Protein AF-A0AAV6SZY4-F1 (afdb_monomer)

Organism: Solea senegalensis (NCBI:txid28829)

Mean predicted aligned error: 22.58 Å

pLDDT: mean 70.84, std 25.48, range [19.84, 97.81]

Structure (mmCIF, N/CA/C/O backbone):
data_AF-A0AAV6SZY4-F1
#
_entry.id   AF-A0AAV6SZY4-F1
#
loop_
_atom_site.group_PDB
_atom_site.id
_atom_site.type_symbol
_atom_site.label_atom_id
_atom_site.label_alt_id
_atom_site.label_comp_id
_atom_site.label_asym_id
_atom_site.label_entity_id
_atom_site.label_seq_id
_atom_site.pdbx_PDB_ins_code
_atom_site.Cartn_x
_atom_site.Cartn_y
_atom_site.Cartn_z
_atom_site.occupancy
_atom_site.B_iso_or_equiv
_atom_site.auth_seq_id
_atom_site.auth_comp_id
_atom_site.auth_asym_id
_atom_site.auth_atom_id
_atom_site.pdbx_PDB_model_num
ATOM 1 N N . MET A 1 1 ? 39.599 -6.635 52.626 1.00 29.02 1 MET A N 1
ATOM 2 C CA . MET A 1 1 ? 41.017 -6.742 53.028 1.00 29.02 1 MET A CA 1
ATOM 3 C C . MET A 1 1 ? 41.759 -5.505 52.544 1.00 29.02 1 MET A C 1
ATOM 5 O O . MET A 1 1 ? 41.821 -5.264 51.353 1.00 29.02 1 MET A O 1
ATOM 9 N N . THR A 1 2 ? 42.202 -4.700 53.504 1.00 26.23 2 THR A N 1
ATOM 10 C CA . THR A 1 2 ? 43.426 -3.876 53.541 1.00 26.23 2 THR A CA 1
ATOM 11 C C . THR A 1 2 ? 44.411 -3.830 52.344 1.00 26.23 2 THR A C 1
ATOM 13 O O . THR A 1 2 ? 44.986 -4.864 52.021 1.00 26.23 2 THR A O 1
ATOM 16 N N . LEU A 1 3 ? 44.764 -2.578 51.957 1.00 29.70 3 LEU A N 1
ATOM 17 C CA . LEU A 1 3 ? 46.137 -1.977 51.887 1.00 29.70 3 LEU A CA 1
ATOM 18 C C . LEU A 1 3 ? 47.029 -2.286 50.647 1.00 29.70 3 LEU A C 1
ATOM 20 O O . LEU A 1 3 ? 46.908 -3.369 50.098 1.00 29.70 3 LEU A O 1
ATOM 24 N N . LEU A 1 4 ? 47.951 -1.438 50.125 1.00 30.91 4 LEU A N 1
ATOM 25 C CA . LEU A 1 4 ? 48.601 -0.124 50.453 1.00 30.91 4 LEU A CA 1
ATOM 26 C C . LEU A 1 4 ? 49.114 0.515 49.106 1.00 30.91 4 LEU A C 1
ATOM 28 O O . LEU A 1 4 ? 49.461 -0.252 48.219 1.00 30.91 4 LEU A O 1
ATOM 32 N N . VAL A 1 5 ? 49.005 1.837 48.817 1.00 33.94 5 VAL A N 1
ATOM 33 C CA . VAL A 1 5 ? 50.018 2.948 48.979 1.00 33.94 5 VAL A CA 1
ATOM 34 C C . VAL A 1 5 ? 51.249 2.849 48.028 1.00 33.94 5 VAL A C 1
ATOM 36 O O . VAL A 1 5 ? 51.673 1.741 47.748 1.00 33.94 5 VAL A O 1
ATOM 39 N N . GLN A 1 6 ? 51.867 3.887 47.415 1.00 30.48 6 GLN A N 1
ATOM 40 C CA . GLN A 1 6 ? 52.177 5.324 47.696 1.00 30.48 6 GLN A CA 1
ATOM 41 C C . GLN A 1 6 ? 52.436 6.069 46.339 1.00 30.48 6 GLN A C 1
ATOM 43 O O . GLN A 1 6 ? 52.660 5.381 45.352 1.00 30.48 6 GLN A O 1
ATOM 48 N N . GLY A 1 7 ? 52.511 7.401 46.152 1.00 26.20 7 GLY A N 1
ATOM 49 C CA . GLY A 1 7 ? 52.256 8.595 46.979 1.00 26.20 7 GLY A CA 1
ATOM 50 C C . GLY A 1 7 ? 52.811 9.901 46.334 1.00 26.20 7 GLY A C 1
ATOM 51 O O . GLY A 1 7 ? 53.692 9.819 45.488 1.00 26.20 7 GLY A O 1
ATOM 52 N N . GLY A 1 8 ? 52.336 11.075 46.801 1.00 27.11 8 GLY A N 1
ATOM 53 C CA . GLY A 1 8 ? 53.061 12.375 46.904 1.00 27.11 8 GLY A CA 1
ATOM 54 C C . GLY A 1 8 ? 53.221 13.266 45.648 1.00 27.11 8 GLY A C 1
ATOM 55 O O . GLY A 1 8 ? 53.534 12.760 44.584 1.00 27.11 8 GLY A O 1
ATOM 56 N N . GLY A 1 9 ? 53.079 14.604 45.693 1.00 24.33 9 GLY A N 1
ATOM 57 C CA . GLY A 1 9 ? 52.760 15.552 46.784 1.00 24.33 9 GLY A CA 1
ATOM 58 C C . GLY A 1 9 ? 52.396 16.967 46.249 1.00 24.33 9 GLY A C 1
ATOM 59 O O . GLY A 1 9 ? 52.436 17.175 45.042 1.00 24.33 9 GLY A O 1
ATOM 60 N N . GLY A 1 10 ? 51.992 17.904 47.130 1.00 23.06 10 GLY A N 1
ATOM 61 C CA . GLY A 1 10 ? 51.439 19.247 46.793 1.00 23.06 10 GLY A CA 1
ATOM 62 C C . GLY A 1 10 ? 52.470 20.350 46.440 1.00 23.06 10 GLY A C 1
ATOM 63 O O . GLY A 1 10 ? 53.534 19.984 45.940 1.00 23.06 10 GLY A O 1
ATOM 64 N N . PRO A 1 11 ? 52.221 21.669 46.697 1.00 47.06 11 PRO A N 1
ATOM 65 C CA . PRO A 1 11 ? 51.607 22.197 47.942 1.00 47.06 11 PRO A CA 1
ATOM 66 C C . PRO A 1 11 ? 50.686 23.463 47.846 1.00 47.06 11 PRO A C 1
ATOM 68 O O . PRO A 1 11 ? 50.622 24.094 46.802 1.00 47.06 11 PRO A O 1
ATOM 71 N N . CYS A 1 12 ? 50.082 23.840 48.999 1.00 27.91 12 CYS A N 1
ATOM 72 C CA . CYS A 1 12 ? 49.762 25.203 49.529 1.00 27.91 12 CYS A CA 1
ATOM 73 C C . CYS A 1 12 ? 48.936 26.222 48.685 1.00 27.91 12 CYS A C 1
ATOM 75 O O . CYS A 1 12 ? 49.140 26.359 47.490 1.00 27.91 12 CYS A O 1
ATOM 77 N N . ASP A 1 13 ? 48.024 27.056 49.220 1.00 27.41 13 ASP A N 1
ATOM 78 C CA . ASP A 1 13 ? 47.575 27.418 50.594 1.00 27.41 13 ASP A CA 1
ATOM 79 C C . ASP A 1 13 ? 46.220 28.214 50.473 1.00 27.41 13 ASP A C 1
ATOM 81 O O . ASP A 1 13 ? 45.742 28.362 49.352 1.00 27.41 13 ASP A O 1
ATOM 85 N N . SER A 1 14 ? 45.506 28.795 51.462 1.00 26.14 14 SER A N 1
ATOM 86 C CA . SER A 1 14 ? 45.678 28.977 52.925 1.00 26.14 14 SER A CA 1
ATOM 87 C C . SER A 1 14 ? 44.347 29.284 53.673 1.00 26.14 14 SER A C 1
ATOM 89 O O . SER A 1 14 ? 43.388 29.741 53.065 1.00 26.14 14 SER A O 1
ATOM 91 N N . VAL A 1 15 ? 44.346 29.068 55.006 1.00 26.08 15 VAL A N 1
ATOM 92 C CA . VAL A 1 15 ? 43.755 29.897 56.110 1.00 26.08 15 VAL A CA 1
ATOM 93 C C . VAL A 1 15 ? 42.268 30.349 56.002 1.00 26.08 15 VAL A C 1
ATOM 95 O O . VAL A 1 15 ? 41.923 31.164 55.159 1.00 26.08 15 VAL A O 1
ATOM 98 N N . ASN A 1 16 ? 41.337 29.962 56.901 1.00 25.47 16 ASN A N 1
ATOM 99 C CA . ASN A 1 16 ? 41.298 30.356 58.330 1.00 25.47 16 ASN A CA 1
ATOM 100 C C . ASN A 1 16 ? 40.249 29.568 59.184 1.00 25.47 16 ASN A C 1
ATOM 102 O O . ASN A 1 16 ? 39.243 29.151 58.634 1.00 25.47 16 ASN A O 1
ATOM 106 N N . GLU A 1 17 ? 40.489 29.456 60.509 1.00 24.28 17 GLU A N 1
ATOM 107 C CA . GLU A 1 17 ? 39.574 29.299 61.692 1.00 24.28 17 GLU A CA 1
ATOM 108 C C . GLU A 1 17 ? 38.243 28.469 61.665 1.00 24.28 17 GLU A C 1
ATOM 110 O O . GLU A 1 17 ? 37.568 28.376 60.657 1.00 24.28 17 GLU A O 1
ATOM 115 N N . LYS A 1 18 ? 37.622 27.956 62.753 1.00 23.53 18 LYS A N 1
ATOM 116 C CA . LYS A 1 18 ? 37.916 27.453 64.129 1.00 23.53 18 LYS A CA 1
ATOM 117 C C . LYS A 1 18 ? 36.549 27.335 64.885 1.00 23.53 18 LYS A C 1
ATOM 119 O O . LYS A 1 18 ? 35.767 28.270 64.823 1.00 23.53 18 LYS A O 1
ATOM 124 N N . TYR A 1 19 ? 36.339 26.284 65.699 1.00 25.12 19 TYR A N 1
ATOM 125 C CA . TYR A 1 19 ? 35.338 26.138 66.807 1.00 25.12 19 TYR A CA 1
ATOM 126 C C . TYR A 1 19 ? 33.800 25.991 66.582 1.00 25.12 19 TYR A C 1
ATOM 128 O O . TYR A 1 19 ? 33.206 26.617 65.718 1.00 25.12 19 TYR A O 1
ATOM 136 N N . GLY A 1 20 ? 33.160 25.254 67.524 1.00 23.23 20 GLY A N 1
ATOM 137 C CA . GLY A 1 20 ? 31.719 25.314 67.900 1.00 23.23 20 GLY A CA 1
ATOM 138 C C . GLY A 1 20 ? 30.870 24.114 67.431 1.00 23.23 20 GLY A C 1
ATOM 139 O O . GLY A 1 20 ? 30.530 24.065 66.262 1.00 23.23 20 GLY A O 1
ATOM 140 N N . LEU A 1 21 ? 30.550 23.043 68.181 1.00 23.66 21 LEU A N 1
ATOM 141 C CA . LEU A 1 21 ? 29.861 22.897 69.487 1.00 23.66 21 LEU A CA 1
ATOM 142 C C . LEU A 1 21 ? 28.499 23.615 69.599 1.00 23.66 21 LEU A C 1
ATOM 144 O O . LEU A 1 21 ? 28.477 24.835 69.577 1.00 23.66 21 LEU A O 1
ATOM 148 N N . PHE A 1 22 ? 27.414 22.838 69.780 1.00 23.78 22 PHE A N 1
ATOM 149 C CA . PHE A 1 22 ? 26.291 22.939 70.755 1.00 23.78 22 PHE A CA 1
ATOM 150 C C . PHE A 1 22 ? 25.079 22.135 70.198 1.00 23.78 22 PHE A C 1
ATOM 152 O O . PHE A 1 22 ? 24.666 22.365 69.073 1.00 23.78 22 PHE A O 1
ATOM 159 N N . TYR A 1 23 ? 24.631 21.012 70.780 1.00 22.22 23 TYR A N 1
ATOM 160 C CA . TYR A 1 23 ? 23.838 20.792 72.012 1.00 22.22 23 TYR A CA 1
ATOM 161 C C . TYR A 1 23 ? 22.358 21.227 71.943 1.00 22.22 23 TYR A C 1
ATOM 163 O O . TYR A 1 23 ? 22.054 22.378 71.646 1.00 22.22 23 TYR A O 1
ATOM 171 N N . SER A 1 24 ? 21.478 20.347 72.455 1.00 22.27 24 SER A N 1
ATOM 172 C CA . SER A 1 24 ? 20.077 20.627 72.843 1.00 22.27 24 SER A CA 1
ATOM 173 C C . SER A 1 24 ? 19.071 20.781 71.672 1.00 22.27 24 SER A C 1
ATOM 175 O O . SER A 1 24 ? 19.471 21.083 70.560 1.00 22.27 24 SER A O 1
ATOM 177 N N . GLN A 1 25 ? 17.757 20.576 71.833 1.00 23.62 25 GLN A N 1
ATOM 178 C CA . GLN A 1 25 ? 16.979 20.038 72.961 1.00 23.62 25 GLN A CA 1
ATOM 179 C C . GLN A 1 25 ? 15.565 19.647 72.487 1.00 23.62 25 GLN A C 1
ATOM 181 O O . GLN A 1 25 ? 15.064 20.244 71.545 1.00 23.62 25 GLN A O 1
ATOM 186 N N . LYS A 1 26 ? 14.887 18.818 73.299 1.00 25.11 26 LYS A N 1
ATOM 187 C CA . LYS A 1 26 ? 13.416 18.670 73.404 1.00 25.11 26 LYS A CA 1
ATOM 188 C C . LYS A 1 26 ? 12.716 17.966 72.220 1.00 25.11 26 LYS A C 1
ATOM 190 O O . LYS A 1 26 ? 13.018 18.221 71.068 1.00 25.11 26 LYS A O 1
ATOM 195 N N . ARG A 1 27 ? 11.903 16.927 72.462 1.00 24.17 27 ARG A N 1
ATOM 196 C CA . ARG A 1 27 ? 10.712 16.806 73.347 1.00 24.17 27 ARG A CA 1
ATOM 197 C C . ARG A 1 27 ? 9.535 17.654 72.864 1.00 24.17 27 ARG A C 1
ATOM 199 O O . ARG A 1 27 ? 9.747 18.805 72.510 1.00 24.17 27 ARG A O 1
ATOM 206 N N . ASP A 1 28 ? 8.280 17.234 72.990 1.00 25.98 28 ASP A N 1
ATOM 207 C CA . ASP A 1 28 ? 7.637 15.932 73.286 1.00 25.98 28 ASP A CA 1
ATOM 208 C C . ASP A 1 28 ? 6.106 16.174 73.143 1.00 25.98 28 ASP A C 1
ATOM 210 O O . ASP A 1 28 ? 5.679 17.327 73.144 1.00 25.98 28 ASP A O 1
ATOM 214 N N . PHE A 1 29 ? 5.306 15.099 73.219 1.00 25.28 29 PHE A N 1
ATOM 215 C CA . PHE A 1 29 ? 3.911 15.071 73.714 1.00 25.28 29 PHE A CA 1
ATOM 216 C C . PHE A 1 29 ? 2.811 15.733 72.843 1.00 25.28 29 PHE A C 1
ATOM 218 O O . PHE A 1 29 ? 3.031 16.729 72.172 1.00 25.28 29 PHE A O 1
ATOM 225 N N . ALA A 1 30 ? 1.568 15.229 72.808 1.00 27.34 30 ALA A N 1
ATOM 226 C CA . ALA A 1 30 ? 0.946 14.103 73.524 1.00 27.34 30 ALA A CA 1
ATOM 227 C C . ALA A 1 30 ? 0.077 13.265 72.549 1.00 27.34 30 ALA A C 1
ATOM 229 O O . ALA A 1 30 ? -0.575 13.833 71.683 1.00 27.34 30 ALA A O 1
ATOM 230 N N . LEU A 1 31 ? 0.168 11.929 72.512 1.00 25.23 31 LEU A N 1
ATOM 231 C CA . LEU A 1 31 ? -0.384 10.932 73.455 1.00 25.23 31 LEU A CA 1
ATOM 232 C C . LEU A 1 31 ? -1.915 10.769 73.355 1.00 25.23 31 LEU A C 1
ATOM 234 O O . LEU A 1 31 ? -2.653 11.642 73.789 1.00 25.23 31 LEU A O 1
ATOM 238 N N . TYR A 1 32 ? -2.367 9.588 72.919 1.00 24.09 32 TYR A N 1
ATOM 239 C CA . TYR A 1 32 ? -3.008 8.644 73.844 1.00 24.09 32 TYR A CA 1
ATOM 240 C C . TYR A 1 32 ? -2.738 7.186 73.429 1.00 24.09 32 TYR A C 1
ATOM 242 O O . TYR A 1 32 ? -2.792 6.835 72.255 1.00 24.09 32 TYR A O 1
ATOM 250 N N . ALA A 1 33 ? -2.404 6.354 74.418 1.00 23.12 33 ALA A N 1
ATOM 251 C CA . ALA A 1 33 ? -2.362 4.888 74.328 1.00 23.12 33 ALA A CA 1
ATOM 252 C C . ALA A 1 33 ? -3.803 4.328 74.570 1.00 23.12 33 ALA A C 1
ATOM 254 O O . ALA A 1 33 ? -4.719 5.129 74.734 1.00 23.12 33 ALA A O 1
ATOM 255 N N . VAL A 1 34 ? -4.147 3.028 74.602 1.00 23.44 34 VAL A N 1
ATOM 256 C CA . VAL A 1 34 ? -3.526 1.876 75.294 1.00 23.44 34 VAL A CA 1
ATOM 257 C C . VAL A 1 34 ? -4.063 0.529 74.729 1.00 23.44 34 VAL A C 1
ATOM 259 O O . VAL A 1 34 ? -5.196 0.457 74.264 1.00 23.44 34 VAL A O 1
ATOM 262 N N . SER A 1 35 ? -3.293 -0.552 74.941 1.00 22.22 35 SER A N 1
ATOM 263 C CA . SER A 1 35 ? -3.707 -1.962 75.214 1.00 22.22 35 SER A CA 1
ATOM 264 C C . SER A 1 35 ? -4.114 -2.972 74.109 1.00 22.22 35 SER A C 1
ATOM 266 O O . SER A 1 35 ? -5.188 -2.923 73.524 1.00 22.22 35 SER A O 1
ATOM 268 N N . PHE A 1 36 ? -3.255 -4.000 74.014 1.00 21.30 36 PHE A N 1
ATOM 269 C CA . PHE A 1 36 ? -3.444 -5.434 73.676 1.00 21.30 36 PHE A CA 1
ATOM 270 C C . PHE A 1 36 ? -4.504 -6.156 74.576 1.00 21.30 36 PHE A C 1
ATOM 272 O O . PHE A 1 36 ? -4.880 -5.532 75.571 1.00 21.30 36 PHE A O 1
ATOM 279 N N . PRO A 1 37 ? -4.937 -7.443 74.361 1.00 29.50 37 PRO A N 1
ATOM 280 C CA . PRO A 1 37 ? -4.157 -8.564 73.784 1.00 29.50 37 PRO A CA 1
ATOM 281 C C . PRO A 1 37 ? -4.871 -9.667 72.943 1.00 29.50 37 PRO A C 1
ATOM 283 O O . PRO A 1 37 ? -6.066 -9.647 72.677 1.00 29.50 37 PRO A O 1
ATOM 286 N N . LEU A 1 38 ? -4.050 -10.657 72.549 1.00 24.00 38 LEU A N 1
ATOM 287 C CA . LEU A 1 38 ? -4.323 -11.889 71.788 1.00 24.00 38 LEU A CA 1
ATOM 288 C C . LEU A 1 38 ? -5.424 -12.829 72.330 1.00 24.00 38 LEU A C 1
ATOM 290 O O . LEU A 1 38 ? -5.470 -13.075 73.533 1.00 24.00 38 LEU A O 1
ATOM 294 N N . VAL A 1 39 ? -6.082 -13.561 71.411 1.00 24.08 39 VAL A N 1
ATOM 295 C CA . VAL A 1 39 ? -6.451 -14.998 71.545 1.00 24.08 39 VAL A CA 1
ATOM 296 C C . VAL A 1 39 ? -6.232 -15.714 70.185 1.00 24.08 39 VAL A C 1
ATOM 298 O O . VAL A 1 39 ? -6.205 -15.063 69.144 1.00 24.08 39 VAL A O 1
ATOM 301 N N . ARG A 1 40 ? -5.998 -17.039 70.183 1.00 23.20 40 ARG A N 1
ATOM 302 C CA . ARG A 1 40 ? -5.517 -17.869 69.049 1.00 23.20 40 ARG A CA 1
ATOM 303 C C . ARG A 1 40 ? -6.557 -18.894 68.536 1.00 23.20 40 ARG A C 1
ATOM 305 O O . ARG A 1 40 ? -7.082 -19.622 69.367 1.00 23.20 40 ARG A O 1
ATOM 312 N N . PHE A 1 41 ? -6.633 -19.058 67.200 1.00 22.83 41 PHE A N 1
ATOM 313 C CA . PHE A 1 41 ? -7.020 -20.267 66.411 1.00 22.83 41 PHE A CA 1
ATOM 314 C C . PHE A 1 41 ? -8.418 -20.922 66.611 1.00 22.83 41 PHE A C 1
ATOM 316 O O . PHE A 1 41 ? -9.032 -20.760 67.658 1.00 22.83 41 PHE A O 1
ATOM 323 N N . PRO A 1 42 ? -8.871 -21.816 65.695 1.00 33.78 42 PRO A N 1
ATOM 324 C CA . PRO A 1 42 ? -8.804 -21.792 64.219 1.00 33.78 42 PRO A CA 1
ATOM 325 C C . PRO A 1 42 ? -10.194 -22.035 63.561 1.00 33.78 42 PRO A C 1
ATOM 327 O O . PRO A 1 42 ? -11.114 -22.523 64.213 1.00 33.78 42 PRO A O 1
ATOM 330 N N . GLY A 1 43 ? -10.359 -21.798 62.251 1.00 24.70 43 GLY A N 1
ATOM 331 C CA . GLY A 1 43 ? -11.589 -22.215 61.551 1.00 24.70 43 GLY A CA 1
ATOM 332 C C . GLY A 1 43 ? -11.680 -21.813 60.076 1.00 24.70 43 GLY A C 1
ATOM 333 O O . GLY A 1 43 ? -11.529 -20.647 59.734 1.00 24.70 43 GLY A O 1
ATOM 334 N N . SER A 1 44 ? -11.950 -22.790 59.210 1.00 24.75 44 SER A N 1
ATOM 335 C CA . SER A 1 44 ? -12.140 -22.645 57.760 1.00 24.75 44 SER A CA 1
ATOM 336 C C . SER A 1 44 ? -13.423 -21.899 57.367 1.00 24.75 44 SER A C 1
ATOM 338 O O . SER A 1 44 ? -14.482 -22.239 57.904 1.00 24.75 44 SER A O 1
ATOM 340 N N . ARG A 1 45 ? -13.354 -21.044 56.334 1.00 27.36 45 ARG A N 1
ATOM 341 C CA . ARG A 1 45 ? -14.186 -21.078 55.101 1.00 27.36 45 ARG A CA 1
ATOM 342 C C . ARG A 1 45 ? -14.008 -19.795 54.288 1.00 27.36 45 ARG A C 1
ATOM 344 O O . ARG A 1 45 ? -14.088 -18.702 54.842 1.00 27.36 45 ARG A O 1
ATOM 351 N N . ASP A 1 46 ? -13.827 -19.951 52.982 1.00 24.08 46 ASP A N 1
ATOM 352 C CA . ASP A 1 46 ? -13.744 -18.842 52.036 1.00 24.08 46 ASP A CA 1
ATOM 353 C C . ASP A 1 46 ? -15.063 -18.069 51.937 1.00 24.08 46 ASP A C 1
ATOM 355 O O . ASP A 1 46 ? -16.149 -18.652 51.892 1.00 24.08 46 ASP A O 1
ATOM 359 N N . TYR A 1 47 ? -14.950 -16.744 51.854 1.00 26.98 47 TYR A N 1
ATOM 360 C CA . TYR A 1 47 ? -16.022 -15.848 51.434 1.00 26.98 47 TYR A CA 1
ATOM 361 C C . TYR A 1 47 ? -15.606 -15.185 50.122 1.00 26.98 47 TYR A C 1
ATOM 363 O O . TYR A 1 47 ? -14.730 -14.322 50.101 1.00 26.98 47 TYR A O 1
ATOM 371 N N . SER A 1 48 ? -16.265 -15.559 49.027 1.00 24.17 48 SER A N 1
ATOM 372 C CA . SER A 1 48 ? -16.162 -14.849 47.754 1.00 24.17 48 SER A CA 1
ATOM 373 C C . SER A 1 48 ? -16.869 -13.495 47.861 1.00 24.17 48 SER A C 1
ATOM 375 O O . SER A 1 48 ? -18.102 -13.442 47.889 1.00 24.17 48 SER A O 1
ATOM 377 N N . LEU A 1 49 ? -16.110 -12.397 47.914 1.00 25.03 49 LEU A N 1
ATOM 378 C CA . LEU A 1 49 ? -16.674 -11.051 47.801 1.00 25.03 49 LEU A CA 1
ATOM 379 C C . LEU A 1 49 ? -16.806 -10.669 46.321 1.00 25.03 49 LEU A C 1
ATOM 381 O O . LEU A 1 49 ? -15.816 -10.576 45.600 1.00 25.03 49 LEU A O 1
ATOM 385 N N . SER A 1 50 ? -18.034 -10.427 45.871 1.00 22.58 50 SER A N 1
ATOM 386 C CA . SER A 1 50 ? -18.322 -9.946 44.520 1.00 22.58 50 SER A CA 1
ATOM 387 C C . SER A 1 50 ? -17.897 -8.483 44.348 1.00 22.58 50 SER A C 1
ATOM 389 O O . SER A 1 50 ? -18.430 -7.612 45.039 1.00 22.58 50 SER A O 1
ATOM 391 N N . VAL A 1 51 ? -17.019 -8.197 43.383 1.00 23.91 51 VAL A N 1
ATOM 392 C CA . VAL A 1 51 ? -16.728 -6.829 42.925 1.00 23.91 51 VAL A CA 1
ATOM 393 C C . VAL A 1 51 ? -17.259 -6.661 41.505 1.00 23.91 51 VAL A C 1
ATOM 395 O O . VAL A 1 51 ? -16.796 -7.302 40.566 1.00 23.91 51 VAL A O 1
ATOM 398 N N . SER A 1 52 ? -18.258 -5.798 41.355 1.00 22.02 52 SER A N 1
ATOM 399 C CA . SER A 1 52 ? -18.873 -5.452 40.075 1.00 22.02 52 SER A CA 1
ATOM 400 C C . SER A 1 52 ? -17.987 -4.487 39.283 1.00 22.02 52 SER A C 1
ATOM 402 O O . SER A 1 52 ? -17.821 -3.336 39.692 1.00 22.02 52 SER A O 1
ATOM 404 N N . VAL A 1 53 ? -17.475 -4.922 38.130 1.00 23.28 53 VAL A N 1
ATOM 405 C CA . VAL A 1 53 ? -16.786 -4.052 37.164 1.00 23.28 53 VAL A CA 1
ATOM 406 C C . VAL A 1 53 ? -17.778 -3.622 36.085 1.00 23.28 53 VAL A C 1
ATOM 408 O O . VAL A 1 53 ? -18.364 -4.454 35.398 1.00 23.28 53 VAL A O 1
ATOM 411 N N . VAL A 1 54 ? -17.976 -2.311 35.947 1.00 22.22 54 VAL A N 1
ATOM 412 C CA . VAL A 1 54 ? -18.842 -1.710 34.924 1.00 22.22 54 VAL A CA 1
ATOM 413 C C . VAL A 1 54 ? -18.008 -1.409 33.681 1.00 22.22 54 VAL A C 1
ATOM 415 O O . VAL A 1 54 ? -17.085 -0.599 33.742 1.00 22.22 54 VAL A O 1
ATOM 418 N N . VAL A 1 55 ? -18.364 -2.018 32.550 1.00 25.19 55 VAL A N 1
ATOM 419 C CA . VAL A 1 55 ? -17.798 -1.714 31.226 1.00 25.19 55 VAL A CA 1
ATOM 420 C C . VAL A 1 55 ? -18.889 -1.035 30.388 1.00 25.19 55 VAL A C 1
ATOM 422 O O . VAL A 1 55 ? -19.982 -1.591 30.288 1.00 25.19 55 VAL A O 1
ATOM 425 N N . PRO A 1 56 ? -18.660 0.168 29.826 1.00 29.42 56 PRO A N 1
ATOM 426 C CA . PRO A 1 56 ? -19.680 0.874 29.057 1.00 29.42 56 PRO A CA 1
ATOM 427 C C . PRO A 1 56 ? -19.801 0.338 27.625 1.00 29.42 56 PRO A C 1
ATOM 429 O O . PRO A 1 56 ? -18.810 0.112 26.933 1.00 29.42 56 PRO A O 1
ATOM 432 N N . GLU A 1 57 ? -21.046 0.197 27.187 1.00 29.53 57 GLU A N 1
ATOM 433 C CA . GLU A 1 57 ? -21.468 -0.333 25.891 1.00 29.53 57 GLU A CA 1
ATOM 434 C C . GLU A 1 57 ? -21.910 0.823 24.972 1.00 29.53 57 GLU A C 1
ATOM 436 O O . GLU A 1 57 ? -22.537 1.769 25.449 1.00 29.53 57 GLU A O 1
ATOM 441 N N . GLU A 1 58 ? -21.666 0.744 23.658 1.00 28.39 58 GLU A N 1
ATOM 442 C CA . GLU A 1 58 ? -22.316 1.627 22.671 1.00 28.39 58 GLU A CA 1
ATOM 443 C C . GLU A 1 58 ? -22.653 0.875 21.372 1.00 28.39 58 GLU A C 1
ATOM 445 O O . GLU A 1 58 ? -21.775 0.656 20.538 1.00 28.39 58 GLU A O 1
ATOM 450 N N . ALA A 1 59 ? -23.936 0.544 21.170 1.00 26.03 59 ALA A N 1
ATOM 451 C CA . ALA A 1 59 ? -24.517 0.230 19.856 1.00 26.03 59 ALA A CA 1
ATOM 452 C C . ALA A 1 59 ? -26.063 0.347 19.851 1.00 26.03 59 ALA A C 1
ATOM 454 O O . ALA A 1 59 ? -26.767 -0.600 19.509 1.00 26.03 59 ALA A O 1
ATOM 455 N N . ALA A 1 60 ? -26.613 1.510 20.217 1.00 28.89 60 ALA A N 1
ATOM 456 C CA . ALA A 1 60 ? -28.065 1.718 20.246 1.00 28.89 60 ALA A CA 1
ATOM 457 C C . ALA A 1 60 ? -28.618 2.353 18.955 1.00 28.89 60 ALA A C 1
ATOM 459 O O . ALA A 1 60 ? -28.255 3.476 18.591 1.00 28.89 60 ALA A O 1
ATOM 460 N N . MET A 1 61 ? -29.562 1.673 18.294 1.00 28.31 61 MET A N 1
ATOM 461 C CA . MET A 1 61 ? -30.330 2.235 17.174 1.00 28.31 61 MET A CA 1
ATOM 462 C C . MET A 1 61 ? -31.264 3.365 17.634 1.00 28.31 61 MET A C 1
ATOM 464 O O . MET A 1 61 ? -31.970 3.234 18.634 1.00 28.31 61 MET A O 1
ATOM 468 N N . SER A 1 62 ? -31.332 4.454 16.859 1.00 26.36 62 SER A N 1
ATOM 469 C CA . SER A 1 62 ? -32.250 5.568 17.132 1.00 26.36 62 SER A CA 1
ATOM 470 C C . SER A 1 62 ? -33.591 5.413 16.410 1.00 26.36 62 SER A C 1
ATOM 472 O O . SER A 1 62 ? -33.663 5.341 15.183 1.00 26.36 62 SER A O 1
ATOM 474 N N . VAL A 1 63 ? -34.679 5.388 17.184 1.00 26.62 63 VAL A N 1
ATOM 475 C CA . VAL A 1 63 ? -36.051 5.361 16.657 1.00 26.62 63 VAL A CA 1
ATOM 476 C C . VAL A 1 63 ? -36.426 6.754 16.147 1.00 26.62 63 VAL A C 1
ATOM 478 O O . VAL A 1 63 ? -36.450 7.718 16.912 1.00 26.62 63 VAL A O 1
ATOM 481 N N . THR A 1 64 ? -36.761 6.869 14.860 1.00 25.11 64 THR A N 1
ATOM 482 C CA . THR A 1 64 ? -37.232 8.126 14.257 1.00 25.11 64 THR A CA 1
ATOM 483 C C . THR A 1 64 ? -38.757 8.202 14.257 1.00 25.11 64 THR A C 1
ATOM 485 O O . THR A 1 64 ? -39.438 7.510 13.504 1.00 25.11 64 THR A O 1
ATOM 488 N N . VAL A 1 65 ? -39.313 9.094 15.080 1.00 28.08 65 VAL A N 1
ATOM 489 C CA . VAL A 1 65 ? -40.748 9.416 15.057 1.00 28.08 65 VAL A CA 1
ATOM 490 C C . VAL A 1 65 ? -41.029 10.383 13.903 1.00 28.08 65 VAL A C 1
ATOM 492 O O . VAL A 1 65 ? -40.566 11.521 13.903 1.00 28.08 65 VAL A O 1
ATOM 495 N N . HIS A 1 66 ? -41.801 9.936 12.913 1.00 28.88 66 HIS A N 1
ATOM 496 C CA . HIS A 1 66 ? -42.330 10.782 11.841 1.00 28.88 66 HIS A CA 1
ATOM 497 C C . HIS A 1 66 ? -43.698 11.363 12.238 1.00 28.88 66 HIS A C 1
ATOM 499 O O . HIS A 1 66 ? -44.739 10.789 11.920 1.00 28.88 66 HIS A O 1
ATOM 505 N N . GLU A 1 67 ? -43.718 12.539 12.871 1.00 28.66 67 GLU A N 1
ATOM 506 C CA . GLU A 1 67 ? -44.922 13.378 12.877 1.00 28.66 67 GLU A CA 1
ATOM 507 C C . GLU A 1 67 ? -44.922 14.304 11.660 1.00 28.66 67 GLU A C 1
ATOM 509 O O . GLU A 1 67 ? -44.238 15.324 11.615 1.00 28.66 67 GLU A O 1
ATOM 514 N N . ASN A 1 68 ? -45.730 13.954 10.661 1.00 31.62 68 ASN A N 1
ATOM 515 C CA . ASN A 1 68 ? -45.966 14.796 9.496 1.00 31.62 68 ASN A CA 1
ATOM 516 C C . ASN A 1 68 ? -47.418 15.296 9.533 1.00 31.62 68 ASN A C 1
ATOM 518 O O . ASN A 1 68 ? -48.332 14.626 9.050 1.00 31.62 68 ASN A O 1
ATOM 522 N N . ARG A 1 69 ? -47.654 16.468 10.141 1.00 31.86 69 ARG A N 1
ATOM 523 C CA . ARG A 1 69 ? -48.987 17.092 10.171 1.00 31.86 69 ARG A CA 1
ATOM 524 C C . ARG A 1 69 ? -48.925 18.609 9.980 1.00 31.86 69 ARG A C 1
ATOM 526 O O . ARG A 1 69 ? -48.852 19.383 10.928 1.00 31.86 69 ARG A O 1
ATOM 533 N N . LYS A 1 70 ? -49.028 19.051 8.723 1.00 42.78 70 LYS A N 1
ATOM 534 C CA . LYS A 1 70 ? -49.337 20.452 8.400 1.00 42.78 70 LYS A CA 1
ATOM 535 C C . LYS A 1 70 ? -50.791 20.759 8.776 1.00 42.78 70 LYS A C 1
ATOM 537 O O . LYS A 1 70 ? -51.698 20.300 8.087 1.00 42.78 70 LYS A O 1
ATOM 542 N N . SER A 1 71 ? -51.023 21.622 9.766 1.00 34.06 71 SER A N 1
ATOM 543 C CA . SER A 1 71 ? -52.252 22.428 9.794 1.00 34.06 71 SER A CA 1
ATOM 544 C C . SER A 1 71 ? -52.119 23.729 10.588 1.00 34.06 71 SER A C 1
ATOM 546 O O . SER A 1 71 ? -51.967 23.698 11.801 1.00 34.06 71 SER A O 1
ATOM 548 N N . ARG A 1 72 ? -52.338 24.838 9.870 1.00 37.34 72 ARG A N 1
ATOM 549 C CA . ARG A 1 72 ? -52.886 26.131 10.322 1.00 37.34 72 ARG A CA 1
ATOM 550 C C . ARG A 1 72 ? -52.144 26.929 11.406 1.00 37.34 72 ARG A C 1
ATOM 552 O O . ARG A 1 72 ? -52.118 26.602 12.582 1.00 37.34 72 ARG A O 1
ATOM 559 N N . THR A 1 73 ? -51.708 28.102 10.954 1.00 45.56 73 THR A N 1
ATOM 560 C CA . THR A 1 73 ? -51.537 29.362 11.687 1.00 45.56 73 THR A CA 1
ATOM 561 C C . THR A 1 73 ? -52.336 29.501 12.992 1.00 45.56 73 THR A C 1
ATOM 563 O O . THR A 1 73 ? -53.536 29.779 12.970 1.00 45.56 73 THR A O 1
ATOM 566 N N . SER A 1 74 ? -51.624 29.481 14.115 1.00 37.91 74 SER A N 1
ATOM 567 C CA . SER A 1 74 ? -51.967 30.242 15.320 1.00 37.91 74 SER A CA 1
ATOM 568 C C . SER A 1 74 ? -50.674 30.662 16.012 1.00 37.91 74 SER A C 1
ATOM 570 O O . SER A 1 74 ? -49.791 29.832 16.217 1.00 37.91 74 SER A O 1
ATOM 572 N N . THR A 1 75 ? -50.548 31.939 16.363 1.00 45.25 75 THR A N 1
ATOM 573 C CA . THR A 1 75 ? -49.396 32.479 17.096 1.00 45.25 75 THR A CA 1
ATOM 574 C C . THR A 1 75 ? -49.319 31.881 18.501 1.00 45.25 75 THR A C 1
ATOM 576 O O . THR A 1 75 ? -50.037 32.307 19.402 1.00 45.25 75 THR A O 1
ATOM 579 N N . GLY A 1 76 ? -48.434 30.903 18.679 1.00 44.03 76 GLY A N 1
ATOM 580 C CA . GLY A 1 76 ? -48.113 30.287 19.962 1.00 44.03 76 GLY A CA 1
ATOM 581 C C . GLY A 1 76 ? -46.854 29.439 19.815 1.00 44.03 76 GLY A C 1
ATOM 582 O O . GLY A 1 76 ? -46.843 28.484 19.042 1.00 44.03 76 GLY A O 1
ATOM 583 N N . SER A 1 77 ? -45.783 29.808 20.519 1.00 45.22 77 SER A N 1
ATOM 584 C CA . SER A 1 77 ? -44.508 29.084 20.477 1.00 45.22 77 SER A CA 1
ATOM 585 C C . SER A 1 77 ? -44.642 27.741 21.195 1.00 45.22 77 SER A C 1
ATOM 587 O O . SER A 1 77 ? -44.472 27.666 22.411 1.00 45.22 77 SER A O 1
ATOM 589 N N . MET A 1 78 ? -44.958 26.675 20.458 1.00 50.31 78 MET A N 1
ATOM 590 C CA . MET A 1 78 ? -44.873 25.318 20.995 1.00 50.31 78 MET A CA 1
ATOM 591 C C . MET A 1 78 ? -43.404 24.893 21.066 1.00 50.31 78 MET A C 1
ATOM 593 O O . MET A 1 78 ? -42.791 24.554 20.057 1.00 50.31 78 MET A O 1
ATOM 597 N N . ASN A 1 79 ? -42.852 24.909 22.281 1.00 46.81 79 ASN A N 1
ATOM 598 C CA . ASN A 1 79 ? -41.554 24.314 22.588 1.00 46.81 79 ASN A CA 1
ATOM 599 C C . ASN A 1 79 ? -41.656 22.788 22.446 1.00 46.81 79 ASN A C 1
ATOM 601 O O . ASN A 1 79 ? -42.069 22.105 23.382 1.00 46.81 79 ASN A O 1
ATOM 605 N N . ILE A 1 80 ? -41.290 22.258 21.280 1.00 63.59 80 ILE A N 1
ATOM 606 C CA . ILE A 1 80 ? -41.206 20.815 21.036 1.00 63.59 80 ILE A CA 1
ATOM 607 C C . ILE A 1 80 ? -39.766 20.370 21.303 1.00 63.59 80 ILE A C 1
ATOM 609 O O . ILE A 1 80 ? -38.858 20.708 20.546 1.00 63.59 80 ILE A O 1
ATOM 613 N N . SER A 1 81 ? -39.556 19.605 22.373 1.00 60.62 81 SER A N 1
ATOM 614 C CA . SER A 1 81 ? -38.286 18.937 22.669 1.00 60.62 81 SER A CA 1
ATOM 615 C C . SER A 1 81 ? -38.401 17.435 22.402 1.00 60.62 81 SER A C 1
ATOM 617 O O . SER A 1 81 ? -39.232 16.742 22.988 1.00 60.62 81 SER A O 1
ATOM 619 N N . LEU A 1 82 ? -37.549 16.910 21.518 1.00 68.00 82 LEU A N 1
ATOM 620 C CA . LEU A 1 82 ? -37.447 15.471 21.284 1.00 68.00 82 LEU A CA 1
ATOM 621 C C . LEU A 1 82 ? -36.554 14.843 22.361 1.00 68.00 82 LEU A C 1
ATOM 623 O O . LEU A 1 82 ? -35.341 15.050 22.369 1.00 68.00 82 LEU A O 1
ATOM 627 N N . PHE A 1 83 ? -37.144 14.055 23.258 1.00 85.50 83 PHE A N 1
ATOM 628 C CA . PHE A 1 83 ? -36.391 13.240 24.209 1.00 85.50 83 PHE A CA 1
ATOM 629 C C . PHE A 1 83 ? -36.011 11.900 23.566 1.00 85.50 83 PHE A C 1
ATOM 631 O O . PHE A 1 83 ? -36.876 11.071 23.291 1.00 85.50 83 PHE A O 1
ATOM 638 N N . HIS A 1 84 ? -34.714 11.678 23.353 1.00 82.56 84 HIS A N 1
ATOM 639 C CA . HIS A 1 84 ? -34.165 10.408 22.881 1.00 82.56 84 HIS A CA 1
ATOM 640 C C . HIS A 1 84 ? -33.171 9.865 23.913 1.00 82.56 84 HIS A C 1
ATOM 642 O O . HIS A 1 84 ? -32.179 10.524 24.223 1.00 82.56 84 HIS A O 1
ATOM 648 N N . LYS A 1 85 ? -33.423 8.659 24.435 1.00 89.12 85 LYS A N 1
ATOM 649 C CA . LYS A 1 85 ? -32.533 7.956 25.369 1.00 89.12 85 LYS A CA 1
ATOM 650 C C . LYS A 1 85 ? -31.904 6.755 24.648 1.00 89.12 85 LYS A C 1
ATOM 652 O O . LYS A 1 85 ? -32.595 5.747 24.515 1.00 89.12 85 LYS A O 1
ATOM 657 N N . PRO A 1 86 ? -30.626 6.828 24.220 1.00 78.56 86 PRO A N 1
ATOM 658 C CA . PRO A 1 86 ? -29.977 5.745 23.483 1.00 78.56 86 PRO A CA 1
ATOM 659 C C . PRO A 1 86 ? -30.031 4.404 24.213 1.00 78.56 86 PRO A C 1
ATOM 661 O O . PRO A 1 86 ? -30.421 3.426 23.611 1.00 78.56 86 PRO A O 1
ATOM 664 N N . SER A 1 87 ? -29.798 4.359 25.527 1.00 87.00 87 SER A N 1
ATOM 665 C CA . SER A 1 87 ? -29.834 3.107 26.305 1.00 87.00 87 SER A CA 1
ATOM 666 C C . SER A 1 87 ? -31.235 2.520 26.552 1.00 87.00 87 SER A C 1
ATOM 668 O O . SER A 1 87 ? -31.390 1.616 27.374 1.00 87.00 87 SER A O 1
ATOM 670 N N . HIS A 1 88 ? -32.296 3.036 25.917 1.00 89.62 88 HIS A N 1
ATOM 671 C CA . HIS A 1 88 ? -33.643 2.495 26.108 1.00 89.62 88 HIS A CA 1
ATOM 672 C C . HIS A 1 88 ? -33.858 1.119 25.446 1.00 89.62 88 HIS A C 1
ATOM 674 O O . HIS A 1 88 ? -34.334 0.241 26.166 1.00 89.62 88 HIS A O 1
ATOM 680 N N . PRO A 1 89 ? -33.496 0.875 24.166 1.00 86.12 89 PRO A N 1
ATOM 681 C CA . PRO A 1 89 ? -33.632 -0.442 23.542 1.00 86.12 89 PRO A CA 1
ATOM 682 C C . PRO A 1 89 ? -32.790 -1.506 24.253 1.00 86.12 89 PRO A C 1
ATOM 684 O O . PRO A 1 89 ? -33.322 -2.561 24.582 1.00 86.12 89 PRO A O 1
ATOM 687 N N . ASP A 1 90 ? -31.537 -1.194 24.602 1.00 84.44 90 ASP A N 1
ATOM 688 C CA . ASP A 1 90 ? -30.647 -2.103 25.342 1.00 84.44 90 ASP A CA 1
ATOM 689 C C . ASP A 1 90 ? -31.248 -2.477 26.703 1.00 84.44 90 ASP A C 1
ATOM 691 O O . ASP A 1 90 ? -31.275 -3.643 27.099 1.00 84.44 90 ASP A O 1
ATOM 695 N N . SER A 1 91 ? -31.821 -1.493 27.406 1.00 87.81 91 SER A N 1
ATOM 696 C CA . SER A 1 91 ? -32.524 -1.726 28.667 1.00 87.81 91 SER A CA 1
ATOM 697 C C . SER A 1 91 ? -33.773 -2.594 28.478 1.00 87.81 91 SER A C 1
ATOM 699 O O . SER A 1 91 ? -34.017 -3.470 29.306 1.00 87.81 91 SER A O 1
ATOM 701 N N . VAL A 1 92 ? -34.542 -2.414 27.399 1.00 91.62 92 VAL A N 1
ATOM 702 C CA . VAL A 1 92 ? -35.713 -3.255 27.087 1.00 91.62 92 VAL A CA 1
ATOM 703 C C . VAL A 1 92 ? -35.290 -4.693 26.777 1.00 91.62 92 VAL A C 1
ATOM 705 O O . VAL A 1 92 ? -35.837 -5.614 27.382 1.00 91.62 92 VAL A O 1
ATOM 708 N N . LEU A 1 93 ? -34.287 -4.897 25.918 1.00 90.19 93 LEU A N 1
ATOM 709 C CA . LEU A 1 93 ? -33.741 -6.222 25.600 1.00 90.19 93 LEU A CA 1
ATOM 710 C C . LEU A 1 93 ? -33.189 -6.918 26.852 1.00 90.19 93 LEU A C 1
ATOM 712 O O . LEU A 1 93 ? -33.526 -8.071 27.110 1.00 90.19 93 LEU A O 1
ATOM 716 N N . THR A 1 94 ? -32.457 -6.196 27.705 1.00 89.44 94 THR A N 1
ATOM 717 C CA . THR A 1 94 ? -31.942 -6.715 28.986 1.00 89.44 94 THR A CA 1
ATOM 718 C C . THR A 1 94 ? -33.065 -7.185 29.919 1.00 89.44 94 THR A C 1
ATOM 720 O O . THR A 1 94 ? -32.968 -8.257 30.525 1.00 89.44 94 THR A O 1
ATOM 723 N N . HIS A 1 95 ? -34.165 -6.429 30.022 1.00 91.31 95 HIS A N 1
ATOM 724 C CA . HIS A 1 95 ? -35.327 -6.843 30.816 1.00 91.31 95 HIS A CA 1
ATOM 725 C C . HIS A 1 95 ? -36.047 -8.047 30.190 1.00 91.31 95 HIS A C 1
ATOM 727 O O . HIS A 1 95 ? -36.387 -8.978 30.918 1.00 91.31 95 HIS A O 1
ATOM 733 N N . LEU A 1 96 ? -36.215 -8.091 28.864 1.00 92.69 96 LEU A N 1
ATOM 734 C CA . LEU A 1 96 ? -36.794 -9.244 28.159 1.00 92.69 96 LEU A CA 1
ATOM 735 C C . LEU A 1 96 ? -35.936 -10.511 28.318 1.00 92.69 96 LEU A C 1
ATOM 737 O O . LEU A 1 96 ? -36.479 -11.596 28.521 1.00 92.69 96 LEU A O 1
ATOM 741 N N . ASN A 1 97 ? -34.606 -10.385 28.303 1.00 92.12 97 ASN A N 1
ATOM 742 C CA . ASN A 1 97 ? -33.688 -11.493 28.574 1.00 92.12 97 ASN A CA 1
ATOM 743 C C . ASN A 1 97 ? -33.803 -11.974 30.031 1.00 92.12 97 ASN A C 1
ATOM 745 O O . ASN A 1 97 ? -33.802 -13.173 30.299 1.00 92.12 97 ASN A O 1
ATOM 749 N N . THR A 1 98 ? -33.964 -11.043 30.976 1.00 91.75 98 THR A N 1
ATOM 750 C CA . THR A 1 98 ? -34.190 -11.365 32.395 1.00 91.75 98 THR A CA 1
ATOM 751 C C . THR A 1 98 ? -35.511 -12.117 32.585 1.00 91.75 98 THR A C 1
ATOM 753 O O . THR A 1 98 ? -35.528 -13.153 33.246 1.00 91.75 98 THR A O 1
ATOM 756 N N . MET A 1 99 ? -36.596 -11.661 31.948 1.00 92.25 99 MET A N 1
ATOM 757 C CA . MET A 1 99 ? -37.894 -12.350 31.945 1.00 92.25 99 MET A CA 1
ATOM 758 C C . MET A 1 99 ? -37.791 -13.746 31.317 1.00 92.25 99 MET A C 1
ATOM 760 O O . MET A 1 99 ? -38.274 -14.708 31.910 1.00 92.25 99 MET A O 1
ATOM 764 N N . ARG A 1 100 ? -37.067 -13.885 30.193 1.00 93.06 100 ARG A N 1
ATOM 765 C CA . ARG A 1 100 ? -36.783 -15.181 29.553 1.00 93.06 100 ARG A CA 1
ATOM 766 C C . ARG A 1 100 ? -36.094 -16.142 30.524 1.00 93.06 100 ARG A C 1
ATOM 768 O O . ARG A 1 100 ? -36.593 -17.239 30.749 1.00 93.06 100 ARG A O 1
ATOM 775 N N . LYS A 1 101 ? -34.987 -15.717 31.144 1.00 89.25 101 LYS A N 1
ATOM 776 C CA . LYS A 1 101 ? -34.213 -16.537 32.098 1.00 89.25 101 LYS A CA 1
ATOM 777 C C . LYS A 1 101 ? -35.000 -16.885 33.370 1.00 89.25 101 LYS A C 1
ATOM 779 O O . LYS A 1 101 ? -34.694 -17.880 34.015 1.00 89.25 101 LYS A O 1
ATOM 784 N N . GLN A 1 102 ? -36.027 -16.105 33.712 1.00 91.44 102 GLN A N 1
ATOM 785 C CA . GLN A 1 102 ? -36.958 -16.382 34.814 1.00 91.44 102 GLN A CA 1
ATOM 786 C C . GLN A 1 102 ? -38.216 -17.166 34.384 1.00 91.44 102 GLN A C 1
ATOM 788 O O . GLN A 1 102 ? -39.056 -17.449 35.235 1.00 91.44 102 GLN A O 1
ATOM 793 N N . CYS A 1 103 ? -38.357 -17.528 33.101 1.00 90.19 103 CYS A N 1
ATOM 794 C CA . CYS A 1 103 ? -39.550 -18.171 32.524 1.00 90.19 103 CYS A CA 1
ATOM 795 C C . CYS A 1 103 ? -40.849 -17.357 32.727 1.00 90.19 103 CYS A C 1
ATOM 797 O O . CYS A 1 103 ? -41.925 -17.909 32.957 1.00 90.19 103 CYS A O 1
ATOM 799 N N . VAL A 1 104 ? -40.750 -16.024 32.678 1.00 89.00 104 VAL A N 1
ATOM 800 C CA . VAL A 1 104 ? -41.868 -15.092 32.882 1.00 89.00 104 VAL A CA 1
ATOM 801 C C . VAL A 1 104 ? -42.313 -14.529 31.532 1.00 89.00 104 VAL A C 1
ATOM 803 O O . VAL A 1 104 ? -41.490 -14.021 30.781 1.00 89.00 104 VAL A O 1
ATOM 806 N N . PHE A 1 105 ? -43.616 -14.604 31.239 1.00 88.88 105 PHE A N 1
ATOM 807 C CA . PHE A 1 105 ? -44.247 -14.191 29.968 1.00 88.88 105 PHE A CA 1
ATOM 808 C C . PHE A 1 105 ? -43.756 -14.907 28.690 1.00 88.88 105 PHE A C 1
ATOM 810 O O . PHE A 1 105 ? -44.175 -14.536 27.595 1.00 88.88 105 PHE A O 1
ATOM 817 N N . THR A 1 106 ? -42.943 -15.957 28.813 1.00 90.50 106 THR A N 1
ATOM 818 C CA . THR A 1 106 ? -42.545 -16.828 27.698 1.00 90.50 106 THR A CA 1
ATOM 819 C C . THR A 1 106 ? -43.735 -17.639 27.183 1.00 90.50 106 THR A C 1
ATOM 821 O O . THR A 1 106 ? -44.435 -18.273 27.973 1.00 90.50 106 THR A O 1
ATOM 824 N N . ASP A 1 107 ? -43.954 -17.627 25.869 1.00 90.69 107 ASP A N 1
ATOM 825 C CA . ASP A 1 107 ? -45.121 -18.193 25.176 1.00 90.69 107 ASP A CA 1
ATOM 826 C C . ASP A 1 107 ? -44.765 -19.281 24.141 1.00 90.69 107 ASP A C 1
ATOM 828 O O . ASP A 1 107 ? -45.646 -19.780 23.442 1.00 90.69 107 ASP A O 1
ATOM 832 N N . VAL A 1 108 ? -43.487 -19.669 24.052 1.00 91.62 108 VAL A N 1
ATOM 833 C CA . VAL A 1 108 ? -42.996 -20.821 23.275 1.00 91.62 108 VAL A CA 1
ATOM 834 C C . VAL A 1 108 ? -41.741 -21.414 23.921 1.00 91.62 108 VAL A C 1
ATOM 836 O O . VAL A 1 108 ? -40.939 -20.681 24.499 1.00 91.62 108 VAL A O 1
ATOM 839 N N . THR A 1 109 ? -41.528 -22.719 23.777 1.00 92.75 109 THR A N 1
ATOM 840 C CA . THR A 1 109 ? -40.291 -23.418 24.147 1.00 92.75 109 THR A CA 1
ATOM 841 C C . THR A 1 109 ? -39.633 -23.981 22.892 1.00 92.75 109 THR A C 1
ATOM 843 O O . THR A 1 109 ? -40.264 -24.711 22.127 1.00 92.75 109 THR A O 1
ATOM 846 N N . LEU A 1 110 ? -38.360 -23.656 22.665 1.00 92.69 110 LEU A N 1
ATOM 847 C CA . LEU A 1 110 ? -37.559 -24.287 21.615 1.00 92.69 110 LEU A CA 1
ATOM 848 C C . LEU A 1 110 ? -36.778 -25.467 22.199 1.00 92.69 110 LEU A C 1
ATOM 850 O O . LEU A 1 110 ? -36.235 -25.357 23.294 1.00 92.69 110 LEU A O 1
ATOM 854 N N . TRP A 1 111 ? -36.680 -26.570 21.467 1.00 91.94 111 TRP A N 1
ATOM 855 C CA . TRP A 1 111 ? -35.932 -27.762 21.862 1.00 91.94 111 TRP A CA 1
ATOM 856 C C . TRP A 1 111 ? -34.838 -28.066 20.836 1.00 91.94 111 TRP A C 1
ATOM 858 O O . TRP A 1 111 ? -35.125 -28.147 19.639 1.00 91.94 111 TRP A O 1
ATOM 868 N N . ALA A 1 112 ? -33.610 -28.268 21.309 1.00 90.88 112 ALA A N 1
ATOM 869 C CA . ALA A 1 112 ? -32.486 -28.802 20.539 1.00 90.88 112 ALA A CA 1
ATOM 870 C C . ALA A 1 112 ? -31.869 -29.951 21.341 1.00 90.88 112 ALA A C 1
ATOM 872 O O . ALA A 1 112 ? -31.529 -29.769 22.512 1.00 90.88 112 ALA A O 1
ATOM 873 N N . GLY A 1 113 ? -31.788 -31.140 20.741 1.00 85.94 113 GLY A N 1
ATOM 874 C CA . GLY A 1 113 ? -31.497 -32.379 21.464 1.00 85.94 113 GLY A CA 1
ATOM 875 C C . GLY A 1 113 ? -32.413 -32.563 22.684 1.00 85.94 113 GLY A C 1
ATOM 876 O O . GLY A 1 113 ? -33.638 -32.626 22.562 1.00 85.94 113 GLY A O 1
ATOM 877 N N . ASP A 1 114 ? -31.803 -32.621 23.866 1.00 86.06 114 ASP A N 1
ATOM 878 C CA . ASP A 1 114 ? -32.441 -32.733 25.182 1.00 86.06 114 ASP A CA 1
ATOM 879 C C . ASP A 1 114 ? -32.599 -31.387 25.927 1.00 86.06 114 ASP A C 1
ATOM 881 O O . ASP A 1 114 ? -33.223 -31.342 26.991 1.00 86.06 114 ASP A O 1
ATOM 885 N N . ARG A 1 115 ? -32.081 -30.279 25.376 1.00 91.88 115 ARG A N 1
ATOM 886 C CA . ARG A 1 115 ? -32.104 -28.946 26.000 1.00 91.88 115 ARG A CA 1
ATOM 887 C C . ARG A 1 115 ? -33.318 -28.126 25.546 1.00 91.88 115 ARG A C 1
ATOM 889 O O . ARG A 1 115 ? -33.575 -27.959 24.353 1.00 91.88 115 ARG A O 1
ATOM 896 N N . SER A 1 116 ? -34.039 -27.568 26.522 1.00 92.06 116 SER A N 1
ATOM 897 C CA . SER A 1 116 ? -35.226 -26.721 26.332 1.00 92.06 116 SER A CA 1
ATOM 898 C C . SER A 1 116 ? -34.941 -25.241 26.604 1.00 92.06 116 SER A C 1
ATOM 900 O O . SER A 1 116 ? -34.400 -24.896 27.656 1.00 92.06 116 SER A O 1
ATOM 902 N N . PHE A 1 117 ? -35.401 -24.361 25.719 1.00 93.56 117 PHE A N 1
ATOM 903 C CA . PHE A 1 117 ? -35.182 -22.918 25.762 1.00 93.56 117 PHE A CA 1
ATOM 904 C C . PHE A 1 117 ? -36.526 -22.163 25.717 1.00 93.56 117 PHE A C 1
ATOM 906 O O . PHE A 1 117 ? -37.058 -21.918 24.627 1.00 93.56 117 PHE A O 1
ATOM 913 N N . PRO A 1 118 ? -37.106 -21.776 26.869 1.00 93.50 118 PRO A N 1
ATOM 914 C CA . PRO A 1 118 ? -38.319 -20.962 26.904 1.00 93.50 118 PRO A CA 1
ATOM 915 C C . PRO A 1 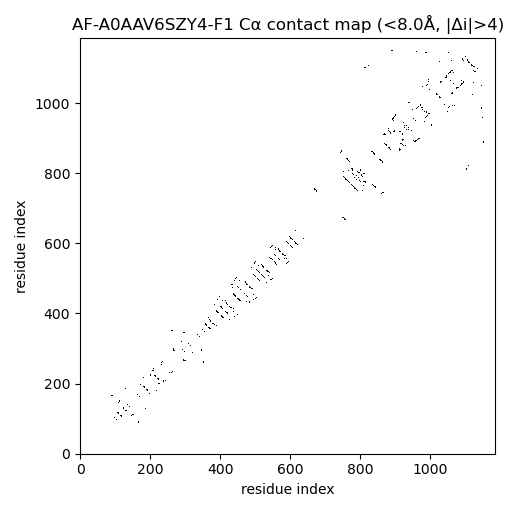118 ? -38.022 -19.562 26.352 1.00 93.50 118 PRO A C 1
ATOM 917 O O . PRO A 1 118 ? -37.014 -18.948 26.701 1.00 93.50 118 PRO A O 1
ATOM 920 N N . CYS A 1 119 ? -38.877 -19.067 25.461 1.00 94.00 119 CYS A N 1
ATOM 921 C CA . CYS A 1 119 ? -38.675 -17.861 24.659 1.00 94.00 119 CYS A CA 1
ATOM 922 C C . CYS A 1 119 ? -39.984 -17.069 24.478 1.00 94.00 119 CYS A C 1
ATOM 924 O O . CYS A 1 119 ? -41.063 -17.498 24.881 1.00 94.00 119 CYS A O 1
ATOM 926 N N . HIS A 1 120 ? -39.875 -15.894 23.854 1.00 93.19 120 HIS A N 1
ATOM 927 C CA . HIS A 1 120 ? -41.004 -15.040 23.484 1.00 93.19 120 HIS A CA 1
ATOM 928 C C . HIS A 1 120 ? -41.156 -15.011 21.956 1.00 93.19 120 HIS A C 1
ATOM 930 O O . HIS A 1 120 ? -40.262 -14.514 21.263 1.00 93.19 120 HIS A O 1
ATOM 936 N N . ARG A 1 121 ? -42.292 -15.471 21.420 1.00 91.06 121 ARG A N 1
ATOM 937 C CA . ARG A 1 121 ? -42.569 -15.555 19.971 1.00 91.06 121 ARG A CA 1
ATOM 938 C C . ARG A 1 121 ? -42.396 -14.214 19.268 1.00 91.06 121 ARG A C 1
ATOM 940 O O . ARG A 1 121 ? -41.836 -14.160 18.178 1.00 91.06 121 ARG A O 1
ATOM 947 N N . ALA A 1 122 ? -42.816 -13.129 19.921 1.00 89.56 122 ALA A N 1
ATOM 948 C CA . ALA A 1 122 ? -42.698 -11.768 19.402 1.00 89.56 122 ALA A CA 1
ATOM 949 C C . ALA A 1 122 ? -41.241 -11.306 19.201 1.00 89.56 122 ALA A C 1
ATOM 951 O O . ALA A 1 122 ? -40.977 -10.550 18.272 1.00 89.56 122 ALA A O 1
ATOM 952 N N . VAL A 1 123 ? -40.298 -11.759 20.037 1.00 92.00 123 VAL A N 1
ATOM 953 C CA . VAL A 1 123 ? -38.871 -11.418 19.887 1.00 92.00 123 VAL A CA 1
ATOM 954 C C . VAL A 1 123 ? -38.248 -12.256 18.773 1.00 92.00 123 VAL A C 1
ATOM 956 O O . VAL A 1 123 ? -37.608 -11.710 17.882 1.00 92.00 123 VAL A O 1
ATOM 959 N N . LEU A 1 124 ? -38.517 -13.564 18.757 1.00 91.62 124 LEU A N 1
ATOM 960 C CA . LEU A 1 124 ? -38.025 -14.464 17.709 1.00 91.62 124 LEU A CA 1
ATOM 961 C C . LEU A 1 124 ? -38.501 -14.042 16.309 1.00 91.62 124 LEU A C 1
ATOM 963 O O . LEU A 1 124 ? -37.691 -13.958 15.390 1.00 91.62 124 LEU A O 1
ATOM 967 N N . ALA A 1 125 ? -39.786 -13.703 16.160 1.00 90.69 125 ALA A N 1
ATOM 968 C CA . ALA A 1 125 ? -40.351 -13.208 14.904 1.00 90.69 125 ALA A CA 1
ATOM 969 C C . ALA A 1 125 ? -39.819 -11.823 14.491 1.00 90.69 125 ALA A C 1
ATOM 971 O O . ALA A 1 125 ? -39.787 -11.510 13.305 1.00 90.69 125 ALA A O 1
ATOM 972 N N . ALA A 1 126 ? -39.391 -10.984 15.442 1.00 90.19 126 ALA A N 1
ATOM 973 C CA . ALA A 1 126 ? -38.762 -9.702 15.125 1.00 90.19 126 ALA A CA 1
ATOM 974 C C . ALA A 1 126 ? -37.314 -9.865 14.625 1.00 90.19 126 ALA A C 1
ATOM 976 O O . ALA A 1 126 ? -36.862 -9.061 13.810 1.00 90.19 126 ALA A O 1
ATOM 977 N N . CYS A 1 127 ? -36.599 -10.893 15.097 1.00 90.00 127 CYS A N 1
ATOM 978 C CA . CYS A 1 127 ? -35.194 -11.142 14.765 1.00 90.00 127 CYS A CA 1
ATOM 979 C C . CYS A 1 127 ? -34.979 -12.099 13.580 1.00 90.00 127 CYS A C 1
ATOM 981 O O . CYS A 1 127 ? -33.919 -12.052 12.962 1.00 90.00 127 CYS A O 1
ATOM 983 N N . SER A 1 128 ? -35.944 -12.965 13.254 1.00 92.88 128 SER A N 1
ATOM 984 C CA . SER A 1 128 ? -35.801 -13.994 12.216 1.00 92.88 128 SER A CA 1
ATOM 985 C C . SER A 1 128 ? -37.082 -14.169 11.396 1.00 92.88 128 SER A C 1
ATOM 987 O O . SER A 1 128 ? -38.180 -14.373 11.924 1.00 92.88 128 SER A O 1
ATOM 989 N N . ARG A 1 129 ? -36.916 -14.155 10.068 1.00 89.31 129 ARG A N 1
ATOM 990 C CA . ARG A 1 129 ? -38.001 -14.363 9.093 1.00 89.31 129 ARG A CA 1
ATOM 991 C C . ARG A 1 129 ? -38.540 -15.795 9.100 1.00 89.31 129 ARG A C 1
ATOM 993 O O . ARG A 1 129 ? -39.724 -15.993 8.837 1.00 89.31 129 ARG A O 1
ATOM 1000 N N . TYR A 1 130 ? -37.715 -16.768 9.485 1.00 91.06 130 TYR A N 1
ATOM 1001 C CA . TYR A 1 130 ? -38.136 -18.153 9.692 1.00 91.06 130 TYR A CA 1
ATOM 1002 C C . TYR A 1 130 ? -39.165 -18.252 10.830 1.00 91.06 130 TYR A C 1
ATOM 1004 O O . TYR A 1 130 ? -40.254 -18.796 10.637 1.00 91.06 130 TYR A O 1
ATOM 1012 N N . PHE A 1 131 ? -38.870 -17.657 11.993 1.00 90.75 131 PHE A N 1
ATOM 1013 C CA . PHE A 1 131 ? -39.802 -17.644 13.124 1.00 90.75 131 PHE A CA 1
ATOM 1014 C C . PHE A 1 131 ? -41.032 -16.760 12.868 1.00 90.75 131 PHE A C 1
ATOM 1016 O O . PHE A 1 131 ? -42.139 -17.131 13.258 1.00 90.75 131 PHE A O 1
ATOM 1023 N N . GLU A 1 132 ? -40.881 -15.636 12.160 1.00 89.00 132 GLU A N 1
ATOM 1024 C CA . GLU A 1 132 ? -42.016 -14.813 11.719 1.00 89.00 132 GLU A CA 1
ATOM 1025 C C . GLU A 1 132 ? -42.990 -15.622 10.849 1.00 89.00 132 GLU A C 1
ATOM 1027 O O . GLU A 1 132 ? -44.193 -15.640 11.122 1.00 89.00 132 GLU A O 1
ATOM 1032 N N . ALA A 1 133 ? -42.486 -16.343 9.842 1.00 87.38 133 ALA A N 1
ATOM 1033 C CA . ALA A 1 133 ? -43.297 -17.191 8.972 1.00 87.38 133 ALA A CA 1
ATOM 1034 C C . ALA A 1 133 ? -43.944 -18.360 9.739 1.00 87.38 133 ALA A C 1
ATOM 1036 O O . ALA A 1 133 ? -45.141 -18.610 9.581 1.00 87.38 133 ALA A O 1
ATOM 1037 N N . MET A 1 134 ? -43.187 -19.031 10.615 1.00 86.50 134 MET A N 1
ATOM 1038 C CA . MET A 1 134 ? -43.680 -20.134 11.450 1.00 86.50 134 MET A CA 1
ATOM 1039 C C . MET A 1 134 ? -44.846 -19.703 12.352 1.00 86.50 134 MET A C 1
ATOM 1041 O O . MET A 1 134 ? -45.873 -20.382 12.411 1.00 86.50 134 MET A O 1
ATOM 1045 N N . PHE A 1 135 ? -44.719 -18.566 13.040 1.00 86.56 135 PHE A N 1
ATOM 1046 C CA . PHE A 1 135 ? -45.721 -18.116 14.009 1.00 86.56 135 PHE A CA 1
ATOM 1047 C C . PHE A 1 135 ? -46.900 -17.361 13.375 1.00 86.56 135 PHE A C 1
ATOM 1049 O O . PHE A 1 135 ? -47.978 -17.332 13.967 1.00 86.56 135 PHE A O 1
ATOM 1056 N N . SER A 1 136 ? -46.743 -16.793 12.174 1.00 82.00 136 SER A N 1
ATOM 1057 C CA . SER A 1 136 ? -47.831 -16.111 11.449 1.00 82.00 136 SER A CA 1
ATOM 1058 C C . SER A 1 136 ? -48.607 -17.002 10.466 1.00 82.00 136 SER A C 1
ATOM 1060 O O . SER A 1 136 ? -49.737 -16.668 10.110 1.00 82.00 136 SER A O 1
ATOM 1062 N N . GLY A 1 137 ? -48.044 -18.138 10.038 1.00 67.06 137 GLY A N 1
ATOM 1063 C CA . GLY A 1 137 ? -48.527 -18.916 8.889 1.00 67.06 137 GLY A CA 1
ATOM 1064 C C . GLY A 1 137 ? -49.858 -19.670 9.039 1.00 67.06 137 GLY A C 1
ATOM 1065 O O . GLY A 1 137 ? -50.313 -20.273 8.070 1.00 67.06 137 GLY A O 1
ATOM 1066 N N . GLY A 1 138 ? -50.491 -19.686 10.218 1.00 62.16 138 GLY A N 1
ATOM 1067 C CA . GLY A 1 138 ? -51.781 -20.367 10.448 1.00 62.16 138 GLY A CA 1
ATOM 1068 C C . GLY A 1 138 ? -51.748 -21.904 10.372 1.00 62.16 138 GLY A C 1
ATOM 1069 O O . GLY A 1 138 ? -52.799 -22.544 10.406 1.00 62.16 138 GLY A O 1
ATOM 1070 N N . LEU A 1 139 ? -50.554 -22.496 10.267 1.00 66.62 139 LEU A N 1
ATOM 1071 C CA . LEU A 1 139 ? -50.303 -23.941 10.295 1.00 66.62 139 LEU A CA 1
ATOM 1072 C C . LEU A 1 139 ? -50.319 -24.475 11.747 1.00 66.62 139 LEU A C 1
ATOM 1074 O O . LEU A 1 139 ? -50.470 -23.695 12.691 1.00 66.62 139 LEU A O 1
ATOM 1078 N N . ARG A 1 140 ? -50.183 -25.793 11.969 1.00 61.59 140 ARG A N 1
ATOM 1079 C CA . ARG A 1 140 ? -50.285 -26.385 13.328 1.00 61.59 140 ARG A CA 1
ATOM 1080 C C . ARG A 1 140 ? -49.195 -25.856 14.260 1.00 61.59 140 ARG A C 1
ATOM 1082 O O . ARG A 1 140 ? -49.466 -25.569 15.418 1.00 61.59 140 ARG A O 1
ATOM 1089 N N . GLU A 1 141 ? -48.016 -25.632 13.704 1.00 64.56 141 GLU A N 1
ATOM 1090 C CA . GLU A 1 141 ? -46.827 -25.046 14.316 1.00 64.56 141 GLU A CA 1
ATOM 1091 C C . GLU A 1 141 ? -47.070 -23.605 14.820 1.00 64.56 141 GLU A C 1
ATOM 1093 O O . GLU A 1 141 ? -46.409 -23.138 15.745 1.00 64.56 141 GLU A O 1
ATOM 1098 N N . SER A 1 142 ? -48.072 -22.898 14.275 1.00 67.69 142 SER A N 1
ATOM 1099 C CA . SER A 1 142 ? -48.476 -21.574 14.770 1.00 67.69 142 SER A CA 1
ATOM 1100 C C . SER A 1 142 ? -49.310 -21.634 16.063 1.00 67.69 142 SER A C 1
ATOM 1102 O O . SER A 1 142 ? -49.432 -20.619 16.755 1.00 67.69 142 SER A O 1
ATOM 1104 N N . LEU A 1 143 ? -49.808 -22.817 16.439 1.00 67.75 143 LEU A N 1
ATOM 1105 C CA . LEU A 1 143 ? -50.576 -23.074 17.664 1.00 67.75 143 LEU A CA 1
ATOM 1106 C C . LEU A 1 143 ? -49.820 -23.918 18.702 1.00 67.75 143 LEU A C 1
ATOM 1108 O O . LEU A 1 143 ? -50.320 -24.063 19.817 1.00 67.75 143 LEU A O 1
ATOM 1112 N N . ASP A 1 144 ? -48.667 -24.486 18.347 1.00 78.88 144 ASP A N 1
ATOM 1113 C CA . ASP A 1 144 ? -47.885 -25.333 19.248 1.00 78.88 144 ASP A CA 1
ATOM 1114 C C . ASP A 1 144 ? -47.080 -24.496 20.257 1.00 78.88 144 ASP A C 1
ATOM 1116 O O . ASP A 1 144 ? -46.572 -23.418 19.923 1.00 78.88 144 ASP A O 1
ATOM 1120 N N . SER A 1 145 ? -46.975 -24.991 21.493 1.00 79.88 145 SER A N 1
ATOM 1121 C CA . SER A 1 145 ? -46.141 -24.396 22.544 1.00 79.88 145 SER A CA 1
ATOM 1122 C C . SER A 1 145 ? -44.684 -24.831 22.441 1.00 79.88 145 SER A C 1
ATOM 1124 O O . SER A 1 145 ? -43.815 -24.146 22.978 1.00 79.88 145 SER A O 1
ATOM 1126 N N . ASP A 1 146 ? -44.409 -25.938 21.749 1.00 87.50 146 ASP A N 1
ATOM 1127 C CA . ASP A 1 146 ? -43.103 -26.585 21.723 1.00 87.50 146 ASP A CA 1
ATOM 1128 C C . ASP A 1 146 ? -42.620 -26.791 20.279 1.00 87.50 146 ASP A C 1
ATOM 1130 O O . ASP A 1 146 ? -43.235 -27.496 19.482 1.00 87.50 146 ASP A O 1
ATOM 1134 N N . VAL A 1 147 ? -41.482 -26.184 19.933 1.00 87.62 147 VAL A N 1
ATOM 1135 C CA . VAL A 1 147 ? -40.841 -26.309 18.612 1.00 87.62 147 VAL A CA 1
ATOM 1136 C C . VAL A 1 147 ? -39.550 -27.097 18.777 1.00 87.62 147 VAL A C 1
ATOM 1138 O O . VAL A 1 147 ? -38.670 -26.676 19.520 1.00 87.62 147 VAL A O 1
ATOM 1141 N N . ASN A 1 148 ? -39.414 -28.236 18.096 1.00 87.50 148 ASN A N 1
ATOM 1142 C CA . ASN A 1 148 ? -38.298 -29.159 18.314 1.00 87.50 148 ASN A CA 1
ATOM 1143 C C . ASN A 1 148 ? -37.445 -29.358 17.050 1.00 87.50 148 ASN A C 1
ATOM 1145 O O . ASN A 1 148 ? -37.903 -29.941 16.067 1.00 87.50 148 ASN A O 1
ATOM 1149 N N . PHE A 1 149 ? -36.194 -28.897 17.114 1.00 86.44 149 PHE A N 1
ATOM 1150 C CA . PHE A 1 149 ? -35.177 -29.015 16.065 1.00 86.44 149 PHE A CA 1
ATOM 1151 C C . PHE A 1 149 ? -34.428 -30.355 16.088 1.00 86.44 149 PHE A C 1
ATOM 1153 O O . PHE A 1 149 ? -33.715 -30.671 15.135 1.00 86.44 149 PHE A O 1
ATOM 1160 N N . ARG A 1 150 ? -34.617 -31.169 17.135 1.00 84.19 150 ARG A N 1
ATOM 1161 C CA . ARG A 1 150 ? -33.929 -32.448 17.366 1.00 84.19 150 ARG A CA 1
ATOM 1162 C C . ARG A 1 150 ? -32.414 -32.254 17.262 1.00 84.19 150 ARG A C 1
ATOM 1164 O O . ARG A 1 150 ? -31.895 -31.304 17.840 1.00 84.19 150 ARG A O 1
ATOM 1171 N N . ASP A 1 151 ? -31.745 -33.105 16.497 1.00 81.88 151 ASP A N 1
ATOM 1172 C CA . ASP A 1 151 ? -30.299 -33.093 16.275 1.00 81.88 151 ASP A CA 1
ATOM 1173 C C . ASP A 1 151 ? -29.883 -32.176 15.101 1.00 81.88 151 ASP A C 1
ATOM 1175 O O . ASP A 1 151 ? -28.734 -32.197 14.680 1.00 81.88 151 ASP A O 1
ATOM 1179 N N . SER A 1 152 ? -30.807 -31.373 14.548 1.00 84.88 152 SER A N 1
ATOM 1180 C CA . SER A 1 152 ? -30.537 -30.501 13.384 1.00 84.88 152 SER A CA 1
ATOM 1181 C C . SER A 1 152 ? -29.794 -29.207 13.742 1.00 84.88 152 SER A C 1
ATOM 1183 O O . SER A 1 152 ? -29.384 -28.477 12.846 1.00 84.88 152 SER A O 1
ATOM 1185 N N . ILE A 1 153 ? -29.689 -28.870 15.033 1.00 90.88 153 ILE A N 1
ATOM 1186 C CA . ILE A 1 153 ? -28.954 -27.703 15.540 1.00 90.88 153 ILE A CA 1
ATOM 1187 C C . ILE A 1 153 ? -28.298 -28.099 16.862 1.00 90.88 153 ILE A C 1
ATOM 1189 O O . ILE A 1 153 ? -28.977 -28.607 17.755 1.00 90.88 153 ILE A O 1
ATOM 1193 N N . HIS A 1 154 ? -27.006 -27.808 17.019 1.00 91.19 154 HIS A N 1
ATOM 1194 C CA . HIS A 1 154 ? -26.330 -27.958 18.305 1.00 91.19 154 HIS A CA 1
ATOM 1195 C C . HIS A 1 154 ? -26.939 -27.019 19.366 1.00 91.19 154 HIS A C 1
ATOM 1197 O O . HIS A 1 154 ? -27.133 -25.831 19.082 1.00 91.19 154 HIS A O 1
ATOM 1203 N N . PRO A 1 155 ? -27.229 -27.496 20.593 1.00 92.19 155 PRO A N 1
ATOM 1204 C CA . PRO A 1 155 ? -27.862 -26.674 21.624 1.00 92.19 155 PRO A CA 1
ATOM 1205 C C . PRO A 1 155 ? -27.093 -25.395 21.977 1.00 92.19 155 PRO A C 1
ATOM 1207 O O . PRO A 1 155 ? -27.713 -24.374 22.262 1.00 92.19 155 PRO A O 1
ATOM 1210 N N . GLU A 1 156 ? -25.762 -25.428 21.921 1.00 92.94 156 GLU A N 1
ATOM 1211 C CA . GLU A 1 156 ? -24.878 -24.282 22.160 1.00 92.94 156 GLU A CA 1
ATOM 1212 C C . GLU A 1 156 ? -25.049 -23.212 21.070 1.00 92.94 156 GLU A C 1
ATOM 1214 O O . GLU A 1 156 ? -25.103 -22.019 21.362 1.00 92.94 156 GLU A O 1
ATOM 1219 N N . ILE A 1 157 ? -25.201 -23.634 19.810 1.00 95.19 157 ILE A N 1
ATOM 1220 C CA . ILE A 1 157 ? -25.433 -22.733 18.675 1.00 95.19 157 ILE A CA 1
ATOM 1221 C C . ILE A 1 157 ? -26.832 -22.117 18.761 1.00 95.19 157 ILE A C 1
ATOM 1223 O O . ILE A 1 157 ? -26.979 -20.907 18.587 1.00 95.19 157 ILE A O 1
ATOM 1227 N N . LEU A 1 158 ? -27.860 -22.907 19.099 1.00 94.00 158 LEU A N 1
ATOM 1228 C CA . LEU A 1 158 ? -29.203 -22.366 19.328 1.00 94.00 158 LEU A CA 1
ATOM 1229 C C . LEU A 1 158 ? -29.206 -21.362 20.492 1.00 94.00 158 LEU A C 1
ATOM 1231 O O . LEU A 1 158 ? -29.831 -20.309 20.386 1.00 94.00 158 LEU A O 1
ATOM 1235 N N . GLU A 1 159 ? -28.481 -21.645 21.575 1.00 93.81 159 GLU A N 1
ATOM 1236 C CA . GLU A 1 159 ? -28.326 -20.722 22.701 1.00 93.81 159 GLU A CA 1
ATOM 1237 C C . GLU A 1 159 ? -27.645 -19.409 22.291 1.00 93.81 159 GLU A C 1
ATOM 1239 O O . GLU A 1 159 ? -28.137 -18.349 22.668 1.00 93.81 159 GLU A O 1
ATOM 1244 N N . LEU A 1 160 ? -26.597 -19.447 21.458 1.00 94.94 160 LEU A N 1
ATOM 1245 C CA . LEU A 1 160 ? -25.939 -18.249 20.916 1.00 94.94 160 LEU A CA 1
ATOM 1246 C C . LEU A 1 160 ? -26.866 -17.408 20.020 1.00 94.94 160 LEU A C 1
ATOM 1248 O O . LEU A 1 160 ? -26.903 -16.183 20.157 1.00 94.94 160 LEU A O 1
ATOM 1252 N N . LEU A 1 161 ? -27.649 -18.042 19.139 1.00 94.88 161 LEU A N 1
ATOM 1253 C CA . LEU A 1 161 ? -28.643 -17.353 18.299 1.00 94.88 161 LEU A CA 1
ATOM 1254 C C . LEU A 1 161 ? -29.752 -16.703 19.147 1.00 94.88 161 LEU A C 1
ATOM 1256 O O . LEU A 1 161 ? -30.203 -15.589 18.863 1.00 94.88 161 LEU A O 1
ATOM 1260 N N . LEU A 1 162 ? -30.176 -17.375 20.221 1.00 93.38 162 LEU A N 1
ATOM 1261 C CA . LEU A 1 162 ? -31.141 -16.838 21.177 1.00 93.38 162 LEU A CA 1
ATOM 1262 C C . LEU A 1 162 ? -30.550 -15.700 22.011 1.00 93.38 162 LEU A C 1
ATOM 1264 O O . LEU A 1 162 ? -31.192 -14.663 22.165 1.00 93.38 162 LEU A O 1
ATOM 1268 N N . ASP A 1 163 ? -29.334 -15.846 22.528 1.00 91.69 163 ASP A N 1
ATOM 1269 C CA . ASP A 1 163 ? -28.668 -14.785 23.279 1.00 91.69 163 ASP A CA 1
ATOM 1270 C C . ASP A 1 163 ? -28.455 -13.545 22.402 1.00 91.69 163 ASP A C 1
ATOM 1272 O O . ASP A 1 163 ? -28.706 -12.440 22.884 1.00 91.69 163 ASP A O 1
ATOM 1276 N N . PHE A 1 164 ? -28.164 -13.691 21.103 1.00 94.00 164 PHE A N 1
ATOM 1277 C CA . PHE A 1 164 ? -28.195 -12.571 20.156 1.00 94.00 164 PHE A CA 1
ATOM 1278 C C . PHE A 1 164 ? -29.576 -11.908 20.077 1.00 94.00 164 PHE A C 1
ATOM 1280 O O . PHE A 1 164 ? -29.673 -10.691 20.251 1.00 94.00 164 PHE A O 1
ATOM 1287 N N . ALA A 1 165 ? -30.655 -12.678 19.897 1.00 92.81 165 ALA A N 1
ATOM 1288 C CA . ALA A 1 165 ? -32.020 -12.139 19.820 1.00 92.81 165 ALA A CA 1
ATOM 1289 C C . ALA A 1 165 ? -32.439 -11.339 21.077 1.00 92.81 165 ALA A C 1
ATOM 1291 O O . ALA A 1 165 ? -33.292 -10.455 20.996 1.00 92.81 165 ALA A O 1
ATOM 1292 N N . TYR A 1 166 ? -31.819 -11.612 22.232 1.00 92.50 166 TYR A N 1
ATOM 1293 C CA . TYR A 1 166 ? -32.092 -10.944 23.510 1.00 92.50 166 TYR A CA 1
ATOM 1294 C C . TYR A 1 166 ? -30.982 -9.996 24.011 1.00 92.50 166 TYR A C 1
ATOM 1296 O O . TYR A 1 166 ? -31.143 -9.403 25.081 1.00 92.50 166 TYR A O 1
ATOM 1304 N N . SER A 1 167 ? -29.867 -9.835 23.289 1.00 89.56 167 SER A N 1
ATOM 1305 C CA . SER A 1 167 ? -28.727 -8.991 23.713 1.00 89.56 167 SER A CA 1
ATOM 1306 C C . SER A 1 167 ? -28.025 -8.205 22.600 1.00 89.56 167 SER A C 1
ATOM 1308 O O . SER A 1 167 ? -27.109 -7.447 22.908 1.00 89.56 167 SER A O 1
ATOM 1310 N N . SER A 1 168 ? -28.422 -8.417 21.337 1.00 87.44 168 SER A N 1
ATOM 1311 C CA . SER A 1 168 ? -27.758 -7.954 20.106 1.00 87.44 168 SER A CA 1
ATOM 1312 C C . SER A 1 168 ? -26.275 -8.340 19.965 1.00 87.44 168 SER A C 1
ATOM 1314 O O . SER A 1 168 ? -25.542 -7.720 19.193 1.00 87.44 168 SER A O 1
ATOM 1316 N N . ARG A 1 169 ? -25.815 -9.382 20.679 1.00 88.88 169 ARG A N 1
ATOM 1317 C CA . ARG A 1 169 ? -24.418 -9.851 20.667 1.00 88.88 169 ARG A CA 1
ATOM 1318 C C . ARG A 1 169 ? -24.309 -11.356 20.483 1.00 88.88 169 ARG A C 1
ATOM 1320 O O . ARG A 1 169 ? -25.118 -12.116 20.999 1.00 88.88 169 ARG A O 1
ATOM 1327 N N . VAL A 1 170 ? -23.259 -11.763 19.780 1.00 93.38 170 VAL A N 1
ATOM 1328 C CA . VAL A 1 170 ? -22.862 -13.156 19.567 1.00 93.38 170 VAL A CA 1
ATOM 1329 C C . VAL A 1 170 ? -21.337 -13.241 19.645 1.00 93.38 170 VAL A C 1
ATOM 1331 O O . VAL A 1 170 ? -20.647 -12.283 19.295 1.00 93.38 170 VAL A O 1
ATOM 1334 N N . ILE A 1 171 ? -20.813 -14.362 20.139 1.00 90.88 171 ILE A N 1
ATOM 1335 C CA . ILE A 1 171 ? -19.375 -14.647 20.180 1.00 90.88 171 ILE A CA 1
ATOM 1336 C C . ILE A 1 171 ? -19.079 -15.638 19.056 1.00 90.88 171 ILE A C 1
ATOM 1338 O O . ILE A 1 171 ? -19.654 -16.725 19.038 1.00 90.88 171 ILE A O 1
ATOM 1342 N N . ILE A 1 172 ? -18.199 -15.253 18.131 1.00 94.00 172 ILE A N 1
ATOM 1343 C CA . ILE A 1 172 ? -17.773 -16.079 16.995 1.00 94.00 172 ILE A CA 1
ATOM 1344 C C . ILE A 1 172 ? -16.303 -16.452 17.203 1.00 94.00 172 ILE A C 1
ATOM 1346 O O . ILE A 1 172 ? -15.488 -15.580 17.514 1.00 94.00 172 ILE A O 1
ATOM 1350 N N . ASN A 1 173 ? -15.981 -17.736 17.070 1.00 92.62 173 ASN A N 1
ATOM 1351 C CA . ASN A 1 173 ? -14.636 -18.294 17.187 1.00 92.62 173 ASN A CA 1
ATOM 1352 C C . ASN A 1 173 ? -14.431 -19.423 16.157 1.00 92.62 173 ASN A C 1
ATOM 1354 O O . ASN A 1 173 ? -15.344 -19.763 15.409 1.00 92.62 173 ASN A O 1
ATOM 1358 N N . GLU A 1 174 ? -13.230 -20.000 16.108 1.00 87.94 174 GLU A N 1
ATOM 1359 C CA . GLU A 1 174 ? -12.884 -21.061 15.147 1.00 87.94 174 GLU A CA 1
ATOM 1360 C C . GLU A 1 174 ? -13.722 -22.338 15.324 1.00 87.94 174 GLU A C 1
ATOM 1362 O O . GLU A 1 174 ? -14.072 -22.971 14.335 1.00 87.94 174 GLU A O 1
ATOM 1367 N N . GLU A 1 175 ? -14.103 -22.688 16.556 1.00 89.38 175 GLU A N 1
ATOM 1368 C CA . GLU A 1 175 ? -14.883 -23.900 16.852 1.00 89.38 175 GLU A CA 1
ATOM 1369 C C . GLU A 1 175 ? -16.366 -23.776 16.471 1.00 89.38 175 GLU A C 1
ATOM 1371 O O . GLU A 1 175 ? -17.013 -24.784 16.194 1.00 89.38 175 GLU A O 1
ATOM 1376 N N . ASN A 1 176 ? -16.931 -22.562 16.492 1.00 93.19 176 ASN A N 1
ATOM 1377 C CA . ASN A 1 176 ? -18.368 -22.347 16.318 1.00 93.19 176 ASN A CA 1
ATOM 1378 C C . ASN A 1 176 ? -18.767 -21.692 14.989 1.00 93.19 176 ASN A C 1
ATOM 1380 O O . ASN A 1 176 ? -19.942 -21.765 14.632 1.00 93.19 176 ASN A O 1
ATOM 1384 N N . ALA A 1 177 ? -17.838 -21.069 14.254 1.00 93.06 177 ALA A N 1
ATOM 1385 C CA . ALA A 1 177 ? -18.169 -20.248 13.088 1.00 93.06 177 ALA A CA 1
ATOM 1386 C C . ALA A 1 177 ? -18.884 -21.018 11.964 1.00 93.06 177 ALA A C 1
ATOM 1388 O O . ALA A 1 177 ? -19.807 -20.471 11.361 1.00 93.06 177 ALA A O 1
ATOM 1389 N N . GLU A 1 178 ? -18.501 -22.272 11.705 1.00 92.50 178 GLU A N 1
ATOM 1390 C CA . GLU A 1 178 ? -19.123 -23.113 10.672 1.00 92.50 178 GLU A CA 1
ATOM 1391 C C . GLU A 1 178 ? -20.574 -23.454 11.041 1.00 92.50 178 GLU A C 1
ATOM 1393 O O . GLU A 1 178 ? -21.503 -22.993 10.379 1.00 92.50 178 GLU A O 1
ATOM 1398 N N . SER A 1 179 ? -20.804 -24.147 12.161 1.00 93.31 179 SER A N 1
ATOM 1399 C CA . SER A 1 179 ? -22.162 -24.506 12.605 1.00 93.31 179 SER A CA 1
ATOM 1400 C C . SER A 1 179 ? -23.049 -23.289 12.897 1.00 93.31 179 SER A C 1
ATOM 1402 O O . SER A 1 179 ? -24.271 -23.363 12.757 1.00 93.31 179 SER A O 1
ATOM 1404 N N . LEU A 1 180 ? -22.464 -22.150 13.290 1.00 95.00 180 LEU A N 1
ATOM 1405 C CA . LEU A 1 180 ? -23.189 -20.890 13.451 1.00 95.00 180 LEU A CA 1
ATOM 1406 C C . LEU A 1 180 ? -23.632 -20.314 12.101 1.00 95.00 180 LEU A C 1
ATOM 1408 O O . LEU A 1 180 ? -24.754 -19.821 12.016 1.00 95.00 180 LEU A O 1
ATOM 1412 N N . LEU A 1 181 ? -22.803 -20.394 11.053 1.00 94.25 181 LEU A N 1
ATOM 1413 C CA . LEU A 1 181 ? -23.176 -20.011 9.688 1.00 94.25 181 LEU A CA 1
ATOM 1414 C C . LEU A 1 181 ? -24.324 -20.888 9.166 1.00 94.25 181 LEU A C 1
ATOM 1416 O O . LEU A 1 181 ? -25.329 -20.346 8.700 1.00 94.25 181 LEU A O 1
ATOM 1420 N N . GLU A 1 182 ? -24.211 -22.211 9.310 1.00 92.94 182 GLU A N 1
ATOM 1421 C CA . GLU A 1 182 ? -25.240 -23.176 8.898 1.00 92.94 182 GLU A CA 1
ATOM 1422 C C . GLU A 1 182 ? -26.587 -22.907 9.593 1.00 92.94 182 GLU A C 1
ATOM 1424 O O . GLU A 1 182 ? -27.624 -22.735 8.943 1.00 92.94 182 GLU A O 1
ATOM 1429 N N . ALA A 1 183 ? -26.576 -22.812 10.927 1.00 93.62 183 ALA A N 1
ATOM 1430 C CA . ALA A 1 183 ? -27.782 -22.602 11.722 1.00 93.62 183 ALA A CA 1
ATOM 1431 C C . ALA A 1 183 ? -28.383 -21.200 11.525 1.00 93.62 183 ALA A C 1
ATOM 1433 O O . ALA A 1 183 ? -29.610 -21.056 11.506 1.00 93.62 183 ALA A O 1
ATOM 1434 N N . ALA A 1 184 ? -27.551 -20.166 11.355 1.00 94.25 184 ALA A N 1
ATOM 1435 C CA . ALA A 1 184 ? -28.014 -18.810 11.077 1.00 94.25 184 ALA A CA 1
ATOM 1436 C C . ALA A 1 184 ? -28.648 -18.690 9.685 1.00 94.25 184 ALA A C 1
ATOM 1438 O O . ALA A 1 184 ? -29.644 -17.983 9.544 1.00 94.25 184 ALA A O 1
ATOM 1439 N N . ASP A 1 185 ? -28.131 -19.385 8.669 1.00 93.06 185 ASP A N 1
ATOM 1440 C CA . ASP A 1 185 ? -28.756 -19.422 7.345 1.00 93.06 185 ASP A CA 1
ATOM 1441 C C . ASP A 1 185 ? -30.083 -20.201 7.380 1.00 93.06 185 ASP A C 1
ATOM 1443 O O . ASP A 1 185 ? -31.117 -19.672 6.962 1.00 93.06 185 ASP A O 1
ATOM 1447 N N . MET A 1 186 ? -30.101 -21.391 7.999 1.00 91.81 186 MET A N 1
ATOM 1448 C CA . MET A 1 186 ? -31.312 -22.211 8.144 1.00 91.81 186 MET A CA 1
ATOM 1449 C C . MET A 1 186 ? -32.435 -21.481 8.902 1.00 91.81 186 MET A C 1
ATOM 1451 O O . MET A 1 186 ? -33.590 -21.495 8.469 1.00 91.81 186 MET A O 1
ATOM 1455 N N . LEU A 1 187 ? -32.110 -20.815 10.016 1.00 92.56 187 LEU A N 1
ATOM 1456 C CA . LEU A 1 187 ? -33.059 -20.026 10.811 1.00 92.56 187 LEU A CA 1
ATOM 1457 C C . LEU A 1 187 ? -33.192 -18.564 10.340 1.00 92.56 187 LEU A C 1
ATOM 1459 O O . LEU A 1 187 ? -33.865 -17.771 10.999 1.00 92.56 187 LEU A O 1
ATOM 1463 N N . GLN A 1 188 ? -32.598 -18.190 9.203 1.00 93.38 188 GLN A N 1
ATOM 1464 C CA . GLN A 1 188 ? -32.706 -16.864 8.575 1.00 93.38 188 GLN A CA 1
ATOM 1465 C C . GLN A 1 188 ? -32.295 -15.675 9.476 1.00 93.38 188 GLN A C 1
ATOM 1467 O O . GLN A 1 188 ? -32.867 -14.586 9.393 1.00 93.38 188 GLN A O 1
ATOM 1472 N N . PHE A 1 189 ? -31.269 -15.864 10.310 1.00 93.62 189 PHE A N 1
ATOM 1473 C CA . PHE A 1 189 ? -30.529 -14.803 11.004 1.00 93.62 189 PHE A CA 1
ATOM 1474 C C . PHE A 1 189 ? -29.420 -14.252 10.092 1.00 93.62 189 PHE A C 1
ATOM 1476 O O . PHE A 1 189 ? -28.230 -14.485 10.314 1.00 93.62 189 PHE A O 1
ATOM 1483 N N . HIS A 1 190 ? -29.804 -13.526 9.037 1.00 90.62 190 HIS A N 1
ATOM 1484 C CA . HIS A 1 190 ? -28.865 -13.077 7.999 1.00 90.62 190 HIS A CA 1
ATOM 1485 C C . HIS A 1 190 ? -27.676 -12.263 8.537 1.00 90.62 190 HIS A C 1
ATOM 1487 O O . HIS A 1 190 ? -26.560 -12.491 8.085 1.00 90.62 190 HIS A O 1
ATOM 1493 N N . ASP A 1 191 ? -27.877 -11.393 9.533 1.00 91.00 191 ASP A N 1
ATOM 1494 C CA . ASP A 1 191 ? -26.787 -10.600 10.128 1.00 91.00 191 ASP A CA 1
ATOM 1495 C C . ASP A 1 191 ? -25.713 -11.485 10.795 1.00 91.00 191 ASP A C 1
ATOM 1497 O O . ASP A 1 191 ? -24.523 -11.186 10.719 1.00 91.00 191 ASP A O 1
ATOM 1501 N N . ILE A 1 192 ? -26.120 -12.599 11.420 1.00 93.75 192 ILE A N 1
ATOM 1502 C CA . ILE A 1 192 ? -25.201 -13.546 12.073 1.00 93.75 192 ILE A CA 1
ATOM 1503 C C . ILE A 1 192 ? -24.496 -14.408 11.028 1.00 93.75 192 ILE A C 1
ATOM 1505 O O . ILE A 1 192 ? -23.286 -14.595 11.118 1.00 93.75 192 ILE A O 1
ATOM 1509 N N . ARG A 1 193 ? -25.225 -14.891 10.014 1.00 92.94 193 ARG A N 1
ATOM 1510 C CA . ARG A 1 193 ? -24.637 -15.640 8.895 1.00 92.94 193 ARG A CA 1
ATOM 1511 C C . ARG A 1 193 ? -23.570 -14.810 8.183 1.00 92.94 193 ARG A C 1
ATOM 1513 O O . ARG A 1 193 ? -22.477 -15.303 7.935 1.00 92.94 193 ARG A O 1
ATOM 1520 N N . ASP A 1 194 ? -23.869 -13.550 7.877 1.00 90.88 194 ASP A N 1
ATOM 1521 C CA . ASP A 1 194 ? -22.940 -12.669 7.170 1.00 90.88 194 ASP A CA 1
ATOM 1522 C C . ASP A 1 194 ? -21.716 -12.333 8.052 1.00 90.88 194 ASP A C 1
ATOM 1524 O O . ASP A 1 194 ? -20.593 -12.295 7.547 1.00 90.88 194 ASP A O 1
ATOM 1528 N N . ALA A 1 195 ? -21.891 -12.195 9.374 1.00 93.06 195 ALA A N 1
ATOM 1529 C CA . ALA A 1 195 ? -20.786 -12.033 10.326 1.00 93.06 195 ALA A CA 1
ATOM 1530 C C . ALA A 1 195 ? -19.915 -13.299 10.475 1.00 93.06 195 ALA A C 1
ATOM 1532 O O . ALA A 1 195 ? -18.688 -13.193 10.534 1.00 93.06 195 ALA A O 1
ATOM 1533 N N . ALA A 1 196 ? -20.521 -14.490 10.500 1.00 93.69 196 ALA A N 1
ATOM 1534 C CA . ALA A 1 196 ? -19.807 -15.766 10.524 1.00 93.69 196 ALA A CA 1
ATOM 1535 C C . ALA A 1 196 ? -19.029 -15.990 9.215 1.00 93.69 196 ALA A C 1
ATOM 1537 O O . ALA A 1 196 ? -17.853 -16.344 9.253 1.00 93.69 196 ALA A O 1
ATOM 1538 N N . ALA A 1 197 ? -19.627 -15.665 8.063 1.00 90.69 197 ALA A N 1
ATOM 1539 C CA . ALA A 1 197 ? -18.941 -15.683 6.774 1.00 90.69 197 ALA A CA 1
ATOM 1540 C C . ALA A 1 197 ? -17.734 -14.726 6.755 1.00 90.69 197 ALA A C 1
ATOM 1542 O O . ALA A 1 197 ? -16.656 -15.120 6.320 1.00 90.69 197 ALA A O 1
ATOM 1543 N N . GLU A 1 198 ? -17.868 -13.496 7.271 1.00 92.12 198 GLU A N 1
ATOM 1544 C CA . GLU A 1 198 ? -16.748 -12.544 7.358 1.00 92.12 198 GLU A CA 1
ATOM 1545 C C . GLU A 1 198 ? -15.641 -13.013 8.326 1.00 92.12 198 GLU A C 1
ATOM 1547 O O . GLU A 1 198 ? -14.467 -12.689 8.131 1.00 92.12 198 GLU A O 1
ATOM 1552 N N . PHE A 1 199 ? -15.982 -13.783 9.365 1.00 93.69 199 PHE A N 1
ATOM 1553 C CA . PHE A 1 199 ? -14.997 -14.418 10.243 1.00 93.69 199 PHE A CA 1
ATOM 1554 C C . PHE A 1 199 ? -14.241 -15.545 9.519 1.00 93.69 199 PHE A C 1
ATOM 1556 O O . PHE A 1 199 ? -13.012 -15.578 9.567 1.00 93.69 199 PHE A O 1
ATOM 1563 N N . LEU A 1 200 ? -14.944 -16.417 8.791 1.00 92.50 200 LEU A N 1
ATOM 1564 C CA . LEU A 1 200 ? -14.329 -17.486 7.994 1.00 92.50 200 LEU A CA 1
ATOM 1565 C C . LEU A 1 200 ? -13.461 -16.931 6.850 1.00 92.50 200 LEU A C 1
ATOM 1567 O O . LEU A 1 200 ? -12.365 -17.430 6.616 1.00 92.50 200 LEU A O 1
ATOM 1571 N N . GLU A 1 201 ? -13.874 -15.837 6.198 1.00 90.25 201 GLU A N 1
ATOM 1572 C CA . GLU A 1 201 ? -13.057 -15.138 5.191 1.00 90.25 201 GLU A CA 1
ATOM 1573 C C . GLU A 1 201 ? -11.701 -14.656 5.741 1.00 90.25 201 GLU A C 1
ATOM 1575 O O . GLU A 1 201 ? -10.714 -14.637 5.004 1.00 90.25 201 GLU A O 1
ATOM 1580 N N . LYS A 1 202 ? -11.638 -14.246 7.017 1.00 87.38 202 LYS A N 1
ATOM 1581 C CA . LYS A 1 202 ? -10.403 -13.765 7.667 1.00 87.38 202 LYS A CA 1
ATOM 1582 C C . LYS A 1 202 ? -9.475 -14.899 8.106 1.00 87.38 202 LYS A C 1
ATOM 1584 O O . LYS A 1 202 ? -8.275 -14.669 8.209 1.00 87.38 202 LYS A O 1
ATOM 1589 N N . ASN A 1 203 ? -10.020 -16.096 8.319 1.00 89.50 203 ASN A N 1
ATOM 1590 C CA . ASN A 1 203 ? -9.300 -17.292 8.772 1.00 89.50 203 ASN A CA 1
ATOM 1591 C C . ASN A 1 203 ? -9.188 -18.363 7.661 1.00 89.50 203 ASN A C 1
ATOM 1593 O O . ASN A 1 203 ? -9.055 -19.560 7.919 1.00 89.50 203 ASN A O 1
ATOM 1597 N N . LEU A 1 204 ? -9.244 -17.929 6.397 1.00 88.75 204 LEU A N 1
ATOM 1598 C CA . LEU A 1 204 ? -9.098 -18.788 5.224 1.00 88.75 204 LEU A CA 1
ATOM 1599 C C . LEU A 1 204 ? -7.619 -19.144 4.997 1.00 88.75 204 LEU A C 1
ATOM 1601 O O . LEU A 1 204 ? -6.764 -18.263 4.881 1.00 88.75 204 LEU A O 1
ATOM 1605 N N . HIS A 1 205 ? -7.306 -20.434 4.930 1.00 86.94 205 HIS A N 1
ATOM 1606 C CA . HIS A 1 205 ? -5.954 -20.994 4.845 1.00 86.94 205 HIS A CA 1
ATOM 1607 C C . HIS A 1 205 ? -5.884 -22.069 3.745 1.00 86.94 205 HIS A C 1
ATOM 1609 O O . HIS A 1 205 ? -6.902 -22.614 3.323 1.00 86.94 205 HIS A O 1
ATOM 1615 N N . SER A 1 206 ? -4.685 -22.424 3.271 1.00 84.75 206 SER A N 1
ATOM 1616 C CA . SER A 1 206 ? -4.528 -23.459 2.229 1.00 84.75 206 SER A CA 1
ATOM 1617 C C . SER A 1 206 ? -5.043 -24.841 2.657 1.00 84.75 206 SER A C 1
ATOM 1619 O O . SER A 1 206 ? -5.488 -25.607 1.808 1.00 84.75 206 SER A O 1
ATOM 1621 N N . SER A 1 207 ? -5.042 -25.142 3.959 1.00 85.31 207 SER A N 1
ATOM 1622 C CA . SER A 1 207 ? -5.536 -26.399 4.533 1.00 85.31 207 SER A CA 1
ATOM 1623 C C . SER A 1 207 ? -7.063 -26.502 4.622 1.00 85.31 207 SER A C 1
ATOM 1625 O O . SER A 1 207 ? -7.585 -27.596 4.444 1.00 85.31 207 SER A O 1
ATOM 1627 N N . ASN A 1 208 ? -7.781 -25.398 4.877 1.00 87.38 208 ASN A N 1
ATOM 1628 C CA . ASN A 1 208 ? -9.245 -25.390 5.044 1.00 87.38 208 ASN A CA 1
ATOM 1629 C C . ASN A 1 208 ? -10.007 -24.844 3.820 1.00 87.38 208 ASN A C 1
ATOM 1631 O O . ASN A 1 208 ? -11.231 -24.957 3.757 1.00 87.38 208 ASN A O 1
ATOM 1635 N N . CYS A 1 209 ? -9.315 -24.268 2.827 1.00 89.62 209 CYS A N 1
ATOM 1636 C CA . CYS A 1 209 ? -9.973 -23.573 1.718 1.00 89.62 209 CYS A CA 1
ATOM 1637 C C . CYS A 1 209 ? -10.922 -24.447 0.884 1.00 89.62 209 CYS A C 1
ATOM 1639 O O . CYS A 1 209 ? -11.882 -23.917 0.330 1.00 89.62 209 CYS A O 1
ATOM 1641 N N . LEU A 1 210 ? -10.711 -25.765 0.820 1.00 89.19 210 LEU A N 1
ATOM 1642 C CA . LEU A 1 210 ? -11.600 -26.654 0.075 1.00 89.19 210 LEU A CA 1
ATOM 1643 C C . LEU A 1 210 ? -12.920 -26.916 0.819 1.00 89.19 210 LEU A C 1
ATOM 1645 O O . LEU A 1 210 ? -13.984 -26.787 0.214 1.00 89.19 210 LEU A O 1
ATOM 1649 N N . GLY A 1 211 ? -12.869 -27.178 2.130 1.00 88.25 211 GLY A N 1
ATOM 1650 C CA . GLY A 1 211 ? -14.055 -27.215 2.990 1.00 88.25 211 GLY A CA 1
ATOM 1651 C C . GLY A 1 211 ? -14.823 -25.890 2.957 1.00 88.25 211 GLY A C 1
ATOM 1652 O O . GLY A 1 211 ? -16.022 -25.875 2.686 1.00 88.25 211 GLY A O 1
ATOM 1653 N N . MET A 1 212 ? -14.121 -24.756 3.080 1.00 90.56 212 MET A N 1
ATOM 1654 C CA . MET A 1 212 ? -14.724 -23.415 2.993 1.00 90.56 212 MET A CA 1
ATOM 1655 C C . MET A 1 212 ? -15.378 -23.137 1.633 1.00 90.56 212 MET A C 1
ATOM 1657 O O . MET A 1 212 ? -16.431 -22.499 1.569 1.00 90.56 212 MET A O 1
ATOM 1661 N N . MET A 1 213 ? -14.808 -23.640 0.534 1.00 90.88 213 MET A N 1
ATOM 1662 C CA . MET A 1 213 ? -15.412 -23.571 -0.801 1.00 90.88 213 MET A CA 1
ATOM 1663 C C . MET A 1 213 ? -16.721 -24.373 -0.877 1.00 90.88 213 MET A C 1
ATOM 1665 O O . MET A 1 213 ? -17.697 -23.885 -1.442 1.00 90.88 213 MET A O 1
ATOM 1669 N N . LEU A 1 214 ? -16.769 -25.578 -0.304 1.00 88.50 214 LEU A N 1
ATOM 1670 C CA . LEU A 1 214 ? -17.973 -26.417 -0.302 1.00 88.50 214 LEU A CA 1
ATOM 1671 C C . LEU A 1 214 ? -19.072 -25.836 0.603 1.00 88.50 214 LEU A C 1
ATOM 1673 O O . LEU A 1 214 ? -20.215 -25.700 0.163 1.00 88.50 214 LEU A O 1
ATOM 1677 N N . LEU A 1 215 ? -18.715 -25.411 1.819 1.00 88.94 215 LEU A N 1
ATOM 1678 C CA . LEU A 1 215 ? -19.611 -24.754 2.776 1.00 88.94 215 LEU A CA 1
ATOM 1679 C C . LEU A 1 215 ? -20.217 -23.466 2.188 1.00 88.94 215 LEU A C 1
ATOM 1681 O O . LEU A 1 215 ? -21.424 -23.231 2.263 1.00 88.94 215 LEU A O 1
ATOM 1685 N N . SER A 1 216 ? -19.393 -22.640 1.537 1.00 90.88 216 SER A N 1
ATOM 1686 C CA . SER A 1 216 ? -19.860 -21.390 0.926 1.00 90.88 216 SER A CA 1
ATOM 1687 C C . SER A 1 216 ? -20.713 -21.585 -0.330 1.00 90.88 216 SER A C 1
ATOM 1689 O O . SER A 1 216 ? -21.569 -20.739 -0.591 1.00 90.88 216 SER A O 1
ATOM 1691 N N . ASP A 1 217 ? -20.550 -22.679 -1.082 1.00 87.69 217 ASP A N 1
ATOM 1692 C CA . ASP A 1 217 ? -21.466 -23.035 -2.177 1.00 87.69 217 ASP A CA 1
ATOM 1693 C C . ASP A 1 217 ? -22.827 -23.492 -1.618 1.00 87.69 217 ASP A C 1
ATOM 1695 O O . ASP A 1 217 ? -23.879 -23.020 -2.061 1.00 87.69 217 ASP A O 1
ATOM 1699 N N . ALA A 1 218 ? -22.818 -24.325 -0.569 1.00 87.38 218 ALA A N 1
ATOM 1700 C CA . ALA A 1 218 ? -24.028 -24.810 0.101 1.00 87.38 218 ALA A CA 1
ATOM 1701 C C . ALA A 1 218 ? -24.893 -23.663 0.662 1.00 87.38 218 ALA A C 1
ATOM 1703 O O . ALA A 1 218 ? -26.099 -23.627 0.414 1.00 87.38 218 ALA A O 1
ATOM 1704 N N . HIS A 1 219 ? -24.271 -22.681 1.326 1.00 86.50 219 HIS A N 1
ATOM 1705 C CA . HIS A 1 219 ? -24.947 -21.513 1.918 1.00 86.50 219 HIS A CA 1
ATOM 1706 C C . HIS A 1 219 ? -24.964 -20.263 1.022 1.00 86.50 219 HIS A C 1
ATOM 1708 O O . HIS A 1 219 ? -25.317 -19.168 1.460 1.00 86.50 219 HIS A O 1
ATOM 1714 N N . GLN A 1 220 ? -24.597 -20.404 -0.258 1.00 85.56 220 GLN A N 1
ATOM 1715 C CA . GLN A 1 220 ? -24.617 -19.326 -1.260 1.00 85.56 220 GLN A CA 1
ATOM 1716 C C . GLN A 1 220 ? -23.788 -18.075 -0.878 1.00 85.56 220 GLN A C 1
ATOM 1718 O O . GLN A 1 220 ? -24.026 -16.965 -1.374 1.00 85.56 220 GLN A O 1
ATOM 1723 N N . CYS A 1 221 ? -22.757 -18.246 -0.047 1.00 87.12 221 CYS A N 1
ATOM 1724 C CA . CYS A 1 221 ? -21.824 -17.213 0.405 1.00 87.12 221 CYS A CA 1
ATOM 1725 C C . CYS A 1 221 ? -20.791 -16.872 -0.687 1.00 87.12 221 CYS A C 1
ATOM 1727 O O . CYS A 1 221 ? -19.595 -17.130 -0.551 1.00 87.12 221 CYS A O 1
ATOM 1729 N N . LYS A 1 222 ? -21.250 -16.249 -1.782 1.00 86.00 222 LYS A N 1
ATOM 1730 C CA . LYS A 1 222 ? -20.468 -15.996 -3.014 1.00 86.00 222 LYS A CA 1
ATOM 1731 C C . LYS A 1 222 ? -19.063 -15.424 -2.802 1.00 86.00 222 LYS A C 1
ATOM 1733 O O . LYS A 1 222 ? -18.145 -15.802 -3.517 1.00 86.00 222 LYS A O 1
ATOM 1738 N N . ARG A 1 223 ? -18.884 -14.511 -1.843 1.00 83.88 223 ARG A N 1
ATOM 1739 C CA . ARG A 1 223 ? -17.587 -13.862 -1.591 1.00 83.88 223 ARG A CA 1
ATOM 1740 C C . ARG A 1 223 ? -16.577 -14.817 -0.946 1.00 83.88 223 ARG A C 1
ATOM 1742 O O . ARG A 1 223 ? -15.443 -14.881 -1.414 1.00 83.88 223 ARG A O 1
ATOM 1749 N N . LEU A 1 224 ? -17.007 -15.601 0.044 1.00 89.75 224 LEU A N 1
ATOM 1750 C CA . LEU A 1 224 ? -16.203 -16.674 0.631 1.00 89.75 224 LEU A CA 1
ATOM 1751 C C . LEU A 1 224 ? -15.882 -17.748 -0.422 1.00 89.75 224 LEU A C 1
ATOM 1753 O O . LEU A 1 224 ? -14.730 -18.169 -0.508 1.00 89.75 224 LEU A O 1
ATOM 1757 N N . TYR A 1 225 ? -16.837 -18.095 -1.295 1.00 90.38 225 TYR A N 1
ATOM 1758 C CA . TYR A 1 225 ? -16.608 -19.014 -2.419 1.00 90.38 225 TYR A CA 1
ATOM 1759 C C . TYR A 1 225 ? -15.539 -18.490 -3.388 1.00 90.38 225 TYR A C 1
ATOM 1761 O O . TYR A 1 225 ? -14.578 -19.191 -3.689 1.00 90.38 225 TYR A O 1
ATOM 1769 N N . GLU A 1 226 ? -15.650 -17.238 -3.849 1.00 86.81 226 GLU A N 1
ATOM 1770 C CA . GLU A 1 226 ? -14.688 -16.632 -4.782 1.00 86.81 226 GLU A CA 1
ATOM 1771 C C . GLU A 1 226 ? -13.261 -16.524 -4.223 1.00 86.81 226 GLU A C 1
ATOM 1773 O O . GLU A 1 226 ? -12.303 -16.552 -5.001 1.00 86.81 226 GLU A O 1
ATOM 1778 N N . LEU A 1 227 ? -13.109 -16.351 -2.907 1.00 83.94 227 LEU A N 1
ATOM 1779 C CA . LEU A 1 227 ? -11.807 -16.333 -2.235 1.00 83.94 227 LEU A CA 1
ATOM 1780 C C . LEU A 1 227 ? -11.259 -17.755 -2.067 1.00 83.94 227 LEU A C 1
ATOM 1782 O O . LEU A 1 227 ? -10.118 -18.021 -2.447 1.00 83.94 227 LEU A O 1
ATOM 1786 N N . SER A 1 228 ? -12.095 -18.680 -1.593 1.00 91.44 228 SER A N 1
ATOM 1787 C CA . SER A 1 228 ? -11.751 -20.094 -1.400 1.00 91.44 228 SER A CA 1
ATOM 1788 C C . SER A 1 228 ? -11.352 -20.770 -2.714 1.00 91.44 228 SER A C 1
ATOM 1790 O O . SER A 1 228 ? -10.320 -21.434 -2.777 1.00 91.44 228 SER A O 1
ATOM 1792 N N . TRP A 1 229 ? -12.086 -20.507 -3.800 1.00 89.88 229 TRP A N 1
ATOM 1793 C CA . TRP A 1 229 ? -11.775 -20.980 -5.153 1.00 89.88 229 TRP A CA 1
ATOM 1794 C C . TRP A 1 229 ? -10.394 -20.515 -5.638 1.00 89.88 229 TRP A C 1
ATOM 1796 O O . TRP A 1 229 ? -9.621 -21.305 -6.178 1.00 89.88 229 TRP A O 1
ATOM 1806 N N . ARG A 1 230 ? -10.040 -19.240 -5.415 1.00 85.31 230 ARG A N 1
ATOM 1807 C CA . ARG A 1 230 ? -8.708 -18.719 -5.773 1.00 85.31 230 ARG A CA 1
ATOM 1808 C C . ARG A 1 230 ? -7.609 -19.388 -4.951 1.00 85.31 230 ARG A C 1
ATOM 1810 O O . ARG A 1 230 ? -6.601 -19.780 -5.529 1.00 85.31 230 ARG A O 1
ATOM 1817 N N . MET A 1 231 ? -7.816 -19.570 -3.646 1.00 85.56 231 MET A N 1
ATOM 1818 C CA . MET A 1 231 ? -6.869 -20.290 -2.785 1.00 85.56 231 MET A CA 1
ATOM 1819 C C . MET A 1 231 ? -6.672 -21.744 -3.238 1.00 85.56 231 MET A C 1
ATOM 1821 O O . MET A 1 231 ? -5.535 -22.208 -3.286 1.00 85.56 231 MET A O 1
ATOM 1825 N N . CYS A 1 232 ? -7.740 -22.425 -3.672 1.00 89.00 232 CYS A N 1
ATOM 1826 C CA . CYS A 1 232 ? -7.660 -23.777 -4.235 1.00 89.00 232 CYS A CA 1
ATOM 1827 C C . CYS A 1 232 ? -6.832 -23.845 -5.529 1.00 89.00 232 CYS A C 1
ATOM 1829 O O . CYS A 1 232 ? -6.127 -24.827 -5.754 1.00 89.00 232 CYS A O 1
ATOM 1831 N N . LEU A 1 233 ? -6.901 -22.809 -6.375 1.00 86.25 233 LEU A N 1
ATOM 1832 C CA . LEU A 1 233 ? -6.125 -22.728 -7.616 1.00 86.25 233 LEU A CA 1
ATOM 1833 C C . LEU A 1 233 ? -4.645 -22.379 -7.387 1.00 86.25 233 LEU A C 1
ATOM 1835 O O . LEU A 1 233 ? -3.808 -22.882 -8.134 1.00 86.25 233 LEU A O 1
ATOM 1839 N N . LEU A 1 234 ? -4.329 -21.544 -6.387 1.00 82.62 234 LEU A N 1
ATOM 1840 C CA . LEU A 1 234 ? -2.950 -21.170 -6.029 1.00 82.62 234 LEU A CA 1
ATOM 1841 C C . LEU A 1 234 ? -2.212 -22.278 -5.259 1.00 82.62 234 LEU A C 1
ATOM 1843 O O . LEU A 1 234 ? -1.021 -22.483 -5.462 1.00 82.62 234 LEU A O 1
ATOM 1847 N N . HIS A 1 235 ? -2.901 -22.986 -4.359 1.00 83.94 235 HIS A N 1
ATOM 1848 C CA . HIS A 1 235 ? -2.290 -23.954 -3.437 1.00 83.94 235 HIS A CA 1
ATOM 1849 C C . HIS A 1 235 ? -2.698 -25.403 -3.733 1.00 83.94 235 HIS A C 1
ATOM 1851 O O . HIS A 1 235 ? -2.814 -26.229 -2.824 1.00 83.94 235 HIS A O 1
ATOM 1857 N N . TYR A 1 236 ? -2.902 -25.730 -5.013 1.00 88.00 236 TYR A N 1
ATOM 1858 C CA . TYR A 1 236 ? -3.397 -27.040 -5.447 1.00 88.00 236 TYR A CA 1
ATOM 1859 C C . TYR A 1 236 ? -2.573 -28.226 -4.920 1.00 88.00 236 TYR A C 1
ATOM 1861 O O . TYR A 1 236 ? -3.139 -29.264 -4.576 1.00 88.00 236 TYR A O 1
ATOM 1869 N N . GLU A 1 237 ? -1.248 -28.075 -4.811 1.00 83.56 237 GLU A N 1
ATOM 1870 C CA . GLU A 1 237 ? -0.362 -29.121 -4.282 1.00 83.56 237 GLU A CA 1
ATOM 1871 C C . GLU A 1 237 ? -0.663 -29.503 -2.828 1.00 83.56 237 GLU A C 1
ATOM 1873 O O . GLU A 1 237 ? -0.538 -30.677 -2.488 1.00 83.56 237 GLU A O 1
ATOM 1878 N N . THR A 1 238 ? -1.094 -28.544 -2.001 1.00 84.44 238 THR A N 1
ATOM 1879 C CA . THR A 1 238 ? -1.562 -28.784 -0.625 1.00 84.44 238 THR A CA 1
ATOM 1880 C C . THR A 1 238 ? -2.996 -29.309 -0.627 1.00 84.44 238 THR A C 1
ATOM 1882 O O . THR A 1 238 ? -3.319 -30.259 0.080 1.00 84.44 238 THR A O 1
ATOM 1885 N N . VAL A 1 239 ? -3.862 -28.720 -1.456 1.00 88.62 239 VAL A N 1
ATOM 1886 C CA . VAL A 1 239 ? -5.299 -29.030 -1.490 1.00 88.62 239 VAL A CA 1
ATOM 1887 C C . VAL A 1 239 ? -5.583 -30.459 -1.953 1.00 88.62 239 VAL A C 1
ATOM 1889 O O . VAL A 1 239 ? -6.453 -31.108 -1.390 1.00 88.62 239 VAL A O 1
ATOM 1892 N N . ARG A 1 240 ? -4.828 -31.003 -2.915 1.00 86.12 240 ARG A N 1
ATOM 1893 C CA . ARG A 1 240 ? -4.969 -32.408 -3.360 1.00 86.12 240 ARG A CA 1
ATOM 1894 C C . ARG A 1 240 ? -4.639 -33.452 -2.275 1.00 86.12 240 ARG A C 1
ATOM 1896 O O . ARG A 1 240 ? -4.859 -34.642 -2.496 1.00 86.12 240 ARG A O 1
ATOM 1903 N N . GLU A 1 241 ? -4.000 -33.037 -1.178 1.00 84.62 241 GLU A N 1
ATOM 1904 C CA . GLU A 1 241 ? -3.570 -33.916 -0.083 1.00 84.62 241 GLU A CA 1
ATOM 1905 C C . GLU A 1 241 ? -4.567 -33.920 1.087 1.00 84.62 241 GLU A C 1
ATOM 1907 O O . GLU A 1 241 ? -4.457 -34.785 1.956 1.00 84.62 241 GLU A O 1
ATOM 1912 N N . SER A 1 242 ? -5.564 -33.023 1.094 1.00 85.62 242 SER A N 1
ATOM 1913 C CA . SER A 1 242 ? -6.630 -33.020 2.101 1.00 85.62 242 SER A CA 1
ATOM 1914 C C . SER A 1 242 ? -7.664 -34.126 1.857 1.00 85.62 242 SER A C 1
ATOM 1916 O O . SER A 1 242 ? -7.877 -34.580 0.729 1.00 85.62 242 SER A O 1
ATOM 1918 N N . GLU A 1 243 ? -8.347 -34.557 2.921 1.00 82.12 243 GLU A N 1
ATOM 1919 C CA . GLU A 1 243 ? -9.426 -35.549 2.809 1.00 82.12 243 GLU A CA 1
ATOM 1920 C C . GLU A 1 243 ? -10.627 -35.000 2.015 1.00 82.12 243 GLU A C 1
ATOM 1922 O O . GLU A 1 243 ? -11.219 -35.720 1.208 1.00 82.12 243 GLU A O 1
ATOM 1927 N N . ASP A 1 244 ? -10.905 -33.696 2.138 1.00 84.31 244 ASP A N 1
ATOM 1928 C CA . ASP A 1 244 ? -11.938 -32.975 1.381 1.00 84.31 244 ASP A CA 1
ATOM 1929 C C . ASP A 1 244 ? -11.792 -33.127 -0.139 1.00 84.31 244 ASP A C 1
ATOM 1931 O O . ASP A 1 244 ? -12.790 -33.128 -0.863 1.00 84.31 244 ASP A O 1
ATOM 1935 N N . PHE A 1 245 ? -10.565 -33.298 -0.648 1.00 89.62 245 PHE A N 1
ATOM 1936 C CA . PHE A 1 245 ? -10.329 -33.479 -2.079 1.00 89.62 245 PHE A CA 1
ATOM 1937 C C . PHE A 1 245 ? -11.019 -34.732 -2.622 1.00 89.62 245 PHE A C 1
ATOM 1939 O O . PHE A 1 245 ? -11.578 -34.713 -3.720 1.00 89.62 245 PHE A O 1
ATOM 1946 N N . TYR A 1 246 ? -11.052 -35.811 -1.838 1.00 87.00 246 TYR A N 1
ATOM 1947 C CA . TYR A 1 246 ? -11.723 -37.057 -2.210 1.00 87.00 246 TYR A CA 1
ATOM 1948 C C . TYR A 1 246 ? -13.252 -36.958 -2.122 1.00 87.00 246 TYR A C 1
ATOM 1950 O O . TYR A 1 246 ? -13.945 -37.728 -2.795 1.00 87.00 246 TYR A O 1
ATOM 1958 N N . ASN A 1 247 ? -13.770 -35.979 -1.373 1.00 84.69 247 ASN A N 1
ATOM 1959 C CA . ASN A 1 247 ? -15.196 -35.674 -1.240 1.00 84.69 247 ASN A CA 1
ATOM 1960 C C . ASN A 1 247 ? -15.733 -34.758 -2.359 1.00 84.69 247 ASN A C 1
ATOM 1962 O O . ASN A 1 247 ? -16.947 -34.591 -2.482 1.00 84.69 247 ASN A O 1
ATOM 1966 N N . LEU A 1 248 ? -14.865 -34.190 -3.208 1.00 89.19 248 LEU A N 1
ATOM 1967 C CA . LEU A 1 248 ? -15.290 -33.366 -4.344 1.00 89.19 248 LEU A CA 1
ATOM 1968 C C . LEU A 1 248 ? -16.180 -34.134 -5.324 1.00 89.19 248 LEU A C 1
ATOM 1970 O O . LEU A 1 248 ? -15.890 -35.273 -5.696 1.00 89.19 248 LEU A O 1
ATOM 1974 N N . SER A 1 249 ? -17.213 -33.457 -5.829 1.00 89.31 249 SER A N 1
ATOM 1975 C CA . SER A 1 249 ? -18.005 -33.960 -6.948 1.00 89.31 249 SER A CA 1
ATOM 1976 C C . SER A 1 249 ? -17.209 -33.919 -8.257 1.00 89.31 249 SER A C 1
ATOM 1978 O O . SER A 1 249 ? -16.338 -33.067 -8.466 1.00 89.31 249 SER A O 1
ATOM 1980 N N . LYS A 1 250 ? -17.558 -34.824 -9.178 1.00 89.69 250 LYS A N 1
ATOM 1981 C CA . LYS A 1 250 ? -16.955 -34.923 -10.515 1.00 89.69 250 LYS A CA 1
ATOM 1982 C C . LYS A 1 250 ? -16.953 -33.583 -11.262 1.00 89.69 250 LYS A C 1
ATOM 1984 O O . LYS A 1 250 ? -15.951 -33.248 -11.887 1.00 89.69 250 LYS A O 1
ATOM 1989 N N . ASP A 1 251 ? -18.035 -32.809 -11.181 1.00 89.31 251 ASP A N 1
ATOM 1990 C CA . ASP A 1 251 ? -18.144 -31.541 -11.910 1.00 89.31 251 ASP A CA 1
ATOM 1991 C C . ASP A 1 251 ? -17.255 -30.438 -11.306 1.00 89.31 251 ASP A C 1
ATOM 1993 O O . ASP A 1 251 ? -16.610 -29.717 -12.065 1.00 89.31 251 ASP A O 1
ATOM 1997 N N . LYS A 1 252 ? -17.118 -30.356 -9.971 1.00 89.00 252 LYS A N 1
ATOM 1998 C CA . LYS A 1 252 ? -16.195 -29.407 -9.313 1.00 89.00 252 LYS A CA 1
ATOM 1999 C C . LYS A 1 252 ? -14.727 -29.760 -9.562 1.00 89.00 252 LYS A C 1
ATOM 2001 O O . LYS A 1 252 ? -13.919 -28.875 -9.834 1.00 89.00 252 LYS A O 1
ATOM 2006 N N . LEU A 1 253 ? -14.380 -31.051 -9.531 1.00 91.19 253 LEU A N 1
ATOM 2007 C CA . LEU A 1 253 ? -13.037 -31.503 -9.902 1.00 91.19 253 LEU A CA 1
ATOM 2008 C C . LEU A 1 253 ? -12.731 -31.182 -11.374 1.00 91.19 253 LEU A C 1
ATOM 2010 O O . LEU A 1 253 ? -11.639 -30.705 -11.682 1.00 91.19 253 LEU A O 1
ATOM 2014 N N . LEU A 1 254 ? -13.695 -31.402 -12.275 1.00 90.44 254 LEU A N 1
ATOM 2015 C CA . LEU A 1 254 ? -13.559 -31.089 -13.698 1.00 90.44 254 LEU A CA 1
ATOM 2016 C C . LEU A 1 254 ? -13.391 -29.577 -13.944 1.00 90.44 254 LEU A C 1
ATOM 2018 O O . LEU A 1 254 ? -12.521 -29.187 -14.721 1.00 90.44 254 LEU A O 1
ATOM 2022 N N . GLU A 1 255 ? -14.167 -28.734 -13.255 1.00 88.56 255 GLU A N 1
ATOM 2023 C CA . GLU A 1 255 ? -14.044 -27.267 -13.279 1.00 88.56 255 GLU A CA 1
ATOM 2024 C C . GLU A 1 255 ? -12.632 -26.816 -12.863 1.00 88.56 255 GLU A C 1
ATOM 2026 O O . GLU A 1 255 ? -12.024 -25.967 -13.519 1.00 88.56 255 GLU A O 1
ATOM 2031 N N . LEU A 1 256 ? -12.072 -27.439 -11.821 1.00 88.56 256 LEU A N 1
ATOM 2032 C CA . LEU A 1 256 ? -10.755 -27.098 -11.290 1.00 88.56 256 LEU A CA 1
ATOM 2033 C C . LEU A 1 256 ? -9.614 -27.520 -12.234 1.00 88.56 256 LEU A C 1
ATOM 2035 O O . LEU A 1 256 ? -8.731 -26.709 -12.517 1.00 88.56 256 LEU A O 1
ATOM 2039 N N . ILE A 1 257 ? -9.630 -28.744 -12.782 1.00 89.12 257 ILE A N 1
ATOM 2040 C CA . ILE A 1 257 ? -8.557 -29.208 -13.690 1.00 89.12 257 ILE A CA 1
ATOM 2041 C C . ILE A 1 257 ? -8.587 -28.510 -15.060 1.00 89.12 257 ILE A C 1
ATOM 2043 O O . ILE A 1 257 ? -7.526 -28.285 -15.651 1.00 89.12 257 ILE A O 1
ATOM 2047 N N . LEU A 1 258 ? -9.773 -28.111 -15.543 1.00 86.69 258 LEU A N 1
ATOM 2048 C CA . LEU A 1 258 ? -9.939 -27.330 -16.777 1.00 86.69 258 LEU A CA 1
ATOM 2049 C C . LEU A 1 258 ? -9.469 -25.872 -16.644 1.00 86.69 258 LEU A C 1
ATOM 2051 O O . LEU A 1 258 ? -9.293 -25.201 -17.661 1.00 86.69 258 LEU A O 1
ATOM 2055 N N . SER A 1 259 ? -9.260 -25.370 -15.424 1.00 83.88 259 SER A N 1
ATOM 2056 C CA . SER A 1 259 ? -8.870 -23.980 -15.188 1.00 83.88 259 SER A CA 1
ATOM 2057 C C . SER A 1 259 ? -7.466 -23.668 -15.729 1.00 83.88 259 SER A C 1
ATOM 2059 O O . SER A 1 259 ? -6.450 -24.147 -15.217 1.00 83.88 259 SER A O 1
ATOM 2061 N N . ASP A 1 260 ? -7.386 -22.786 -16.732 1.00 76.06 260 ASP A N 1
ATOM 2062 C CA . ASP A 1 260 ? -6.116 -22.241 -17.245 1.00 76.06 260 ASP A CA 1
ATOM 2063 C C . ASP A 1 260 ? -5.337 -21.441 -16.166 1.00 76.06 260 ASP A C 1
ATOM 2065 O O . ASP A 1 260 ? -4.129 -21.237 -16.322 1.00 76.06 260 ASP A O 1
ATOM 2069 N N . GLU A 1 261 ? -6.009 -21.018 -15.082 1.00 76.44 261 GLU A N 1
ATOM 2070 C CA . GLU A 1 261 ? -5.452 -20.286 -13.927 1.00 76.44 261 GLU A CA 1
ATOM 2071 C C . GLU A 1 261 ? -4.803 -21.191 -12.858 1.00 76.44 261 GLU A C 1
ATOM 2073 O O . GLU A 1 261 ? -4.175 -20.664 -11.948 1.00 76.44 261 GLU A O 1
ATOM 2078 N N . LEU A 1 262 ? -4.973 -22.518 -12.927 1.00 81.81 262 LEU A N 1
ATOM 2079 C CA . LEU A 1 262 ? -4.439 -23.463 -11.934 1.00 81.81 262 LEU A CA 1
ATOM 2080 C C . LEU A 1 262 ? -2.900 -23.370 -11.858 1.00 81.81 262 LEU A C 1
ATOM 2082 O O . LEU A 1 262 ? -2.213 -23.589 -12.861 1.00 81.81 262 LEU A O 1
ATOM 2086 N N . GLU A 1 263 ? -2.354 -23.039 -10.688 1.00 76.38 263 GLU A N 1
ATOM 2087 C CA . GLU A 1 263 ? -0.930 -22.741 -10.511 1.00 76.38 263 GLU A CA 1
ATOM 2088 C C . GLU A 1 263 ? -0.143 -24.020 -10.194 1.00 76.38 263 GLU A C 1
ATOM 2090 O O . GLU A 1 263 ? -0.013 -24.441 -9.050 1.00 76.38 263 GLU A O 1
ATOM 2095 N N . ILE A 1 264 ? 0.344 -24.669 -11.254 1.00 73.94 264 ILE A N 1
ATOM 2096 C CA . ILE A 1 264 ? 1.204 -25.857 -11.195 1.00 73.94 264 ILE A CA 1
ATOM 2097 C C . ILE A 1 264 ? 2.302 -25.788 -12.260 1.00 73.94 264 ILE A C 1
ATOM 2099 O O . ILE A 1 264 ? 2.115 -25.216 -13.339 1.00 73.94 264 ILE A O 1
ATOM 2103 N N . GLU A 1 265 ? 3.434 -26.421 -11.966 1.00 66.12 265 GLU A N 1
ATOM 2104 C CA . GLU A 1 265 ? 4.588 -26.488 -12.869 1.00 66.12 265 GLU A CA 1
ATOM 2105 C C . GLU A 1 265 ? 4.609 -27.771 -13.704 1.00 66.12 265 GLU A C 1
ATOM 2107 O O . GLU A 1 265 ? 4.947 -27.737 -14.888 1.00 66.12 265 GLU A O 1
ATOM 2112 N N . ASP A 1 266 ? 4.215 -28.891 -13.093 1.00 73.19 266 ASP A N 1
ATOM 2113 C CA . ASP A 1 266 ? 4.183 -30.210 -13.716 1.00 73.19 266 ASP A CA 1
ATOM 2114 C C . ASP A 1 266 ? 2.748 -30.746 -13.774 1.00 73.19 266 ASP A C 1
ATOM 2116 O O . ASP A 1 266 ? 2.081 -30.965 -12.762 1.00 73.19 266 ASP A O 1
ATOM 2120 N N . GLU A 1 267 ? 2.267 -31.004 -14.987 1.00 82.31 267 GLU A N 1
ATOM 2121 C CA . GLU A 1 267 ? 0.944 -31.575 -15.235 1.00 82.31 267 GLU A CA 1
ATOM 2122 C C . GLU A 1 267 ? 0.824 -33.022 -14.684 1.00 82.31 267 GLU A C 1
ATOM 2124 O O . GLU A 1 267 ? -0.289 -33.509 -14.458 1.00 82.31 267 GLU A O 1
ATOM 2129 N N . GLN A 1 268 ? 1.947 -33.694 -14.373 1.00 82.19 268 GLN A N 1
ATOM 2130 C CA . GLN A 1 268 ? 1.980 -34.997 -13.693 1.00 82.19 268 GLN A CA 1
ATOM 2131 C C . GLN A 1 268 ? 1.303 -34.937 -12.314 1.00 82.19 268 GLN A C 1
ATOM 2133 O O . GLN A 1 268 ? 0.676 -35.908 -11.883 1.00 82.19 268 GLN A O 1
ATOM 2138 N N . ILE A 1 269 ? 1.360 -33.783 -11.642 1.00 83.81 269 ILE A N 1
ATOM 2139 C CA . ILE A 1 269 ? 0.704 -33.536 -10.352 1.00 83.81 269 ILE A CA 1
ATOM 2140 C C . ILE A 1 269 ? -0.817 -33.665 -10.490 1.00 83.81 269 ILE A C 1
ATOM 2142 O O . ILE A 1 269 ? -1.442 -34.361 -9.687 1.00 83.81 269 ILE A O 1
ATOM 2146 N N . VAL A 1 270 ? -1.416 -33.068 -11.526 1.00 87.69 270 VAL A N 1
ATOM 2147 C CA . VAL A 1 270 ? -2.868 -33.149 -11.783 1.00 87.69 270 VAL A CA 1
ATOM 2148 C C . VAL A 1 270 ? -3.260 -34.554 -12.227 1.00 87.69 270 VAL A C 1
ATOM 2150 O O . VAL A 1 270 ? -4.235 -35.100 -11.713 1.00 87.69 270 VAL A O 1
ATOM 2153 N N . PHE A 1 271 ? -2.478 -35.171 -13.118 1.00 86.19 271 PHE A N 1
ATOM 2154 C CA . PHE A 1 271 ? -2.718 -36.543 -13.571 1.00 86.19 271 PHE A CA 1
ATOM 2155 C C . PHE A 1 271 ? -2.780 -37.532 -12.395 1.00 86.19 271 PHE A C 1
ATOM 2157 O O . PHE A 1 271 ? -3.773 -38.242 -12.232 1.00 86.19 271 PHE A O 1
ATOM 2164 N N . ASN A 1 272 ? -1.781 -37.499 -11.508 1.00 85.75 272 ASN A N 1
ATOM 2165 C CA . ASN A 1 272 ? -1.746 -38.341 -10.312 1.00 85.75 272 ASN A CA 1
ATOM 2166 C C . ASN A 1 272 ? -2.904 -38.042 -9.341 1.00 85.75 272 ASN A C 1
ATOM 2168 O O . ASN A 1 272 ? -3.421 -38.960 -8.706 1.00 85.75 272 ASN A O 1
ATOM 2172 N N . SER A 1 273 ? -3.330 -36.780 -9.226 1.00 88.69 273 SER A N 1
ATOM 2173 C CA . SER A 1 273 ? -4.436 -36.377 -8.342 1.00 88.69 273 SER A CA 1
ATOM 2174 C C . SER A 1 273 ? -5.788 -36.896 -8.843 1.00 88.69 273 SER A C 1
ATOM 2176 O O . SER A 1 273 ? -6.569 -37.438 -8.064 1.00 88.69 273 SER A O 1
ATOM 2178 N N . VAL A 1 274 ? -6.041 -36.812 -10.154 1.00 89.25 274 VAL A N 1
ATOM 2179 C CA . VAL A 1 274 ? -7.249 -37.368 -10.790 1.00 89.25 274 VAL A CA 1
ATOM 2180 C C . VAL A 1 274 ? -7.296 -38.890 -10.653 1.00 89.25 274 VAL A C 1
ATOM 2182 O O . VAL A 1 274 ? -8.348 -39.433 -10.317 1.00 89.25 274 VAL A O 1
ATOM 2185 N N . LEU A 1 275 ? -6.167 -39.584 -10.843 1.00 86.12 275 LEU A N 1
ATOM 2186 C CA . LEU A 1 275 ? -6.100 -41.032 -10.628 1.00 86.12 275 LEU A CA 1
ATOM 2187 C C . LEU A 1 275 ? -6.415 -41.408 -9.177 1.00 86.12 275 LEU A C 1
ATOM 2189 O O . LEU A 1 275 ? -7.260 -42.271 -8.955 1.00 86.12 275 LEU A O 1
ATOM 2193 N N . ARG A 1 276 ? -5.825 -40.724 -8.188 1.00 86.75 276 ARG A N 1
ATOM 2194 C CA . ARG A 1 276 ? -6.129 -40.953 -6.763 1.00 86.75 276 ARG A CA 1
ATOM 2195 C C . ARG A 1 276 ? -7.604 -40.704 -6.427 1.00 86.75 276 ARG A C 1
ATOM 2197 O O . ARG A 1 276 ? -8.195 -41.499 -5.703 1.00 86.75 276 ARG A O 1
ATOM 2204 N N . TRP A 1 277 ? -8.219 -39.658 -6.985 1.00 91.19 277 TRP A N 1
ATOM 2205 C CA . TRP A 1 277 ? -9.645 -39.366 -6.780 1.00 91.19 277 TRP A CA 1
ATOM 2206 C C . TRP A 1 277 ? -10.570 -40.456 -7.350 1.00 91.19 277 TRP A C 1
ATOM 2208 O O . TRP A 1 277 ? -11.587 -40.771 -6.731 1.00 91.19 277 TRP A O 1
ATOM 2218 N N . VAL A 1 278 ? -10.211 -41.061 -8.492 1.00 87.88 278 VAL A N 1
ATOM 2219 C CA . VAL A 1 278 ? -10.928 -42.219 -9.062 1.00 87.88 278 VAL A CA 1
ATOM 2220 C C . VAL A 1 278 ? -10.645 -43.502 -8.269 1.00 87.88 278 VAL A C 1
ATOM 2222 O O . VAL A 1 278 ? -11.550 -44.305 -8.071 1.00 87.88 278 VAL A O 1
ATOM 2225 N N . GLN A 1 279 ? -9.413 -43.699 -7.789 1.00 85.62 279 GLN A N 1
ATOM 2226 C CA . GLN A 1 279 ? -9.012 -44.874 -7.004 1.00 85.62 279 GLN A CA 1
ATOM 2227 C C . GLN A 1 279 ? -9.652 -44.928 -5.607 1.00 85.62 279 GLN A C 1
ATOM 2229 O O . GLN A 1 279 ? -9.815 -46.021 -5.068 1.00 85.62 279 GLN A O 1
ATOM 2234 N N . TYR A 1 280 ? -10.039 -43.782 -5.038 1.00 87.94 280 TYR A N 1
ATOM 2235 C CA . TYR A 1 280 ? -10.745 -43.699 -3.753 1.00 87.94 280 TYR A CA 1
ATOM 2236 C C . TYR A 1 280 ? -12.106 -44.422 -3.768 1.00 87.94 280 TYR A C 1
ATOM 2238 O O . TYR A 1 280 ? -12.513 -45.000 -2.765 1.00 87.94 280 TYR A O 1
ATOM 2246 N N . ASP A 1 281 ? -12.790 -44.424 -4.914 1.00 86.69 281 ASP A N 1
ATOM 2247 C CA . ASP A 1 281 ? -14.109 -45.035 -5.104 1.00 86.69 281 ASP A CA 1
ATOM 2248 C C . ASP A 1 281 ? -14.226 -45.531 -6.559 1.00 86.69 281 ASP A C 1
ATOM 2250 O O . ASP A 1 281 ? -14.728 -44.874 -7.473 1.00 86.69 281 ASP A O 1
ATOM 2254 N N . LEU A 1 282 ? -13.641 -46.710 -6.781 1.00 83.25 282 LEU A N 1
ATOM 2255 C CA . LEU A 1 282 ? -13.462 -47.302 -8.108 1.00 83.25 282 LEU A CA 1
ATOM 2256 C C . LEU A 1 282 ? -14.759 -47.792 -8.758 1.00 83.25 282 LEU A C 1
ATOM 2258 O O . LEU A 1 282 ? -14.791 -47.919 -9.985 1.00 83.25 282 LEU A O 1
ATOM 2262 N N . GLU A 1 283 ? -15.796 -48.112 -7.982 1.00 82.31 283 GLU A N 1
ATOM 2263 C CA . GLU A 1 283 ? -17.045 -48.639 -8.543 1.00 82.31 283 GLU A CA 1
ATOM 2264 C C . GLU A 1 283 ? -17.846 -47.511 -9.206 1.00 82.31 283 GLU A C 1
ATOM 2266 O O . GLU A 1 283 ? -18.167 -47.616 -10.396 1.00 82.31 283 GLU A O 1
ATOM 2271 N N . ASP A 1 284 ? -18.044 -46.387 -8.508 1.00 84.69 284 ASP A N 1
ATOM 2272 C CA . ASP A 1 284 ? -18.834 -45.269 -9.026 1.00 84.69 284 ASP A CA 1
ATOM 2273 C C . ASP A 1 284 ? -18.010 -44.250 -9.833 1.00 84.69 284 ASP A C 1
ATOM 2275 O O . ASP A 1 284 ? -18.548 -43.616 -10.742 1.00 84.69 284 ASP A O 1
ATOM 2279 N N . ARG A 1 285 ? -16.693 -44.092 -9.618 1.00 87.62 285 ARG A N 1
ATOM 2280 C CA . ARG A 1 285 ? -15.920 -43.024 -10.303 1.00 87.62 285 ARG A CA 1
ATOM 2281 C C . ARG A 1 285 ? -15.240 -43.446 -11.600 1.00 87.62 285 ARG A C 1
ATOM 2283 O O . ARG A 1 285 ? -14.929 -42.589 -12.430 1.00 87.62 285 ARG A O 1
ATOM 2290 N N . ARG A 1 286 ? -15.051 -44.747 -11.844 1.00 81.81 286 ARG A N 1
ATOM 2291 C CA . ARG A 1 286 ? -14.316 -45.265 -13.019 1.00 81.81 286 ARG A CA 1
ATOM 2292 C C . ARG A 1 286 ? -14.855 -44.769 -14.363 1.00 81.81 286 ARG A C 1
ATOM 2294 O O . ARG A 1 286 ? -14.076 -44.544 -15.287 1.00 81.81 286 ARG A O 1
ATOM 2301 N N . HIS A 1 287 ? -16.168 -44.580 -14.493 1.00 83.62 287 HIS A N 1
ATOM 2302 C CA . HIS A 1 287 ? -16.773 -44.136 -15.751 1.00 83.62 287 HIS A CA 1
ATOM 2303 C C . HIS A 1 287 ? -16.519 -42.647 -16.070 1.00 83.62 287 HIS A C 1
ATOM 2305 O O . HIS A 1 287 ? -16.576 -42.254 -17.238 1.00 83.62 287 HIS A O 1
ATOM 2311 N N . HIS A 1 288 ? -16.153 -41.840 -15.068 1.00 85.81 288 HIS A N 1
ATOM 2312 C CA . HIS A 1 288 ? -15.814 -40.422 -15.219 1.00 85.81 288 HIS A CA 1
ATOM 2313 C C . HIS A 1 288 ? -14.382 -40.169 -15.722 1.00 85.81 288 HIS A C 1
ATOM 2315 O O . HIS A 1 288 ? -14.106 -39.097 -16.266 1.00 85.81 288 HIS A O 1
ATOM 2321 N N . LEU A 1 289 ? -13.479 -41.152 -15.609 1.00 85.06 289 LEU A N 1
ATOM 2322 C CA . LEU A 1 289 ? -12.061 -41.015 -15.973 1.00 85.06 289 LEU A CA 1
ATOM 2323 C C . LEU A 1 289 ? -11.860 -40.493 -17.410 1.00 85.06 289 LEU A C 1
ATOM 2325 O O . LEU A 1 289 ? -11.044 -39.603 -17.637 1.00 85.06 289 LEU A O 1
ATOM 2329 N N . SER A 1 290 ? -12.659 -40.971 -18.371 1.00 83.06 290 SER A N 1
ATOM 2330 C CA . SER A 1 290 ? -12.569 -40.564 -19.788 1.00 83.06 290 SER A CA 1
ATOM 2331 C C . SER A 1 290 ? -12.917 -39.091 -20.065 1.00 83.06 290 SER A C 1
ATOM 2333 O O . SER A 1 290 ? -12.589 -38.559 -21.129 1.00 83.06 290 SER A O 1
ATOM 2335 N N . GLU A 1 291 ? -13.603 -38.433 -19.130 1.00 84.56 291 GLU A N 1
ATOM 2336 C CA . GLU A 1 291 ? -13.961 -37.015 -19.194 1.00 84.56 291 GLU A CA 1
ATOM 2337 C C . GLU A 1 291 ? -12.904 -36.170 -18.476 1.00 84.56 291 GLU A C 1
ATOM 2339 O O . GLU A 1 291 ? -12.397 -35.210 -19.053 1.00 84.56 291 GLU A O 1
ATOM 2344 N N . LEU A 1 292 ? -12.473 -36.604 -17.285 1.00 86.81 292 LEU A N 1
ATOM 2345 C CA . LEU A 1 292 ? -11.402 -35.962 -16.514 1.00 86.81 292 LEU A CA 1
ATOM 2346 C C . LEU A 1 292 ? -10.062 -35.957 -17.277 1.00 86.81 292 LEU A C 1
ATOM 2348 O O . LEU A 1 292 ? -9.380 -34.936 -17.311 1.00 86.81 292 LEU A O 1
ATOM 2352 N N . LEU A 1 293 ? -9.727 -37.039 -17.995 1.00 84.69 293 LEU A N 1
ATOM 2353 C CA . LEU A 1 293 ? -8.538 -37.113 -18.861 1.00 84.69 293 LEU A CA 1
ATOM 2354 C C . LEU A 1 293 ? -8.518 -36.062 -19.985 1.00 84.69 293 LEU A C 1
ATOM 2356 O O . LEU A 1 293 ? -7.440 -35.735 -20.474 1.00 84.69 293 LEU A O 1
ATOM 2360 N N . ARG A 1 294 ? -9.671 -35.507 -20.395 1.00 82.56 294 ARG A N 1
ATOM 2361 C CA . ARG A 1 294 ? -9.708 -34.398 -21.367 1.00 82.56 294 ARG A CA 1
ATOM 2362 C C . ARG A 1 294 ? -9.358 -33.041 -20.759 1.00 82.56 294 ARG A C 1
ATOM 2364 O O . ARG A 1 294 ? -8.971 -32.149 -21.507 1.00 82.56 294 ARG A O 1
ATOM 2371 N N . GLY A 1 295 ? -9.492 -32.886 -19.442 1.00 78.19 295 GLY A N 1
ATOM 2372 C CA . GLY A 1 295 ? -9.071 -31.682 -18.722 1.00 78.19 295 GLY A CA 1
ATOM 2373 C C . GLY A 1 295 ? -7.570 -31.628 -18.424 1.00 78.19 295 GLY A C 1
ATOM 2374 O O . GLY A 1 295 ? -7.067 -30.582 -18.024 1.00 78.19 295 GLY A O 1
ATOM 2375 N N . ILE A 1 296 ? -6.851 -32.735 -18.640 1.00 84.88 296 ILE A N 1
ATOM 2376 C CA . ILE A 1 296 ? -5.414 -32.861 -18.385 1.00 84.88 296 ILE A CA 1
ATOM 2377 C C . ILE A 1 296 ? -4.629 -32.622 -19.677 1.00 84.88 296 ILE A C 1
ATOM 2379 O O . ILE A 1 296 ? -4.949 -33.154 -20.744 1.00 84.88 296 ILE A O 1
ATOM 2383 N N . ARG A 1 297 ? -3.533 -31.868 -19.587 1.00 82.00 297 ARG A N 1
ATOM 2384 C CA . ARG A 1 297 ? -2.665 -31.544 -20.730 1.00 82.00 297 ARG A CA 1
ATOM 2385 C C . ARG A 1 297 ? -1.612 -32.613 -20.977 1.00 82.00 297 ARG A C 1
ATOM 2387 O O . ARG A 1 297 ? -0.407 -32.386 -20.891 1.00 82.00 297 ARG A O 1
ATOM 2394 N N . LEU A 1 298 ? -2.106 -33.803 -21.304 1.00 78.81 298 LEU A N 1
ATOM 2395 C CA . LEU A 1 298 ? -1.336 -35.041 -21.424 1.00 78.81 298 LEU A CA 1
ATOM 2396 C C . LEU A 1 298 ? -0.100 -34.936 -22.340 1.00 78.81 298 LEU A C 1
ATOM 2398 O O . LEU A 1 298 ? 0.882 -35.632 -22.105 1.00 78.81 298 LEU A O 1
ATOM 2402 N N . ALA A 1 299 ? -0.094 -34.070 -23.362 1.00 73.69 299 ALA A N 1
ATOM 2403 C CA . ALA A 1 299 ? 1.065 -33.931 -24.249 1.00 73.69 299 ALA A CA 1
ATOM 2404 C C . ALA A 1 299 ? 2.244 -33.155 -23.620 1.00 73.69 299 ALA A C 1
ATOM 2406 O O . ALA A 1 299 ? 3.350 -33.214 -24.161 1.00 73.69 299 ALA A O 1
ATOM 2407 N N . LEU A 1 300 ? 2.025 -32.462 -22.493 1.00 73.50 300 LEU A N 1
ATOM 2408 C CA . LEU A 1 300 ? 3.060 -31.769 -21.712 1.00 73.50 300 LEU A CA 1
ATOM 2409 C C . LEU A 1 300 ? 3.713 -32.654 -20.635 1.00 73.50 300 LEU A C 1
ATOM 2411 O O . LEU A 1 300 ? 4.776 -32.294 -20.138 1.00 73.50 300 LEU A O 1
ATOM 2415 N N . LEU A 1 301 ? 3.125 -33.811 -20.302 1.00 75.12 301 LEU A N 1
ATOM 2416 C CA . LEU A 1 301 ? 3.699 -34.761 -19.338 1.00 75.12 301 LEU A CA 1
ATOM 2417 C C . LEU A 1 301 ? 5.110 -35.216 -19.756 1.00 75.12 301 LEU A C 1
ATOM 2419 O O . LEU A 1 301 ? 5.378 -35.298 -20.961 1.00 75.12 301 LEU A O 1
ATOM 2423 N N . PRO A 1 302 ? 6.002 -35.606 -18.824 1.00 72.62 302 PRO A N 1
ATOM 2424 C CA . PRO A 1 302 ? 7.281 -36.250 -19.144 1.00 72.62 302 PRO A CA 1
ATOM 2425 C C . PRO A 1 302 ? 7.119 -37.482 -20.051 1.00 72.62 302 PRO A C 1
ATOM 2427 O O . PRO A 1 302 ? 6.087 -38.148 -20.054 1.00 72.62 302 PRO A O 1
ATOM 2430 N N . SER A 1 303 ? 8.122 -37.793 -20.884 1.00 69.12 303 SER A N 1
ATOM 2431 C CA . SER A 1 303 ? 8.004 -38.891 -21.872 1.00 69.12 303 SER A CA 1
ATOM 2432 C C . SER A 1 303 ? 7.910 -40.265 -21.216 1.00 69.12 303 SER A C 1
ATOM 2434 O O . SER A 1 303 ? 7.185 -41.120 -21.710 1.00 69.12 303 SER A O 1
ATOM 2436 N N . GLU A 1 304 ? 8.604 -40.439 -20.095 1.00 69.69 304 GLU A N 1
ATOM 2437 C CA . GLU A 1 304 ? 8.556 -41.638 -19.260 1.00 69.69 304 GLU A CA 1
ATOM 2438 C C . GLU A 1 304 ? 7.164 -41.778 -18.629 1.00 69.69 304 GLU A C 1
ATOM 2440 O O . GLU A 1 304 ? 6.484 -42.763 -18.892 1.00 69.69 304 GLU A O 1
ATOM 2445 N N . CYS A 1 305 ? 6.668 -40.732 -17.955 1.00 67.19 305 CYS A N 1
ATOM 2446 C CA . CYS A 1 305 ? 5.325 -40.710 -17.366 1.00 67.19 305 CYS A CA 1
ATOM 2447 C C . CYS A 1 305 ? 4.204 -40.969 -18.392 1.00 67.19 305 CYS A C 1
ATOM 2449 O O . CYS A 1 305 ? 3.285 -41.729 -18.105 1.00 67.19 305 CYS A O 1
ATOM 2451 N N . LEU A 1 306 ? 4.272 -40.397 -19.602 1.00 71.19 306 LEU A N 1
ATOM 2452 C CA . LEU A 1 306 ? 3.248 -40.627 -20.630 1.00 71.19 306 LEU A CA 1
ATOM 2453 C C . LEU A 1 306 ? 3.289 -42.064 -21.188 1.00 71.19 306 LEU A C 1
ATOM 2455 O O . LEU A 1 306 ? 2.248 -42.613 -21.541 1.00 71.19 306 LEU A O 1
ATOM 2459 N N . LEU A 1 307 ? 4.469 -42.692 -21.245 1.00 66.25 307 LEU A N 1
ATOM 2460 C CA . LEU A 1 307 ? 4.613 -44.106 -21.607 1.00 66.25 307 LEU A CA 1
ATOM 2461 C C . LEU A 1 307 ? 4.140 -45.031 -20.476 1.00 66.25 307 LEU A C 1
ATOM 2463 O O . LEU A 1 307 ? 3.450 -46.010 -20.750 1.00 66.25 307 LEU A O 1
ATOM 2467 N N . GLU A 1 308 ? 4.439 -44.706 -19.218 1.00 62.50 308 GLU A N 1
ATOM 2468 C CA . GLU A 1 308 ? 3.950 -45.430 -18.038 1.00 62.50 308 GLU A CA 1
ATOM 2469 C C . GLU A 1 308 ? 2.429 -45.307 -17.875 1.00 62.50 308 GLU A C 1
ATOM 2471 O O . GLU A 1 308 ? 1.767 -46.305 -17.607 1.00 62.50 308 GLU A O 1
ATOM 2476 N N . ALA A 1 309 ? 1.837 -44.140 -18.145 1.00 58.47 309 ALA A N 1
ATOM 2477 C CA . ALA A 1 309 ? 0.385 -43.944 -18.160 1.00 58.47 309 ALA A CA 1
ATOM 2478 C C . ALA A 1 309 ? -0.329 -44.814 -19.217 1.00 58.47 309 ALA A C 1
ATOM 2480 O O . ALA A 1 309 ? -1.481 -45.201 -19.028 1.00 58.47 309 ALA A O 1
ATOM 2481 N N . VAL A 1 310 ? 0.351 -45.153 -20.320 1.00 56.16 310 VAL A N 1
ATOM 2482 C CA . VAL A 1 310 ? -0.135 -46.112 -21.332 1.00 56.16 310 VAL A CA 1
ATOM 2483 C C . VAL A 1 310 ? 0.137 -47.567 -20.926 1.00 56.16 310 VAL A C 1
ATOM 2485 O O . VAL A 1 310 ? -0.622 -48.457 -21.307 1.00 56.16 310 VAL A O 1
ATOM 2488 N N . ALA A 1 311 ? 1.220 -47.833 -20.191 1.00 49.81 311 ALA A N 1
ATOM 2489 C CA . ALA A 1 311 ? 1.723 -49.184 -19.935 1.00 49.81 311 ALA A CA 1
ATOM 2490 C C . ALA A 1 311 ? 1.302 -49.802 -18.586 1.00 49.81 311 ALA A C 1
ATOM 2492 O O . ALA A 1 311 ? 1.260 -51.028 -18.490 1.00 49.81 311 ALA A O 1
ATOM 2493 N N . CYS A 1 312 ? 1.011 -48.990 -17.564 1.00 47.78 312 CYS A N 1
ATOM 2494 C CA . CYS A 1 312 ? 0.909 -49.431 -16.164 1.00 47.78 312 CYS A CA 1
ATOM 2495 C C . CYS A 1 312 ? -0.478 -49.234 -15.515 1.00 47.78 312 CYS A C 1
ATOM 2497 O O . CYS A 1 312 ? -0.729 -49.802 -14.457 1.00 47.78 312 CYS A O 1
ATOM 2499 N N . GLU A 1 313 ? -1.384 -48.462 -16.122 1.00 61.59 313 GLU A N 1
ATOM 2500 C CA . GLU A 1 313 ? -2.726 -48.174 -15.582 1.00 61.59 313 GLU A CA 1
ATOM 2501 C C . GLU A 1 313 ? -3.799 -49.069 -16.244 1.00 61.59 313 GLU A C 1
ATOM 2503 O O . GLU A 1 313 ? -4.305 -48.783 -17.336 1.00 61.59 313 GLU A O 1
ATOM 2508 N N . GLU A 1 314 ? -4.189 -50.162 -15.569 1.00 62.59 314 GLU A N 1
ATOM 2509 C CA . GLU A 1 314 ? -5.259 -51.067 -16.038 1.00 62.59 314 GLU A CA 1
ATOM 2510 C C . GLU A 1 314 ? -6.604 -50.340 -16.247 1.00 62.59 314 GLU A C 1
ATOM 2512 O O . GLU A 1 314 ? -7.404 -50.741 -17.099 1.00 62.59 314 GLU A O 1
ATOM 2517 N N . LEU A 1 315 ? -6.853 -49.248 -15.513 1.00 67.19 315 LEU A N 1
ATOM 2518 C CA . LEU A 1 315 ? -8.077 -48.447 -15.612 1.00 67.19 315 LEU A CA 1
ATOM 2519 C C . LEU A 1 315 ? -8.177 -47.722 -16.962 1.00 67.19 315 LEU A C 1
ATOM 2521 O O . LEU A 1 315 ? -9.229 -47.776 -17.603 1.00 67.19 315 LEU A O 1
ATOM 2525 N N . ILE A 1 316 ? -7.081 -47.105 -17.420 1.00 70.19 316 ILE A N 1
ATOM 2526 C CA . ILE A 1 316 ? -7.003 -46.391 -18.706 1.00 70.19 316 ILE A CA 1
ATOM 2527 C C . ILE A 1 316 ? -7.083 -47.379 -19.877 1.00 70.19 316 ILE A C 1
ATOM 2529 O O . ILE A 1 316 ? -7.779 -47.125 -20.861 1.00 70.19 316 ILE A O 1
ATOM 2533 N N . MET A 1 317 ? -6.412 -48.530 -19.764 1.00 66.69 317 MET A N 1
ATOM 2534 C CA . MET A 1 317 ? -6.388 -49.553 -20.816 1.00 66.69 317 MET A CA 1
ATOM 2535 C C . MET A 1 317 ? -7.710 -50.320 -20.969 1.00 66.69 317 MET A C 1
ATOM 2537 O O . MET A 1 317 ? -7.984 -50.849 -22.050 1.00 66.69 317 MET A O 1
ATOM 2541 N N . ALA A 1 318 ? -8.546 -50.359 -19.927 1.00 67.81 318 ALA A N 1
ATOM 2542 C CA . ALA A 1 318 ? -9.859 -50.998 -19.969 1.00 67.81 318 ALA A CA 1
ATOM 2543 C C . ALA A 1 318 ? -10.936 -50.177 -20.708 1.00 67.81 318 ALA A C 1
ATOM 2545 O O . ALA A 1 318 ? -11.891 -50.765 -21.219 1.00 67.81 318 ALA A O 1
ATOM 2546 N N . ASP A 1 319 ? -10.809 -48.845 -20.788 1.00 76.12 319 ASP A N 1
ATOM 2547 C CA . ASP A 1 319 ? -11.749 -47.994 -21.527 1.00 76.12 319 ASP A CA 1
ATOM 2548 C C . ASP A 1 319 ? -11.193 -47.540 -22.886 1.00 76.12 319 ASP A C 1
ATOM 2550 O O . ASP A 1 319 ? -10.195 -46.826 -23.007 1.00 76.12 319 ASP A O 1
ATOM 2554 N N . LYS A 1 320 ? -11.936 -47.879 -23.944 1.00 78.44 320 LYS A N 1
ATOM 2555 C CA . LYS A 1 320 ? -11.616 -47.509 -25.325 1.00 78.44 320 LYS A CA 1
ATOM 2556 C C . LYS A 1 320 ? -11.564 -45.989 -25.548 1.00 78.44 320 LYS A C 1
ATOM 2558 O O . LYS A 1 320 ? -10.830 -45.550 -26.434 1.00 78.44 320 LYS A O 1
ATOM 2563 N N . ARG A 1 321 ? -12.335 -45.182 -24.804 1.00 79.25 321 ARG A N 1
ATOM 2564 C CA . ARG A 1 321 ? -12.345 -43.713 -24.974 1.00 79.25 321 ARG A CA 1
ATOM 2565 C C . ARG A 1 321 ? -11.092 -43.088 -24.364 1.00 79.25 321 ARG A C 1
ATOM 2567 O O . ARG A 1 321 ? -10.409 -42.334 -25.049 1.00 79.25 321 ARG A O 1
ATOM 2574 N N . SER A 1 322 ? -10.774 -43.464 -23.128 1.00 78.50 322 SER A N 1
ATOM 2575 C CA . SER A 1 322 ? -9.569 -43.064 -22.393 1.00 78.50 322 SER A CA 1
ATOM 2576 C C . SER A 1 322 ? -8.307 -43.398 -23.187 1.00 78.50 322 SER A C 1
ATOM 2578 O O . SER A 1 322 ? -7.501 -42.512 -23.462 1.00 78.50 322 SER A O 1
ATOM 2580 N N . ARG A 1 323 ? -8.201 -44.632 -23.697 1.00 76.88 323 ARG A N 1
ATOM 2581 C CA . ARG A 1 323 ? -7.112 -45.045 -24.592 1.00 76.88 323 ARG A CA 1
ATOM 2582 C C . ARG A 1 323 ? -6.961 -44.148 -25.830 1.00 76.88 323 ARG A C 1
ATOM 2584 O O . ARG A 1 323 ? -5.848 -43.744 -26.153 1.00 76.88 323 ARG A O 1
ATOM 2591 N N . SER A 1 324 ? -8.062 -43.806 -26.505 1.00 80.38 324 SER A N 1
ATOM 2592 C CA . SER A 1 324 ? -8.028 -42.942 -27.697 1.00 80.38 324 SER A CA 1
ATOM 2593 C C . SER A 1 324 ? -7.505 -41.532 -27.397 1.00 80.38 324 SER A C 1
ATOM 2595 O O . SER A 1 324 ? -6.863 -40.938 -28.259 1.00 80.38 324 SER A O 1
ATOM 2597 N N . ILE A 1 325 ? -7.776 -40.999 -26.201 1.00 79.94 325 ILE A N 1
ATOM 2598 C CA . ILE A 1 325 ? -7.307 -39.673 -25.769 1.00 79.94 325 ILE A CA 1
ATOM 2599 C C . ILE A 1 325 ? -5.789 -39.695 -25.538 1.00 79.94 325 ILE A C 1
ATOM 2601 O O . ILE A 1 325 ? -5.085 -38.788 -25.976 1.00 79.94 325 ILE A O 1
ATOM 2605 N N . VAL A 1 326 ? -5.259 -40.753 -24.913 1.00 77.88 326 VAL A N 1
ATOM 2606 C CA . VAL A 1 326 ? -3.809 -40.873 -24.683 1.00 77.88 326 VAL A CA 1
ATOM 2607 C C . VAL A 1 326 ? -3.051 -41.159 -25.989 1.00 77.88 326 VAL A C 1
ATOM 2609 O O . VAL A 1 326 ? -1.976 -40.601 -26.205 1.00 77.88 326 VAL A O 1
ATOM 2612 N N . GLU A 1 327 ? -3.620 -41.944 -26.913 1.00 76.56 327 GLU A N 1
ATOM 2613 C CA . GLU A 1 327 ? -3.062 -42.127 -28.265 1.00 76.56 327 GLU A CA 1
ATOM 2614 C C . GLU A 1 327 ? -3.017 -40.793 -29.052 1.00 76.56 327 GLU A C 1
ATOM 2616 O O . GLU A 1 327 ? -2.015 -40.497 -29.711 1.00 76.56 327 GLU A O 1
ATOM 2621 N N . GLU A 1 328 ? -4.039 -39.935 -28.929 1.00 78.25 328 GLU A N 1
ATOM 2622 C CA . GLU A 1 328 ? -4.044 -38.579 -29.504 1.00 78.25 328 GLU A CA 1
ATOM 2623 C C . GLU A 1 328 ? -2.989 -37.664 -28.853 1.00 78.25 328 GLU A C 1
ATOM 2625 O O . GLU A 1 328 ? -2.243 -36.977 -29.560 1.00 78.25 328 GLU A O 1
ATOM 2630 N N . ALA A 1 329 ? -2.856 -37.699 -27.524 1.00 75.94 329 ALA A N 1
ATOM 2631 C CA . ALA A 1 329 ? -1.835 -36.949 -26.794 1.00 75.94 329 ALA A CA 1
ATOM 2632 C C . ALA A 1 329 ? -0.407 -37.385 -27.168 1.00 75.94 329 ALA A C 1
ATOM 2634 O O . ALA A 1 329 ? 0.458 -36.534 -27.377 1.00 75.94 329 ALA A O 1
ATOM 2635 N N . MET A 1 330 ? -0.167 -38.688 -27.347 1.00 74.94 330 MET A N 1
ATOM 2636 C CA . MET A 1 330 ? 1.103 -39.244 -27.831 1.00 74.94 330 MET A CA 1
ATOM 2637 C C . MET A 1 330 ? 1.436 -38.771 -29.252 1.00 74.94 330 MET A C 1
ATOM 2639 O O . MET A 1 330 ? 2.577 -38.392 -29.527 1.00 74.94 330 MET A O 1
ATOM 2643 N N . LEU A 1 331 ? 0.451 -38.729 -30.156 1.00 74.25 331 LEU A N 1
ATOM 2644 C CA . LEU A 1 331 ? 0.623 -38.161 -31.499 1.00 74.25 331 LEU A CA 1
ATOM 2645 C C . LEU A 1 331 ? 0.904 -36.653 -31.451 1.00 74.25 331 LEU A C 1
ATOM 2647 O O . LEU A 1 331 ? 1.749 -36.163 -32.201 1.00 74.25 331 LEU A O 1
ATOM 2651 N N . CYS A 1 332 ? 0.229 -35.920 -30.564 1.00 69.50 332 CYS A N 1
ATOM 2652 C CA . CYS A 1 332 ? 0.457 -34.494 -30.352 1.00 69.50 332 CYS A CA 1
ATOM 2653 C C . CYS A 1 332 ? 1.879 -34.234 -29.833 1.00 69.50 332 CYS A C 1
ATOM 2655 O O . CYS A 1 332 ? 2.626 -33.464 -30.436 1.00 69.50 332 CYS A O 1
ATOM 2657 N N . LYS A 1 333 ? 2.306 -34.968 -28.801 1.00 70.25 333 LYS A N 1
ATOM 2658 C CA . LYS A 1 333 ? 3.656 -34.891 -28.243 1.00 70.25 333 LYS A CA 1
ATOM 2659 C C . LYS A 1 333 ? 4.737 -35.280 -29.247 1.00 70.25 333 LYS A C 1
ATOM 2661 O O . LYS A 1 333 ? 5.773 -34.626 -29.319 1.00 70.25 333 LYS A O 1
ATOM 2666 N N . LYS A 1 334 ? 4.490 -36.295 -30.077 1.00 69.12 334 LYS A N 1
ATOM 2667 C CA . LYS A 1 334 ? 5.401 -36.648 -31.168 1.00 69.12 334 LYS A CA 1
ATOM 2668 C C . LYS A 1 334 ? 5.567 -35.491 -32.162 1.00 69.12 334 LYS A C 1
ATOM 2670 O O . LYS A 1 334 ? 6.692 -35.227 -32.562 1.00 69.12 334 LYS A O 1
ATOM 2675 N N . LYS A 1 335 ? 4.499 -34.758 -32.503 1.00 64.81 335 LYS A N 1
ATOM 2676 C CA . LYS A 1 335 ? 4.597 -33.544 -33.339 1.00 64.81 335 LYS A CA 1
ATOM 2677 C C . LYS A 1 335 ? 5.368 -32.411 -32.656 1.00 64.81 335 LYS A C 1
ATOM 2679 O O . LYS A 1 335 ? 6.146 -31.755 -33.341 1.00 64.81 335 LYS A O 1
ATOM 2684 N N . ILE A 1 336 ? 5.208 -32.221 -31.336 1.00 61.72 336 ILE A N 1
ATOM 2685 C CA . ILE A 1 336 ? 6.039 -31.286 -30.548 1.00 61.72 336 ILE A CA 1
ATOM 2686 C C . ILE A 1 336 ? 7.519 -31.651 -30.737 1.00 61.72 336 ILE A C 1
ATOM 2688 O O . ILE A 1 336 ? 8.277 -30.845 -31.260 1.00 61.72 336 ILE A O 1
ATOM 2692 N N . LEU A 1 337 ? 7.902 -32.891 -30.410 1.00 59.44 337 LEU A N 1
ATOM 2693 C CA . LEU A 1 337 ? 9.288 -33.392 -30.468 1.00 59.44 337 LEU A CA 1
ATOM 2694 C C . LEU A 1 337 ? 9.874 -33.511 -31.887 1.00 59.44 337 LEU A C 1
ATOM 2696 O O . LEU A 1 337 ? 11.079 -33.672 -32.042 1.00 59.44 337 LEU A O 1
ATOM 2700 N N . GLN A 1 338 ? 9.038 -33.487 -32.927 1.00 57.00 338 GLN A N 1
ATOM 2701 C CA . GLN A 1 338 ? 9.468 -33.511 -34.331 1.00 57.00 338 GLN A CA 1
ATOM 2702 C C . GLN A 1 338 ? 9.437 -32.120 -34.986 1.00 57.00 338 GLN A C 1
ATOM 2704 O O . GLN A 1 338 ? 9.692 -32.014 -36.182 1.00 57.00 338 GLN A O 1
ATOM 2709 N N . ASN A 1 339 ? 9.156 -31.056 -34.215 1.00 51.00 339 ASN A N 1
ATOM 2710 C CA . ASN A 1 339 ? 9.087 -29.663 -34.680 1.00 51.00 339 ASN A CA 1
ATOM 2711 C C . ASN A 1 339 ? 7.999 -29.430 -35.770 1.00 51.00 339 ASN A C 1
ATOM 2713 O O . ASN A 1 339 ? 7.988 -28.423 -36.485 1.00 51.00 339 ASN A O 1
ATOM 2717 N N . ASP A 1 340 ? 7.027 -30.342 -35.871 1.00 46.78 340 ASP A N 1
ATOM 2718 C CA . ASP A 1 340 ? 6.181 -30.570 -37.052 1.00 46.78 340 ASP A CA 1
ATOM 2719 C C . ASP A 1 340 ? 4.916 -29.672 -37.056 1.00 46.78 340 ASP A C 1
ATOM 2721 O O . ASP A 1 340 ? 3.769 -30.127 -37.022 1.00 46.78 340 ASP A O 1
ATOM 2725 N N . GLY A 1 341 ? 5.141 -28.351 -37.055 1.00 50.06 341 GLY A N 1
ATOM 2726 C CA . GLY A 1 341 ? 4.109 -27.302 -37.103 1.00 50.06 341 GLY A CA 1
ATOM 2727 C C . GLY A 1 341 ? 3.914 -26.515 -35.798 1.00 50.06 341 GLY A C 1
ATOM 2728 O O . GLY A 1 341 ? 4.745 -26.561 -34.891 1.00 50.06 341 GLY A O 1
ATOM 2729 N N . VAL A 1 342 ? 2.832 -25.733 -35.721 1.00 44.38 342 VAL A N 1
ATOM 2730 C CA . VAL A 1 342 ? 2.387 -25.054 -34.488 1.00 44.38 342 VAL A CA 1
ATOM 2731 C C . VAL A 1 342 ? 1.426 -25.966 -33.743 1.00 44.38 342 VAL A C 1
ATOM 2733 O O . VAL A 1 342 ? 0.524 -26.554 -34.338 1.00 44.38 342 VAL A O 1
ATOM 2736 N N . VAL A 1 343 ? 1.604 -26.059 -32.430 1.00 53.28 343 VAL A N 1
ATOM 2737 C CA . VAL A 1 343 ? 0.835 -26.969 -31.587 1.00 53.28 343 VAL A CA 1
ATOM 2738 C C . VAL A 1 343 ? -0.302 -26.197 -30.919 1.00 53.28 343 VAL A C 1
ATOM 2740 O O . VAL A 1 343 ? -0.090 -25.426 -29.991 1.00 53.28 343 VAL A O 1
ATOM 2743 N N . THR A 1 344 ? -1.511 -26.377 -31.456 1.00 50.66 344 THR A N 1
ATOM 2744 C CA . THR A 1 344 ? -2.723 -25.598 -31.125 1.00 50.66 344 THR A CA 1
ATOM 2745 C C . THR A 1 344 ? -3.757 -26.385 -30.313 1.00 50.66 344 THR A C 1
ATOM 2747 O O . THR A 1 344 ? -4.826 -25.872 -29.991 1.00 50.66 344 THR A O 1
ATOM 2750 N N . SER A 1 345 ? -3.459 -27.648 -30.001 1.00 61.94 345 SER A N 1
ATOM 2751 C CA . SER A 1 345 ? -4.358 -28.541 -29.270 1.00 61.94 345 SER A CA 1
ATOM 2752 C C . SER A 1 345 ? -4.413 -28.194 -27.772 1.00 61.94 345 SER A C 1
ATOM 2754 O O . SER A 1 345 ? -3.351 -27.969 -27.181 1.00 61.94 345 SER A O 1
ATOM 2756 N N . PRO A 1 346 ? -5.595 -28.232 -27.115 1.00 59.91 346 PRO A N 1
ATOM 2757 C CA . PRO A 1 346 ? -5.715 -28.077 -25.661 1.00 59.91 346 PRO A CA 1
ATOM 2758 C C . PRO A 1 346 ? -4.809 -29.023 -24.864 1.00 59.91 346 PRO A C 1
ATOM 2760 O O . PRO A 1 346 ? -4.315 -28.642 -23.807 1.00 59.91 346 PRO A O 1
ATOM 2763 N N . PHE A 1 347 ? -4.511 -30.214 -25.401 1.00 64.69 347 PHE A N 1
ATOM 2764 C CA . PHE A 1 347 ? -3.639 -31.206 -24.760 1.00 64.69 347 PHE A CA 1
ATOM 2765 C C . PHE A 1 347 ? -2.183 -30.746 -24.580 1.00 64.69 347 PHE A C 1
ATOM 2767 O O . PHE A 1 347 ? -1.435 -31.407 -23.865 1.00 64.69 347 PHE A O 1
ATOM 2774 N N . ALA A 1 348 ? -1.775 -29.661 -25.246 1.00 61.25 348 ALA A N 1
ATOM 2775 C CA . ALA A 1 348 ? -0.384 -29.236 -25.398 1.00 61.25 348 ALA A CA 1
ATOM 2776 C C . ALA A 1 348 ? -0.155 -27.726 -25.172 1.00 61.25 348 ALA A C 1
ATOM 2778 O O . ALA A 1 348 ? 0.925 -27.214 -25.461 1.00 61.25 348 ALA A O 1
ATOM 2779 N N . ARG A 1 349 ? -1.161 -26.991 -24.683 1.00 66.31 349 ARG A N 1
ATOM 2780 C CA . ARG A 1 349 ? -1.071 -25.549 -24.401 1.00 66.31 349 ARG A CA 1
ATOM 2781 C C . ARG A 1 349 ? -0.712 -25.326 -22.924 1.00 66.31 349 ARG A C 1
ATOM 2783 O O . ARG A 1 349 ? -1.520 -25.715 -22.097 1.00 66.31 349 ARG A O 1
ATOM 2790 N N . PRO A 1 350 ? 0.423 -24.714 -22.547 1.00 65.62 350 PRO A N 1
ATOM 2791 C CA . PRO A 1 350 ? 0.787 -24.534 -21.133 1.00 65.62 350 PRO A CA 1
ATOM 2792 C C . PRO A 1 350 ? -0.262 -23.792 -20.278 1.00 65.62 350 PRO A C 1
ATOM 2794 O O . PRO A 1 350 ? -1.018 -22.963 -20.786 1.00 65.62 350 PRO A O 1
ATOM 2797 N N . ARG A 1 351 ? -0.283 -24.079 -18.964 1.00 70.50 351 ARG A N 1
ATOM 2798 C CA . ARG A 1 351 ? -1.052 -23.335 -17.934 1.00 70.50 351 ARG A CA 1
ATOM 2799 C C . ARG A 1 351 ? -0.462 -21.923 -17.802 1.00 70.50 351 ARG A C 1
ATOM 2801 O O . ARG A 1 351 ? 0.696 -21.716 -18.166 1.00 70.50 351 ARG A O 1
ATOM 2808 N N . LYS A 1 352 ? -1.201 -20.958 -17.238 1.00 60.34 352 LYS A N 1
ATOM 2809 C CA . LYS A 1 352 ? -0.693 -19.580 -17.053 1.00 60.34 352 LYS A CA 1
ATOM 2810 C C . LYS A 1 352 ? 0.627 -19.506 -16.265 1.00 60.34 352 LYS A C 1
ATOM 2812 O O . LYS A 1 352 ? 1.436 -18.626 -16.546 1.00 60.34 352 LYS A O 1
ATOM 2817 N N . ALA A 1 353 ? 0.859 -20.443 -15.343 1.00 49.91 353 ALA A N 1
ATOM 2818 C CA . ALA A 1 353 ? 2.110 -20.590 -14.592 1.00 49.91 353 ALA A CA 1
ATOM 2819 C C . ALA A 1 353 ? 3.316 -21.051 -15.448 1.00 49.91 353 ALA A C 1
ATOM 2821 O O . ALA A 1 353 ? 4.461 -20.793 -15.092 1.00 49.91 353 ALA A O 1
ATOM 2822 N N . GLY A 1 354 ? 3.078 -21.685 -16.603 1.00 53.88 354 GLY A N 1
ATOM 2823 C CA . GLY A 1 354 ? 4.109 -22.214 -17.508 1.00 53.88 354 GLY A CA 1
ATOM 2824 C C . GLY A 1 354 ? 4.545 -21.260 -18.629 1.00 53.88 354 GLY A C 1
ATOM 2825 O O . GLY A 1 354 ? 5.156 -21.697 -19.602 1.00 53.88 354 GLY A O 1
ATOM 2826 N N . HIS A 1 355 ? 4.195 -19.973 -18.560 1.00 66.56 355 HIS A N 1
ATOM 2827 C CA . HIS A 1 355 ? 4.558 -18.994 -19.587 1.00 66.56 355 HIS A CA 1
ATOM 2828 C C . HIS A 1 355 ? 5.998 -18.474 -19.427 1.00 66.56 355 HIS A C 1
ATOM 2830 O O . HIS A 1 355 ? 6.323 -17.798 -18.452 1.00 66.56 355 HIS A O 1
ATOM 2836 N N . THR A 1 356 ? 6.838 -18.682 -20.442 1.00 71.69 356 THR A N 1
ATOM 2837 C CA . THR A 1 356 ? 8.189 -18.104 -20.523 1.00 71.69 356 THR A CA 1
ATOM 2838 C C . THR A 1 356 ? 8.177 -16.737 -21.216 1.00 71.69 356 THR A C 1
ATOM 2840 O O . THR A 1 356 ? 7.682 -16.615 -22.337 1.00 71.69 356 THR A O 1
ATOM 2843 N N . LEU A 1 357 ? 8.770 -15.708 -20.598 1.00 78.81 357 LEU A N 1
ATOM 2844 C CA . LEU A 1 357 ? 9.002 -14.418 -21.258 1.00 78.81 357 LEU A CA 1
ATOM 2845 C C . LEU A 1 357 ? 10.352 -14.407 -21.987 1.00 78.81 357 LEU A C 1
ATOM 2847 O O . LEU A 1 357 ? 11.391 -14.694 -21.391 1.00 78.81 357 LEU A O 1
ATOM 2851 N N . LEU A 1 358 ? 10.334 -14.008 -23.261 1.00 82.81 358 LEU A N 1
ATOM 2852 C CA . LEU A 1 358 ? 11.525 -13.818 -24.090 1.00 82.81 358 LEU A CA 1
ATOM 2853 C C . LEU A 1 358 ? 11.686 -12.341 -24.477 1.00 82.81 358 LEU A C 1
ATOM 2855 O O . LEU A 1 358 ? 10.751 -11.704 -24.962 1.00 82.81 358 LEU A O 1
ATOM 2859 N N . ILE A 1 359 ? 12.891 -11.806 -24.289 1.00 83.62 359 ILE A N 1
ATOM 2860 C CA . ILE A 1 359 ? 13.300 -10.457 -24.680 1.00 83.62 359 ILE A CA 1
ATOM 2861 C C . ILE A 1 359 ? 14.157 -10.565 -25.942 1.00 83.62 359 ILE A C 1
ATOM 2863 O O . ILE A 1 359 ? 15.212 -11.199 -25.947 1.00 83.62 359 ILE A O 1
ATOM 2867 N N . LEU A 1 360 ? 13.702 -9.907 -27.006 1.00 82.44 360 LEU A N 1
ATOM 2868 C CA . LEU A 1 360 ? 14.383 -9.793 -28.296 1.00 82.44 360 LEU A CA 1
ATOM 2869 C C . LEU A 1 360 ? 14.840 -8.339 -28.489 1.00 82.44 360 LEU A C 1
ATOM 2871 O O . LEU A 1 360 ? 14.121 -7.408 -28.122 1.00 82.44 360 LEU A O 1
ATOM 2875 N N . GLY A 1 361 ? 16.042 -8.130 -29.033 1.00 70.00 361 GLY A N 1
ATOM 2876 C CA . GLY A 1 361 ? 16.651 -6.797 -29.110 1.00 70.00 361 GLY A CA 1
ATOM 2877 C C . GLY A 1 361 ? 15.946 -5.782 -30.028 1.00 70.00 361 GLY A C 1
ATOM 2878 O O . GLY A 1 361 ? 15.104 -6.118 -30.855 1.00 70.00 361 GLY A O 1
ATOM 2879 N N . GLY A 1 362 ? 16.267 -4.497 -29.837 1.00 63.59 362 GLY A N 1
ATOM 2880 C CA . GLY A 1 362 ? 15.358 -3.390 -30.171 1.00 63.59 362 GLY A CA 1
ATOM 2881 C C . GLY A 1 362 ? 15.654 -2.533 -31.414 1.00 63.59 362 GLY A C 1
ATOM 2882 O O . GLY A 1 362 ? 16.380 -2.886 -32.335 1.00 63.59 362 GLY A O 1
ATOM 2883 N N . GLN A 1 363 ? 15.039 -1.346 -31.434 1.00 60.59 363 GLN A N 1
ATOM 2884 C CA . GLN A 1 363 ? 15.015 -0.421 -32.578 1.00 60.59 363 GLN A CA 1
ATOM 2885 C C . GLN A 1 363 ? 16.329 0.352 -32.816 1.00 60.59 363 GLN A C 1
ATOM 2887 O O . GLN A 1 363 ? 16.645 0.693 -33.956 1.00 60.59 363 GLN A O 1
ATOM 2892 N N . THR A 1 364 ? 17.096 0.643 -31.763 1.00 58.91 364 THR A N 1
ATOM 2893 C CA . THR A 1 364 ? 18.238 1.581 -31.825 1.00 58.91 364 THR A CA 1
ATOM 2894 C C . THR A 1 364 ? 19.534 0.943 -32.334 1.00 58.91 364 THR A C 1
ATOM 2896 O O . THR A 1 364 ? 20.340 1.616 -32.974 1.00 58.91 364 THR A O 1
ATOM 2899 N N . PHE A 1 365 ? 19.729 -0.350 -32.080 1.00 62.91 365 PHE A N 1
ATOM 2900 C CA . PHE A 1 365 ? 20.917 -1.119 -32.458 1.00 62.91 365 PHE A CA 1
ATOM 2901 C C . PHE A 1 365 ? 20.471 -2.448 -33.062 1.00 62.91 365 PHE A C 1
ATOM 2903 O O . PHE A 1 365 ? 19.420 -2.961 -32.691 1.00 62.91 365 PHE A O 1
ATOM 2910 N N . MET A 1 366 ? 21.251 -3.004 -33.988 1.00 69.12 366 MET A N 1
ATOM 2911 C CA . MET A 1 366 ? 21.008 -4.376 -34.435 1.00 69.12 366 MET A CA 1
ATOM 2912 C C . MET A 1 366 ? 21.297 -5.321 -33.279 1.00 69.12 366 MET A C 1
ATOM 2914 O O . MET A 1 366 ? 22.273 -5.126 -32.557 1.00 69.12 366 MET A O 1
ATOM 2918 N N . CYS A 1 367 ? 20.451 -6.329 -33.124 1.00 68.06 367 CYS A N 1
ATOM 2919 C CA . CYS A 1 367 ? 20.639 -7.361 -32.126 1.00 68.06 367 CYS A CA 1
ATOM 2920 C C . CYS A 1 367 ? 20.401 -8.732 -32.754 1.00 68.06 367 CYS A C 1
ATOM 2922 O O . CYS A 1 367 ? 19.533 -8.902 -33.614 1.00 68.06 367 CYS A O 1
ATOM 2924 N N . ASP A 1 368 ? 21.226 -9.669 -32.324 1.00 77.06 368 ASP A N 1
ATOM 2925 C CA . ASP A 1 368 ? 21.138 -11.109 -32.511 1.00 77.06 368 ASP A CA 1
ATOM 2926 C C . ASP A 1 368 ? 20.623 -11.796 -31.236 1.00 77.06 368 ASP A C 1
ATOM 2928 O O . ASP A 1 368 ? 19.782 -12.689 -31.311 1.00 77.06 368 ASP A O 1
ATOM 2932 N N . LYS A 1 369 ? 21.076 -11.345 -30.066 1.00 78.06 369 LYS A N 1
ATOM 2933 C CA . LYS A 1 369 ? 20.782 -11.985 -28.777 1.00 78.06 369 LYS A CA 1
ATOM 2934 C C . LYS A 1 369 ? 19.290 -12.062 -28.439 1.00 78.06 369 LYS A C 1
ATOM 2936 O O . LYS A 1 369 ? 18.560 -11.066 -28.505 1.00 78.06 369 LYS A O 1
ATOM 2941 N N . ILE A 1 370 ? 18.875 -13.243 -27.980 1.00 83.31 370 ILE A N 1
ATOM 2942 C CA . ILE A 1 370 ? 17.630 -13.464 -27.234 1.00 83.31 370 ILE A CA 1
ATOM 2943 C C . ILE A 1 370 ? 17.980 -13.632 -25.755 1.00 83.31 370 ILE A C 1
ATOM 2945 O O . ILE A 1 370 ? 18.996 -14.242 -25.417 1.00 83.31 370 ILE A O 1
ATOM 2949 N N . TYR A 1 371 ? 17.093 -13.181 -24.876 1.00 83.19 371 TYR A N 1
ATOM 2950 C CA . TYR A 1 371 ? 17.151 -13.498 -23.455 1.00 83.19 371 TYR A CA 1
ATOM 2951 C C . TYR A 1 371 ? 15.830 -14.089 -22.964 1.00 83.19 371 TYR A C 1
ATOM 2953 O O . TYR A 1 371 ? 14.764 -13.607 -23.333 1.00 83.19 371 TYR A O 1
ATOM 2961 N N . GLN A 1 372 ? 15.894 -15.091 -22.096 1.00 83.12 372 GLN A N 1
ATOM 2962 C CA . GLN A 1 372 ? 14.772 -15.596 -21.313 1.00 83.12 372 GLN A CA 1
ATOM 2963 C C . GLN A 1 372 ? 14.763 -14.933 -19.936 1.00 83.12 372 GLN A C 1
ATOM 2965 O O . GLN A 1 372 ? 15.801 -14.852 -19.288 1.00 83.12 372 GLN A O 1
ATOM 2970 N N . VAL A 1 373 ? 13.595 -14.493 -19.472 1.00 76.94 373 VAL A N 1
ATOM 2971 C CA . VAL A 1 373 ? 13.410 -14.053 -18.082 1.00 76.94 373 VAL A CA 1
ATOM 2972 C C . VAL A 1 373 ? 12.993 -15.260 -17.247 1.00 76.94 373 VAL A C 1
ATOM 2974 O O . VAL A 1 373 ? 11.945 -15.854 -17.506 1.00 76.94 373 VAL A O 1
ATOM 2977 N N . ASP A 1 374 ? 13.799 -15.617 -16.251 1.00 67.62 374 ASP A N 1
ATOM 2978 C CA . ASP A 1 374 ? 13.424 -16.589 -15.227 1.00 67.62 374 ASP A CA 1
ATOM 2979 C C . ASP A 1 374 ? 12.776 -15.855 -14.046 1.00 67.62 374 ASP A C 1
ATOM 2981 O O . ASP A 1 374 ? 13.414 -15.082 -13.326 1.00 67.62 374 ASP A O 1
ATOM 2985 N N . HIS A 1 375 ? 11.477 -16.087 -13.860 1.00 61.41 375 HIS A N 1
ATOM 2986 C CA . HIS A 1 375 ? 10.697 -15.453 -12.802 1.00 61.41 375 HIS A CA 1
ATOM 2987 C C . HIS A 1 375 ? 11.009 -15.974 -11.392 1.00 61.41 375 HIS A C 1
ATOM 2989 O O . HIS A 1 375 ? 10.743 -15.245 -10.437 1.00 61.41 375 HIS A O 1
ATOM 2995 N N . LYS A 1 376 ? 11.563 -17.186 -11.255 1.00 52.69 376 LYS A N 1
ATOM 2996 C CA . LYS A 1 376 ? 11.867 -17.819 -9.962 1.00 52.69 376 LYS A CA 1
ATOM 2997 C C . LYS A 1 376 ? 13.305 -17.548 -9.547 1.00 52.69 376 LYS A C 1
ATOM 2999 O O . LYS A 1 376 ? 13.537 -17.046 -8.454 1.00 52.69 376 LYS A O 1
ATOM 3004 N N . ALA A 1 377 ? 14.258 -17.800 -10.448 1.00 46.19 377 ALA A N 1
ATOM 3005 C CA . ALA A 1 377 ? 15.674 -17.520 -10.206 1.00 46.19 377 ALA A CA 1
ATOM 3006 C C . ALA A 1 377 ? 15.976 -16.013 -10.139 1.00 46.19 377 ALA A C 1
ATOM 3008 O O . ALA A 1 377 ? 17.023 -15.617 -9.639 1.00 46.19 377 ALA A O 1
ATOM 3009 N N . LYS A 1 378 ? 15.055 -15.168 -10.628 1.00 61.06 378 LYS A N 1
ATOM 3010 C CA . LYS A 1 378 ? 15.240 -13.720 -10.779 1.00 61.06 378 LYS A CA 1
ATOM 3011 C C . LYS A 1 378 ? 16.426 -13.379 -11.699 1.00 61.06 378 LYS A C 1
ATOM 3013 O O . LYS A 1 378 ? 17.153 -12.414 -11.470 1.00 61.06 378 LYS A O 1
ATOM 3018 N N . GLU A 1 379 ? 16.575 -14.134 -12.786 1.00 67.00 379 GLU A N 1
ATOM 3019 C CA . GLU A 1 379 ? 17.688 -14.008 -13.735 1.00 67.00 379 GLU A CA 1
ATOM 3020 C C . GLU A 1 379 ? 17.230 -13.751 -15.179 1.00 67.00 379 GLU A C 1
ATOM 3022 O O . GLU A 1 379 ? 16.094 -14.023 -15.573 1.00 67.00 379 GLU A O 1
ATOM 3027 N N . ILE A 1 380 ? 18.149 -13.218 -15.990 1.00 74.94 380 ILE A N 1
ATOM 3028 C CA . ILE A 1 380 ? 17.977 -13.016 -17.432 1.00 74.94 380 ILE A CA 1
ATOM 3029 C C . ILE A 1 380 ? 18.989 -13.915 -18.153 1.00 74.94 380 ILE A C 1
ATOM 3031 O O . ILE A 1 380 ? 20.172 -13.593 -18.252 1.00 74.94 380 ILE A O 1
ATOM 3035 N N . ILE A 1 381 ? 18.514 -15.055 -18.647 1.00 79.50 381 ILE A N 1
ATOM 3036 C CA . ILE A 1 381 ? 19.326 -16.136 -19.213 1.00 79.50 381 ILE A CA 1
ATOM 3037 C C . ILE A 1 381 ? 19.497 -15.908 -20.726 1.00 79.50 381 ILE A C 1
ATOM 3039 O O . ILE A 1 381 ? 18.492 -15.842 -21.436 1.00 79.50 381 ILE A O 1
ATOM 3043 N N . PRO A 1 382 ? 20.723 -15.796 -21.270 1.00 78.69 382 PRO A N 1
ATOM 3044 C CA . PRO A 1 382 ? 20.929 -15.697 -22.714 1.00 78.69 382 PRO A CA 1
ATOM 3045 C C . PRO A 1 382 ? 20.542 -17.005 -23.424 1.00 78.69 382 PRO A C 1
ATOM 3047 O O . PRO A 1 382 ? 20.773 -18.097 -22.905 1.00 78.69 382 PRO A O 1
ATOM 3050 N N . LYS A 1 383 ? 19.968 -16.892 -24.624 1.00 84.31 383 LYS A N 1
ATOM 3051 C CA . LYS A 1 383 ? 19.549 -18.016 -25.481 1.00 84.31 383 LYS A CA 1
ATOM 3052 C C . LYS A 1 383 ? 20.189 -17.917 -26.870 1.00 84.31 383 LYS A C 1
ATOM 3054 O O . LYS A 1 383 ? 20.908 -16.962 -27.149 1.00 84.31 383 LYS A O 1
ATOM 3059 N N . ALA A 1 384 ? 19.952 -18.915 -27.725 1.00 79.62 384 ALA A N 1
ATOM 3060 C CA . ALA A 1 384 ? 20.584 -19.021 -29.041 1.00 79.62 384 ALA A CA 1
ATOM 3061 C C . ALA A 1 384 ? 20.387 -17.761 -29.907 1.00 79.62 384 ALA A C 1
ATOM 3063 O O . ALA A 1 384 ? 19.263 -17.315 -30.147 1.00 79.62 384 ALA A O 1
ATOM 3064 N N . ASP A 1 385 ? 21.493 -17.214 -30.406 1.00 82.44 385 ASP A N 1
ATOM 3065 C CA . ASP A 1 385 ? 21.524 -15.966 -31.168 1.00 82.44 385 ASP A CA 1
ATOM 3066 C C . ASP A 1 385 ? 20.756 -16.068 -32.502 1.00 82.44 385 ASP A C 1
ATOM 3068 O O . ASP A 1 385 ? 20.892 -17.035 -33.256 1.00 82.44 385 ASP A O 1
ATOM 3072 N N . LEU A 1 386 ? 19.962 -15.039 -32.821 1.00 83.12 386 LEU A N 1
ATOM 3073 C CA . LEU A 1 386 ? 19.256 -14.889 -34.096 1.00 83.12 386 LEU A CA 1
ATOM 3074 C C . LEU A 1 386 ? 20.274 -14.876 -35.255 1.00 83.12 386 LEU A C 1
ATOM 3076 O O . LEU A 1 386 ? 21.069 -13.935 -35.335 1.00 83.12 386 LEU A O 1
ATOM 3080 N N . PRO A 1 387 ? 20.203 -15.805 -36.235 1.00 83.56 387 PRO A N 1
ATOM 3081 C CA . PRO A 1 387 ? 21.224 -15.964 -37.284 1.00 83.56 387 PRO A CA 1
ATOM 3082 C C . PRO A 1 387 ? 21.433 -14.769 -38.231 1.00 83.56 387 PRO A C 1
ATOM 3084 O O . PRO A 1 387 ? 22.255 -14.825 -39.144 1.00 83.56 387 PRO A O 1
ATOM 3087 N N . SER A 1 388 ? 20.645 -13.704 -38.093 1.00 82.06 388 SER A N 1
ATOM 3088 C CA . SER A 1 388 ? 20.697 -12.517 -38.941 1.00 82.06 388 SER A CA 1
ATOM 3089 C C . SER A 1 388 ? 20.330 -11.273 -38.119 1.00 82.06 388 SER A C 1
ATOM 3091 O O . SER A 1 388 ? 19.140 -10.928 -38.061 1.00 82.06 388 SER A O 1
ATOM 3093 N N . PRO A 1 389 ? 21.330 -10.599 -37.506 1.00 80.50 389 PRO A N 1
ATOM 3094 C CA . PRO A 1 389 ? 21.128 -9.428 -36.659 1.00 80.50 389 PRO A CA 1
ATOM 3095 C C . PRO A 1 389 ? 20.331 -8.336 -37.372 1.00 80.50 389 PRO A C 1
ATOM 3097 O O . PRO A 1 389 ? 20.602 -7.989 -38.528 1.00 80.50 389 PRO A O 1
ATOM 3100 N N . ARG A 1 390 ? 19.333 -7.780 -36.683 1.00 84.44 390 ARG A N 1
ATOM 3101 C CA . ARG A 1 390 ? 18.393 -6.816 -37.271 1.00 84.44 390 ARG A CA 1
ATOM 3102 C C . ARG A 1 390 ? 17.792 -5.883 -36.225 1.00 84.44 390 ARG A C 1
ATOM 3104 O O . ARG A 1 390 ? 17.881 -6.133 -35.029 1.00 84.44 390 ARG A O 1
ATOM 3111 N N . LYS A 1 391 ? 17.199 -4.789 -36.701 1.00 84.62 391 LYS A N 1
ATOM 3112 C CA . LYS A 1 391 ? 16.431 -3.801 -35.922 1.00 84.62 391 LYS A CA 1
ATOM 3113 C C . LYS A 1 391 ? 15.089 -3.522 -36.601 1.00 84.62 391 LYS A C 1
ATOM 3115 O O . LYS A 1 391 ? 14.933 -3.814 -37.786 1.00 84.62 391 LYS A O 1
ATOM 3120 N N . GLU A 1 392 ? 14.138 -2.924 -35.885 1.00 83.06 392 GLU A N 1
ATOM 3121 C CA . GLU A 1 392 ? 12.816 -2.533 -36.426 1.00 83.06 392 GLU A CA 1
ATOM 3122 C C . GLU A 1 392 ? 12.014 -3.703 -37.045 1.00 83.06 392 GLU A C 1
ATOM 3124 O O . GLU A 1 392 ? 11.194 -3.499 -37.944 1.00 83.06 392 GLU A O 1
ATOM 3129 N N . PHE A 1 393 ? 12.266 -4.932 -36.585 1.00 87.94 393 PHE A N 1
ATOM 3130 C CA . PHE A 1 393 ? 11.463 -6.119 -36.891 1.00 87.94 393 PHE A CA 1
ATOM 3131 C C . PHE A 1 393 ? 10.232 -6.195 -35.974 1.00 87.94 393 PHE A C 1
ATOM 3133 O O . PHE A 1 393 ? 10.129 -5.448 -35.001 1.00 87.94 393 PHE A O 1
ATOM 3140 N N . SER A 1 394 ? 9.312 -7.113 -36.271 1.00 89.31 394 SER A N 1
ATOM 3141 C CA . SER A 1 394 ? 8.202 -7.459 -35.373 1.00 89.31 394 SER A CA 1
ATOM 3142 C C . SER A 1 394 ? 8.324 -8.916 -34.938 1.00 89.31 394 SER A C 1
ATOM 3144 O O . SER A 1 394 ? 8.701 -9.763 -35.754 1.00 89.31 394 SER A O 1
ATOM 3146 N N . ALA A 1 395 ? 8.032 -9.198 -33.670 1.00 89.94 395 ALA A N 1
ATOM 3147 C CA . ALA A 1 395 ? 8.062 -10.536 -33.092 1.00 89.94 395 ALA A CA 1
ATOM 3148 C C . ALA A 1 395 ? 6.679 -10.906 -32.546 1.00 89.94 395 ALA A C 1
ATOM 3150 O O . ALA A 1 395 ? 6.021 -10.072 -31.927 1.00 89.94 395 ALA A O 1
ATOM 3151 N N . CYS A 1 396 ? 6.249 -12.146 -32.765 1.00 89.81 396 CYS A N 1
ATOM 3152 C CA . CYS A 1 396 ? 4.968 -12.655 -32.283 1.00 89.81 396 CYS A CA 1
ATOM 3153 C C . CYS A 1 396 ? 5.085 -14.145 -31.933 1.00 89.81 396 CYS A C 1
ATOM 3155 O O . CYS A 1 396 ? 5.732 -14.898 -32.662 1.00 89.81 396 CYS A O 1
ATOM 3157 N N . ALA A 1 397 ? 4.484 -14.572 -30.823 1.00 86.88 397 ALA A N 1
ATOM 3158 C CA . ALA A 1 397 ? 4.472 -15.969 -30.396 1.00 86.88 397 ALA A CA 1
ATOM 3159 C C . ALA A 1 397 ? 3.189 -16.675 -30.861 1.00 86.88 397 ALA A C 1
ATOM 3161 O O . ALA A 1 397 ? 2.102 -16.113 -30.744 1.00 86.88 397 ALA A O 1
ATOM 3162 N N . ILE A 1 398 ? 3.313 -17.911 -31.352 1.00 82.31 398 ILE A N 1
ATOM 3163 C CA . ILE A 1 398 ? 2.180 -18.803 -31.637 1.00 82.31 398 ILE A CA 1
ATOM 3164 C C . ILE A 1 398 ? 2.528 -20.194 -31.097 1.00 82.31 398 ILE A C 1
ATOM 3166 O O . ILE A 1 398 ? 3.404 -20.879 -31.634 1.00 82.31 398 ILE A O 1
ATOM 3170 N N . GLY A 1 399 ? 1.864 -20.603 -30.013 1.00 74.12 399 GLY A N 1
ATOM 3171 C CA . GLY A 1 399 ? 2.263 -21.780 -29.233 1.00 74.12 399 GLY A CA 1
ATOM 3172 C C . GLY A 1 399 ? 3.698 -21.640 -28.706 1.00 74.12 399 GLY A C 1
ATOM 3173 O O . GLY A 1 399 ? 4.112 -20.557 -28.300 1.00 74.12 399 GLY A O 1
ATOM 3174 N N . CYS A 1 400 ? 4.481 -22.717 -28.771 1.00 75.69 400 CYS A N 1
ATOM 3175 C CA . CYS A 1 400 ? 5.891 -22.760 -28.349 1.00 75.69 400 CYS A CA 1
ATOM 3176 C C . CYS A 1 400 ? 6.887 -22.219 -29.404 1.00 75.69 400 CYS A C 1
ATOM 3178 O O . CYS A 1 400 ? 8.040 -22.645 -29.451 1.00 75.69 400 CYS A O 1
ATOM 3180 N N . LYS A 1 401 ? 6.445 -21.339 -30.315 1.00 82.06 401 LYS A N 1
ATOM 3181 C CA . LYS A 1 401 ? 7.276 -20.805 -31.409 1.00 82.06 401 LYS A CA 1
ATOM 3182 C C . LYS A 1 401 ? 7.169 -19.291 -31.507 1.00 82.06 401 LYS A C 1
ATOM 3184 O O . LYS A 1 401 ? 6.066 -18.746 -31.515 1.00 82.06 401 LYS A O 1
ATOM 3189 N N . VAL A 1 402 ? 8.311 -18.616 -31.641 1.00 89.38 402 VAL A N 1
ATOM 3190 C CA . VAL A 1 402 ? 8.392 -17.156 -31.795 1.00 89.38 402 VAL A CA 1
ATOM 3191 C C . VAL A 1 402 ? 8.828 -16.790 -33.209 1.00 89.38 402 VAL A C 1
ATOM 3193 O O . VAL A 1 402 ? 9.893 -17.185 -33.676 1.00 89.38 402 VAL A O 1
ATOM 3196 N N . TYR A 1 403 ? 7.995 -16.006 -33.885 1.00 90.75 403 TYR A N 1
ATOM 3197 C CA . TYR A 1 403 ? 8.151 -15.596 -35.274 1.00 90.75 403 TYR A CA 1
ATOM 3198 C C . TYR A 1 403 ? 8.697 -14.172 -35.347 1.00 90.75 403 TYR A C 1
ATOM 3200 O O . TYR A 1 403 ? 7.993 -13.215 -35.033 1.00 90.75 403 TYR A O 1
ATOM 3208 N N . VAL A 1 404 ? 9.939 -14.026 -35.805 1.00 91.88 404 VAL A N 1
ATOM 3209 C CA . VAL A 1 404 ? 10.596 -12.746 -36.095 1.00 91.88 404 VAL A CA 1
ATOM 3210 C C . VAL A 1 404 ? 10.435 -12.424 -37.578 1.00 91.88 404 VAL A C 1
ATOM 3212 O O . VAL A 1 404 ? 10.909 -13.162 -38.441 1.00 91.88 404 VAL A O 1
ATOM 3215 N N . THR A 1 405 ? 9.780 -11.306 -37.888 1.00 92.38 405 THR A N 1
ATOM 3216 C CA . THR A 1 405 ? 9.410 -10.910 -39.257 1.00 92.38 405 THR A CA 1
ATOM 3217 C C . THR A 1 405 ? 10.063 -9.594 -39.680 1.00 92.38 405 THR A C 1
ATOM 3219 O O . THR A 1 405 ? 9.990 -8.587 -38.971 1.00 92.38 405 THR A O 1
ATOM 3222 N N . GLY A 1 406 ? 10.660 -9.578 -40.876 1.00 90.12 406 GLY A N 1
ATOM 3223 C CA . GLY A 1 406 ? 11.137 -8.359 -41.539 1.00 90.12 406 GLY A CA 1
ATOM 3224 C C . GLY A 1 406 ? 12.256 -7.623 -40.797 1.00 90.12 406 GLY A C 1
ATOM 3225 O O . GLY A 1 406 ? 13.191 -8.243 -40.288 1.00 90.12 406 GLY A O 1
ATOM 3226 N N . GLY A 1 407 ? 12.175 -6.292 -40.773 1.00 88.12 407 GLY A N 1
ATOM 3227 C CA . GLY A 1 407 ? 13.161 -5.402 -40.157 1.00 88.12 407 GLY A CA 1
ATOM 3228 C C . GLY A 1 407 ? 14.283 -4.964 -41.103 1.00 88.12 407 GLY A C 1
ATOM 3229 O O . GLY A 1 407 ? 14.213 -5.142 -42.321 1.00 88.12 407 GLY A O 1
ATOM 3230 N N . ARG A 1 408 ? 15.322 -4.354 -40.528 1.00 83.56 408 ARG A N 1
ATOM 3231 C CA . ARG A 1 408 ? 16.492 -3.795 -41.223 1.00 83.56 408 ARG A CA 1
ATOM 3232 C C . ARG A 1 408 ? 17.791 -4.447 -40.763 1.00 83.56 408 ARG A C 1
ATOM 3234 O O . ARG A 1 408 ? 18.046 -4.502 -39.560 1.00 83.56 408 ARG A O 1
ATOM 3241 N N . GLY A 1 409 ? 18.603 -4.883 -41.724 1.00 75.81 409 GLY A N 1
ATOM 3242 C CA . GLY A 1 409 ? 19.944 -5.437 -41.491 1.00 75.81 409 GLY A CA 1
ATOM 3243 C C . GLY A 1 409 ? 21.061 -4.383 -41.475 1.00 75.81 409 GLY A C 1
ATOM 3244 O O . GLY A 1 409 ? 20.797 -3.177 -41.467 1.00 75.81 409 GLY A O 1
ATOM 3245 N N . SER A 1 410 ? 22.311 -4.858 -41.521 1.00 68.00 410 SER A N 1
ATOM 3246 C CA . SER A 1 410 ? 23.559 -4.068 -41.507 1.00 68.00 410 SER A CA 1
ATOM 3247 C C . SER A 1 410 ? 23.593 -2.934 -42.533 1.00 68.00 410 SER A C 1
ATOM 3249 O O . SER A 1 410 ? 23.879 -1.790 -42.189 1.00 68.00 410 SER A O 1
ATOM 3251 N N . GLU A 1 411 ? 23.204 -3.219 -43.773 1.00 65.62 411 GLU A N 1
ATOM 3252 C CA . GLU A 1 411 ? 23.187 -2.260 -44.888 1.00 65.62 411 GLU A CA 1
ATOM 3253 C C . GLU A 1 411 ? 21.971 -1.301 -44.855 1.00 65.62 411 GLU A C 1
ATOM 3255 O O . GLU A 1 411 ? 21.689 -0.603 -45.824 1.00 65.62 411 GLU A O 1
ATOM 3260 N N . ASN A 1 412 ? 21.189 -1.290 -43.763 1.00 65.31 412 ASN A N 1
ATOM 3261 C CA . ASN A 1 412 ? 19.845 -0.692 -43.653 1.00 65.31 412 ASN A CA 1
ATOM 3262 C C . ASN A 1 412 ? 18.822 -1.191 -44.703 1.00 65.31 412 ASN A C 1
ATOM 3264 O O . ASN A 1 412 ? 17.709 -0.656 -44.781 1.00 65.31 412 ASN A O 1
ATOM 3268 N N . GLY A 1 413 ? 19.164 -2.235 -45.465 1.00 75.31 413 GLY A N 1
ATOM 3269 C CA . GLY A 1 413 ? 18.265 -2.930 -46.380 1.00 75.31 413 GLY A CA 1
ATOM 3270 C C . GLY A 1 413 ? 17.065 -3.525 -45.643 1.00 75.31 413 GLY A C 1
ATOM 3271 O O . GLY A 1 413 ? 17.195 -4.052 -44.535 1.00 75.31 413 GLY A O 1
ATOM 3272 N N . VAL A 1 414 ? 15.887 -3.411 -46.256 1.00 84.81 414 VAL A N 1
ATOM 3273 C CA . VAL A 1 414 ? 14.624 -3.895 -45.689 1.00 84.81 414 VAL A CA 1
ATOM 3274 C C . VAL A 1 414 ? 14.454 -5.377 -46.021 1.00 84.81 414 VAL A C 1
ATOM 3276 O O . VAL A 1 414 ? 14.513 -5.763 -47.186 1.00 84.81 414 VAL A O 1
ATOM 3279 N N . SER A 1 415 ? 14.242 -6.211 -45.004 1.00 87.25 415 SER A N 1
ATOM 3280 C CA . SER A 1 415 ? 14.150 -7.666 -45.147 1.00 87.25 415 SER A CA 1
ATOM 3281 C C . SER A 1 415 ? 12.705 -8.145 -45.348 1.00 87.25 415 SER A C 1
ATOM 3283 O O . SER A 1 415 ? 11.744 -7.551 -44.852 1.00 87.25 415 SER A O 1
ATOM 3285 N N . LYS A 1 416 ? 12.569 -9.263 -46.070 1.00 90.44 416 LYS A N 1
ATOM 3286 C CA . LYS A 1 416 ? 11.353 -10.092 -46.147 1.00 90.44 416 LYS A CA 1
ATOM 3287 C C . LYS A 1 416 ? 11.488 -11.424 -45.398 1.00 90.44 416 LYS A C 1
ATOM 3289 O O . LYS A 1 416 ? 10.587 -12.251 -45.466 1.00 90.44 416 LYS A O 1
ATOM 3294 N N . ASP A 1 417 ? 12.630 -11.672 -44.758 1.00 90.75 417 ASP A N 1
ATOM 3295 C CA . ASP A 1 417 ? 12.894 -12.938 -44.076 1.00 90.75 417 ASP A CA 1
ATOM 3296 C C . ASP A 1 417 ? 11.991 -13.108 -42.853 1.00 90.75 417 ASP A C 1
ATOM 3298 O O . ASP A 1 417 ? 11.609 -12.134 -42.194 1.00 90.75 417 ASP A O 1
ATOM 3302 N N . VAL A 1 418 ? 11.714 -14.373 -42.550 1.00 92.25 418 VAL A N 1
ATOM 3303 C CA . VAL A 1 418 ? 10.995 -14.819 -41.363 1.00 92.25 418 VAL A CA 1
ATOM 3304 C C . VAL A 1 418 ? 11.878 -15.839 -40.659 1.00 92.25 418 VAL A C 1
ATOM 3306 O O . VAL A 1 418 ? 12.279 -16.833 -41.266 1.00 92.25 418 VAL A O 1
ATOM 3309 N N . TRP A 1 419 ? 12.190 -15.583 -39.397 1.00 91.62 419 TRP A N 1
ATOM 3310 C CA . TRP A 1 419 ? 12.930 -16.496 -38.533 1.00 91.62 419 TRP A CA 1
ATOM 3311 C C . TRP A 1 419 ? 11.993 -17.024 -37.455 1.00 91.62 419 TRP A C 1
ATOM 3313 O O . TRP A 1 419 ? 11.188 -16.268 -36.916 1.00 91.62 419 TRP A O 1
ATOM 3323 N N . ILE A 1 420 ? 12.074 -18.318 -37.174 1.00 91.38 420 ILE A N 1
ATOM 3324 C CA . ILE A 1 420 ? 11.194 -19.016 -36.241 1.00 91.38 420 ILE A CA 1
ATOM 3325 C C . ILE A 1 420 ? 12.085 -19.638 -35.171 1.00 91.38 420 ILE A C 1
ATOM 3327 O O . ILE A 1 420 ? 12.869 -20.536 -35.479 1.00 91.38 420 ILE A O 1
ATOM 3331 N N . TYR A 1 421 ? 11.980 -19.139 -33.944 1.00 87.94 421 TYR A N 1
ATOM 3332 C CA . TYR A 1 421 ? 12.639 -19.712 -32.776 1.00 87.94 421 TYR A CA 1
ATOM 3333 C C . TYR A 1 421 ? 11.712 -20.744 -32.137 1.00 87.94 421 TYR A C 1
ATOM 3335 O O . TYR A 1 421 ? 10.568 -20.420 -31.806 1.00 87.94 421 TYR A O 1
ATOM 3343 N N . ASP A 1 422 ? 12.188 -21.975 -31.992 1.00 81.50 422 ASP A N 1
ATOM 3344 C CA . ASP A 1 422 ? 11.503 -23.036 -31.259 1.00 81.50 422 ASP A CA 1
ATOM 3345 C C . ASP A 1 422 ? 11.945 -22.994 -29.790 1.00 81.50 422 ASP A C 1
ATOM 3347 O O . ASP A 1 422 ? 13.125 -23.172 -29.491 1.00 81.50 422 ASP A O 1
ATOM 3351 N N . THR A 1 423 ? 11.012 -22.753 -28.864 1.00 76.75 423 THR A N 1
ATOM 3352 C CA . THR A 1 423 ? 11.339 -22.632 -27.432 1.00 76.75 423 THR A CA 1
ATOM 3353 C C . THR A 1 423 ? 11.523 -23.980 -26.731 1.00 76.75 423 THR A C 1
ATOM 3355 O O . THR A 1 423 ? 11.894 -23.992 -25.564 1.00 76.75 423 THR A O 1
ATOM 3358 N N . VAL A 1 424 ? 11.226 -25.101 -27.397 1.00 71.88 424 VAL A N 1
ATOM 3359 C CA . VAL A 1 424 ? 11.397 -26.467 -26.872 1.00 71.88 424 VAL A CA 1
ATOM 3360 C C . VAL A 1 424 ? 12.769 -27.019 -27.250 1.00 71.88 424 VAL A C 1
ATOM 3362 O O . VAL A 1 424 ? 13.429 -27.645 -26.427 1.00 71.88 424 VAL A O 1
ATOM 3365 N N . HIS A 1 425 ? 13.203 -26.773 -28.489 1.00 68.81 425 HIS A N 1
ATOM 3366 C CA . HIS A 1 425 ? 14.502 -27.228 -29.001 1.00 68.81 425 HIS A CA 1
ATOM 3367 C C . HIS A 1 425 ? 15.621 -26.184 -28.852 1.00 68.81 425 HIS A C 1
ATOM 3369 O O . HIS A 1 425 ? 16.788 -26.513 -29.022 1.00 68.81 425 HIS A O 1
ATOM 3375 N N . GLU A 1 426 ? 15.269 -24.931 -28.549 1.00 77.56 426 GLU A N 1
ATOM 3376 C CA . GLU A 1 426 ? 16.164 -23.763 -28.527 1.00 77.56 426 GLU A CA 1
ATOM 3377 C C . GLU A 1 426 ? 16.858 -23.473 -29.874 1.00 77.56 426 GLU A C 1
ATOM 3379 O O . GLU A 1 426 ? 17.904 -22.822 -29.930 1.00 77.56 426 GLU A O 1
ATOM 3384 N N . GLU A 1 427 ? 16.245 -23.907 -30.978 1.00 81.25 427 GLU A N 1
ATOM 3385 C CA . GLU A 1 427 ? 16.788 -23.800 -32.334 1.00 81.25 427 GLU A CA 1
ATOM 3386 C C . GLU A 1 427 ? 16.075 -22.744 -33.192 1.00 81.25 427 GLU A C 1
ATOM 3388 O O . GLU A 1 427 ? 14.868 -22.503 -33.087 1.00 81.25 427 GLU A O 1
ATOM 3393 N N . TRP A 1 428 ? 16.835 -22.147 -34.114 1.00 87.31 428 TRP A N 1
ATOM 3394 C CA . TRP A 1 428 ? 16.321 -21.241 -35.139 1.00 87.31 428 TRP A CA 1
ATOM 3395 C C . TRP A 1 428 ? 16.106 -21.957 -36.471 1.00 87.31 428 TRP A C 1
ATOM 3397 O O . TRP A 1 428 ? 17.026 -22.537 -37.044 1.00 87.31 428 TRP A O 1
ATOM 3407 N N . SER A 1 429 ? 14.913 -21.797 -37.036 1.00 88.75 429 SER A N 1
ATOM 3408 C CA . SER A 1 429 ? 14.578 -22.219 -38.397 1.00 88.75 429 SER A CA 1
ATOM 3409 C C . SER A 1 429 ? 14.125 -21.031 -39.253 1.00 88.75 429 SER A C 1
ATOM 3411 O O . SER A 1 429 ? 13.783 -19.958 -38.745 1.00 88.75 429 SER A O 1
ATOM 3413 N N . LYS A 1 430 ? 14.155 -21.190 -40.582 1.00 88.56 430 LYS A N 1
ATOM 3414 C CA . LYS A 1 430 ? 13.760 -20.139 -41.529 1.00 88.56 430 LYS A CA 1
ATOM 3415 C C . LYS A 1 430 ? 12.384 -20.437 -42.125 1.00 88.56 430 LYS A C 1
ATOM 3417 O O . LYS A 1 430 ? 12.210 -21.440 -42.813 1.00 88.56 430 LYS A O 1
ATOM 3422 N N . GLY A 1 431 ? 11.424 -19.548 -41.879 1.00 89.50 431 GLY A N 1
ATOM 3423 C CA . GLY A 1 431 ? 10.084 -19.612 -42.467 1.00 89.50 431 GLY A CA 1
ATOM 3424 C C . GLY A 1 431 ? 10.053 -19.112 -43.914 1.00 89.50 431 GLY A C 1
ATOM 3425 O O . GLY A 1 431 ? 11.016 -18.515 -44.409 1.00 89.50 431 GLY A O 1
ATOM 3426 N N . ALA A 1 432 ? 8.927 -19.315 -44.603 1.00 89.62 432 ALA A N 1
ATOM 3427 C CA . ALA A 1 432 ? 8.716 -18.720 -45.918 1.00 89.62 432 ALA A CA 1
ATOM 3428 C C . ALA A 1 432 ? 8.816 -17.183 -45.838 1.00 89.62 432 ALA A C 1
ATOM 3430 O O . ALA A 1 432 ? 8.284 -16.579 -44.903 1.00 89.62 432 ALA A O 1
ATOM 3431 N N . PRO A 1 433 ? 9.477 -16.524 -46.806 1.00 91.19 433 PRO A N 1
ATOM 3432 C CA . PRO A 1 433 ? 9.623 -15.075 -46.797 1.00 91.19 433 PRO A CA 1
ATOM 3433 C C . PRO A 1 433 ? 8.280 -14.377 -47.040 1.00 91.19 433 PRO A C 1
ATOM 3435 O O . PRO A 1 433 ? 7.477 -14.842 -47.849 1.00 91.19 433 PRO A O 1
ATOM 3438 N N . MET A 1 434 ? 8.089 -13.224 -46.395 1.00 93.44 434 MET A N 1
ATOM 3439 C CA . MET A 1 434 ? 6.959 -12.322 -46.642 1.00 93.44 434 MET A CA 1
ATOM 3440 C C . MET A 1 434 ? 6.895 -11.907 -48.118 1.00 93.44 434 MET A C 1
ATOM 3442 O O . MET A 1 434 ? 7.917 -11.841 -48.815 1.00 93.44 434 MET A O 1
ATOM 3446 N N . LEU A 1 435 ? 5.697 -11.563 -48.586 1.00 90.62 435 LEU A N 1
ATOM 3447 C CA . LEU A 1 435 ? 5.465 -11.058 -49.939 1.00 90.62 435 LEU A CA 1
ATOM 3448 C C . LEU A 1 435 ? 6.050 -9.649 -50.100 1.00 90.62 435 LEU A C 1
ATOM 3450 O O . LEU A 1 435 ? 6.577 -9.322 -51.165 1.00 90.62 435 LEU A O 1
ATOM 3454 N N . ILE A 1 436 ? 6.001 -8.826 -49.044 1.00 88.25 436 ILE A N 1
ATOM 3455 C CA . ILE A 1 436 ? 6.524 -7.454 -49.038 1.00 88.25 436 ILE A CA 1
ATOM 3456 C C . ILE A 1 436 ? 7.579 -7.296 -47.942 1.00 88.25 436 ILE A C 1
ATOM 3458 O O . ILE A 1 436 ? 7.314 -7.492 -46.756 1.00 88.25 436 ILE A O 1
ATOM 3462 N N . ALA A 1 437 ? 8.781 -6.871 -48.340 1.00 88.12 437 ALA A N 1
ATOM 3463 C CA . ALA A 1 437 ? 9.838 -6.492 -47.408 1.00 88.12 437 ALA A CA 1
ATOM 3464 C C . ALA A 1 437 ? 9.427 -5.237 -46.620 1.00 88.12 437 ALA A C 1
ATOM 3466 O O . ALA A 1 437 ? 9.087 -4.211 -47.223 1.00 88.12 437 ALA A O 1
ATOM 3467 N N . ARG A 1 438 ? 9.466 -5.304 -45.284 1.00 89.75 438 ARG A N 1
ATOM 3468 C CA . ARG A 1 438 ? 8.994 -4.216 -44.413 1.00 89.75 438 ARG A CA 1
ATOM 3469 C C . ARG A 1 438 ? 9.712 -4.122 -43.063 1.00 89.75 438 ARG A C 1
ATOM 3471 O O . ARG A 1 438 ? 10.276 -5.102 -42.579 1.00 89.75 438 ARG A O 1
ATOM 3478 N N . PHE A 1 439 ? 9.680 -2.930 -42.468 1.00 88.38 439 PHE A N 1
ATOM 3479 C CA . PHE A 1 439 ? 10.182 -2.630 -41.120 1.00 88.38 439 PHE A CA 1
ATOM 3480 C C . PHE A 1 439 ? 9.227 -1.682 -40.375 1.00 88.38 439 PHE A C 1
ATOM 3482 O O . PHE A 1 439 ? 8.482 -0.926 -41.006 1.00 88.38 439 PHE A O 1
ATOM 3489 N N . GLY A 1 440 ? 9.240 -1.700 -39.040 1.00 85.50 440 GLY A N 1
ATOM 3490 C CA . GLY A 1 440 ? 8.333 -0.888 -38.214 1.00 85.50 440 GLY A CA 1
ATOM 3491 C C . GLY A 1 440 ? 6.850 -1.243 -38.403 1.00 85.50 440 GLY A C 1
ATOM 3492 O O . GLY A 1 440 ? 5.979 -0.385 -38.250 1.00 85.50 440 GLY A O 1
ATOM 3493 N N . HIS A 1 441 ? 6.558 -2.476 -38.817 1.00 91.31 441 HIS A N 1
ATOM 3494 C CA . HIS A 1 441 ? 5.214 -3.054 -38.872 1.00 91.31 441 HIS A CA 1
ATOM 3495 C C . HIS A 1 441 ? 4.819 -3.650 -37.520 1.00 91.31 441 HIS A C 1
ATOM 3497 O O . HIS A 1 441 ? 5.676 -4.009 -36.712 1.00 91.31 441 HIS A O 1
ATOM 3503 N N . GLY A 1 442 ? 3.515 -3.793 -37.294 1.00 90.81 442 GLY A N 1
ATOM 3504 C CA . GLY A 1 442 ? 3.006 -4.617 -36.202 1.00 90.81 442 GLY A CA 1
ATOM 3505 C C . GLY A 1 442 ? 2.756 -6.048 -36.671 1.00 90.81 442 GLY A C 1
ATOM 3506 O O . GLY A 1 442 ? 2.528 -6.289 -37.862 1.00 90.81 442 GLY A O 1
ATOM 3507 N N . SER A 1 443 ? 2.772 -6.994 -35.737 1.00 93.19 443 SER A N 1
ATOM 3508 C CA . SER A 1 443 ? 2.315 -8.359 -35.974 1.00 93.19 443 SER A CA 1
ATOM 3509 C C . SER A 1 443 ? 1.530 -8.884 -34.777 1.00 93.19 443 SER A C 1
ATOM 3511 O O . SER A 1 443 ? 1.759 -8.446 -33.653 1.00 93.19 443 SER A O 1
ATOM 3513 N N . ALA A 1 444 ? 0.566 -9.765 -35.037 1.00 92.81 444 ALA A N 1
ATOM 3514 C CA . ALA A 1 444 ? -0.288 -10.369 -34.021 1.00 92.81 444 ALA A CA 1
ATOM 3515 C C . ALA A 1 444 ? -0.756 -11.763 -34.464 1.00 92.81 444 ALA A C 1
ATOM 3517 O O . ALA A 1 444 ? -0.941 -12.017 -35.657 1.00 92.81 444 ALA A O 1
ATOM 3518 N N . GLU A 1 445 ? -0.964 -12.645 -33.493 1.00 90.00 445 GLU A N 1
ATOM 3519 C CA . GLU A 1 445 ? -1.588 -13.954 -33.672 1.00 90.00 445 GLU A CA 1
ATOM 3520 C C . GLU A 1 445 ? -3.107 -13.776 -33.720 1.00 90.00 445 GLU A C 1
ATOM 3522 O O . GLU A 1 445 ? -3.674 -13.082 -32.879 1.00 90.00 445 GLU A O 1
ATOM 3527 N N . LEU A 1 446 ? -3.772 -14.367 -34.707 1.00 86.12 446 LEU A N 1
ATOM 3528 C CA . LEU A 1 446 ? -5.226 -14.490 -34.728 1.00 86.12 446 LEU A CA 1
ATOM 3529 C C . LEU A 1 446 ? -5.605 -15.812 -35.397 1.00 86.12 446 LEU A C 1
ATOM 3531 O O . LEU A 1 446 ? -5.217 -16.067 -36.539 1.00 86.12 446 LEU A O 1
ATOM 3535 N N . GLU A 1 447 ? -6.389 -16.628 -34.693 1.00 81.88 447 GLU A N 1
ATOM 3536 C CA . GLU A 1 447 ? -6.857 -17.941 -35.161 1.00 81.88 447 GLU A CA 1
ATOM 3537 C C . GLU A 1 447 ? -5.692 -18.853 -35.597 1.00 81.88 447 GLU A C 1
ATOM 3539 O O . GLU A 1 447 ? -5.729 -19.512 -36.638 1.00 81.88 447 GLU A O 1
ATOM 3544 N N . ASN A 1 448 ? -4.623 -18.870 -34.793 1.00 78.94 448 ASN A N 1
ATOM 3545 C CA . ASN A 1 448 ? -3.359 -19.581 -35.011 1.00 78.94 448 ASN A CA 1
ATOM 3546 C C . ASN A 1 448 ? -2.579 -19.153 -36.271 1.00 78.94 448 ASN A C 1
ATOM 3548 O O . ASN A 1 448 ? -1.612 -19.811 -36.658 1.00 78.94 448 ASN A O 1
ATOM 3552 N N . SER A 1 449 ? -2.977 -18.050 -36.909 1.00 86.56 449 SER A N 1
ATOM 3553 C CA . SER A 1 449 ? -2.291 -17.454 -38.056 1.00 86.56 449 SER A CA 1
ATOM 3554 C C . SER A 1 449 ? -1.542 -16.191 -37.638 1.00 86.56 449 SER A C 1
ATOM 3556 O O . SER A 1 449 ? -2.036 -15.393 -36.842 1.00 86.56 449 SER A O 1
ATOM 3558 N N . LEU A 1 450 ? -0.362 -15.966 -38.214 1.00 93.25 450 LEU A N 1
ATOM 3559 C CA . LEU A 1 450 ? 0.412 -14.749 -37.981 1.00 93.25 450 LEU A CA 1
ATOM 3560 C C . LEU A 1 450 ? -0.032 -13.662 -38.961 1.00 93.25 450 LEU A C 1
ATOM 3562 O O . LEU A 1 450 ? 0.152 -13.804 -40.169 1.00 93.25 450 LEU A O 1
ATOM 3566 N N . TYR A 1 451 ? -0.561 -12.552 -38.459 1.00 94.31 451 TYR A N 1
ATOM 3567 C CA . TYR A 1 451 ? -0.873 -11.383 -39.276 1.00 94.31 451 TYR A CA 1
ATOM 3568 C C . TYR A 1 451 ? 0.227 -10.332 -39.152 1.00 94.31 451 TYR A C 1
ATOM 3570 O O . TYR A 1 451 ? 0.670 -10.003 -38.055 1.00 94.31 451 TYR A O 1
ATOM 3578 N N . VAL A 1 452 ? 0.639 -9.774 -40.288 1.00 94.50 452 VAL A N 1
ATOM 3579 C CA . VAL A 1 452 ? 1.636 -8.708 -40.415 1.00 94.50 452 VAL A CA 1
ATOM 3580 C C . VAL A 1 452 ? 0.979 -7.486 -41.053 1.00 94.50 452 VAL A C 1
ATOM 3582 O O . VAL A 1 452 ? 0.425 -7.554 -42.153 1.00 94.50 452 VAL A O 1
ATOM 3585 N N . VAL A 1 453 ? 1.029 -6.355 -40.347 1.00 93.56 453 VAL A N 1
ATOM 3586 C CA . VAL A 1 453 ? 0.167 -5.192 -40.590 1.00 93.56 453 VAL A CA 1
ATOM 3587 C C . VAL A 1 453 ? 0.996 -3.910 -40.717 1.00 93.56 453 VAL A C 1
ATOM 3589 O O . VAL A 1 453 ? 1.739 -3.533 -39.809 1.00 93.56 453 VAL A O 1
ATOM 3592 N N . GLY A 1 454 ? 0.836 -3.206 -41.843 1.00 89.81 454 GLY A N 1
ATOM 3593 C CA . GLY A 1 454 ? 1.432 -1.882 -42.062 1.00 89.81 454 GLY A CA 1
ATOM 3594 C C . GLY A 1 454 ? 2.966 -1.881 -42.105 1.00 89.81 454 GLY A C 1
ATOM 3595 O O . GLY A 1 454 ? 3.584 -2.793 -42.654 1.00 89.81 454 GLY A O 1
ATOM 3596 N N . GLY A 1 455 ? 3.584 -0.841 -41.548 1.00 87.75 455 GLY A N 1
ATOM 3597 C CA . GLY A 1 455 ? 5.032 -0.610 -41.561 1.00 87.75 455 GLY A CA 1
ATOM 3598 C C . GLY A 1 455 ? 5.508 0.217 -42.753 1.00 87.75 455 GLY A C 1
ATOM 3599 O O . GLY A 1 455 ? 4.719 0.859 -43.439 1.00 87.75 455 GLY A O 1
ATOM 3600 N N . HIS A 1 456 ? 6.814 0.227 -42.990 1.00 84.25 456 HIS A N 1
ATOM 3601 C CA . HIS A 1 456 ? 7.469 0.939 -44.085 1.00 84.25 456 HIS A CA 1
ATOM 3602 C C . HIS A 1 456 ? 8.156 -0.035 -45.043 1.00 84.25 456 HIS A C 1
ATOM 3604 O O . HIS A 1 456 ? 8.683 -1.057 -44.608 1.00 84.25 456 HIS A O 1
ATOM 3610 N N . THR A 1 457 ? 8.264 0.337 -46.320 1.00 80.69 457 THR A N 1
ATOM 3611 C CA . THR A 1 457 ? 9.187 -0.303 -47.273 1.00 80.69 457 THR A CA 1
ATOM 3612 C C . THR A 1 457 ? 10.143 0.722 -47.886 1.00 80.69 457 THR A C 1
ATOM 3614 O O . THR A 1 457 ? 9.902 1.931 -47.814 1.00 80.69 457 THR A O 1
ATOM 3617 N N . ALA A 1 458 ? 11.243 0.252 -48.472 1.00 66.12 458 ALA A N 1
ATOM 3618 C CA . ALA A 1 458 ? 12.163 1.093 -49.230 1.00 66.12 458 ALA A CA 1
ATOM 3619 C C . ALA A 1 458 ? 11.735 1.116 -50.702 1.00 66.12 458 ALA A C 1
ATOM 3621 O O . ALA A 1 458 ? 11.747 0.083 -51.370 1.00 66.12 458 ALA A O 1
ATOM 3622 N N . ILE A 1 459 ? 11.376 2.292 -51.220 1.00 54.69 459 ILE A N 1
ATOM 3623 C CA . ILE A 1 459 ? 11.142 2.471 -52.656 1.00 54.69 459 ILE A CA 1
ATOM 3624 C C . ILE A 1 459 ? 12.509 2.529 -53.340 1.00 54.69 459 ILE A C 1
ATOM 3626 O O . ILE A 1 459 ? 13.263 3.485 -53.158 1.00 54.69 459 ILE A O 1
ATOM 3630 N N . ALA A 1 460 ? 12.836 1.506 -54.125 1.00 41.69 460 ALA A N 1
ATOM 3631 C CA . ALA A 1 460 ? 14.015 1.532 -54.978 1.00 41.69 460 ALA A CA 1
ATOM 3632 C C . ALA A 1 460 ? 13.819 2.554 -56.114 1.00 41.69 460 ALA A C 1
ATOM 3634 O O . ALA A 1 460 ? 12.828 2.473 -56.838 1.00 41.69 460 ALA A O 1
ATOM 3635 N N . GLY A 1 461 ? 14.770 3.481 -56.299 1.00 42.69 461 GLY A N 1
ATOM 3636 C CA . GLY A 1 461 ? 14.923 4.193 -57.577 1.00 42.69 461 GLY A CA 1
ATOM 3637 C C . GLY A 1 461 ? 15.183 5.704 -57.570 1.00 42.69 461 GLY A C 1
ATOM 3638 O O . GLY A 1 461 ? 15.517 6.214 -58.633 1.00 42.69 461 GLY A O 1
ATOM 3639 N N . VAL A 1 462 ? 15.068 6.439 -56.450 1.00 35.28 462 VAL A N 1
ATOM 3640 C CA . VAL A 1 462 ? 15.249 7.913 -56.465 1.00 35.28 462 VAL A CA 1
ATOM 3641 C C . VAL A 1 462 ? 16.162 8.423 -55.343 1.00 35.28 462 VAL A C 1
ATOM 3643 O O . VAL A 1 462 ? 15.778 8.477 -54.174 1.00 35.28 462 VAL A O 1
ATOM 3646 N N . PHE A 1 463 ? 17.360 8.871 -55.727 1.00 28.75 463 PHE A N 1
ATOM 3647 C CA . PHE A 1 463 ? 18.177 9.805 -54.946 1.00 28.75 463 PHE A CA 1
ATOM 3648 C C . PHE A 1 463 ? 17.767 11.253 -55.295 1.00 28.75 463 PHE A C 1
ATOM 3650 O O . PHE A 1 463 ? 17.507 11.515 -56.469 1.00 28.75 463 PHE A O 1
ATOM 3657 N N . PRO A 1 464 ? 17.758 12.210 -54.345 1.00 43.62 464 PRO A N 1
ATOM 3658 C CA . PRO A 1 464 ? 18.054 12.068 -52.921 1.00 43.62 464 PRO A CA 1
ATOM 3659 C C . PRO A 1 464 ? 16.806 11.717 -52.086 1.00 43.62 464 PRO A C 1
ATOM 3661 O O . PRO A 1 464 ? 15.729 12.259 -52.308 1.00 43.62 464 PRO A O 1
ATOM 3664 N N . ALA A 1 465 ? 16.985 10.836 -51.096 1.00 45.62 465 ALA A N 1
ATOM 3665 C CA . ALA A 1 465 ? 16.133 10.634 -49.912 1.00 45.62 465 ALA A CA 1
ATOM 3666 C C . ALA A 1 465 ? 14.616 10.936 -50.044 1.00 45.62 465 ALA A C 1
ATOM 3668 O O . ALA A 1 465 ? 14.067 11.729 -49.276 1.00 45.62 465 ALA A O 1
ATOM 3669 N N . SER A 1 466 ? 13.911 10.262 -50.960 1.00 42.72 466 SER A N 1
ATOM 3670 C CA . SER A 1 466 ? 12.438 10.281 -50.954 1.00 42.72 466 SER A CA 1
ATOM 3671 C C . SER A 1 466 ? 11.872 9.595 -49.694 1.00 42.72 466 SER A C 1
ATOM 3673 O O . SER A 1 466 ? 12.472 8.639 -49.190 1.00 42.72 466 SER A O 1
ATOM 3675 N N . PRO A 1 467 ? 10.742 10.075 -49.140 1.00 48.31 467 PRO A N 1
ATOM 3676 C CA . PRO A 1 467 ? 10.264 9.649 -47.829 1.00 48.31 467 PRO A CA 1
ATOM 3677 C C . PRO A 1 467 ? 9.786 8.193 -47.823 1.00 48.31 467 PRO A C 1
ATOM 3679 O O . PRO A 1 467 ? 9.112 7.732 -48.741 1.00 48.31 467 PRO A O 1
ATOM 3682 N N . SER A 1 468 ? 10.073 7.485 -46.727 1.00 56.44 468 SER A N 1
ATOM 3683 C CA . SER A 1 468 ? 9.480 6.178 -46.434 1.00 56.44 468 SER A CA 1
ATOM 3684 C C . SER A 1 468 ? 7.950 6.274 -46.410 1.00 56.44 468 SER A C 1
ATOM 3686 O O . SER A 1 468 ? 7.393 7.015 -45.600 1.00 56.44 468 SER A O 1
ATOM 3688 N N . VAL A 1 469 ? 7.280 5.520 -47.283 1.00 64.69 469 VAL A N 1
ATOM 3689 C CA . VAL A 1 469 ? 5.813 5.482 -47.381 1.00 64.69 469 VAL A CA 1
ATOM 3690 C C . VAL A 1 469 ? 5.265 4.409 -46.442 1.00 64.69 469 VAL A C 1
ATOM 3692 O O . VAL A 1 469 ? 5.708 3.258 -46.484 1.00 64.69 469 VAL A O 1
ATOM 3695 N N . SER A 1 470 ? 4.302 4.780 -45.597 1.00 77.19 470 SER A N 1
ATOM 3696 C CA . SER A 1 470 ? 3.594 3.850 -44.711 1.00 77.19 470 SER A CA 1
ATOM 3697 C C . SER A 1 470 ? 2.663 2.934 -45.516 1.00 77.19 470 SER A C 1
ATOM 3699 O O . SER A 1 470 ? 1.826 3.396 -46.294 1.00 77.19 470 SER A O 1
ATOM 3701 N N . LEU A 1 471 ? 2.812 1.625 -45.335 1.00 82.62 471 LEU A N 1
ATOM 3702 C CA . LEU A 1 471 ? 2.093 0.589 -46.071 1.00 82.62 471 LEU A CA 1
ATOM 3703 C C . LEU A 1 471 ? 0.633 0.470 -45.612 1.00 82.62 471 LEU A C 1
ATOM 3705 O O . LEU A 1 471 ? 0.317 0.599 -44.429 1.00 82.62 471 LEU A O 1
ATOM 3709 N N . LYS A 1 472 ? -0.255 0.136 -46.556 1.00 88.50 472 LYS A N 1
ATOM 3710 C CA . LYS A 1 472 ? -1.628 -0.326 -46.266 1.00 88.50 472 LYS A CA 1
ATOM 3711 C C . LYS A 1 472 ? -1.737 -1.852 -46.248 1.00 88.50 472 LYS A C 1
ATOM 3713 O O . LYS A 1 472 ? -2.723 -2.399 -45.774 1.00 88.50 472 LYS A O 1
ATOM 3718 N N . GLN A 1 473 ? -0.751 -2.543 -46.807 1.00 89.75 473 GLN A N 1
ATOM 3719 C CA . GLN A 1 473 ? -0.796 -3.969 -47.086 1.00 89.75 473 GLN A CA 1
ATOM 3720 C C . GLN A 1 473 ? -0.759 -4.800 -45.801 1.00 89.75 473 GLN A C 1
ATOM 3722 O O . GLN A 1 473 ? 0.103 -4.597 -44.941 1.00 89.75 473 GLN A O 1
ATOM 3727 N N . VAL A 1 474 ? -1.662 -5.775 -45.725 1.00 93.50 474 VAL A N 1
ATOM 3728 C CA . VAL A 1 474 ? -1.752 -6.759 -44.645 1.00 93.50 474 VAL A CA 1
ATOM 3729 C C . VAL A 1 474 ? -1.504 -8.137 -45.236 1.00 93.50 474 VAL A C 1
ATOM 3731 O O . VAL A 1 474 ? -2.073 -8.484 -46.272 1.00 93.50 474 VAL A O 1
ATOM 3734 N N . GLU A 1 475 ? -0.647 -8.907 -44.583 1.00 94.25 475 GLU A N 1
ATOM 3735 C CA . GLU A 1 475 ? -0.318 -10.272 -44.979 1.00 94.25 475 GLU A CA 1
ATOM 3736 C C . GLU A 1 475 ? -0.623 -11.226 -43.824 1.00 94.25 475 GLU A C 1
ATOM 3738 O O . GLU A 1 475 ? -0.363 -10.903 -42.666 1.00 94.25 475 GLU A O 1
ATOM 3743 N N . ARG A 1 476 ? -1.162 -12.402 -44.140 1.00 95.31 476 ARG A N 1
ATOM 3744 C CA . ARG A 1 476 ? -1.397 -13.496 -43.198 1.00 95.31 476 ARG A CA 1
ATOM 3745 C C . ARG A 1 476 ? -0.512 -14.676 -43.565 1.00 95.31 476 ARG A C 1
ATOM 3747 O O . ARG A 1 476 ? -0.613 -15.187 -44.683 1.00 95.31 476 ARG A O 1
ATOM 3754 N N . TYR A 1 477 ? 0.304 -15.118 -42.624 1.00 94.12 477 TYR A N 1
ATOM 3755 C CA . TYR A 1 477 ? 1.058 -16.358 -42.690 1.00 94.12 477 TYR A CA 1
ATOM 3756 C C . TYR A 1 477 ? 0.306 -17.471 -41.974 1.00 94.12 477 TYR A C 1
ATOM 3758 O O . TYR A 1 477 ? -0.087 -17.325 -40.817 1.00 94.12 477 TYR A O 1
ATOM 3766 N N . ASP A 1 478 ? 0.134 -18.578 -42.682 1.00 86.25 478 ASP A N 1
ATOM 3767 C CA . ASP A 1 478 ? -0.351 -19.838 -42.138 1.00 86.25 478 ASP A CA 1
ATOM 3768 C C . ASP A 1 478 ? 0.862 -20.725 -41.785 1.00 86.25 478 ASP A C 1
ATOM 3770 O O . ASP A 1 478 ? 1.578 -21.162 -42.698 1.00 86.25 478 ASP A O 1
ATOM 3774 N N . PRO A 1 479 ? 1.112 -21.007 -40.489 1.00 82.81 479 PRO A N 1
ATOM 3775 C CA . PRO A 1 479 ? 2.219 -21.857 -40.062 1.00 82.81 479 PRO A CA 1
ATOM 3776 C C . PRO A 1 479 ? 2.108 -23.322 -40.498 1.00 82.81 479 PRO A C 1
ATOM 3778 O O . PRO A 1 479 ? 3.132 -23.997 -40.561 1.00 82.81 479 PRO A O 1
ATOM 3781 N N . LEU A 1 480 ? 0.904 -23.824 -40.799 1.00 80.06 480 LEU A N 1
ATOM 3782 C CA . LEU A 1 480 ? 0.686 -25.213 -41.216 1.00 80.06 480 LEU A CA 1
ATOM 3783 C C . LEU A 1 480 ? 1.055 -25.421 -42.686 1.00 80.06 480 LEU A C 1
ATOM 3785 O O . LEU A 1 480 ? 1.631 -26.447 -43.042 1.00 80.06 480 LEU A O 1
ATOM 3789 N N . THR A 1 481 ? 0.741 -24.450 -43.549 1.00 81.31 481 THR A N 1
ATOM 3790 C CA . THR A 1 481 ? 1.086 -24.521 -44.980 1.00 81.31 481 THR A CA 1
ATOM 3791 C C . THR A 1 481 ? 2.378 -23.790 -45.348 1.00 81.31 481 THR A C 1
ATOM 3793 O O . THR A 1 481 ? 2.803 -23.887 -46.503 1.00 81.31 481 THR A O 1
ATOM 3796 N N . ASN A 1 482 ? 3.010 -23.098 -44.389 1.00 86.06 482 ASN A N 1
ATOM 3797 C CA . ASN A 1 482 ? 4.223 -22.287 -44.553 1.00 86.06 482 ASN A CA 1
ATOM 3798 C C . ASN A 1 482 ? 4.091 -21.291 -45.723 1.00 86.06 482 ASN A C 1
ATOM 3800 O O . ASN A 1 482 ? 4.936 -21.223 -46.621 1.00 86.06 482 ASN A O 1
ATOM 3804 N N . LYS A 1 483 ? 2.967 -20.563 -45.767 1.00 88.88 483 LYS A N 1
ATOM 3805 C CA . LYS A 1 483 ? 2.604 -19.669 -46.879 1.00 88.88 483 LYS A CA 1
ATOM 3806 C C . LYS A 1 483 ? 2.041 -18.343 -46.396 1.00 88.88 483 LYS A C 1
ATOM 3808 O O . LYS A 1 483 ? 1.230 -18.288 -45.477 1.00 88.88 483 LYS A O 1
ATOM 3813 N N . TRP A 1 484 ? 2.426 -17.283 -47.102 1.00 95.31 484 TRP A N 1
ATOM 3814 C CA . TRP A 1 484 ? 1.866 -15.944 -46.955 1.00 95.31 484 TRP A CA 1
ATOM 3815 C C . TRP A 1 484 ? 0.704 -15.722 -47.928 1.00 95.31 484 TRP A C 1
ATOM 3817 O O . TRP A 1 484 ? 0.759 -16.112 -49.095 1.00 95.31 484 TRP A O 1
ATOM 3827 N N . THR A 1 485 ? -0.342 -15.060 -47.444 1.00 93.81 485 THR A N 1
ATOM 3828 C CA . THR A 1 485 ? -1.545 -14.684 -48.194 1.00 93.81 485 THR A CA 1
ATOM 3829 C C . THR A 1 485 ? -1.836 -13.198 -48.005 1.00 93.81 485 THR A C 1
ATOM 3831 O O . THR A 1 485 ? -1.749 -12.680 -46.894 1.00 93.81 485 THR A O 1
ATOM 3834 N N . MET A 1 486 ? -2.167 -12.495 -49.091 1.00 92.31 486 MET A N 1
ATOM 3835 C CA . MET A 1 486 ? -2.600 -11.096 -49.025 1.00 92.31 486 MET A CA 1
ATOM 3836 C C . MET A 1 486 ? -4.015 -11.012 -48.452 1.00 92.31 486 MET A C 1
ATOM 3838 O O . MET A 1 486 ? -4.928 -11.652 -48.973 1.00 92.31 486 MET A O 1
ATOM 3842 N N . MET A 1 487 ? -4.199 -10.182 -47.429 1.00 94.62 487 MET A N 1
ATOM 3843 C CA . MET A 1 487 ? -5.508 -9.888 -46.839 1.00 94.62 487 MET A CA 1
ATOM 3844 C C . MET A 1 487 ? -5.989 -8.500 -47.278 1.00 94.62 487 MET A C 1
ATOM 3846 O O . MET A 1 487 ? -5.271 -7.770 -47.970 1.00 94.62 487 MET A O 1
ATOM 3850 N N . ALA A 1 488 ? -7.208 -8.113 -46.889 1.00 89.81 488 ALA A N 1
ATOM 3851 C CA . ALA A 1 488 ? -7.698 -6.770 -47.179 1.00 89.81 488 ALA A CA 1
ATOM 3852 C C . ALA A 1 488 ? -6.746 -5.695 -46.614 1.00 89.81 488 ALA A C 1
ATOM 3854 O O . ALA A 1 488 ? -6.310 -5.801 -45.462 1.00 89.81 488 ALA A O 1
ATOM 3855 N N . PRO A 1 489 ? -6.413 -4.656 -47.400 1.00 90.19 489 PRO A N 1
ATOM 3856 C CA . PRO A 1 489 ? -5.532 -3.593 -46.948 1.00 90.19 489 PRO A CA 1
ATOM 3857 C C . PRO A 1 489 ? -6.217 -2.721 -45.889 1.00 90.19 489 PRO A C 1
ATOM 3859 O O . PRO A 1 489 ? -7.432 -2.516 -45.919 1.00 90.19 489 PRO A O 1
ATOM 3862 N N . LEU A 1 490 ? -5.405 -2.154 -44.998 1.00 89.44 490 LEU A N 1
ATOM 3863 C CA . LEU A 1 490 ? -5.798 -1.086 -44.084 1.00 89.44 490 LEU A CA 1
ATOM 3864 C C . LEU A 1 490 ? -6.463 0.064 -44.850 1.00 89.44 490 LEU A C 1
ATOM 3866 O O . LEU A 1 490 ? -6.068 0.395 -45.974 1.00 89.44 490 LEU A O 1
ATOM 3870 N N . ARG A 1 491 ? -7.423 0.735 -44.209 1.00 86.06 491 ARG A N 1
ATOM 3871 C CA . ARG A 1 491 ? -8.057 1.932 -44.777 1.00 86.06 491 ARG A CA 1
ATOM 3872 C C . ARG A 1 491 ? -7.043 3.064 -44.866 1.00 86.06 491 ARG A C 1
ATOM 3874 O O . ARG A 1 491 ? -6.862 3.641 -45.938 1.00 86.06 491 ARG A O 1
ATOM 3881 N N . ASP A 1 492 ? -6.330 3.296 -43.768 1.00 83.06 492 ASP A N 1
ATOM 3882 C CA . ASP A 1 492 ? -5.251 4.271 -43.647 1.00 83.06 492 ASP A CA 1
ATOM 3883 C C . ASP A 1 492 ? -3.928 3.538 -43.387 1.00 83.06 492 ASP A C 1
ATOM 3885 O O . ASP A 1 492 ? -3.840 2.675 -42.514 1.00 83.06 492 ASP A O 1
ATOM 3889 N N . GLY A 1 493 ? -2.901 3.840 -44.186 1.00 83.50 493 GLY A N 1
ATOM 3890 C CA . GLY A 1 493 ? -1.609 3.154 -44.106 1.00 83.50 493 GLY A CA 1
ATOM 3891 C C . GLY A 1 493 ? -0.819 3.670 -42.918 1.00 83.50 493 GLY A C 1
ATOM 3892 O O . GLY A 1 493 ? -0.612 4.879 -42.824 1.00 83.50 493 GLY A O 1
ATOM 3893 N N . VAL A 1 494 ? -0.396 2.774 -42.025 1.00 86.81 494 VAL A N 1
ATOM 3894 C CA . VAL A 1 494 ? 0.271 3.137 -40.767 1.00 86.81 494 VAL A CA 1
ATOM 3895 C C . VAL A 1 494 ? 1.570 2.372 -40.559 1.00 86.81 494 VAL A C 1
ATOM 3897 O O . VAL A 1 494 ? 1.757 1.257 -41.037 1.00 86.81 494 VAL A O 1
ATOM 3900 N N . SER A 1 495 ? 2.475 2.994 -39.817 1.00 86.75 495 SER A N 1
ATOM 3901 C CA . SER A 1 495 ? 3.796 2.476 -39.456 1.00 86.75 495 SER A CA 1
ATOM 3902 C C . SER A 1 495 ? 4.110 2.838 -38.007 1.00 86.75 495 SER A C 1
ATOM 3904 O O . SER A 1 495 ? 3.671 3.885 -37.538 1.00 86.75 495 SER A O 1
ATOM 3906 N N . ASN A 1 496 ? 4.848 1.998 -37.280 1.00 86.56 496 ASN A N 1
ATOM 3907 C CA . ASN A 1 496 ? 5.098 2.158 -35.841 1.00 86.56 496 ASN A CA 1
ATOM 3908 C C . ASN A 1 496 ? 3.798 2.279 -35.008 1.00 86.56 496 ASN A C 1
ATOM 3910 O O . ASN A 1 496 ? 3.734 3.047 -34.042 1.00 86.56 496 ASN A O 1
ATOM 3914 N N . ALA A 1 497 ? 2.758 1.559 -35.439 1.00 88.56 497 ALA A N 1
ATOM 3915 C CA . ALA A 1 497 ? 1.476 1.396 -34.757 1.00 88.56 497 ALA A CA 1
ATOM 3916 C C . ALA A 1 497 ? 1.516 0.161 -33.847 1.00 88.56 497 ALA A C 1
ATOM 3918 O O . ALA A 1 497 ? 2.206 -0.809 -34.171 1.00 88.56 497 ALA A O 1
ATOM 3919 N N . ALA A 1 498 ? 0.742 0.163 -32.762 1.00 90.44 498 ALA A N 1
ATOM 3920 C CA . ALA A 1 498 ? 0.526 -1.051 -31.980 1.00 90.44 498 ALA A CA 1
ATOM 3921 C C . ALA A 1 498 ? -0.560 -1.910 -32.639 1.00 90.44 498 ALA A C 1
ATOM 3923 O O . ALA A 1 498 ? -1.572 -1.385 -33.109 1.00 90.44 498 ALA A O 1
ATOM 3924 N N . VAL A 1 499 ? -0.345 -3.225 -32.684 1.00 92.25 499 VAL A N 1
ATOM 3925 C CA . VAL A 1 499 ? -1.244 -4.193 -33.327 1.00 92.25 499 VAL A CA 1
ATOM 3926 C C . VAL A 1 499 ? -1.438 -5.366 -32.382 1.00 92.25 499 VAL A C 1
ATOM 3928 O O . VAL A 1 499 ? -0.460 -5.930 -31.908 1.00 92.25 499 VAL A O 1
ATOM 3931 N N . VAL A 1 500 ? -2.692 -5.709 -32.103 1.00 92.19 500 VAL A N 1
ATOM 3932 C CA . VAL A 1 500 ? -3.075 -6.767 -31.156 1.00 92.19 500 VAL A CA 1
ATOM 3933 C C . VAL A 1 500 ? -4.341 -7.474 -31.628 1.00 92.19 500 VAL A C 1
ATOM 3935 O O . VAL A 1 500 ? -5.150 -6.894 -32.356 1.00 92.19 500 VAL A O 1
ATOM 3938 N N . SER A 1 501 ? -4.530 -8.714 -31.189 1.00 89.56 501 SER A N 1
ATOM 3939 C CA . SER A 1 501 ? -5.759 -9.478 -31.382 1.00 89.56 501 SER A CA 1
ATOM 3940 C C . SER A 1 501 ? -6.602 -9.494 -30.108 1.00 89.56 501 SER A C 1
ATOM 3942 O O . SER A 1 501 ? -6.092 -9.672 -29.007 1.00 89.56 501 SER A O 1
ATOM 3944 N N . ALA A 1 502 ? -7.911 -9.295 -30.247 1.00 84.38 502 ALA A N 1
ATOM 3945 C CA . ALA A 1 502 ? -8.873 -9.400 -29.153 1.00 84.38 502 ALA A CA 1
ATOM 3946 C C . ALA A 1 502 ? -10.236 -9.826 -29.707 1.00 84.38 502 ALA A C 1
ATOM 3948 O O . ALA A 1 502 ? -10.641 -9.357 -30.771 1.00 84.38 502 ALA A O 1
ATOM 3949 N N . LYS A 1 503 ? -10.947 -10.713 -28.995 1.00 79.31 503 LYS A N 1
ATOM 3950 C CA . LYS A 1 503 ? -12.296 -11.202 -29.361 1.00 79.31 503 LYS A CA 1
ATOM 3951 C C . LYS A 1 503 ? -12.419 -11.586 -30.852 1.00 79.31 503 LYS A C 1
ATOM 3953 O O . LYS A 1 503 ? -13.339 -11.154 -31.542 1.00 79.31 503 LYS A O 1
ATOM 3958 N N . LEU A 1 504 ? -11.454 -12.381 -31.333 1.00 83.50 504 LEU A N 1
ATOM 3959 C CA . LEU A 1 504 ? -11.343 -12.881 -32.716 1.00 83.50 504 LEU A CA 1
ATOM 3960 C C . LEU A 1 504 ? -11.242 -11.788 -33.807 1.00 83.50 504 LEU A C 1
ATOM 3962 O O . LEU A 1 504 ? -11.631 -11.999 -34.953 1.00 83.50 504 LEU A O 1
ATOM 3966 N N . LYS A 1 505 ? -10.705 -10.610 -33.470 1.00 86.50 505 LYS A N 1
ATOM 3967 C CA . LYS A 1 505 ? -10.458 -9.495 -34.402 1.00 86.50 505 LYS A CA 1
ATOM 3968 C C . LYS A 1 505 ? -9.068 -8.907 -34.185 1.00 86.50 505 LYS A C 1
ATOM 3970 O O . LYS A 1 505 ? -8.526 -9.006 -33.086 1.00 86.50 505 LYS A O 1
ATOM 3975 N N . LEU A 1 506 ? -8.506 -8.255 -35.206 1.00 92.12 506 LEU A N 1
ATOM 3976 C CA . LEU A 1 506 ? -7.301 -7.428 -35.034 1.00 92.12 506 LEU A CA 1
ATOM 3977 C C . LEU A 1 506 ? -7.691 -5.979 -34.767 1.00 92.12 506 LEU A C 1
ATOM 3979 O O . LEU A 1 506 ? -8.621 -5.462 -35.387 1.00 92.12 506 LEU A O 1
ATOM 3983 N N . PHE A 1 507 ? -6.921 -5.307 -33.921 1.00 92.00 507 PHE A N 1
ATOM 3984 C CA . PHE A 1 507 ? -7.009 -3.874 -33.677 1.00 92.00 507 PHE A CA 1
ATOM 3985 C C . PHE A 1 507 ? -5.646 -3.221 -33.902 1.00 92.00 507 PHE A C 1
ATOM 3987 O O . PHE A 1 507 ? -4.608 -3.763 -33.520 1.00 92.00 507 PHE A O 1
ATOM 3994 N N . VAL A 1 508 ? -5.663 -2.051 -34.536 1.00 92.94 508 VAL A N 1
ATOM 3995 C CA . VAL A 1 508 ? -4.483 -1.249 -34.869 1.00 92.94 508 VAL A CA 1
ATOM 3996 C C . VAL A 1 508 ? -4.652 0.131 -34.252 1.00 92.94 508 VAL A C 1
ATOM 3998 O O . VAL A 1 508 ? -5.611 0.839 -34.572 1.00 92.94 508 VAL A O 1
ATOM 4001 N N . PHE A 1 509 ? -3.713 0.505 -33.386 1.00 90.44 509 PHE A N 1
ATOM 4002 C CA . PHE A 1 509 ? -3.739 1.732 -32.596 1.00 90.44 509 PHE A CA 1
ATOM 4003 C C . PHE A 1 509 ? -2.574 2.652 -32.974 1.00 90.44 509 PHE A C 1
ATOM 4005 O O . PHE A 1 509 ? -1.401 2.277 -32.875 1.00 90.44 509 PHE A O 1
ATOM 4012 N N . GLY A 1 510 ? -2.906 3.882 -33.372 1.00 86.62 510 GLY A N 1
ATOM 4013 C CA . GLY A 1 510 ? -1.931 4.923 -33.689 1.00 86.62 510 GLY A CA 1
ATOM 4014 C C . GLY A 1 510 ? -0.998 4.586 -34.859 1.00 86.62 510 GLY A C 1
ATOM 4015 O O . GLY A 1 510 ? -1.384 3.950 -35.840 1.00 86.62 510 GLY A O 1
ATOM 4016 N N . GLY A 1 511 ? 0.240 5.064 -34.752 1.00 84.38 511 GLY A N 1
ATOM 4017 C CA . GLY A 1 511 ? 1.283 5.002 -35.772 1.00 84.38 511 GLY A CA 1
ATOM 4018 C C . GLY A 1 511 ? 1.481 6.328 -36.508 1.00 84.38 511 GLY A C 1
ATOM 4019 O O . GLY A 1 511 ? 0.820 7.327 -36.242 1.00 84.38 511 GLY A O 1
ATOM 4020 N N . SER A 1 512 ? 2.410 6.351 -37.457 1.00 82.50 512 SER A N 1
ATOM 4021 C CA . SER A 1 512 ? 2.569 7.430 -38.434 1.00 82.50 512 SER A CA 1
ATOM 4022 C C . SER A 1 512 ? 1.903 7.046 -39.749 1.00 82.50 512 SER A C 1
ATOM 4024 O O . SER A 1 512 ? 2.106 5.930 -40.240 1.00 82.50 512 SER A O 1
ATOM 4026 N N . THR A 1 513 ? 1.123 7.978 -40.297 1.00 79.06 513 THR A N 1
ATOM 4027 C CA . THR A 1 513 ? 0.462 7.869 -41.603 1.00 79.06 513 THR A CA 1
ATOM 4028 C C . THR A 1 513 ? 1.422 8.175 -42.759 1.00 79.06 513 THR A C 1
ATOM 4030 O O . THR A 1 513 ? 2.549 8.628 -42.552 1.00 79.06 513 THR A O 1
ATOM 4033 N N . ILE A 1 514 ? 0.947 8.007 -43.998 1.00 69.56 514 ILE A N 1
ATOM 4034 C CA . ILE A 1 514 ? 1.673 8.340 -45.240 1.00 69.56 514 ILE A CA 1
ATOM 4035 C C . ILE A 1 514 ? 2.181 9.797 -45.257 1.00 69.56 514 ILE A C 1
ATOM 4037 O O . ILE A 1 514 ? 3.270 10.055 -45.767 1.00 69.56 514 ILE A O 1
ATOM 4041 N N . HIS A 1 515 ? 1.439 10.740 -44.665 1.00 65.31 515 HIS A N 1
ATOM 4042 C CA . HIS A 1 515 ? 1.830 12.154 -44.563 1.00 65.31 515 HIS A CA 1
ATOM 4043 C C . HIS A 1 515 ? 2.769 12.448 -43.378 1.00 65.31 515 HIS A C 1
ATOM 4045 O O . HIS A 1 515 ? 3.175 13.587 -43.177 1.00 65.31 515 HIS A O 1
ATOM 4051 N N . ARG A 1 516 ? 3.167 11.412 -42.622 1.00 62.53 516 ARG A N 1
ATOM 4052 C CA . ARG A 1 516 ? 3.923 11.444 -41.353 1.00 62.53 516 ARG A CA 1
ATOM 4053 C C . ARG A 1 516 ? 3.169 12.003 -40.148 1.00 62.53 516 ARG A C 1
ATOM 4055 O O . ARG A 1 516 ? 3.692 11.910 -39.035 1.00 62.53 516 ARG A O 1
ATOM 4062 N N . ASP A 1 517 ? 1.932 12.447 -40.341 1.00 70.12 517 ASP A N 1
ATOM 4063 C CA . ASP A 1 517 ? 1.010 12.776 -39.257 1.00 70.12 517 ASP A CA 1
ATOM 4064 C C . ASP A 1 517 ? 0.793 11.563 -38.347 1.00 70.12 517 ASP A C 1
ATOM 4066 O O . ASP A 1 517 ? 0.736 10.414 -38.809 1.00 70.12 517 ASP A O 1
ATOM 4070 N N . LYS A 1 518 ? 0.665 11.821 -37.045 1.00 71.69 518 LYS A N 1
ATOM 4071 C CA . LYS A 1 518 ? 0.323 10.802 -36.052 1.00 71.69 518 LYS A CA 1
ATOM 4072 C C . LYS A 1 518 ? -1.129 10.358 -36.272 1.00 71.69 518 LYS A C 1
ATOM 4074 O O . LYS A 1 518 ? -2.033 11.187 -36.319 1.00 71.69 518 LYS A O 1
ATOM 4079 N N . ALA A 1 519 ? -1.363 9.059 -36.417 1.00 73.62 519 ALA A N 1
ATOM 4080 C CA . ALA A 1 519 ? -2.692 8.517 -36.655 1.00 73.62 519 ALA A CA 1
ATOM 4081 C C . ALA A 1 519 ? -3.546 8.584 -35.379 1.00 73.62 519 ALA A C 1
ATOM 4083 O O . ALA A 1 519 ? -3.123 8.145 -34.311 1.00 73.62 519 ALA A O 1
ATOM 4084 N N . SER A 1 520 ? -4.770 9.097 -35.511 1.00 78.75 520 SER A N 1
ATOM 4085 C CA . SER A 1 520 ? -5.765 9.194 -34.436 1.00 78.75 520 SER A CA 1
ATOM 4086 C C . SER A 1 520 ? -6.877 8.143 -34.532 1.00 78.75 520 SER A C 1
ATOM 4088 O O . SER A 1 520 ? -7.828 8.206 -33.768 1.00 78.75 520 SER A O 1
ATOM 4090 N N . LYS A 1 521 ? -6.817 7.190 -35.469 1.00 86.25 521 LYS A N 1
ATOM 4091 C CA . LYS A 1 521 ? -7.910 6.235 -35.734 1.00 86.25 521 LYS A CA 1
ATOM 4092 C C . LYS A 1 521 ? -7.568 4.832 -35.248 1.00 86.25 521 LYS A C 1
ATOM 4094 O O . LYS A 1 521 ? -6.488 4.326 -35.549 1.00 86.25 521 LYS A O 1
ATOM 4099 N N . VAL A 1 522 ? -8.533 4.171 -34.613 1.00 90.69 522 VAL A N 1
ATOM 4100 C CA . VAL A 1 522 ? -8.498 2.731 -34.334 1.00 90.69 522 VAL A CA 1
ATOM 4101 C C . VAL A 1 522 ? -9.049 1.987 -35.544 1.00 90.69 522 VAL A C 1
ATOM 4103 O O . VAL A 1 522 ? -10.236 2.101 -35.862 1.00 90.69 522 VAL A O 1
ATOM 4106 N N . GLN A 1 523 ? -8.205 1.212 -36.223 1.00 92.44 523 GLN A N 1
ATOM 4107 C CA . GLN A 1 523 ? -8.645 0.342 -37.316 1.00 92.44 523 GLN A CA 1
ATOM 4108 C C . GLN A 1 523 ? -8.860 -1.075 -36.777 1.00 92.44 523 GLN A C 1
ATOM 4110 O O . GLN A 1 523 ? -7.972 -1.634 -36.139 1.00 92.44 523 GLN A O 1
ATOM 4115 N N . CYS A 1 524 ? -10.033 -1.650 -37.032 1.00 93.12 524 CYS A N 1
ATOM 4116 C CA . CYS A 1 524 ? -10.404 -3.005 -36.631 1.00 93.12 524 CYS A CA 1
ATOM 4117 C C . CYS A 1 524 ? -10.595 -3.890 -37.869 1.00 93.12 524 CYS A C 1
ATOM 4119 O O . CYS A 1 524 ? -11.203 -3.448 -38.847 1.00 93.12 524 CYS A O 1
ATOM 4121 N N . TYR A 1 525 ? -10.072 -5.115 -37.827 1.00 94.31 525 TYR A N 1
ATOM 4122 C CA . TYR A 1 525 ? -10.209 -6.123 -38.875 1.00 94.31 525 TYR A CA 1
ATOM 4123 C C . TYR A 1 525 ? -11.221 -7.191 -38.474 1.00 94.31 525 TYR A C 1
ATOM 4125 O O . TYR A 1 525 ? -11.077 -7.836 -37.436 1.00 94.31 525 TYR A O 1
ATOM 4133 N N . ASP A 1 526 ? -12.204 -7.404 -39.341 1.00 88.00 526 ASP A N 1
ATOM 4134 C CA . ASP A 1 526 ? -13.115 -8.542 -39.307 1.00 88.00 526 ASP A CA 1
ATOM 4135 C C . ASP A 1 526 ? -12.566 -9.642 -40.241 1.00 88.00 526 ASP A C 1
ATOM 4137 O O . ASP A 1 526 ? -12.569 -9.431 -41.464 1.00 88.00 526 ASP A O 1
ATOM 4141 N N . PRO A 1 527 ? -12.085 -10.791 -39.713 1.00 86.88 527 PRO A N 1
ATOM 4142 C CA . PRO A 1 527 ? -11.565 -11.882 -40.538 1.00 86.88 527 PRO A CA 1
ATOM 4143 C C . PRO A 1 527 ? -12.665 -12.570 -41.356 1.00 86.88 527 PRO A C 1
ATOM 4145 O O . PRO A 1 527 ? -12.414 -12.956 -42.497 1.00 86.88 527 PRO A O 1
ATOM 4148 N N . VAL A 1 528 ? -13.896 -12.652 -40.834 1.00 85.69 528 VAL A N 1
ATOM 4149 C CA . VAL A 1 528 ? -15.034 -13.306 -41.507 1.00 85.69 528 VAL A CA 1
ATOM 4150 C C . VAL A 1 528 ? -15.448 -12.511 -42.743 1.00 85.69 528 VAL A C 1
ATOM 4152 O O . VAL A 1 528 ? -15.655 -13.068 -43.819 1.00 85.69 528 VAL A O 1
ATOM 4155 N N . GLY A 1 529 ? -15.537 -11.187 -42.609 1.00 83.62 529 GLY A N 1
ATOM 4156 C CA . GLY A 1 529 ? -15.821 -10.281 -43.720 1.00 83.62 529 GLY A CA 1
ATOM 4157 C C . GLY A 1 529 ? -14.605 -9.881 -44.561 1.00 83.62 529 GLY A C 1
ATOM 4158 O O . GLY A 1 529 ? -14.790 -9.115 -45.506 1.00 83.62 529 GLY A O 1
ATOM 4159 N N . ASN A 1 530 ? -13.391 -10.324 -44.198 1.00 91.06 530 ASN A N 1
ATOM 4160 C CA . ASN A 1 530 ? -12.097 -9.864 -44.723 1.00 91.06 530 ASN A CA 1
ATOM 4161 C C . ASN A 1 530 ? -12.086 -8.348 -44.999 1.00 91.06 530 ASN A C 1
ATOM 4163 O O . ASN A 1 530 ? -11.908 -7.905 -46.135 1.00 91.06 530 ASN A O 1
ATOM 4167 N N . ARG A 1 531 ? -12.347 -7.535 -43.968 1.00 91.50 531 ARG A N 1
ATOM 4168 C CA . ARG A 1 531 ? -12.505 -6.079 -44.125 1.00 91.50 531 ARG A CA 1
ATOM 4169 C C . ARG A 1 531 ? -12.047 -5.289 -42.913 1.00 91.50 531 ARG A C 1
ATOM 4171 O O . ARG A 1 531 ? -12.158 -5.741 -41.779 1.00 91.50 531 ARG A O 1
ATOM 4178 N N . TRP A 1 532 ? -11.599 -4.063 -43.177 1.00 93.56 532 TRP A N 1
ATOM 4179 C CA . TRP A 1 532 ? -11.229 -3.092 -42.153 1.00 93.56 532 TRP A CA 1
ATOM 4180 C C . TRP A 1 532 ? -12.320 -2.036 -41.949 1.00 93.56 532 TRP A C 1
ATOM 4182 O O . TRP A 1 532 ? -12.808 -1.413 -42.899 1.00 93.56 532 TRP A O 1
ATOM 4192 N N . THR A 1 533 ? -12.650 -1.778 -40.689 1.00 91.56 533 THR A N 1
ATOM 4193 C CA . THR A 1 533 ? -13.550 -0.711 -40.230 1.00 91.56 533 THR A CA 1
ATOM 4194 C C . THR A 1 533 ? -12.810 0.238 -39.291 1.00 91.56 533 THR A C 1
ATOM 4196 O O . THR A 1 533 ? -11.830 -0.148 -38.660 1.00 91.56 533 THR A O 1
ATOM 4199 N N . ILE A 1 534 ? -13.267 1.487 -39.188 1.00 91.12 534 ILE A N 1
ATOM 4200 C CA . ILE A 1 534 ? -12.809 2.401 -38.131 1.00 91.12 534 ILE A CA 1
ATOM 4201 C C . ILE A 1 534 ? -13.709 2.134 -36.925 1.00 91.12 534 ILE A C 1
ATOM 4203 O O . ILE A 1 534 ? -14.926 2.218 -37.064 1.00 91.12 534 ILE A O 1
ATOM 4207 N N . ALA A 1 535 ? -13.121 1.741 -35.797 1.00 86.56 535 ALA A N 1
ATOM 4208 C CA . ALA A 1 535 ? -13.858 1.334 -34.598 1.00 86.56 535 ALA A CA 1
ATOM 4209 C C . ALA A 1 535 ? -14.049 2.492 -33.605 1.00 86.56 535 ALA A C 1
ATOM 4211 O O . ALA A 1 535 ? -15.112 2.628 -33.009 1.00 86.56 535 ALA A O 1
ATOM 4212 N N . ALA A 1 536 ? -13.026 3.334 -33.464 1.00 88.31 536 ALA A N 1
ATOM 4213 C CA . ALA A 1 536 ? -13.007 4.512 -32.603 1.00 88.31 536 ALA A CA 1
ATOM 4214 C C . ALA A 1 536 ? -11.932 5.500 -33.086 1.00 88.31 536 ALA A C 1
ATOM 4216 O O . ALA A 1 536 ? -11.108 5.170 -33.946 1.00 88.31 536 ALA A O 1
ATOM 4217 N N . GLU A 1 537 ? -11.892 6.680 -32.475 1.00 87.06 537 GLU A N 1
ATOM 4218 C CA . GLU A 1 537 ? -10.708 7.542 -32.480 1.00 87.06 537 GLU A CA 1
ATOM 4219 C C . GLU A 1 537 ? -9.915 7.343 -31.178 1.00 87.06 537 GLU A C 1
ATOM 4221 O O . GLU A 1 537 ? -10.466 6.942 -30.154 1.00 87.06 537 GLU A O 1
ATOM 4226 N N . CYS A 1 538 ? -8.602 7.545 -31.228 1.00 83.81 538 CYS A N 1
ATOM 4227 C CA . CYS A 1 538 ? -7.695 7.483 -30.088 1.00 83.81 538 CYS A CA 1
ATOM 4228 C C . CYS A 1 538 ? -7.801 8.790 -29.276 1.00 83.81 538 CYS A C 1
ATOM 4230 O O . CYS A 1 538 ? -7.810 9.855 -29.893 1.00 83.81 538 CYS A O 1
ATOM 4232 N N . PRO A 1 539 ? -7.784 8.758 -27.925 1.00 81.62 539 PRO A N 1
ATOM 4233 C CA . PRO A 1 539 ? -7.866 9.956 -27.079 1.00 81.62 539 PRO A CA 1
ATOM 4234 C C . PRO A 1 539 ? -6.768 10.986 -27.357 1.00 81.62 539 PRO A C 1
ATOM 4236 O O . PRO A 1 539 ? -6.933 12.172 -27.090 1.00 81.62 539 PRO A O 1
ATOM 4239 N N . GLN A 1 540 ? -5.634 10.523 -27.881 1.00 76.62 540 GLN A N 1
ATOM 4240 C CA . GLN A 1 540 ? -4.520 11.349 -28.315 1.00 76.62 540 GLN A CA 1
ATOM 4241 C C . GLN A 1 540 ? -3.778 10.658 -29.475 1.00 76.62 540 GLN A C 1
ATOM 4243 O O . GLN A 1 540 ? -3.758 9.425 -29.546 1.00 76.62 540 GLN A O 1
ATOM 4248 N N . PRO A 1 541 ? -3.136 11.420 -30.375 1.00 75.44 541 PRO A N 1
ATOM 4249 C CA . PRO A 1 541 ? -2.306 10.863 -31.439 1.00 75.44 541 PRO A CA 1
ATOM 4250 C C . PRO A 1 541 ? -1.074 10.117 -30.887 1.00 75.44 541 PRO A C 1
ATOM 4252 O O . PRO A 1 541 ? -0.201 10.716 -30.251 1.00 75.44 541 PRO A O 1
ATOM 4255 N N . TRP A 1 542 ? -0.965 8.816 -31.179 1.00 79.56 542 TRP A N 1
ATOM 4256 C CA . TRP A 1 542 ? 0.144 7.951 -30.743 1.00 79.56 542 TRP A CA 1
ATOM 4257 C C . TRP A 1 542 ? 1.045 7.516 -31.903 1.00 79.56 542 TRP A C 1
ATOM 4259 O O . TRP A 1 542 ? 0.563 7.202 -32.986 1.00 79.56 542 TRP A O 1
ATOM 4269 N N . ARG A 1 543 ? 2.353 7.376 -31.652 1.00 78.00 543 ARG A N 1
ATOM 4270 C CA . ARG A 1 543 ? 3.295 6.591 -32.480 1.00 78.00 543 ARG A CA 1
ATOM 4271 C C . ARG A 1 543 ? 4.361 5.938 -31.593 1.00 78.00 543 ARG A C 1
ATOM 4273 O O . ARG A 1 543 ? 4.649 6.471 -30.525 1.00 78.00 543 ARG A O 1
ATOM 4280 N N . TYR A 1 544 ? 4.954 4.819 -32.019 1.00 81.12 544 TYR A N 1
ATOM 4281 C CA . TYR A 1 544 ? 5.896 4.025 -31.199 1.00 81.12 544 TYR A CA 1
ATOM 4282 C C . TYR A 1 544 ? 5.311 3.588 -29.838 1.00 81.12 544 TYR A C 1
ATOM 42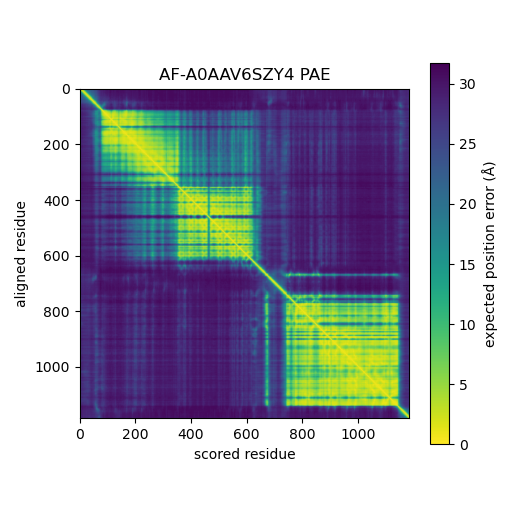84 O O . TYR A 1 544 ? 6.036 3.507 -28.845 1.00 81.12 544 TYR A O 1
ATOM 4292 N N . THR A 1 545 ? 3.992 3.383 -29.794 1.00 85.06 545 THR A N 1
ATOM 4293 C CA . THR A 1 545 ? 3.241 2.951 -28.606 1.00 85.06 545 THR A CA 1
ATOM 4294 C C . THR A 1 545 ? 3.214 1.425 -28.515 1.00 85.06 545 THR A C 1
ATOM 4296 O O . THR A 1 545 ? 3.384 0.746 -29.530 1.00 85.06 545 THR A O 1
ATOM 4299 N N . ALA A 1 546 ? 2.997 0.894 -27.316 1.00 87.12 546 ALA A N 1
ATOM 4300 C CA . ALA A 1 546 ? 2.848 -0.532 -27.067 1.00 87.12 546 ALA A CA 1
ATOM 4301 C C . ALA A 1 546 ? 1.396 -0.853 -26.694 1.00 87.12 546 ALA A C 1
ATOM 4303 O O . ALA A 1 546 ? 0.732 -0.058 -26.028 1.00 87.12 546 ALA A O 1
ATOM 4304 N N . ALA A 1 547 ? 0.906 -2.027 -27.092 1.00 89.06 547 ALA A N 1
ATOM 4305 C CA . ALA A 1 547 ? -0.386 -2.530 -26.643 1.00 89.06 547 ALA A CA 1
ATOM 4306 C C . ALA A 1 547 ? -0.315 -4.027 -26.342 1.00 89.06 547 ALA A C 1
ATOM 4308 O O . ALA A 1 547 ? 0.428 -4.750 -27.000 1.00 89.06 547 ALA A O 1
ATOM 4309 N N . ALA A 1 548 ? -1.103 -4.476 -25.370 1.00 88.19 548 ALA A N 1
ATOM 4310 C CA . ALA A 1 548 ? -1.275 -5.884 -25.027 1.00 88.19 548 ALA A CA 1
ATOM 4311 C C . ALA A 1 548 ? -2.683 -6.127 -24.466 1.00 88.19 548 ALA A C 1
ATOM 4313 O O . ALA A 1 548 ? -3.387 -5.187 -24.092 1.00 88.19 548 ALA A O 1
ATOM 4314 N N . VAL A 1 549 ? -3.105 -7.390 -24.420 1.00 82.50 549 VAL A N 1
ATOM 4315 C CA . VAL A 1 549 ? -4.464 -7.784 -24.025 1.00 82.50 549 VAL A CA 1
ATOM 4316 C C . VAL A 1 549 ? -4.405 -8.602 -22.746 1.00 82.50 549 VAL A C 1
ATOM 4318 O O . VAL A 1 549 ? -3.701 -9.605 -22.694 1.00 82.50 549 VAL A O 1
ATOM 4321 N N . VAL A 1 550 ? -5.145 -8.178 -21.720 1.00 72.06 550 VAL A N 1
ATOM 4322 C CA . VAL A 1 550 ? -5.262 -8.902 -20.447 1.00 72.06 550 VAL A CA 1
ATOM 4323 C C . VAL A 1 550 ? -6.731 -9.251 -20.232 1.00 72.06 550 VAL A C 1
ATOM 4325 O O . VAL A 1 550 ? -7.594 -8.369 -20.204 1.00 72.06 550 VAL A O 1
ATOM 4328 N N . GLY A 1 551 ? -7.030 -10.547 -20.134 1.00 67.50 551 GLY A N 1
ATOM 4329 C CA . GLY A 1 551 ? -8.406 -11.040 -20.166 1.00 67.50 551 GLY A CA 1
ATOM 4330 C C . GLY A 1 551 ? -9.109 -10.627 -21.464 1.00 67.50 551 GLY A C 1
ATOM 4331 O O . GLY A 1 551 ? -8.687 -11.002 -22.554 1.00 67.50 551 GLY A O 1
ATOM 4332 N N . SER A 1 552 ? -10.174 -9.832 -21.349 1.00 66.31 552 SER A N 1
ATOM 4333 C CA . SER A 1 552 ? -10.959 -9.318 -22.483 1.00 66.31 552 SER A CA 1
ATOM 4334 C C . SER A 1 552 ? -10.676 -7.850 -22.841 1.00 66.31 552 SER A C 1
ATOM 4336 O O . SER A 1 552 ? -11.358 -7.292 -23.704 1.00 66.31 552 SER A O 1
ATOM 4338 N N . GLN A 1 553 ? -9.706 -7.218 -22.171 1.00 75.12 553 GLN A N 1
ATOM 4339 C CA . GLN A 1 553 ? -9.452 -5.775 -22.207 1.00 75.12 553 GLN A CA 1
ATOM 4340 C C . GLN A 1 553 ? -8.110 -5.465 -22.876 1.00 75.12 553 GLN A C 1
ATOM 4342 O O . GLN A 1 553 ? -7.106 -6.128 -22.610 1.00 75.12 553 GLN A O 1
ATOM 4347 N N . ILE A 1 554 ? -8.080 -4.437 -23.729 1.00 86.44 554 ILE A N 1
ATOM 4348 C CA . ILE A 1 554 ? -6.864 -4.022 -24.436 1.00 86.44 554 ILE A CA 1
ATOM 4349 C C . ILE A 1 554 ? -6.235 -2.842 -23.695 1.00 86.44 554 ILE A C 1
ATOM 4351 O O . ILE A 1 554 ? -6.897 -1.832 -23.473 1.00 86.44 554 ILE A O 1
ATOM 4355 N N . PHE A 1 555 ? -4.958 -2.942 -23.339 1.00 86.06 555 PHE A N 1
ATOM 4356 C CA . PHE A 1 555 ? -4.195 -1.871 -22.701 1.00 86.06 555 PHE A CA 1
ATOM 4357 C C . PHE A 1 555 ? -3.194 -1.284 -23.696 1.00 86.06 555 PHE A C 1
ATOM 4359 O O . PHE A 1 555 ? -2.454 -2.027 -24.336 1.00 86.06 555 PHE A O 1
ATOM 4366 N N . ILE A 1 556 ? -3.175 0.044 -23.823 1.00 87.12 556 ILE A N 1
ATOM 4367 C CA . ILE A 1 556 ? -2.304 0.829 -24.706 1.00 87.12 556 ILE A CA 1
ATOM 4368 C C . ILE A 1 556 ? -1.467 1.754 -23.819 1.00 87.12 556 ILE A C 1
ATOM 4370 O O . ILE A 1 556 ? -2.017 2.445 -22.960 1.00 87.12 556 ILE A O 1
ATOM 4374 N N . MET A 1 557 ? -0.146 1.776 -23.998 1.00 85.88 557 MET A N 1
ATOM 4375 C CA . MET A 1 557 ? 0.760 2.524 -23.124 1.00 85.88 557 MET A CA 1
ATOM 4376 C C . MET A 1 557 ? 2.030 3.003 -23.835 1.00 85.88 557 MET A C 1
ATOM 4378 O O . MET A 1 557 ? 2.547 2.365 -24.755 1.00 85.88 557 MET A O 1
ATOM 4382 N N . GLY A 1 558 ? 2.550 4.143 -23.379 1.00 79.38 558 GLY A N 1
ATOM 4383 C CA . GLY A 1 558 ? 3.774 4.740 -23.911 1.00 79.38 558 GLY A CA 1
ATOM 4384 C C . GLY A 1 558 ? 3.669 5.223 -25.359 1.00 79.38 558 GLY A C 1
ATOM 4385 O O . GLY A 1 558 ? 2.590 5.340 -25.944 1.00 79.38 558 GLY A O 1
ATOM 4386 N N . GLY A 1 559 ? 4.829 5.518 -25.937 1.00 78.12 559 GLY A N 1
ATOM 4387 C CA . GLY A 1 559 ? 4.975 6.124 -27.255 1.00 78.12 559 GLY A CA 1
ATOM 4388 C C . GLY A 1 559 ? 5.206 7.634 -27.214 1.00 78.12 559 GLY A C 1
ATOM 4389 O O . GLY A 1 559 ? 5.274 8.269 -26.164 1.00 78.12 559 GLY A O 1
ATOM 4390 N N . ASP A 1 560 ? 5.360 8.209 -28.401 1.00 75.00 560 ASP A N 1
ATOM 4391 C CA . ASP A 1 560 ? 5.572 9.638 -28.618 1.00 75.00 560 ASP A CA 1
ATOM 4392 C C . ASP A 1 560 ? 4.220 10.345 -28.781 1.00 75.00 560 ASP A C 1
ATOM 4394 O O . ASP A 1 560 ? 3.509 10.195 -29.782 1.00 75.00 560 ASP A O 1
ATOM 4398 N N . THR A 1 561 ? 3.882 11.136 -27.768 1.00 67.50 561 THR A N 1
ATOM 4399 C CA . THR A 1 561 ? 2.604 11.831 -27.591 1.00 67.50 561 THR A CA 1
ATOM 4400 C C . THR A 1 561 ? 2.894 13.304 -27.297 1.00 67.50 561 THR A C 1
ATOM 4402 O O . THR A 1 561 ? 3.978 13.640 -26.825 1.00 67.50 561 THR A O 1
ATOM 4405 N N . GLU A 1 562 ? 1.959 14.199 -27.608 1.00 56.00 562 GLU A N 1
ATOM 4406 C CA . GLU A 1 562 ? 2.189 15.649 -27.468 1.00 56.00 562 GLU A CA 1
ATOM 4407 C C . GLU A 1 562 ? 2.079 16.153 -26.020 1.00 56.00 562 GLU A C 1
ATOM 4409 O O . GLU A 1 562 ? 2.566 17.238 -25.715 1.00 56.00 562 GLU A O 1
ATOM 4414 N N . PHE A 1 563 ? 1.495 15.353 -25.119 1.00 52.19 563 PHE A N 1
ATOM 4415 C CA . PHE A 1 563 ? 1.133 15.787 -23.765 1.00 52.19 563 PHE A CA 1
ATOM 4416 C C . PHE A 1 563 ? 1.795 14.937 -22.663 1.00 52.19 563 PHE A C 1
ATOM 4418 O O . PHE A 1 563 ? 2.412 15.485 -21.749 1.00 52.19 563 PHE A O 1
ATOM 4425 N N . THR A 1 564 ? 1.756 13.601 -22.758 1.00 54.34 564 THR A N 1
ATOM 4426 C CA . THR A 1 564 ? 2.366 12.686 -21.769 1.00 54.34 564 THR A CA 1
ATOM 4427 C C . THR A 1 564 ? 2.822 11.356 -22.391 1.00 54.34 564 THR A C 1
ATOM 4429 O O . THR A 1 564 ? 2.016 10.500 -22.755 1.00 54.34 564 THR A O 1
ATOM 4432 N N . ALA A 1 565 ? 4.136 11.113 -22.446 1.00 58.00 565 ALA A N 1
ATOM 4433 C CA . ALA A 1 565 ? 4.715 9.821 -22.861 1.00 58.00 565 ALA A CA 1
ATOM 4434 C C . ALA A 1 565 ? 4.679 8.735 -21.753 1.00 58.00 565 ALA A C 1
ATOM 4436 O O . ALA A 1 565 ? 5.379 7.727 -21.842 1.00 58.00 565 ALA A O 1
ATOM 4437 N N . ALA A 1 566 ? 3.908 8.971 -20.685 1.00 61.53 566 ALA A N 1
ATOM 4438 C CA . ALA A 1 566 ? 3.715 8.052 -19.562 1.00 61.53 566 ALA A CA 1
ATOM 4439 C C . ALA A 1 566 ? 2.307 7.438 -19.523 1.00 61.53 566 ALA A C 1
ATOM 4441 O O . ALA A 1 566 ? 2.154 6.358 -18.969 1.00 61.53 566 ALA A O 1
ATOM 4442 N N . SER A 1 567 ? 1.281 8.076 -20.095 1.00 72.75 567 SER A N 1
ATOM 4443 C CA . SER A 1 567 ? -0.100 7.665 -19.815 1.00 72.75 567 SER A CA 1
ATOM 4444 C C . SER A 1 567 ? -0.476 6.324 -20.450 1.00 72.75 567 SER A C 1
ATOM 4446 O O . SER A 1 567 ? -0.155 6.049 -21.608 1.00 72.75 567 SER A O 1
ATOM 4448 N N . ALA A 1 568 ? -1.182 5.511 -19.666 1.00 82.50 568 ALA A N 1
ATOM 4449 C CA . ALA A 1 568 ? -1.738 4.222 -20.039 1.00 82.50 568 ALA A CA 1
ATOM 4450 C C . ALA A 1 568 ? -3.269 4.308 -20.124 1.00 82.50 568 ALA A C 1
ATOM 4452 O O . ALA A 1 568 ? -3.932 4.952 -19.302 1.00 82.50 568 ALA A O 1
ATOM 4453 N N . TYR A 1 569 ? -3.830 3.636 -21.122 1.00 86.19 569 TYR A N 1
ATOM 4454 C CA . TYR A 1 569 ? -5.249 3.648 -21.454 1.00 86.19 569 TYR A CA 1
ATOM 4455 C C . TYR A 1 569 ? -5.760 2.222 -21.658 1.00 86.19 569 TYR A C 1
ATOM 4457 O O . TYR A 1 569 ? -5.068 1.381 -22.226 1.00 86.19 569 TYR A O 1
ATOM 4465 N N . ARG A 1 570 ? -6.996 1.965 -21.235 1.00 88.00 570 ARG A N 1
ATOM 4466 C CA . ARG A 1 570 ? -7.758 0.750 -21.529 1.00 88.00 570 ARG A CA 1
ATOM 4467 C C . ARG A 1 570 ? -8.747 1.059 -22.648 1.00 88.00 570 ARG A C 1
ATOM 4469 O O . ARG A 1 570 ? -9.446 2.070 -22.579 1.00 88.00 570 ARG A O 1
ATOM 4476 N N . PHE A 1 571 ? -8.816 0.187 -23.644 1.00 86.00 571 PHE A N 1
ATOM 4477 C CA . PHE A 1 571 ? -9.825 0.199 -24.694 1.00 86.00 571 PHE A CA 1
ATOM 4478 C C . PHE A 1 571 ? -10.746 -1.008 -24.535 1.00 86.00 571 PHE A C 1
ATOM 4480 O O . PHE A 1 571 ? -10.300 -2.160 -24.588 1.00 86.00 571 PHE A O 1
ATOM 4487 N N . ASP A 1 572 ? -12.034 -0.729 -24.364 1.00 81.75 572 ASP A N 1
ATOM 4488 C CA . ASP A 1 572 ? -13.081 -1.737 -24.404 1.00 81.75 572 ASP A CA 1
ATOM 4489 C C . ASP A 1 572 ? -13.516 -1.965 -25.857 1.00 81.75 572 ASP A C 1
ATOM 4491 O O . ASP A 1 572 ? -14.122 -1.101 -26.493 1.00 81.75 572 ASP A O 1
ATOM 4495 N N . CYS A 1 573 ? -13.209 -3.154 -26.371 1.00 80.56 573 CYS A N 1
ATOM 4496 C CA . CYS A 1 573 ? -13.483 -3.560 -27.745 1.00 80.56 573 CYS A CA 1
ATOM 4497 C C . CYS A 1 573 ? -14.944 -3.967 -28.028 1.00 80.56 573 CYS A C 1
ATOM 4499 O O . CYS A 1 573 ? -15.276 -4.192 -29.192 1.00 80.56 573 CYS A O 1
ATOM 4501 N N . GLU A 1 574 ? -15.818 -4.058 -27.017 1.00 78.25 574 GLU A N 1
ATOM 4502 C CA . GLU A 1 574 ? -17.269 -4.213 -27.229 1.00 78.25 574 GLU A CA 1
ATOM 4503 C C . GLU A 1 574 ? -17.945 -2.859 -27.429 1.00 78.25 574 GLU A C 1
ATOM 4505 O O . GLU A 1 574 ? -18.635 -2.645 -28.425 1.00 78.25 574 GLU A O 1
ATOM 4510 N N . ASN A 1 575 ? -17.706 -1.927 -26.505 1.00 80.50 575 ASN A N 1
ATOM 4511 C CA . ASN A 1 575 ? -18.363 -0.619 -26.502 1.00 80.50 575 ASN A CA 1
ATOM 4512 C C . ASN A 1 575 ? -17.597 0.457 -27.299 1.00 80.50 575 ASN A C 1
ATOM 4514 O O . ASN A 1 575 ? -18.085 1.579 -27.455 1.00 80.50 575 ASN A O 1
ATOM 4518 N N . ASN A 1 576 ? -16.400 0.126 -27.800 1.00 85.12 576 ASN A N 1
ATOM 4519 C CA . ASN A 1 576 ? -15.447 1.037 -28.446 1.00 85.12 576 ASN A CA 1
ATOM 4520 C C . ASN A 1 576 ? -15.116 2.272 -27.585 1.00 85.12 576 ASN A C 1
ATOM 4522 O O . ASN A 1 576 ? -14.926 3.373 -28.103 1.00 85.12 576 ASN A O 1
ATOM 4526 N N . GLN A 1 577 ? -15.063 2.085 -26.262 1.00 84.94 577 GLN A N 1
ATOM 4527 C CA . GLN A 1 577 ? -14.827 3.151 -25.287 1.00 84.94 577 GLN A CA 1
ATOM 4528 C C . GLN A 1 577 ? -13.404 3.125 -24.739 1.00 84.94 577 GLN A C 1
ATOM 4530 O O . GLN A 1 577 ? -12.785 2.073 -24.577 1.00 84.94 577 GLN A O 1
ATOM 4535 N N . TRP A 1 578 ? -12.916 4.312 -24.393 1.00 86.25 578 TRP A N 1
ATOM 4536 C CA . TRP A 1 578 ? -11.624 4.517 -23.754 1.00 86.25 578 TRP A CA 1
ATOM 4537 C C . TRP A 1 578 ? -11.792 4.800 -22.263 1.00 86.25 578 TRP A C 1
ATOM 4539 O O . TRP A 1 578 ? -12.689 5.528 -21.851 1.00 86.25 578 TRP A O 1
ATOM 4549 N N . THR A 1 579 ? -10.898 4.260 -21.440 1.00 85.75 579 THR A N 1
ATOM 4550 C CA . THR A 1 579 ? -10.738 4.657 -20.035 1.00 85.75 579 THR A CA 1
ATOM 4551 C C . THR A 1 579 ? -9.266 4.953 -19.786 1.00 85.75 579 THR A C 1
ATOM 4553 O O . THR A 1 579 ? -8.412 4.122 -20.101 1.00 85.75 579 THR A O 1
ATOM 4556 N N . ARG A 1 580 ? -8.932 6.112 -19.211 1.00 82.94 580 ARG A N 1
ATOM 4557 C CA . ARG A 1 580 ? -7.562 6.357 -18.740 1.00 82.94 580 ARG A CA 1
ATOM 4558 C C . ARG A 1 580 ? -7.298 5.497 -17.504 1.00 82.94 580 ARG A C 1
ATOM 4560 O O . ARG A 1 580 ? -8.085 5.519 -16.565 1.00 82.94 580 ARG A O 1
ATOM 4567 N N . VAL A 1 581 ? -6.198 4.752 -17.518 1.00 75.31 581 VAL A N 1
ATOM 4568 C CA . VAL A 1 581 ? -5.821 3.813 -16.447 1.00 75.31 581 VAL A CA 1
ATOM 4569 C C . VAL A 1 581 ? -4.838 4.445 -15.465 1.00 75.31 581 VAL A C 1
ATOM 4571 O O . VAL A 1 581 ? -4.878 4.145 -14.279 1.00 75.31 581 VAL A O 1
ATOM 4574 N N . GLY A 1 582 ? -3.979 5.346 -15.945 1.00 72.31 582 GLY A N 1
ATOM 4575 C CA . GLY A 1 582 ? -2.998 6.051 -15.122 1.00 72.31 582 GLY A CA 1
ATOM 4576 C C . GLY A 1 582 ? -1.746 6.397 -15.918 1.00 72.31 582 GLY A C 1
ATOM 4577 O O . GLY A 1 582 ? -1.826 6.599 -17.130 1.00 72.31 582 GLY A O 1
ATOM 4578 N N . ASP A 1 583 ? -0.597 6.448 -15.250 1.00 72.25 583 ASP A N 1
ATOM 4579 C CA . ASP A 1 583 ? 0.718 6.661 -15.859 1.00 72.25 583 ASP A CA 1
ATOM 4580 C C . ASP A 1 583 ? 1.690 5.522 -15.522 1.00 72.25 583 ASP A C 1
ATOM 4582 O O . ASP A 1 583 ? 1.745 5.045 -14.391 1.00 72.25 583 ASP A O 1
ATOM 4586 N N . MET A 1 584 ? 2.483 5.108 -16.511 1.00 68.94 584 MET A N 1
ATOM 4587 C CA . MET A 1 584 ? 3.650 4.244 -16.337 1.00 68.94 584 MET A CA 1
ATOM 4588 C C . MET A 1 584 ? 4.695 4.918 -15.436 1.00 68.94 584 MET A C 1
ATOM 4590 O O . MET A 1 584 ? 4.877 6.136 -15.485 1.00 68.94 584 MET A O 1
ATOM 4594 N N . THR A 1 585 ? 5.472 4.105 -14.716 1.00 64.12 585 THR A N 1
ATOM 4595 C CA . THR A 1 585 ? 6.571 4.529 -13.818 1.00 64.12 585 THR A CA 1
ATOM 4596 C C . THR A 1 585 ? 7.629 5.425 -14.467 1.00 64.12 585 THR A C 1
ATOM 4598 O O . THR A 1 585 ? 8.366 6.140 -13.793 1.00 64.12 585 THR A O 1
ATOM 4601 N N . SER A 1 586 ? 7.757 5.358 -15.789 1.00 64.50 586 SER A N 1
ATOM 4602 C CA . SER A 1 586 ? 8.703 6.126 -16.583 1.00 64.50 586 SER A CA 1
ATOM 4603 C C . SER A 1 586 ? 8.092 6.430 -17.939 1.00 64.50 586 SER A C 1
ATOM 4605 O O . SER A 1 586 ? 7.382 5.607 -18.513 1.00 64.50 586 SER A O 1
ATOM 4607 N N . LYS A 1 587 ? 8.404 7.608 -18.486 1.00 73.00 587 LYS A N 1
ATOM 4608 C CA . LYS A 1 587 ? 8.072 7.949 -19.874 1.00 73.00 587 LYS A CA 1
ATOM 4609 C C . LYS A 1 587 ? 8.895 7.062 -20.806 1.00 73.00 587 LYS A C 1
ATOM 4611 O O . LYS A 1 587 ? 10.108 6.994 -20.633 1.00 73.00 587 LYS A O 1
ATOM 4616 N N . ARG A 1 588 ? 8.263 6.402 -21.783 1.00 76.62 588 ARG A N 1
ATOM 4617 C CA . ARG A 1 588 ? 8.956 5.515 -22.738 1.00 76.62 588 ARG A CA 1
ATOM 4618 C C . ARG A 1 588 ? 8.323 5.592 -24.119 1.00 76.62 588 ARG A C 1
ATOM 4620 O O . ARG A 1 588 ? 7.108 5.473 -24.245 1.00 76.62 588 ARG A O 1
ATOM 4627 N N . MET A 1 589 ? 9.148 5.715 -25.152 1.00 77.56 589 MET A N 1
ATOM 4628 C CA . MET A 1 589 ? 8.779 5.421 -26.539 1.00 77.56 589 MET A CA 1
ATOM 4629 C C . MET A 1 589 ? 9.553 4.200 -27.045 1.00 77.56 589 MET A C 1
ATOM 4631 O O . MET A 1 589 ? 10.634 3.897 -26.533 1.00 77.56 589 MET A O 1
ATOM 4635 N N . SER A 1 590 ? 8.995 3.499 -28.036 1.00 78.44 590 SER A N 1
ATOM 4636 C CA . SER A 1 590 ? 9.574 2.268 -28.600 1.00 78.44 590 SER A CA 1
ATOM 4637 C C . SER A 1 590 ? 9.802 1.159 -27.559 1.00 78.44 590 SER A C 1
ATOM 4639 O O . SER A 1 590 ? 10.749 0.380 -27.665 1.00 78.44 590 SER A O 1
ATOM 4641 N N . CYS A 1 591 ? 8.948 1.106 -26.535 1.00 78.94 591 CYS A N 1
ATOM 4642 C CA . CYS A 1 591 ? 8.815 -0.045 -25.646 1.00 78.94 591 CYS A CA 1
ATOM 4643 C C . CYS A 1 591 ? 7.962 -1.141 -26.307 1.00 78.94 591 CYS A C 1
ATOM 4645 O O . CYS A 1 591 ? 7.294 -0.908 -27.317 1.00 78.94 591 CYS A O 1
ATOM 4647 N N . HIS A 1 592 ? 7.974 -2.337 -25.722 1.00 82.94 592 HIS A N 1
ATOM 4648 C CA . HIS A 1 592 ? 7.053 -3.415 -26.076 1.00 82.94 592 HIS A CA 1
ATOM 4649 C C . HIS A 1 592 ? 6.258 -3.842 -24.841 1.00 82.94 592 HIS A C 1
ATOM 4651 O O . HIS A 1 592 ? 6.773 -3.748 -23.726 1.00 82.94 592 HIS A O 1
ATOM 4657 N N . ALA A 1 593 ? 5.018 -4.290 -25.034 1.00 84.25 593 ALA A N 1
ATOM 4658 C CA . ALA A 1 593 ? 4.147 -4.752 -23.959 1.00 84.25 593 ALA A CA 1
ATOM 4659 C C . ALA A 1 593 ? 3.635 -6.159 -24.273 1.00 84.25 593 ALA A C 1
ATOM 4661 O O . ALA A 1 593 ? 3.314 -6.457 -25.421 1.00 84.25 593 ALA A O 1
ATOM 4662 N N . VAL A 1 594 ? 3.549 -7.014 -23.256 1.00 84.12 594 VAL A N 1
ATOM 4663 C CA . VAL A 1 594 ? 3.040 -8.385 -23.369 1.00 84.12 594 VAL A CA 1
ATOM 4664 C C . VAL A 1 594 ? 2.293 -8.761 -22.092 1.00 84.12 594 VAL A C 1
ATOM 4666 O O . VAL A 1 594 ? 2.654 -8.325 -21.002 1.00 84.12 594 VAL A O 1
ATOM 4669 N N . ALA A 1 595 ? 1.232 -9.551 -22.213 1.00 76.25 595 ALA A N 1
ATOM 4670 C CA . ALA A 1 595 ? 0.500 -10.072 -21.066 1.00 76.25 595 ALA A CA 1
ATOM 4671 C C . ALA A 1 595 ? 0.962 -11.496 -20.739 1.00 76.25 595 ALA A C 1
ATOM 4673 O O . ALA A 1 595 ? 1.143 -12.310 -21.643 1.00 76.25 595 ALA A O 1
ATOM 4674 N N . SER A 1 596 ? 1.102 -11.811 -19.452 1.00 70.38 596 SER A N 1
ATOM 4675 C CA . SER A 1 596 ? 1.257 -13.186 -18.977 1.00 70.38 596 SER A CA 1
ATOM 4676 C C . SER A 1 596 ? 0.497 -13.374 -17.665 1.00 70.38 596 SER A C 1
ATOM 4678 O O . SER A 1 596 ? 0.579 -12.539 -16.762 1.00 70.38 596 SER A O 1
ATOM 4680 N N . GLY A 1 597 ? -0.300 -14.441 -17.565 1.00 63.59 597 GLY A N 1
ATOM 4681 C CA . GLY A 1 597 ? -1.240 -14.616 -16.458 1.00 63.59 597 GLY A CA 1
ATOM 4682 C C . GLY A 1 597 ? -2.227 -13.445 -16.369 1.00 63.59 597 GLY A C 1
ATOM 4683 O O . GLY A 1 597 ? -2.874 -13.090 -17.353 1.00 63.59 597 GLY A O 1
ATOM 4684 N N . ASN A 1 598 ? -2.308 -12.831 -15.187 1.00 62.16 598 ASN A N 1
ATOM 4685 C CA . ASN A 1 598 ? -3.043 -11.586 -14.926 1.00 62.16 598 ASN A CA 1
ATOM 4686 C C . ASN A 1 598 ? -2.100 -10.373 -14.761 1.00 62.16 598 ASN A C 1
ATOM 4688 O O . ASN A 1 598 ? -2.491 -9.369 -14.154 1.00 62.16 598 ASN A O 1
ATOM 4692 N N . LYS A 1 599 ? -0.866 -10.463 -15.284 1.00 62.25 599 LYS A N 1
ATOM 4693 C CA . LYS A 1 599 ? 0.172 -9.425 -15.232 1.00 62.25 599 LYS A CA 1
ATOM 4694 C C . LYS A 1 599 ? 0.476 -8.873 -16.631 1.00 62.25 599 LYS A C 1
ATOM 4696 O O . LYS A 1 599 ? 0.567 -9.610 -17.612 1.00 62.25 599 LYS A O 1
ATOM 4701 N N . LEU A 1 600 ? 0.641 -7.557 -16.712 1.00 73.38 600 LEU A N 1
ATOM 4702 C CA . LEU A 1 600 ? 0.990 -6.812 -17.921 1.00 73.38 600 LEU A CA 1
ATOM 4703 C C . LEU A 1 600 ? 2.452 -6.372 -17.835 1.00 73.38 600 LEU A C 1
ATOM 4705 O O . LEU A 1 600 ? 2.762 -5.544 -16.988 1.00 73.38 600 LEU A O 1
ATOM 4709 N N . TYR A 1 601 ? 3.325 -6.888 -18.695 1.00 78.25 601 TYR A N 1
ATOM 4710 C CA . TYR A 1 601 ? 4.760 -6.596 -18.703 1.00 78.25 601 TYR A CA 1
ATOM 4711 C C . TYR A 1 601 ? 5.102 -5.547 -19.761 1.00 78.25 601 TYR A C 1
ATOM 4713 O O . TYR A 1 601 ? 4.640 -5.651 -20.897 1.00 78.25 601 TYR A O 1
ATOM 4721 N N . VAL A 1 602 ? 5.943 -4.569 -19.415 1.00 78.88 602 VAL A N 1
ATOM 4722 C CA . VAL A 1 602 ? 6.437 -3.527 -20.331 1.00 78.88 602 VAL A CA 1
ATOM 4723 C C . VAL A 1 602 ? 7.960 -3.508 -20.307 1.00 78.88 602 VAL A C 1
ATOM 4725 O O . VAL A 1 602 ? 8.573 -3.347 -19.252 1.00 78.88 602 VAL A O 1
ATOM 4728 N N . VAL A 1 603 ? 8.579 -3.671 -21.477 1.00 78.75 603 VAL A N 1
ATOM 4729 C CA . VAL A 1 603 ? 10.025 -3.899 -21.608 1.00 78.75 603 VAL A CA 1
ATOM 4730 C C . VAL A 1 603 ? 10.686 -2.822 -22.464 1.00 78.75 603 VAL A C 1
ATOM 4732 O O . VAL A 1 603 ? 10.183 -2.446 -23.529 1.00 78.75 603 VAL A O 1
ATOM 4735 N N . GLY A 1 604 ? 11.855 -2.362 -22.016 1.00 76.62 604 GLY A N 1
ATOM 4736 C CA . GLY A 1 604 ? 12.740 -1.496 -22.793 1.00 76.62 604 GLY A CA 1
ATOM 4737 C C . GLY A 1 604 ? 12.156 -0.110 -23.074 1.00 76.62 604 GLY A C 1
ATOM 4738 O O . GLY A 1 604 ? 11.450 0.465 -22.244 1.00 76.62 604 GLY A O 1
ATOM 4739 N N . GLY A 1 605 ? 12.472 0.425 -24.256 1.00 77.38 605 GLY A N 1
ATOM 4740 C CA . GLY A 1 605 ? 12.148 1.791 -24.672 1.00 77.38 605 GLY A CA 1
ATOM 4741 C C . GLY A 1 605 ? 13.186 2.837 -24.246 1.00 77.38 605 GLY A C 1
ATOM 4742 O O . GLY A 1 605 ? 14.195 2.541 -23.602 1.00 77.38 605 GLY A O 1
ATOM 4743 N N . TYR A 1 606 ? 12.960 4.085 -24.649 1.00 71.44 606 TYR A N 1
ATOM 4744 C CA . TYR A 1 606 ? 13.818 5.224 -24.307 1.00 71.44 606 TYR A CA 1
ATOM 4745 C C . TYR A 1 606 ? 13.009 6.515 -24.139 1.00 71.44 606 TYR A C 1
ATOM 4747 O O . TYR A 1 606 ? 11.862 6.600 -24.581 1.00 71.44 606 TYR A O 1
ATOM 4755 N N . PHE A 1 607 ? 13.608 7.528 -23.511 1.00 69.44 607 PHE A N 1
ATOM 4756 C CA . PHE A 1 607 ? 13.057 8.881 -23.426 1.00 69.44 607 PHE A CA 1
ATOM 4757 C C . PHE A 1 607 ? 14.190 9.912 -23.324 1.00 69.44 607 PHE A C 1
ATOM 4759 O O . PHE A 1 607 ? 15.043 9.847 -22.437 1.00 69.44 607 PHE A O 1
ATOM 4766 N N . GLY A 1 608 ? 14.229 10.860 -24.264 1.00 65.75 608 GLY A N 1
ATOM 4767 C CA . GLY A 1 608 ? 15.375 11.760 -24.419 1.00 65.75 608 GLY A CA 1
ATOM 4768 C C . GLY A 1 608 ? 16.668 10.978 -24.689 1.00 65.75 608 GLY A C 1
ATOM 4769 O O . GLY A 1 608 ? 16.715 10.137 -25.584 1.00 65.75 608 GLY A O 1
ATOM 4770 N N . THR A 1 609 ? 17.714 11.244 -23.904 1.00 56.19 609 THR A N 1
ATOM 4771 C CA . THR A 1 609 ? 18.989 10.503 -23.942 1.00 56.19 609 THR A CA 1
ATOM 4772 C C . THR A 1 609 ? 19.007 9.259 -23.047 1.00 56.19 609 THR A C 1
ATOM 4774 O O . THR A 1 609 ? 19.923 8.444 -23.162 1.00 56.19 609 THR A O 1
ATOM 4777 N N . GLN A 1 610 ? 18.016 9.085 -22.166 1.00 54.31 610 GLN A N 1
ATOM 4778 C CA . GLN A 1 610 ? 17.949 7.958 -21.237 1.00 54.31 610 GLN A CA 1
ATOM 4779 C C . GLN A 1 610 ? 17.328 6.730 -21.914 1.00 54.31 610 GLN A C 1
ATOM 4781 O O . GLN A 1 610 ? 16.312 6.817 -22.606 1.00 54.31 610 GLN A O 1
ATOM 4786 N N . ARG A 1 611 ? 17.951 5.565 -21.707 1.00 64.50 611 ARG A N 1
ATOM 4787 C CA . ARG A 1 611 ? 17.484 4.262 -22.203 1.00 64.50 611 ARG A CA 1
ATOM 4788 C C . ARG A 1 611 ? 16.954 3.462 -21.022 1.00 64.50 611 ARG A C 1
ATOM 4790 O O . ARG A 1 611 ? 17.670 3.294 -20.036 1.00 64.50 611 ARG A O 1
ATOM 4797 N N . CYS A 1 612 ? 15.727 2.967 -21.119 1.00 58.44 612 CYS A N 1
ATOM 4798 C CA . CYS A 1 612 ? 15.098 2.223 -20.038 1.00 58.44 612 CYS A CA 1
ATOM 4799 C C . CYS A 1 612 ? 15.633 0.785 -20.041 1.00 58.44 612 CYS A C 1
ATOM 4801 O O . CYS A 1 612 ? 15.340 0.012 -20.950 1.00 58.44 612 CYS A O 1
ATOM 4803 N N . LYS A 1 613 ? 16.434 0.432 -19.028 1.00 55.06 613 LYS A N 1
ATOM 4804 C CA . LYS A 1 613 ? 16.916 -0.945 -18.790 1.00 55.06 613 LYS A CA 1
ATOM 4805 C C . LYS A 1 613 ? 15.925 -1.806 -17.994 1.00 55.06 613 LYS A C 1
ATOM 4807 O O . LYS A 1 613 ? 16.222 -2.953 -17.691 1.00 55.06 613 LYS A O 1
ATOM 4812 N N . THR A 1 614 ? 14.791 -1.228 -17.622 1.00 51.34 614 THR A N 1
ATOM 4813 C CA . THR A 1 614 ? 13.858 -1.739 -16.623 1.00 51.34 614 THR A CA 1
ATOM 4814 C C . THR A 1 614 ? 12.722 -2.534 -17.262 1.00 51.34 614 THR A C 1
ATOM 4816 O O . THR A 1 614 ? 12.121 -2.093 -18.246 1.00 51.34 614 THR A O 1
ATOM 4819 N N . LEU A 1 615 ? 12.428 -3.698 -16.686 1.00 49.44 615 LEU A N 1
ATOM 4820 C CA . LEU A 1 615 ? 11.209 -4.472 -16.922 1.00 49.44 615 LEU A CA 1
ATOM 4821 C C . LEU A 1 615 ? 10.167 -4.041 -15.881 1.00 49.44 615 LEU A C 1
ATOM 4823 O O . LEU A 1 615 ? 10.419 -4.183 -14.687 1.00 49.44 615 LEU A O 1
ATOM 4827 N N . ASP A 1 616 ? 9.020 -3.533 -16.324 1.00 53.94 616 ASP A N 1
ATOM 4828 C CA . ASP A 1 616 ? 7.897 -3.176 -15.446 1.00 53.94 616 ASP A CA 1
ATOM 4829 C C . ASP A 1 616 ? 6.806 -4.249 -15.558 1.00 53.94 616 ASP A C 1
ATOM 4831 O O . ASP A 1 616 ? 6.627 -4.816 -16.639 1.00 53.94 616 ASP A O 1
ATOM 4835 N N . TYR A 1 617 ? 6.032 -4.496 -14.494 1.00 46.91 617 TYR A N 1
ATOM 4836 C CA . TYR A 1 617 ? 4.816 -5.316 -14.573 1.00 46.91 617 TYR A CA 1
ATOM 4837 C C . TYR A 1 617 ? 3.651 -4.740 -13.754 1.00 46.91 617 TYR A C 1
ATOM 4839 O O . TYR A 1 617 ? 3.862 -4.255 -12.653 1.00 46.91 617 TYR A O 1
ATOM 4847 N N . ALA A 1 618 ? 2.411 -4.827 -14.238 1.00 42.47 618 ALA A N 1
ATOM 4848 C CA . ALA A 1 618 ? 1.220 -4.364 -13.511 1.00 42.47 618 ALA A CA 1
ATOM 4849 C C . ALA A 1 618 ? 0.203 -5.497 -13.284 1.00 42.47 618 ALA A C 1
ATOM 4851 O O . ALA A 1 618 ? -0.027 -6.308 -14.181 1.00 42.47 618 ALA A O 1
ATOM 4852 N N . LEU A 1 619 ? -0.419 -5.546 -12.099 1.00 33.75 619 LEU A N 1
ATOM 4853 C CA . LEU A 1 619 ? -1.486 -6.496 -11.743 1.00 33.75 619 LEU A CA 1
ATOM 4854 C C . LEU A 1 619 ? -2.852 -6.012 -12.258 1.00 33.75 619 LEU A C 1
ATOM 4856 O O . LEU A 1 619 ? -3.222 -4.859 -12.059 1.00 33.75 619 LEU A O 1
ATOM 4860 N N . SER A 1 620 ? -3.633 -6.899 -12.882 1.00 37.94 620 SER A N 1
ATOM 4861 C CA . SER A 1 620 ? -4.892 -6.524 -13.559 1.00 37.94 620 SER A CA 1
ATOM 4862 C C . SER A 1 620 ? -6.178 -6.586 -12.719 1.00 37.94 620 SER A C 1
ATOM 4864 O O . SER A 1 620 ? -7.240 -6.265 -13.248 1.00 37.94 620 SER A O 1
ATOM 4866 N N . GLN A 1 621 ? -6.121 -6.980 -11.438 1.00 29.12 621 GLN A N 1
ATOM 4867 C CA . GLN A 1 621 ? -7.320 -7.161 -10.591 1.00 29.12 621 GLN A CA 1
ATOM 4868 C C . GLN A 1 621 ? -7.575 -6.066 -9.535 1.00 29.12 621 GLN A C 1
ATOM 4870 O O . GLN A 1 621 ? -8.568 -6.148 -8.815 1.00 29.12 621 GLN A O 1
ATOM 4875 N N . ALA A 1 622 ? -6.764 -5.003 -9.464 1.00 28.53 622 ALA A N 1
ATOM 4876 C CA . ALA A 1 622 ? -7.147 -3.808 -8.705 1.00 28.53 622 ALA A CA 1
ATOM 4877 C C . ALA A 1 622 ? -8.246 -3.037 -9.469 1.00 28.53 622 ALA A C 1
ATOM 4879 O O . ALA A 1 622 ? -8.095 -2.733 -10.654 1.00 28.53 622 ALA A O 1
ATOM 4880 N N . GLY A 1 623 ? -9.380 -2.763 -8.817 1.00 28.05 623 GLY A N 1
ATOM 4881 C CA . GLY A 1 623 ? -10.610 -2.309 -9.476 1.00 28.05 623 GLY A CA 1
ATOM 4882 C C . GLY A 1 623 ? -10.509 -0.946 -10.176 1.00 28.05 623 GLY A C 1
ATOM 4883 O O . GLY A 1 623 ? -10.563 0.097 -9.535 1.00 28.05 623 GLY A O 1
ATOM 4884 N N . MET A 1 624 ? -10.464 -0.946 -11.512 1.00 30.47 624 MET A N 1
ATOM 4885 C CA . MET A 1 624 ? -10.421 0.270 -12.339 1.00 30.47 624 MET A CA 1
ATOM 4886 C C . MET A 1 624 ? -11.825 0.798 -12.684 1.00 30.47 624 MET A C 1
ATOM 4888 O O . MET A 1 624 ? -12.336 0.566 -13.790 1.00 30.47 624 MET A O 1
ATOM 4892 N N . SER A 1 625 ? -12.434 1.525 -11.741 1.00 23.11 625 SER A N 1
ATOM 4893 C CA . SER A 1 625 ? -13.644 2.337 -11.956 1.00 23.11 625 SER A CA 1
ATOM 4894 C C . SER A 1 625 ? -13.339 3.672 -12.667 1.00 23.11 625 SER A C 1
ATOM 4896 O O . SER A 1 625 ? -12.244 4.203 -12.483 1.00 23.11 625 SER A O 1
ATOM 4898 N N . PRO A 1 626 ? -14.271 4.262 -13.446 1.00 25.48 626 PRO A N 1
ATOM 4899 C CA . PRO A 1 626 ? -13.976 5.448 -14.248 1.00 25.48 626 PRO A CA 1
ATOM 4900 C C . PRO A 1 626 ? -14.005 6.753 -13.435 1.00 25.48 626 PRO A C 1
ATOM 4902 O O . PRO A 1 626 ? -15.004 7.083 -12.804 1.00 25.48 626 PRO A O 1
ATOM 4905 N N . GLU A 1 627 ? -12.914 7.510 -13.548 1.00 24.70 627 GLU A N 1
ATOM 4906 C CA . GLU A 1 627 ? -12.798 8.967 -13.376 1.00 24.70 627 GLU A CA 1
ATOM 4907 C C . GLU A 1 627 ? -13.374 9.642 -12.111 1.00 24.70 627 GLU A C 1
ATOM 4909 O O . GLU A 1 627 ? -14.509 10.129 -12.083 1.00 24.70 627 GLU A O 1
ATOM 4914 N N . ARG A 1 628 ? -12.466 9.955 -11.170 1.00 22.94 628 ARG A N 1
ATOM 4915 C CA . ARG A 1 628 ? -12.152 11.376 -10.901 1.00 22.94 628 ARG A CA 1
ATOM 4916 C C . ARG A 1 628 ? -10.786 11.605 -10.225 1.00 22.94 628 ARG A C 1
ATOM 4918 O O . ARG A 1 628 ? -10.654 11.464 -9.019 1.00 22.94 628 ARG A O 1
ATOM 4925 N N . GLY A 1 629 ? -9.819 12.079 -11.017 1.00 24.70 629 GLY A N 1
ATOM 4926 C CA . GLY A 1 629 ? -8.744 12.971 -10.554 1.00 24.70 629 GLY A CA 1
ATOM 4927 C C . GLY A 1 629 ? -7.519 12.372 -9.842 1.00 24.70 629 GLY A C 1
ATOM 4928 O O . GLY A 1 629 ? -7.409 12.479 -8.629 1.00 24.70 629 GLY A O 1
ATOM 4929 N N . GLY A 1 630 ? -6.518 11.948 -10.624 1.00 27.08 630 GLY A N 1
ATOM 4930 C CA . GLY A 1 630 ? -5.110 12.226 -10.286 1.00 27.08 630 GLY A CA 1
ATOM 4931 C C . GLY A 1 630 ? -4.393 11.324 -9.274 1.00 27.08 630 GLY A C 1
ATOM 4932 O O . GLY A 1 630 ? -3.728 11.845 -8.384 1.00 27.08 630 GLY A O 1
ATOM 4933 N N . GLU A 1 631 ? -4.441 10.002 -9.442 1.00 23.02 631 GLU A N 1
ATOM 4934 C CA . GLU A 1 631 ? -3.562 9.071 -8.714 1.00 23.02 631 GLU A CA 1
ATOM 4935 C C . GLU A 1 631 ? -2.335 8.685 -9.562 1.00 23.02 631 GLU A C 1
ATOM 4937 O O . GLU A 1 631 ? -2.453 8.366 -10.749 1.00 23.02 631 GLU A O 1
ATOM 4942 N N . SER A 1 632 ? -1.144 8.726 -8.956 1.00 23.59 632 SER A N 1
ATOM 4943 C CA . SER A 1 632 ? 0.097 8.182 -9.523 1.00 23.59 632 SER A CA 1
ATOM 4944 C C . SER A 1 632 ? 0.250 6.719 -9.108 1.00 23.59 632 SER A C 1
ATOM 4946 O O . SER A 1 632 ? 0.198 6.439 -7.911 1.00 23.59 632 SER A O 1
ATOM 4948 N N . LEU A 1 633 ? 0.456 5.811 -10.068 1.00 25.22 633 LEU A N 1
ATOM 4949 C CA . LEU A 1 633 ? 0.583 4.373 -9.798 1.00 25.22 633 LEU A CA 1
ATOM 4950 C C . LEU A 1 633 ? 1.751 4.053 -8.855 1.00 25.22 633 LEU A C 1
ATOM 4952 O O . LEU A 1 633 ? 2.821 4.659 -8.941 1.00 25.22 633 LEU A O 1
ATOM 4956 N N . GLU A 1 634 ? 1.555 3.016 -8.042 1.00 22.95 634 GLU A N 1
ATOM 4957 C CA . GLU A 1 634 ? 2.634 2.297 -7.365 1.00 22.95 634 GLU A CA 1
ATOM 4958 C C . GLU A 1 634 ? 3.659 1.780 -8.389 1.00 22.95 634 GLU A C 1
ATOM 4960 O O . GLU A 1 634 ? 3.310 1.295 -9.470 1.00 22.95 634 GLU A O 1
ATOM 4965 N N . THR A 1 635 ? 4.945 1.888 -8.060 1.00 24.84 635 THR A N 1
ATOM 4966 C CA . THR A 1 635 ? 6.031 1.406 -8.920 1.00 24.84 635 THR A CA 1
ATOM 4967 C C . THR A 1 635 ? 6.239 -0.099 -8.737 1.00 24.84 635 THR A C 1
ATOM 4969 O O . THR A 1 635 ? 6.543 -0.516 -7.619 1.00 24.84 635 THR A O 1
ATOM 4972 N N . PRO A 1 636 ? 6.172 -0.927 -9.798 1.00 26.16 636 PRO A N 1
ATOM 4973 C CA . PRO A 1 636 ? 6.582 -2.324 -9.716 1.00 26.16 636 PRO A CA 1
ATOM 4974 C C . PRO A 1 636 ? 8.098 -2.414 -9.491 1.00 26.16 636 PRO A C 1
ATOM 4976 O O . PRO A 1 636 ? 8.824 -1.529 -9.959 1.00 26.16 636 PRO A O 1
ATOM 4979 N N . PRO A 1 637 ? 8.610 -3.480 -8.847 1.00 25.89 637 PRO A N 1
ATOM 4980 C CA . PRO A 1 637 ? 10.044 -3.648 -8.656 1.00 25.89 637 PRO A CA 1
ATOM 4981 C C . PRO A 1 637 ? 10.743 -3.750 -10.015 1.00 25.89 637 PRO A C 1
ATOM 4983 O O . PRO A 1 637 ? 10.466 -4.640 -10.824 1.00 25.89 637 PRO A O 1
ATOM 4986 N N . SER A 1 638 ? 11.635 -2.795 -10.269 1.00 27.62 638 SER A N 1
ATOM 4987 C CA . SER A 1 638 ? 12.298 -2.640 -11.555 1.00 27.62 638 SER A CA 1
ATOM 4988 C C . SER A 1 638 ? 13.557 -3.495 -11.625 1.00 27.62 638 SER A C 1
ATOM 4990 O O . SER A 1 638 ? 14.506 -3.283 -10.870 1.00 27.62 638 SER A O 1
ATOM 4992 N N . TRP A 1 639 ? 13.599 -4.406 -12.588 1.00 32.34 639 TRP A N 1
ATOM 4993 C CA . TRP A 1 639 ? 14.764 -5.247 -12.839 1.00 32.34 639 TRP A CA 1
ATOM 4994 C C . TRP A 1 639 ? 15.933 -4.404 -13.352 1.00 32.34 639 TRP A C 1
ATOM 4996 O O . TRP A 1 639 ? 15.836 -3.780 -14.414 1.00 32.34 639 TRP A O 1
ATOM 5006 N N . SER A 1 640 ? 17.040 -4.379 -12.612 1.00 24.61 640 SER A N 1
ATOM 5007 C CA . SER A 1 640 ? 18.299 -3.787 -13.053 1.00 24.61 640 SER A CA 1
ATOM 5008 C C . SER A 1 640 ? 19.218 -4.885 -13.584 1.00 24.61 640 SER A C 1
ATOM 5010 O O . SER A 1 640 ? 19.612 -5.801 -12.871 1.00 24.61 640 SER A O 1
ATOM 5012 N N . CYS A 1 641 ? 19.590 -4.792 -14.862 1.00 23.92 641 CYS A N 1
ATOM 5013 C CA . CYS A 1 641 ? 20.689 -5.596 -15.390 1.00 23.92 641 CYS A CA 1
ATOM 5014 C C . CYS A 1 641 ? 21.969 -5.199 -14.643 1.00 23.92 641 CYS A C 1
ATOM 5016 O O . CYS A 1 641 ? 22.443 -4.065 -14.805 1.00 23.92 641 CYS A O 1
ATOM 5018 N N . THR A 1 642 ? 22.517 -6.121 -13.850 1.00 23.30 642 THR A N 1
ATOM 5019 C CA . THR A 1 642 ? 23.848 -5.998 -13.253 1.00 23.30 642 THR A CA 1
ATOM 5020 C C . THR A 1 642 ? 24.876 -5.703 -14.346 1.00 23.30 642 THR A C 1
ATOM 5022 O O . THR A 1 642 ? 24.743 -6.133 -15.497 1.00 23.30 642 THR A O 1
ATOM 5025 N N . GLN A 1 643 ? 25.877 -4.883 -14.019 1.00 26.14 643 GLN A N 1
ATOM 5026 C CA . GLN A 1 643 ? 26.951 -4.578 -14.957 1.00 26.14 643 GLN A CA 1
ATOM 5027 C C . GLN A 1 643 ? 27.849 -5.802 -15.113 1.00 26.14 643 GLN A C 1
ATOM 5029 O O . GLN A 1 643 ? 28.731 -6.024 -14.289 1.00 26.14 643 GLN A O 1
ATOM 5034 N N . ASP A 1 644 ? 27.693 -6.525 -16.217 1.00 23.72 644 ASP A N 1
ATOM 5035 C CA . ASP A 1 644 ? 28.852 -7.182 -16.805 1.00 23.72 644 ASP A CA 1
ATOM 5036 C C . ASP A 1 644 ? 29.786 -6.079 -17.342 1.00 23.72 644 ASP A C 1
ATOM 5038 O O . ASP A 1 644 ? 29.383 -5.242 -18.160 1.00 23.72 644 ASP A O 1
ATOM 5042 N N . GLN A 1 645 ? 31.016 -6.011 -16.823 1.00 26.17 645 GLN A N 1
ATOM 5043 C CA . GLN A 1 645 ? 31.984 -4.949 -17.145 1.00 26.17 645 GLN A CA 1
ATOM 5044 C C . GLN A 1 645 ? 32.591 -5.091 -18.558 1.00 26.17 645 GLN A C 1
ATOM 5046 O O . GLN A 1 645 ? 33.336 -4.222 -19.006 1.00 26.17 645 GLN A O 1
ATOM 5051 N N . SER A 1 646 ? 32.202 -6.127 -19.305 1.00 25.23 646 SER A N 1
ATOM 5052 C CA . SER A 1 646 ? 32.679 -6.456 -20.656 1.00 25.23 646 SER A CA 1
ATOM 5053 C C . SER A 1 646 ? 32.321 -5.450 -21.771 1.00 25.23 646 SER A C 1
ATOM 5055 O O . SER A 1 646 ? 32.823 -5.571 -22.888 1.00 25.23 646 SER A O 1
ATOM 5057 N N . LEU A 1 647 ? 31.478 -4.440 -21.507 1.00 30.44 647 LEU A N 1
ATOM 5058 C CA . LEU A 1 647 ? 30.935 -3.518 -22.525 1.00 30.44 647 LEU A CA 1
ATOM 5059 C C . LEU A 1 647 ? 31.552 -2.099 -22.559 1.00 30.44 647 LEU A C 1
ATOM 5061 O O . LEU A 1 647 ? 31.002 -1.227 -23.238 1.00 30.44 647 LEU A O 1
ATOM 5065 N N . GLN A 1 648 ? 32.674 -1.839 -21.872 1.00 25.33 648 GLN A N 1
ATOM 5066 C CA . GLN A 1 648 ? 33.392 -0.547 -21.969 1.00 25.33 648 GLN A CA 1
ATOM 5067 C C . GLN A 1 648 ? 34.866 -0.615 -22.412 1.00 25.33 648 GLN A C 1
ATOM 5069 O O . GLN A 1 648 ? 35.408 0.421 -22.796 1.00 25.33 648 GLN A O 1
ATOM 5074 N N . GLU A 1 649 ? 35.501 -1.789 -22.469 1.00 23.58 649 GLU A N 1
ATOM 5075 C CA . GLU A 1 649 ? 36.912 -1.920 -22.875 1.00 23.58 649 GLU A CA 1
ATOM 5076 C C . GLU A 1 649 ? 37.089 -2.264 -24.364 1.00 23.58 649 GLU A C 1
ATOM 5078 O O . GLU A 1 649 ? 37.478 -3.366 -24.742 1.00 23.58 649 GLU A O 1
ATOM 5083 N N . LEU A 1 650 ? 36.844 -1.281 -25.236 1.00 26.70 650 LEU A N 1
ATOM 5084 C CA . LEU A 1 650 ? 37.252 -1.326 -26.650 1.00 26.70 650 LEU A CA 1
ATOM 5085 C C . LEU A 1 650 ? 37.971 -0.031 -27.079 1.00 26.70 650 LEU A C 1
ATOM 5087 O O . LEU A 1 650 ? 37.708 0.526 -28.145 1.00 26.70 650 LEU A O 1
ATOM 5091 N N . ALA A 1 651 ? 38.900 0.448 -26.240 1.00 22.59 651 ALA A N 1
ATOM 5092 C CA . ALA A 1 651 ? 39.820 1.537 -26.580 1.00 22.59 651 ALA A CA 1
ATOM 5093 C C . ALA A 1 651 ? 41.131 1.527 -25.751 1.00 22.59 651 ALA A C 1
ATOM 5095 O O . ALA A 1 651 ? 41.214 2.182 -24.717 1.00 22.59 651 ALA A O 1
ATOM 5096 N N . ALA A 1 652 ? 42.189 0.921 -26.315 1.00 20.95 652 ALA A N 1
ATOM 5097 C CA . ALA A 1 652 ? 43.610 1.122 -25.944 1.00 20.95 652 ALA A CA 1
ATOM 5098 C C . ALA A 1 652 ? 44.103 0.418 -24.631 1.00 20.95 652 ALA A C 1
ATOM 5100 O O . ALA A 1 652 ? 43.278 -0.124 -23.901 1.00 20.95 652 ALA A O 1
ATOM 5101 N N . PRO A 1 653 ? 45.433 0.245 -24.401 1.00 26.45 653 PRO A N 1
ATOM 5102 C CA . PRO A 1 653 ? 45.943 -1.098 -24.076 1.00 26.45 653 PRO A CA 1
ATOM 5103 C C . PRO A 1 653 ? 46.740 -1.269 -22.762 1.00 26.45 653 PRO A C 1
ATOM 5105 O O . PRO A 1 653 ? 47.369 -0.338 -22.278 1.00 26.45 653 PRO A O 1
ATOM 5108 N N . HIS A 1 654 ? 46.800 -2.534 -22.314 1.00 24.02 654 HIS A N 1
ATOM 5109 C CA . HIS A 1 654 ? 47.822 -3.194 -21.472 1.00 24.02 654 HIS A CA 1
ATOM 5110 C C . HIS A 1 654 ? 48.456 -2.444 -20.280 1.00 24.02 654 HIS A C 1
ATOM 5112 O O . HIS A 1 654 ? 49.365 -1.646 -20.474 1.00 24.02 654 HIS A O 1
ATOM 5118 N N . GLU A 1 655 ? 48.237 -2.972 -19.066 1.00 21.64 655 GLU A N 1
ATOM 5119 C CA . GLU A 1 655 ? 49.363 -3.413 -18.218 1.00 21.64 655 GLU A CA 1
ATOM 5120 C C . GLU A 1 655 ? 48.963 -4.519 -17.215 1.00 21.64 655 GLU A C 1
ATOM 5122 O O . GLU A 1 655 ? 47.799 -4.661 -16.847 1.00 21.64 655 GLU A O 1
ATOM 5127 N N . PHE A 1 656 ? 49.927 -5.363 -16.830 1.00 20.89 656 PHE A N 1
ATOM 5128 C CA . PHE A 1 656 ? 49.739 -6.535 -15.960 1.00 20.89 656 PHE A CA 1
ATOM 5129 C C . PHE A 1 656 ? 50.059 -6.191 -14.498 1.00 20.89 656 PHE A C 1
ATOM 5131 O O . PHE A 1 656 ? 51.189 -5.803 -14.210 1.00 20.89 656 PHE A O 1
ATOM 5138 N N . VAL A 1 657 ? 49.163 -6.504 -13.554 1.00 20.77 657 VAL A N 1
ATOM 5139 C CA . VAL A 1 657 ? 49.538 -6.718 -12.142 1.00 20.77 657 VAL A CA 1
ATOM 5140 C C . VAL A 1 657 ? 48.845 -7.974 -11.614 1.00 20.77 657 VAL A C 1
ATOM 5142 O O . VAL A 1 657 ? 47.628 -8.110 -11.697 1.00 20.77 657 VAL A O 1
ATOM 5145 N N . LYS A 1 658 ? 49.637 -8.912 -11.081 1.00 20.44 658 LYS A N 1
ATOM 5146 C CA . LYS A 1 658 ? 49.151 -10.085 -10.342 1.00 20.44 658 LYS A CA 1
ATOM 5147 C C . LYS A 1 658 ? 49.055 -9.757 -8.854 1.00 20.44 658 LYS A C 1
ATOM 5149 O O . LYS A 1 658 ? 50.020 -9.235 -8.299 1.00 20.44 658 LYS A O 1
ATOM 5154 N N . THR A 1 659 ? 48.007 -10.243 -8.199 1.00 20.20 659 THR A N 1
ATOM 5155 C CA . THR A 1 659 ? 47.999 -10.439 -6.742 1.00 20.20 659 THR A CA 1
ATOM 5156 C C . THR A 1 659 ? 47.257 -11.732 -6.416 1.00 20.20 659 THR A C 1
ATOM 5158 O O . THR A 1 659 ? 46.176 -11.985 -6.943 1.00 20.20 659 THR A O 1
ATOM 5161 N N . GLU A 1 660 ? 47.874 -12.589 -5.606 1.00 19.94 660 GLU A N 1
ATOM 5162 C CA . GLU A 1 660 ? 47.362 -13.925 -5.283 1.00 19.94 660 GLU A CA 1
ATOM 5163 C C . GLU A 1 660 ? 46.286 -13.861 -4.190 1.00 19.94 660 GLU A C 1
ATOM 5165 O O . GLU A 1 660 ? 46.418 -13.118 -3.218 1.00 19.94 660 GLU A O 1
ATOM 5170 N N . ALA A 1 661 ? 45.226 -14.661 -4.331 1.00 20.81 661 ALA A N 1
ATOM 5171 C CA . ALA A 1 661 ? 44.174 -14.779 -3.327 1.00 20.81 661 ALA A CA 1
ATOM 5172 C C . ALA A 1 661 ? 44.469 -15.940 -2.363 1.00 20.81 661 ALA A C 1
ATOM 5174 O O . ALA A 1 661 ? 44.547 -17.098 -2.776 1.00 20.81 661 ALA A O 1
ATOM 5175 N N . VAL A 1 662 ? 44.583 -15.634 -1.069 1.00 20.91 662 VAL A N 1
ATOM 5176 C CA . VAL A 1 662 ? 44.621 -16.638 0.004 1.00 20.91 662 VAL A CA 1
ATOM 5177 C C . VAL A 1 662 ? 43.186 -16.972 0.415 1.00 20.91 662 VAL A C 1
ATOM 5179 O O . VAL A 1 662 ? 42.420 -16.088 0.791 1.00 20.91 662 VAL A O 1
ATOM 5182 N N . LEU A 1 663 ? 42.824 -18.253 0.350 1.00 21.06 663 LEU A N 1
ATOM 5183 C CA . LEU A 1 663 ? 41.531 -18.766 0.804 1.00 21.06 663 LEU A CA 1
ATOM 5184 C C . LEU A 1 663 ? 41.492 -18.871 2.336 1.00 21.06 663 LEU A C 1
ATOM 5186 O O . LEU A 1 663 ? 42.190 -19.696 2.922 1.00 21.06 663 LEU A O 1
ATOM 5190 N N . THR A 1 664 ? 40.615 -18.093 2.969 1.00 22.06 664 THR A N 1
ATOM 5191 C CA . THR A 1 664 ? 40.139 -18.320 4.341 1.00 22.06 664 THR A CA 1
ATOM 5192 C C . THR A 1 664 ? 38.627 -18.551 4.336 1.00 22.06 664 THR A C 1
ATOM 5194 O O . THR A 1 664 ? 37.891 -17.978 3.531 1.00 22.06 664 THR A O 1
ATOM 5197 N N . SER A 1 665 ? 38.164 -19.453 5.202 1.00 21.84 665 SER A N 1
ATOM 5198 C CA . SER A 1 665 ? 36.764 -19.878 5.300 1.00 21.84 665 SER A CA 1
ATOM 5199 C C . SER A 1 665 ? 35.843 -18.721 5.689 1.00 21.84 665 SER A C 1
ATOM 5201 O O . SER A 1 665 ? 36.094 -18.058 6.696 1.00 21.84 665 SER A O 1
ATOM 5203 N N . ARG A 1 666 ? 34.758 -18.507 4.934 1.00 28.03 666 ARG A N 1
ATOM 5204 C CA . ARG A 1 666 ? 33.722 -17.524 5.280 1.00 28.03 666 ARG A CA 1
ATOM 5205 C C . ARG A 1 666 ? 32.698 -18.123 6.242 1.00 28.03 666 ARG A C 1
ATOM 5207 O O . ARG A 1 666 ? 32.159 -19.193 5.979 1.00 28.03 666 ARG A O 1
ATOM 5214 N N . THR A 1 667 ? 32.419 -17.393 7.315 1.00 31.44 667 THR A N 1
ATOM 5215 C CA . THR A 1 667 ? 31.335 -17.660 8.268 1.00 31.44 667 THR A CA 1
ATOM 5216 C C . THR A 1 667 ? 30.124 -16.815 7.878 1.00 31.44 667 THR A C 1
ATOM 5218 O O . THR A 1 667 ? 30.278 -15.614 7.659 1.00 31.44 667 THR A O 1
ATOM 5221 N N . THR A 1 668 ? 28.933 -17.407 7.794 1.00 35.38 668 THR A N 1
ATOM 5222 C CA . THR A 1 668 ? 27.695 -16.682 7.456 1.00 35.38 668 THR A CA 1
ATOM 5223 C C . THR A 1 668 ? 27.049 -16.107 8.720 1.00 35.38 668 THR A C 1
ATOM 5225 O O . THR A 1 668 ? 26.921 -16.814 9.719 1.00 35.38 668 THR A O 1
ATOM 5228 N N . VAL A 1 669 ? 26.632 -14.838 8.677 1.00 36.25 669 VAL A N 1
ATOM 5229 C CA . VAL A 1 669 ? 25.877 -14.149 9.741 1.00 36.25 669 VAL A CA 1
ATOM 5230 C C . VAL A 1 669 ? 24.538 -13.710 9.153 1.00 36.25 669 VAL A C 1
ATOM 5232 O O . VAL A 1 669 ? 24.519 -13.126 8.073 1.00 36.25 669 VAL A O 1
ATOM 5235 N N . THR A 1 670 ? 23.430 -13.985 9.843 1.00 41.12 670 THR A N 1
ATOM 5236 C CA . THR A 1 670 ? 22.070 -13.686 9.347 1.00 41.12 670 THR A CA 1
ATOM 5237 C C . THR A 1 670 ? 21.401 -12.619 10.213 1.00 41.12 670 THR A C 1
ATOM 5239 O O . THR A 1 670 ? 21.568 -12.625 11.431 1.00 41.12 670 THR A O 1
ATOM 5242 N N . LEU A 1 671 ? 20.642 -11.703 9.605 1.00 39.34 671 LEU A N 1
ATOM 5243 C CA . LEU A 1 671 ? 19.905 -10.635 10.291 1.00 39.34 671 LEU A CA 1
ATOM 5244 C C . LEU A 1 671 ? 18.410 -10.774 9.992 1.00 39.34 671 LEU A C 1
ATOM 5246 O O . LEU A 1 671 ? 18.019 -10.811 8.834 1.00 39.34 671 LEU A O 1
ATOM 5250 N N . THR A 1 672 ? 17.577 -10.836 11.027 1.00 45.00 672 THR A N 1
ATOM 5251 C CA . THR A 1 672 ? 16.126 -11.039 10.942 1.00 45.00 672 THR A CA 1
ATOM 5252 C C . THR A 1 672 ? 15.383 -9.853 11.553 1.00 45.00 672 THR A C 1
ATOM 5254 O O . THR A 1 672 ? 15.688 -9.404 12.659 1.00 45.00 672 THR A O 1
ATOM 5257 N N . LEU A 1 673 ? 14.397 -9.344 10.819 1.00 42.56 673 LEU A N 1
ATOM 5258 C CA . LEU A 1 673 ? 13.535 -8.229 11.208 1.00 42.56 673 LEU A CA 1
ATOM 5259 C C . LEU A 1 673 ? 12.161 -8.761 11.620 1.00 42.56 673 LEU A C 1
ATOM 5261 O O . LEU A 1 673 ? 11.587 -9.576 10.898 1.00 42.56 673 LEU A O 1
ATOM 5265 N N . TYR A 1 674 ? 11.614 -8.258 12.726 1.00 39.81 674 TYR A N 1
ATOM 5266 C CA . TYR A 1 674 ? 10.256 -8.559 13.185 1.00 39.81 674 TYR A CA 1
ATOM 5267 C C . TYR A 1 674 ? 9.438 -7.270 13.345 1.00 39.81 674 TYR A C 1
ATOM 5269 O O . TYR A 1 674 ? 9.902 -6.285 13.929 1.00 39.81 674 TYR A O 1
ATOM 5277 N N . LEU A 1 675 ? 8.199 -7.285 12.846 1.00 33.69 675 LEU A N 1
ATOM 5278 C CA . LEU A 1 675 ? 7.236 -6.192 13.000 1.00 33.69 675 LEU A CA 1
ATOM 5279 C C . LEU A 1 675 ? 6.486 -6.341 14.330 1.00 33.69 675 LEU A C 1
ATOM 5281 O O . LEU A 1 675 ? 5.730 -7.291 14.525 1.00 33.69 675 LEU A O 1
ATOM 5285 N N . GLY A 1 676 ? 6.683 -5.390 15.246 1.00 27.28 676 GLY A N 1
ATOM 5286 C CA . GLY A 1 676 ? 6.028 -5.397 16.553 1.00 27.28 676 GLY A CA 1
ATOM 5287 C C . GLY A 1 676 ? 4.595 -4.869 16.493 1.00 27.28 676 GLY A C 1
ATOM 5288 O O . GLY A 1 676 ? 4.368 -3.676 16.698 1.00 27.28 676 GLY A O 1
ATOM 5289 N N . CYS A 1 677 ? 3.614 -5.745 16.268 1.00 22.91 677 CYS A N 1
ATOM 5290 C CA . CYS A 1 677 ? 2.210 -5.430 16.539 1.00 22.91 677 CYS A CA 1
ATOM 5291 C C . CYS A 1 677 ? 1.913 -5.611 18.033 1.00 22.91 677 CYS A C 1
ATOM 5293 O O . CYS A 1 677 ? 1.874 -6.734 18.532 1.00 22.91 677 CYS A O 1
ATOM 5295 N N . THR A 1 678 ? 1.649 -4.515 18.747 1.00 21.50 678 THR A N 1
ATOM 5296 C CA . THR A 1 678 ? 1.172 -4.558 20.137 1.00 21.50 678 THR A CA 1
ATOM 5297 C C . THR A 1 678 ? -0.282 -5.029 20.201 1.00 21.50 678 THR A C 1
ATOM 5299 O O . THR A 1 678 ? -1.207 -4.222 20.316 1.00 21.50 678 THR A O 1
ATOM 5302 N N . LEU A 1 679 ? -0.487 -6.344 20.143 1.00 21.22 679 LEU A N 1
ATOM 5303 C CA . LEU A 1 679 ? -1.648 -6.973 20.765 1.00 21.22 679 LEU A CA 1
ATOM 5304 C C . LEU A 1 679 ? -1.425 -6.977 22.281 1.00 21.22 679 LEU A C 1
ATOM 5306 O O . LEU A 1 679 ? -0.351 -7.339 22.758 1.00 21.22 679 LEU A O 1
ATOM 5310 N N . THR A 1 680 ? -2.429 -6.547 23.043 1.00 20.66 680 THR A N 1
ATOM 5311 C CA . THR A 1 680 ? -2.398 -6.632 24.507 1.00 20.66 680 THR A CA 1
ATOM 5312 C C . THR A 1 680 ? -2.364 -8.093 24.928 1.00 20.66 680 THR A C 1
ATOM 5314 O O . THR A 1 680 ? -3.368 -8.793 24.789 1.00 20.66 680 THR A O 1
ATOM 5317 N N . ALA A 1 681 ? -1.222 -8.540 25.451 1.00 20.08 681 ALA A N 1
ATOM 5318 C CA . ALA A 1 681 ? -1.119 -9.830 26.112 1.00 20.08 681 ALA A CA 1
ATOM 5319 C C . ALA A 1 681 ? -2.096 -9.872 27.297 1.00 20.08 681 ALA A C 1
ATOM 5321 O O . ALA A 1 681 ? -2.113 -8.964 28.129 1.00 20.08 681 ALA A O 1
ATOM 5322 N N . VAL A 1 682 ? -2.912 -10.922 27.355 1.00 22.17 682 VAL A N 1
ATOM 5323 C CA . VAL A 1 682 ? -3.662 -11.284 28.560 1.00 22.17 682 VAL A CA 1
ATOM 5324 C C . VAL A 1 682 ? -2.775 -12.224 29.366 1.00 22.17 682 VAL A C 1
ATOM 5326 O O . VAL A 1 682 ? -2.271 -13.204 28.818 1.00 22.17 682 VAL A O 1
ATOM 5329 N N . ASP A 1 683 ? -2.586 -11.919 30.650 1.00 19.84 683 ASP A N 1
ATOM 5330 C CA . ASP A 1 683 ? -1.832 -12.761 31.578 1.00 19.84 683 ASP A CA 1
ATOM 5331 C C . ASP A 1 683 ? -2.358 -14.203 31.585 1.00 19.84 683 ASP A C 1
ATOM 5333 O O . ASP A 1 683 ? -3.503 -14.463 31.963 1.00 19.84 683 ASP A O 1
ATOM 5337 N N . ILE A 1 684 ? -1.483 -15.158 31.266 1.00 22.42 684 ILE A N 1
ATOM 5338 C CA . ILE A 1 684 ? -1.626 -16.539 31.728 1.00 22.42 684 ILE A CA 1
ATOM 5339 C C . ILE A 1 684 ? -0.699 -16.671 32.932 1.00 22.42 684 ILE A C 1
ATOM 5341 O O . ILE A 1 684 ? 0.521 -16.744 32.784 1.00 22.42 684 ILE A O 1
ATOM 5345 N N . MET A 1 685 ? -1.283 -16.650 34.134 1.00 21.61 685 MET A N 1
ATOM 5346 C CA . MET A 1 685 ? -0.513 -16.788 35.368 1.00 21.61 685 MET A CA 1
ATOM 5347 C C . MET A 1 685 ? 0.232 -18.122 35.414 1.00 21.61 685 MET A C 1
ATOM 5349 O O . MET A 1 685 ? -0.307 -19.184 35.093 1.00 21.61 685 MET A O 1
ATOM 5353 N N . SER A 1 686 ? 1.474 -18.039 35.875 1.00 20.81 686 SER A N 1
ATOM 5354 C CA . SER A 1 686 ? 2.328 -19.172 36.182 1.00 20.81 686 SER A CA 1
ATOM 5355 C C . SER A 1 686 ? 1.732 -20.057 37.277 1.00 20.81 686 SER A C 1
ATOM 5357 O O . SER A 1 686 ? 1.143 -19.585 38.248 1.00 20.81 686 SER A O 1
ATOM 5359 N N . ASN A 1 687 ? 1.980 -21.359 37.157 1.00 21.59 687 ASN A N 1
ATOM 5360 C CA . ASN A 1 687 ? 1.977 -22.271 38.291 1.00 21.59 687 ASN A CA 1
ATOM 5361 C C . ASN A 1 687 ? 3.301 -23.038 38.247 1.00 21.59 687 ASN A C 1
ATOM 5363 O O . ASN A 1 687 ? 3.474 -23.970 37.464 1.00 21.59 687 ASN A O 1
ATOM 5367 N N . GLU A 1 688 ? 4.267 -22.587 39.044 1.00 22.27 688 GLU A N 1
ATOM 5368 C CA . GLU A 1 688 ? 5.515 -23.313 39.261 1.00 22.27 688 GLU A CA 1
ATOM 5369 C C . GLU A 1 688 ? 5.263 -24.510 40.183 1.00 22.27 688 GLU A C 1
ATOM 5371 O O . GLU A 1 688 ? 4.595 -24.372 41.209 1.00 22.27 688 GLU A O 1
ATOM 5376 N N . SER A 1 689 ? 5.864 -25.663 39.888 1.00 21.17 689 SER A N 1
ATOM 5377 C CA . SER A 1 689 ? 6.799 -26.317 40.822 1.00 21.17 689 SER A CA 1
ATOM 5378 C C . SER A 1 689 ? 7.342 -27.650 40.282 1.00 21.17 689 SER A C 1
ATOM 5380 O O . SER A 1 689 ? 6.734 -28.306 39.444 1.00 21.17 689 SER A O 1
ATOM 5382 N N . GLU A 1 690 ? 8.512 -28.013 40.811 1.00 21.86 690 GLU A N 1
ATOM 5383 C CA . GLU A 1 690 ? 9.186 -29.320 40.722 1.00 21.86 690 GLU A CA 1
ATOM 5384 C C . GLU A 1 690 ? 9.829 -29.703 39.374 1.00 21.86 690 GLU A C 1
ATOM 5386 O O . GLU A 1 690 ? 9.361 -30.496 38.563 1.00 21.86 690 GLU A O 1
ATOM 5391 N N . THR A 1 691 ? 11.037 -29.159 39.230 1.00 21.95 691 THR A N 1
ATOM 5392 C CA . THR A 1 691 ? 12.177 -29.728 38.508 1.00 21.95 691 THR A CA 1
ATOM 5393 C C . THR A 1 691 ? 12.355 -31.243 38.693 1.00 21.95 691 THR A C 1
ATOM 5395 O O . THR A 1 691 ? 12.562 -31.683 39.822 1.00 21.95 691 THR A O 1
ATOM 5398 N N . GLU A 1 692 ? 12.532 -31.994 37.600 1.00 22.28 692 GLU A N 1
ATOM 5399 C CA . GLU A 1 692 ? 13.588 -33.019 37.543 1.00 22.28 692 GLU A CA 1
ATOM 5400 C C . GLU A 1 692 ? 14.064 -33.314 36.104 1.00 22.28 692 GLU A C 1
ATOM 5402 O O . GLU A 1 692 ? 13.290 -33.468 35.161 1.00 22.28 692 GLU A O 1
ATOM 5407 N N . THR A 1 693 ? 15.384 -33.352 35.925 1.00 20.88 693 THR A N 1
ATOM 5408 C CA . THR A 1 693 ? 16.087 -33.649 34.664 1.00 20.88 693 THR A CA 1
ATOM 5409 C C . THR A 1 693 ? 16.017 -35.126 34.271 1.00 20.88 693 THR A C 1
ATOM 5411 O O . THR A 1 693 ? 16.380 -35.948 35.105 1.00 20.88 693 THR A O 1
ATOM 5414 N N . LEU A 1 694 ? 15.784 -35.449 32.982 1.00 20.19 694 LEU A N 1
ATOM 5415 C CA . LEU A 1 694 ? 16.770 -36.155 32.118 1.00 20.19 694 LEU A CA 1
ATOM 5416 C C . LEU A 1 694 ? 16.262 -36.546 30.705 1.00 20.19 694 LEU A C 1
ATOM 5418 O O . LEU A 1 694 ? 15.367 -37.363 30.538 1.00 20.19 694 LEU A O 1
ATOM 5422 N N . SER A 1 695 ? 16.979 -36.044 29.691 1.00 19.86 695 SER A N 1
ATOM 5423 C CA . SER A 1 695 ? 17.267 -36.671 28.381 1.00 19.86 695 SER A CA 1
ATOM 5424 C C . SER A 1 695 ? 16.152 -37.383 27.583 1.00 19.86 695 SER A C 1
ATOM 5426 O O . SER A 1 695 ? 15.922 -38.581 27.748 1.00 19.86 695 SER A O 1
ATOM 5428 N N . VAL A 1 696 ? 15.655 -36.720 26.530 1.00 21.00 696 VAL A N 1
ATOM 5429 C CA . VAL A 1 696 ? 15.113 -37.400 25.338 1.00 21.00 696 VAL A CA 1
ATOM 5430 C C . VAL A 1 696 ? 16.216 -37.493 24.280 1.00 21.00 696 VAL A C 1
ATOM 5432 O O . VAL A 1 696 ? 16.605 -36.493 23.682 1.00 21.00 696 VAL A O 1
ATOM 5435 N N . VAL A 1 697 ? 16.734 -38.702 24.050 1.00 21.70 697 VAL A N 1
ATOM 5436 C CA . VAL A 1 697 ? 17.679 -39.005 22.962 1.00 21.70 697 VAL A CA 1
ATOM 5437 C C . VAL A 1 697 ? 16.981 -39.858 21.906 1.00 21.70 697 VAL A C 1
ATOM 5439 O O . VAL A 1 697 ? 16.342 -40.858 22.224 1.00 21.70 697 VAL A O 1
ATOM 5442 N N . LEU A 1 698 ? 17.165 -39.458 20.646 1.00 23.20 698 LEU A N 1
ATOM 5443 C CA . LEU A 1 698 ? 16.820 -40.162 19.407 1.00 23.20 698 LEU A CA 1
ATOM 5444 C C . LEU A 1 698 ? 16.738 -41.697 19.518 1.00 23.20 698 LEU A C 1
ATOM 5446 O O . LEU A 1 698 ? 17.748 -42.351 19.795 1.00 23.20 698 LEU A O 1
ATOM 5450 N N . ARG A 1 699 ? 15.607 -42.279 19.089 1.00 20.92 699 ARG A N 1
ATOM 5451 C CA . ARG A 1 699 ? 15.614 -43.548 18.336 1.00 20.92 699 ARG A CA 1
ATOM 5452 C C . ARG A 1 699 ? 14.337 -43.805 17.537 1.00 20.92 699 ARG A C 1
ATOM 5454 O O . ARG A 1 699 ? 13.241 -43.876 18.076 1.00 20.92 699 ARG A O 1
ATOM 5461 N N . SER A 1 700 ? 14.532 -44.057 16.248 1.00 23.12 700 SER A N 1
ATOM 5462 C CA . SER A 1 700 ? 13.577 -44.718 15.357 1.00 23.12 700 SER A CA 1
ATOM 5463 C C . SER A 1 700 ? 13.259 -46.147 15.823 1.00 23.12 700 SER A C 1
ATOM 5465 O O . SER A 1 700 ? 14.183 -46.887 16.175 1.00 23.12 700 SER A O 1
ATOM 5467 N N . GLY A 1 701 ? 12.000 -46.577 15.715 1.00 22.39 701 GLY A N 1
ATOM 5468 C CA . GLY A 1 701 ? 11.583 -47.964 15.953 1.00 22.39 701 GLY A CA 1
ATOM 5469 C C . GLY A 1 701 ? 10.413 -48.366 15.054 1.00 22.39 701 GLY A C 1
ATOM 5470 O O . GLY A 1 701 ? 9.331 -47.805 15.165 1.00 22.39 701 GLY A O 1
ATOM 5471 N N . ALA A 1 702 ? 10.638 -49.323 14.152 1.00 25.77 702 ALA A N 1
ATOM 5472 C CA . ALA A 1 702 ? 9.636 -49.787 13.191 1.00 25.77 702 ALA A CA 1
ATOM 5473 C C . ALA A 1 702 ? 8.711 -50.879 13.763 1.00 25.77 702 ALA A C 1
ATOM 5475 O O . ALA A 1 702 ? 9.115 -51.668 14.620 1.00 25.77 702 ALA A O 1
ATOM 5476 N N . PHE A 1 703 ? 7.500 -50.991 13.208 1.00 23.22 703 PHE A N 1
ATOM 5477 C CA . PHE A 1 703 ? 6.650 -52.178 13.367 1.00 23.22 703 PHE A CA 1
ATOM 5478 C C . PHE A 1 703 ? 7.247 -53.392 12.632 1.00 23.22 703 PHE A C 1
ATOM 5480 O O . PHE A 1 703 ? 7.922 -53.250 11.613 1.00 23.22 703 PHE A O 1
ATOM 5487 N N . SER A 1 704 ? 6.984 -54.604 13.133 1.00 24.30 704 SER A N 1
ATOM 5488 C CA . SER A 1 704 ? 7.575 -55.846 12.611 1.00 24.30 704 SER A CA 1
ATOM 5489 C C . SER A 1 704 ? 6.540 -56.842 12.083 1.00 24.30 704 SER A C 1
ATOM 5491 O O . SER A 1 704 ? 5.500 -57.043 12.711 1.00 24.30 704 SER A O 1
ATOM 5493 N N . ARG A 1 705 ? 6.880 -57.555 10.995 1.00 22.08 705 ARG A N 1
ATOM 5494 C CA . ARG A 1 705 ? 6.611 -59.000 10.829 1.00 22.08 705 ARG A CA 1
ATOM 5495 C C . ARG A 1 705 ? 7.464 -59.630 9.712 1.00 22.08 705 ARG A C 1
ATOM 5497 O O . ARG A 1 705 ? 7.956 -58.958 8.818 1.00 22.08 705 ARG A O 1
ATOM 5504 N N . TYR A 1 706 ? 7.681 -60.936 9.855 1.00 23.14 706 TYR A N 1
ATOM 5505 C CA . TYR A 1 706 ? 8.647 -61.803 9.162 1.00 23.14 706 TYR A CA 1
ATOM 5506 C C . TYR A 1 706 ? 8.485 -61.956 7.634 1.00 23.14 706 TYR A C 1
ATOM 5508 O O . TYR A 1 706 ? 7.383 -62.256 7.184 1.00 23.14 706 TYR A O 1
ATOM 5516 N N . CYS A 1 707 ? 9.610 -62.028 6.895 1.00 20.27 707 CYS A N 1
ATOM 5517 C CA . CYS A 1 707 ? 10.043 -63.260 6.190 1.00 20.27 707 CYS A CA 1
ATOM 5518 C C . CYS A 1 707 ? 11.498 -63.203 5.647 1.00 20.27 707 CYS A C 1
ATOM 5520 O O . CYS A 1 707 ? 12.233 -62.262 5.931 1.00 20.27 707 CYS A O 1
ATOM 5522 N N . TYR A 1 708 ? 11.956 -64.290 5.008 1.00 20.55 708 TYR A N 1
ATOM 5523 C CA . TYR A 1 708 ? 13.350 -64.787 5.003 1.00 20.55 708 TYR A CA 1
ATOM 5524 C C . TYR A 1 708 ? 14.202 -64.491 3.738 1.00 20.55 708 TYR A C 1
ATOM 5526 O O . TYR A 1 708 ? 13.664 -64.286 2.658 1.00 20.55 708 TYR A O 1
ATOM 5534 N N . CYS A 1 709 ? 15.533 -64.671 3.873 1.00 20.70 709 CYS A N 1
ATOM 5535 C CA . CYS A 1 709 ? 16.586 -64.745 2.823 1.00 20.70 709 CYS A CA 1
ATOM 5536 C C . CYS A 1 709 ? 16.925 -63.464 2.008 1.00 20.70 709 CYS A C 1
ATOM 5538 O O . CYS A 1 709 ? 16.050 -62.732 1.588 1.00 20.70 709 CYS A O 1
ATOM 5540 N N . GLY A 1 710 ? 18.191 -63.166 1.662 1.00 20.52 710 GLY A N 1
ATOM 5541 C CA . GLY A 1 710 ? 19.465 -63.764 2.092 1.00 20.52 710 GLY A CA 1
ATOM 5542 C C . GLY A 1 710 ? 20.673 -63.472 1.167 1.00 20.52 710 GLY A C 1
ATOM 5543 O O . GLY A 1 710 ? 20.523 -63.376 -0.041 1.00 20.52 710 GLY A O 1
ATOM 5544 N N . ARG A 1 711 ? 21.886 -63.498 1.757 1.00 22.89 711 ARG A N 1
ATOM 5545 C CA . ARG A 1 711 ? 23.252 -63.574 1.155 1.00 22.89 711 ARG A CA 1
ATOM 5546 C C . ARG A 1 711 ? 24.024 -62.290 0.771 1.00 22.89 711 ARG A C 1
ATOM 5548 O O . ARG A 1 711 ? 23.820 -61.651 -0.249 1.00 22.89 711 ARG A O 1
ATOM 5555 N N . ARG A 1 712 ? 25.095 -62.101 1.556 1.00 20.94 712 ARG A N 1
ATOM 5556 C CA . ARG A 1 712 ? 26.353 -61.366 1.306 1.00 20.94 712 ARG A CA 1
ATOM 5557 C C . ARG A 1 712 ? 26.978 -61.609 -0.085 1.00 20.94 712 ARG A C 1
ATOM 5559 O O . ARG A 1 712 ? 27.061 -62.766 -0.497 1.00 20.94 712 ARG A O 1
ATOM 5566 N N . ARG A 1 713 ? 27.715 -60.611 -0.602 1.00 23.03 713 ARG A N 1
ATOM 5567 C CA . ARG A 1 713 ? 29.149 -60.767 -0.965 1.00 23.03 713 ARG A CA 1
ATOM 5568 C C . ARG A 1 713 ? 29.908 -59.425 -0.972 1.00 23.03 713 ARG A C 1
ATOM 5570 O O . ARG A 1 713 ? 29.344 -58.402 -0.613 1.00 23.03 713 ARG A O 1
ATOM 5577 N N . LYS A 1 714 ? 31.225 -59.493 -1.191 1.00 20.23 714 LYS A N 1
ATOM 5578 C CA . LYS A 1 714 ? 32.274 -58.540 -0.767 1.00 20.23 714 LYS A CA 1
ATOM 5579 C C . LYS A 1 714 ? 33.398 -58.547 -1.827 1.00 20.23 714 LYS A C 1
ATOM 5581 O O . LYS A 1 714 ? 33.531 -59.586 -2.468 1.00 20.23 714 LYS A O 1
ATOM 5586 N N . ILE A 1 715 ? 34.254 -57.505 -1.846 1.00 21.67 715 ILE A N 1
ATOM 5587 C CA . ILE A 1 715 ? 35.660 -57.434 -2.363 1.00 21.67 715 ILE A CA 1
ATOM 5588 C C . ILE A 1 715 ? 35.909 -56.565 -3.632 1.00 21.67 715 ILE A C 1
ATOM 5590 O O . ILE A 1 715 ? 35.295 -56.803 -4.660 1.00 21.67 715 ILE A O 1
ATOM 5594 N N . SER A 1 716 ? 36.872 -55.623 -3.489 1.00 20.89 716 SER A N 1
ATOM 5595 C CA . SER A 1 716 ? 37.748 -54.891 -4.460 1.00 20.89 716 SER A CA 1
ATOM 5596 C C . SER A 1 716 ? 37.166 -54.307 -5.764 1.00 20.89 716 SER A C 1
ATOM 5598 O O . SER A 1 716 ? 36.496 -55.011 -6.499 1.00 20.89 716 SER A O 1
ATOM 5600 N N . GLY A 1 717 ? 37.496 -53.094 -6.219 1.00 20.30 717 GLY A N 1
ATOM 5601 C CA . GLY A 1 717 ? 38.700 -52.281 -5.998 1.00 20.30 717 GLY A CA 1
ATOM 5602 C C . GLY A 1 717 ? 39.336 -51.860 -7.343 1.00 20.30 717 GLY A C 1
ATOM 5603 O O . GLY A 1 717 ? 39.241 -52.602 -8.313 1.00 20.30 717 GLY A O 1
ATOM 5604 N N . VAL A 1 718 ? 40.047 -50.722 -7.341 1.00 21.72 718 VAL A N 1
ATOM 5605 C CA . VAL A 1 718 ? 40.789 -50.065 -8.454 1.00 21.72 718 VAL A CA 1
ATOM 5606 C C . VAL A 1 718 ? 40.005 -49.023 -9.275 1.00 21.72 718 VAL A C 1
ATOM 5608 O O . VAL A 1 718 ? 38.848 -49.196 -9.639 1.00 21.72 718 VAL A O 1
ATOM 5611 N N . VAL A 1 719 ? 40.688 -47.895 -9.504 1.00 21.84 719 VAL A N 1
ATOM 5612 C CA . VAL A 1 719 ? 40.200 -46.590 -9.971 1.00 21.84 719 VAL A CA 1
ATOM 5613 C C . VAL A 1 719 ? 40.720 -46.292 -11.378 1.00 21.84 719 VAL A C 1
ATOM 5615 O O . VAL A 1 719 ? 41.932 -46.321 -11.567 1.00 21.84 719 VAL A O 1
ATOM 5618 N N . ILE A 1 720 ? 39.842 -45.875 -12.298 1.00 21.94 720 ILE A N 1
ATOM 5619 C CA . ILE A 1 720 ? 40.110 -44.847 -13.328 1.00 21.94 720 ILE A CA 1
ATOM 5620 C C . ILE A 1 720 ? 38.814 -44.027 -13.461 1.00 21.94 720 ILE A C 1
ATOM 5622 O O . ILE A 1 720 ? 37.729 -44.602 -13.441 1.00 21.94 720 ILE A O 1
ATOM 5626 N N . GLY A 1 721 ? 38.909 -42.694 -13.478 1.00 22.55 721 GLY A N 1
ATOM 5627 C CA . GLY A 1 721 ? 37.773 -41.814 -13.171 1.00 22.55 721 GLY A CA 1
ATOM 5628 C C . GLY A 1 721 ? 37.157 -41.042 -14.341 1.00 22.55 721 GLY A C 1
ATOM 5629 O O . GLY A 1 721 ? 37.700 -40.976 -15.441 1.00 22.55 721 GLY A O 1
ATOM 5630 N N . SER A 1 722 ? 36.051 -40.365 -14.033 1.00 22.06 722 SER A N 1
ATOM 5631 C CA . SER A 1 722 ? 35.433 -39.301 -14.831 1.00 22.06 722 SER A CA 1
ATOM 5632 C C . SER A 1 722 ? 34.665 -38.360 -13.897 1.00 22.06 722 SER A C 1
ATOM 5634 O O . SER A 1 722 ? 33.981 -38.825 -12.986 1.00 22.06 722 SER A O 1
ATOM 5636 N N . ARG A 1 723 ? 34.782 -37.042 -14.103 1.00 24.33 723 ARG A N 1
ATOM 5637 C CA . ARG A 1 723 ? 34.061 -36.019 -13.323 1.00 24.33 723 ARG A CA 1
ATOM 5638 C C . ARG A 1 723 ? 32.542 -36.188 -13.461 1.00 24.33 723 ARG A C 1
ATOM 5640 O O . ARG A 1 723 ? 32.043 -36.198 -14.580 1.00 24.33 723 ARG A O 1
ATOM 5647 N N . ALA A 1 724 ? 31.830 -36.171 -12.340 1.00 23.31 724 ALA A N 1
ATOM 5648 C CA . ALA A 1 724 ? 30.413 -35.825 -12.268 1.00 23.31 724 ALA A CA 1
ATOM 5649 C C . ALA A 1 724 ? 30.201 -34.961 -11.017 1.00 23.31 724 ALA A C 1
ATOM 5651 O O . ALA A 1 724 ? 30.693 -35.307 -9.942 1.00 23.31 724 ALA A O 1
ATOM 5652 N N . LEU A 1 725 ? 29.539 -33.814 -11.174 1.00 23.25 725 LEU A N 1
ATOM 5653 C CA . LEU A 1 725 ? 29.222 -32.914 -10.067 1.00 23.25 725 LEU A CA 1
ATOM 5654 C C . LEU A 1 725 ? 28.005 -33.446 -9.307 1.00 23.25 725 LEU A C 1
ATOM 5656 O O . LEU A 1 725 ? 26.972 -33.699 -9.922 1.00 23.25 725 LEU A O 1
ATOM 5660 N N . PHE A 1 726 ? 28.105 -33.535 -7.983 1.00 21.55 726 PHE A N 1
ATOM 5661 C CA . PHE A 1 726 ? 26.935 -33.550 -7.108 1.00 21.55 726 PHE A CA 1
ATOM 5662 C C . PHE A 1 726 ? 26.810 -32.176 -6.452 1.00 21.55 726 PHE A C 1
ATOM 5664 O O . PHE A 1 726 ? 27.792 -31.645 -5.937 1.00 21.55 726 PHE A O 1
ATOM 5671 N N . LYS A 1 727 ? 25.608 -31.598 -6.523 1.00 23.09 727 LYS A N 1
ATOM 5672 C CA . LYS A 1 727 ? 25.248 -30.370 -5.810 1.00 23.09 727 LYS A CA 1
ATOM 5673 C C . LYS A 1 727 ? 25.147 -30.681 -4.316 1.00 23.09 727 LYS A C 1
ATOM 5675 O O . LYS A 1 727 ? 24.473 -31.644 -3.954 1.00 23.09 727 LYS A O 1
ATOM 5680 N N . GLU A 1 728 ? 25.745 -29.851 -3.471 1.00 22.86 728 GLU A N 1
ATOM 5681 C CA . GLU A 1 728 ? 25.283 -29.724 -2.088 1.00 22.86 728 GLU A CA 1
ATOM 5682 C C . GLU A 1 728 ? 23.996 -28.884 -2.084 1.00 22.86 728 GLU A C 1
ATOM 5684 O O . GLU A 1 728 ? 23.859 -27.940 -2.866 1.00 22.86 728 GLU A O 1
ATOM 5689 N N . TRP A 1 729 ? 23.025 -29.274 -1.255 1.00 23.11 729 TRP A N 1
ATOM 5690 C CA . TRP A 1 729 ? 21.818 -28.484 -1.014 1.00 23.11 729 TRP A CA 1
ATOM 5691 C C . TRP A 1 729 ? 22.184 -27.274 -0.158 1.00 23.11 729 TRP A C 1
ATOM 5693 O O . TRP A 1 729 ? 22.675 -27.442 0.958 1.00 23.11 729 TRP A O 1
ATOM 5703 N N . ASP A 1 730 ? 21.920 -26.072 -0.665 1.00 25.75 730 ASP A N 1
ATOM 5704 C CA . ASP A 1 730 ? 22.179 -24.841 0.074 1.00 25.75 730 ASP A CA 1
ATOM 5705 C C . ASP A 1 730 ? 20.959 -24.465 0.927 1.00 25.75 730 ASP A C 1
ATOM 5707 O O . ASP A 1 730 ? 19.902 -24.096 0.413 1.00 25.75 730 ASP A O 1
ATOM 5711 N N . LEU A 1 731 ? 21.105 -24.592 2.248 1.00 22.94 731 LEU A N 1
ATOM 5712 C CA . LEU A 1 731 ? 20.061 -24.268 3.225 1.00 22.94 731 LEU A CA 1
ATOM 5713 C C . LEU A 1 731 ? 19.899 -22.746 3.441 1.00 22.94 731 LEU A C 1
ATOM 5715 O O . LEU A 1 731 ? 19.060 -22.335 4.239 1.00 22.94 731 LEU A O 1
ATOM 5719 N N . GLY A 1 732 ? 20.700 -21.907 2.769 1.00 25.81 732 GLY A N 1
ATOM 5720 C CA . GLY A 1 732 ? 20.700 -20.453 2.958 1.00 25.81 732 GLY A CA 1
ATOM 5721 C C . GLY A 1 732 ? 19.512 -19.705 2.338 1.00 25.81 732 GLY A C 1
ATOM 5722 O O . GLY A 1 732 ? 19.122 -18.658 2.850 1.00 25.81 732 GLY A O 1
ATOM 5723 N N . GLN A 1 733 ? 18.900 -20.226 1.269 1.00 28.98 733 GLN A N 1
ATOM 5724 C CA . GLN A 1 733 ? 17.941 -19.448 0.463 1.00 28.98 733 GLN A CA 1
ATOM 5725 C C . GLN A 1 733 ? 16.578 -19.206 1.138 1.00 28.98 733 GLN A C 1
ATOM 5727 O O . GLN A 1 733 ? 15.940 -18.189 0.876 1.00 28.98 733 GLN A O 1
ATOM 5732 N N . GLN A 1 734 ? 16.143 -20.084 2.049 1.00 24.86 734 GLN A N 1
ATOM 5733 C CA . GLN A 1 734 ? 14.849 -19.943 2.741 1.00 24.86 734 GLN A CA 1
ATOM 5734 C C . GLN A 1 734 ? 14.846 -18.872 3.851 1.00 24.86 734 GLN A C 1
ATOM 5736 O O . GLN A 1 734 ? 13.778 -18.503 4.335 1.00 24.86 734 GLN A O 1
ATOM 5741 N N . LEU A 1 735 ? 16.012 -18.345 4.246 1.00 25.36 735 LEU A N 1
ATOM 5742 C CA . LEU A 1 735 ? 16.113 -17.270 5.243 1.00 25.36 735 LEU A CA 1
ATOM 5743 C C . LEU A 1 735 ? 16.006 -15.863 4.630 1.00 25.36 735 LEU A C 1
ATOM 5745 O O . LEU A 1 735 ? 15.530 -14.956 5.309 1.00 25.36 735 LEU A O 1
ATOM 5749 N N . GLU A 1 736 ? 16.376 -15.664 3.360 1.00 25.94 736 GLU A N 1
ATOM 5750 C CA . GLU A 1 736 ? 16.294 -14.341 2.712 1.00 25.94 736 GLU A CA 1
ATOM 5751 C C . GLU A 1 736 ? 14.853 -13.925 2.367 1.00 25.94 736 GLU A C 1
ATOM 5753 O O . GLU A 1 736 ? 14.501 -12.751 2.505 1.00 25.94 736 GLU A O 1
ATOM 5758 N N . GLU A 1 737 ? 13.980 -14.865 1.987 1.00 26.28 737 GLU A N 1
ATOM 5759 C CA . GLU A 1 737 ? 12.580 -14.541 1.662 1.00 26.28 737 GLU A CA 1
ATOM 5760 C C . GLU A 1 737 ? 11.764 -14.109 2.893 1.00 26.28 737 GLU A C 1
ATOM 5762 O O . GLU A 1 737 ? 10.889 -13.247 2.780 1.00 26.28 737 GLU A O 1
ATOM 5767 N N . PHE A 1 738 ? 12.101 -14.621 4.082 1.00 23.78 738 PHE A N 1
ATOM 5768 C CA . PHE A 1 738 ? 11.437 -14.246 5.336 1.00 23.78 738 PHE A CA 1
ATOM 5769 C C . PHE A 1 738 ? 11.767 -12.805 5.771 1.00 23.78 738 PHE A C 1
ATOM 5771 O O . PHE A 1 738 ? 10.934 -12.123 6.364 1.00 23.78 738 PHE A O 1
ATOM 5778 N N . ILE A 1 739 ? 12.965 -12.312 5.434 1.00 26.19 739 ILE A N 1
ATOM 5779 C CA . ILE A 1 739 ? 13.426 -10.951 5.760 1.00 26.19 739 ILE A CA 1
ATOM 5780 C C . ILE A 1 739 ? 12.732 -9.901 4.874 1.00 26.19 739 ILE A C 1
ATOM 5782 O O . ILE A 1 739 ? 12.500 -8.769 5.299 1.00 26.19 739 ILE A O 1
ATOM 5786 N N . HIS A 1 740 ? 12.365 -10.257 3.639 1.00 27.86 740 HIS A N 1
ATOM 5787 C CA . HIS A 1 740 ? 11.805 -9.289 2.693 1.00 27.86 740 HIS A CA 1
ATOM 5788 C C . HIS A 1 740 ? 10.316 -8.976 2.906 1.00 27.86 740 HIS A C 1
ATOM 5790 O O . HIS A 1 740 ? 9.869 -7.902 2.507 1.00 27.86 740 HIS A O 1
ATOM 5796 N N . GLN A 1 741 ? 9.549 -9.852 3.567 1.00 27.31 741 GLN A N 1
ATOM 5797 C CA . GLN A 1 741 ? 8.172 -9.530 3.977 1.00 27.31 741 GLN A CA 1
ATOM 5798 C C . GLN A 1 741 ? 8.113 -8.594 5.200 1.00 27.31 741 GLN A C 1
ATOM 5800 O O . GLN A 1 741 ? 7.070 -7.995 5.455 1.00 27.31 741 GLN A O 1
ATOM 5805 N N . THR A 1 742 ? 9.221 -8.410 5.928 1.00 31.98 742 THR A N 1
ATOM 5806 C CA . THR A 1 742 ? 9.287 -7.574 7.142 1.00 31.98 742 THR A CA 1
ATOM 5807 C C . THR A 1 742 ? 9.990 -6.221 6.944 1.00 31.98 742 THR A C 1
ATOM 5809 O O . THR A 1 742 ? 10.130 -5.459 7.901 1.00 31.98 742 THR A O 1
ATOM 5812 N N . SER A 1 743 ? 10.399 -5.868 5.715 1.00 41.59 743 SER A N 1
ATOM 5813 C CA . SER A 1 743 ? 11.276 -4.712 5.447 1.00 41.59 743 SER A CA 1
ATOM 5814 C C . SER A 1 743 ? 10.587 -3.345 5.270 1.00 41.59 743 SER A C 1
ATOM 5816 O O . SER A 1 743 ? 11.286 -2.335 5.160 1.00 41.59 743 SER A O 1
ATOM 5818 N N . SER A 1 744 ? 9.249 -3.284 5.240 1.00 46.59 744 SER A N 1
ATOM 5819 C CA . SER A 1 744 ? 8.478 -2.035 5.105 1.00 46.59 744 SER A CA 1
ATOM 5820 C C . SER A 1 744 ? 7.642 -1.766 6.356 1.00 46.59 744 SER A C 1
ATOM 5822 O O . SER A 1 744 ? 6.793 -2.570 6.738 1.00 46.59 744 SER A O 1
ATOM 5824 N N . CYS A 1 745 ? 7.881 -0.626 7.009 1.00 60.75 745 CYS A N 1
ATOM 5825 C CA . CYS A 1 745 ? 7.187 -0.236 8.237 1.00 60.75 745 CYS A CA 1
ATOM 5826 C C . CYS A 1 745 ? 6.811 1.253 8.230 1.00 60.75 745 CYS A C 1
ATOM 5828 O O . CYS A 1 745 ? 7.475 2.076 7.596 1.00 60.75 745 CYS A O 1
ATOM 5830 N N . SER A 1 746 ? 5.758 1.632 8.961 1.00 68.44 746 SER A N 1
ATOM 5831 C CA . SER A 1 746 ? 5.458 3.052 9.192 1.00 68.44 746 SER A CA 1
ATOM 5832 C C . SER A 1 746 ? 6.540 3.683 10.071 1.00 68.44 746 SER A C 1
ATOM 5834 O O . SER A 1 746 ? 7.075 3.056 10.986 1.00 68.44 746 SER A O 1
ATOM 5836 N N . ALA A 1 747 ? 6.837 4.961 9.838 1.00 61.34 747 ALA A N 1
ATOM 5837 C CA . ALA A 1 747 ? 7.824 5.716 10.603 1.00 61.34 747 ALA A CA 1
ATOM 5838 C C . ALA A 1 747 ? 7.498 5.810 12.108 1.00 61.34 747 ALA A C 1
ATOM 5840 O O . ALA A 1 747 ? 8.411 6.038 12.895 1.00 61.34 747 ALA A O 1
ATOM 5841 N N . SER A 1 748 ? 6.243 5.558 12.508 1.00 50.97 748 SER A N 1
ATOM 5842 C CA . SER A 1 748 ? 5.785 5.473 13.912 1.00 50.97 748 SER A CA 1
ATOM 5843 C C . SER A 1 748 ? 5.650 4.043 14.457 1.00 50.97 748 SER A C 1
ATOM 5845 O O . SER A 1 748 ? 5.153 3.863 15.564 1.00 50.97 748 SER A O 1
ATOM 5847 N N . THR A 1 749 ? 6.082 3.019 13.716 1.00 63.50 749 THR A N 1
ATOM 5848 C CA . THR A 1 749 ? 5.994 1.611 14.139 1.00 63.50 749 THR A CA 1
ATOM 5849 C C . THR A 1 749 ? 7.306 1.128 14.760 1.00 63.50 749 THR A C 1
ATOM 5851 O O . THR A 1 749 ? 8.395 1.447 14.265 1.00 63.50 749 THR A O 1
ATOM 5854 N N . CYS A 1 750 ? 7.181 0.346 15.836 1.00 59.06 750 CYS A N 1
ATOM 5855 C CA . CYS A 1 750 ? 8.283 -0.334 16.511 1.00 59.06 750 CYS A CA 1
ATOM 5856 C C . CYS A 1 750 ? 8.811 -1.517 15.677 1.00 59.06 750 CYS A C 1
ATOM 5858 O O . CYS A 1 750 ? 8.043 -2.236 15.034 1.00 59.06 750 CYS A O 1
ATOM 5860 N N . LEU A 1 751 ? 10.126 -1.715 15.693 1.00 56.84 751 LEU A N 1
ATOM 5861 C CA . LEU A 1 751 ? 10.841 -2.808 15.042 1.00 56.84 751 LEU A CA 1
ATOM 5862 C C . LEU A 1 751 ? 11.557 -3.638 16.106 1.00 56.84 751 LEU A C 1
ATOM 5864 O O . LEU A 1 751 ? 12.113 -3.081 17.049 1.00 56.84 751 LEU A O 1
ATOM 5868 N N . SER A 1 752 ? 11.610 -4.952 15.909 1.00 56.38 752 SER A N 1
ATOM 5869 C CA . SER A 1 752 ? 12.549 -5.823 16.617 1.00 56.38 752 SER A CA 1
ATOM 5870 C C . SER A 1 752 ? 13.601 -6.365 15.641 1.00 56.38 752 SER A C 1
ATOM 5872 O O . SER A 1 752 ? 13.315 -6.636 14.471 1.00 56.38 752 SER A O 1
ATOM 5874 N N . LEU A 1 753 ? 14.845 -6.455 16.117 1.00 60.47 753 LEU A N 1
ATOM 5875 C CA . LEU A 1 753 ? 16.049 -6.746 15.334 1.00 60.47 753 LEU A CA 1
ATOM 5876 C C . LEU A 1 753 ? 16.822 -7.902 15.964 1.00 60.47 753 LEU A C 1
ATOM 5878 O O . LEU A 1 753 ? 17.544 -7.710 16.952 1.00 60.47 753 LEU A O 1
ATOM 5882 N N . VAL A 1 754 ? 16.750 -9.068 15.331 1.00 56.44 754 VAL A N 1
ATOM 5883 C CA . VAL A 1 754 ? 17.468 -10.279 15.734 1.00 56.44 754 VAL A CA 1
ATOM 5884 C C . VAL A 1 754 ? 18.645 -10.519 14.779 1.00 56.44 754 VAL A C 1
ATOM 5886 O O . VAL A 1 754 ? 18.526 -10.310 13.576 1.00 56.44 754 VAL A O 1
ATOM 5889 N N . CYS A 1 755 ? 19.814 -10.931 15.270 1.00 59.25 755 CYS A N 1
ATOM 5890 C CA . CYS A 1 755 ? 20.915 -11.411 14.417 1.00 59.25 755 CYS A CA 1
ATOM 5891 C C . CYS A 1 755 ? 21.463 -12.726 14.954 1.00 59.25 755 CYS A C 1
ATOM 5893 O O . CYS A 1 755 ? 21.475 -12.899 16.166 1.00 59.25 755 CYS A O 1
ATOM 5895 N N . LEU A 1 756 ? 21.952 -13.587 14.059 1.00 50.47 756 LEU A N 1
ATOM 5896 C CA . LEU A 1 756 ? 22.461 -14.934 14.322 1.00 50.47 756 LEU A CA 1
ATOM 5897 C C . LEU A 1 756 ? 23.902 -15.075 13.789 1.00 50.47 756 LEU A C 1
ATOM 5899 O O . LEU A 1 756 ? 24.124 -14.932 12.583 1.00 50.47 756 LEU A O 1
ATOM 5903 N N . GLY A 1 757 ? 24.876 -15.383 14.653 1.00 49.75 757 GLY A N 1
ATOM 5904 C CA . GLY A 1 757 ? 26.271 -15.665 14.278 1.00 49.75 757 GLY A CA 1
ATOM 5905 C C . GLY A 1 757 ? 27.175 -16.044 15.465 1.00 49.75 757 GLY A C 1
ATOM 5906 O O . GLY A 1 757 ? 27.046 -15.488 16.548 1.00 49.75 757 GLY A O 1
ATOM 5907 N N . GLN A 1 758 ? 28.106 -16.992 15.281 1.00 42.72 758 GLN A N 1
ATOM 5908 C CA . GLN A 1 758 ? 28.878 -17.601 16.384 1.00 42.72 758 GLN A CA 1
ATOM 5909 C C . GLN A 1 758 ? 29.644 -16.606 17.284 1.00 42.72 758 GLN A C 1
ATOM 5911 O O . GLN A 1 758 ? 30.402 -15.776 16.786 1.00 42.72 758 GLN A O 1
ATOM 5916 N N . ASN A 1 759 ? 29.510 -16.804 18.606 1.00 45.66 759 ASN A N 1
ATOM 5917 C CA . ASN A 1 759 ? 30.320 -16.284 19.723 1.00 45.66 759 ASN A CA 1
ATOM 5918 C C . ASN A 1 759 ? 31.326 -15.166 19.385 1.00 45.66 759 ASN A C 1
ATOM 5920 O O . ASN A 1 759 ? 32.520 -15.410 19.189 1.00 45.66 759 ASN A O 1
ATOM 5924 N N . GLY A 1 760 ? 30.857 -13.919 19.433 1.00 51.56 760 GLY A N 1
ATOM 5925 C CA . GLY A 1 760 ? 31.698 -12.731 19.335 1.00 51.56 760 GLY A CA 1
ATOM 5926 C C . GLY A 1 760 ? 31.002 -11.484 19.879 1.00 51.56 760 GLY A C 1
ATOM 5927 O O . GLY A 1 760 ? 29.782 -11.355 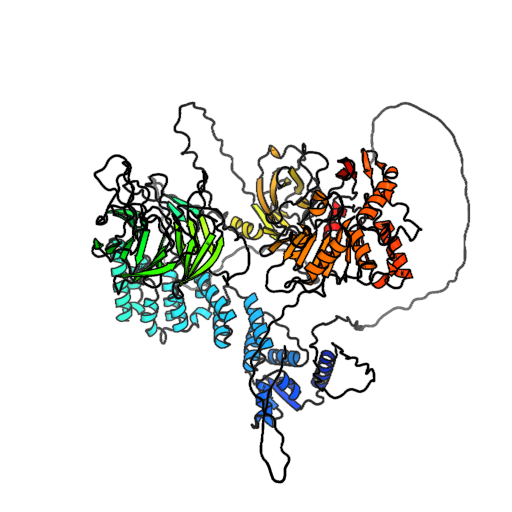19.809 1.00 51.56 760 GLY A O 1
ATOM 5928 N N . GLN A 1 761 ? 31.784 -10.548 20.420 1.00 51.25 761 GLN A N 1
ATOM 5929 C CA . GLN A 1 761 ? 31.303 -9.198 20.736 1.00 51.25 761 GLN A CA 1
ATOM 5930 C C . GLN A 1 761 ? 30.892 -8.494 19.435 1.00 51.25 761 GLN A C 1
ATOM 5932 O O . GLN A 1 761 ? 31.653 -8.535 18.465 1.00 51.25 761 GLN A O 1
ATOM 5937 N N . GLY A 1 762 ? 29.723 -7.849 19.407 1.00 50.81 762 GLY A N 1
ATOM 5938 C CA . GLY A 1 762 ? 29.189 -7.196 18.210 1.00 50.81 762 GLY A CA 1
ATOM 5939 C C . GLY A 1 762 ? 28.830 -5.728 18.438 1.00 50.81 762 GLY A C 1
ATOM 5940 O O . GLY A 1 762 ? 28.190 -5.373 19.427 1.00 50.81 762 GLY A O 1
ATOM 5941 N N . THR A 1 763 ? 29.187 -4.865 17.489 1.00 54.28 763 THR A N 1
ATOM 5942 C CA . THR A 1 763 ? 28.636 -3.504 17.398 1.00 54.28 763 THR A CA 1
ATOM 5943 C C . THR A 1 763 ? 27.576 -3.473 16.308 1.00 54.28 763 THR A C 1
ATOM 5945 O O . THR A 1 763 ? 27.791 -4.009 15.224 1.00 54.28 763 THR A O 1
ATOM 5948 N N . ARG A 1 764 ? 26.442 -2.816 16.559 1.00 58.19 764 ARG A N 1
ATOM 5949 C CA . ARG A 1 764 ? 25.438 -2.519 15.529 1.00 58.19 764 ARG A CA 1
ATOM 5950 C C . ARG A 1 764 ? 25.445 -1.028 15.230 1.00 58.19 764 ARG A C 1
ATOM 5952 O O . ARG A 1 764 ? 25.330 -0.236 16.158 1.00 58.19 764 ARG A O 1
ATOM 5959 N N . LEU A 1 765 ? 25.567 -0.669 13.956 1.00 52.81 765 LEU A N 1
ATOM 5960 C CA . LEU A 1 765 ? 25.523 0.696 13.433 1.00 52.81 765 LEU A CA 1
ATOM 5961 C C . LEU A 1 765 ? 24.273 0.855 12.562 1.00 52.81 765 LEU A C 1
ATOM 5963 O O . LEU A 1 765 ? 23.975 0.008 11.726 1.00 52.81 765 LEU A O 1
ATOM 5967 N N . CYS A 1 766 ? 23.568 1.958 12.743 1.00 54.34 766 CYS A N 1
ATOM 5968 C CA . CYS A 1 766 ? 22.411 2.374 11.973 1.00 54.34 766 CYS A CA 1
ATOM 5969 C C . CYS A 1 766 ? 22.782 3.672 11.243 1.00 54.34 766 CYS A C 1
ATOM 5971 O O . CYS A 1 766 ? 22.972 4.701 11.890 1.00 54.34 766 CYS A O 1
ATOM 5973 N N . GLU A 1 767 ? 22.938 3.622 9.918 1.00 56.94 767 GLU A N 1
ATOM 5974 C CA . GLU A 1 767 ? 23.149 4.796 9.067 1.00 56.94 767 GLU A CA 1
ATOM 5975 C C . GLU A 1 767 ? 21.849 5.131 8.325 1.00 56.94 767 GLU A C 1
ATOM 5977 O O . GLU A 1 767 ? 21.361 4.348 7.510 1.00 56.94 767 GLU A O 1
ATOM 5982 N N . ALA A 1 768 ? 21.301 6.321 8.564 1.00 54.62 768 ALA A N 1
ATOM 5983 C CA . ALA A 1 768 ? 20.131 6.823 7.857 1.00 54.62 768 ALA A CA 1
ATOM 5984 C C . ALA A 1 768 ? 20.496 8.013 6.959 1.00 54.62 768 ALA A C 1
ATOM 5986 O O . ALA A 1 768 ? 21.175 8.958 7.379 1.00 54.62 768 ALA A O 1
ATOM 5987 N N . CYS A 1 769 ? 20.015 7.992 5.713 1.00 51.00 769 CYS A N 1
ATOM 5988 C CA . CYS A 1 769 ? 20.330 9.019 4.724 1.00 51.00 769 CYS A CA 1
ATOM 5989 C C . CYS A 1 769 ? 19.073 9.767 4.263 1.00 51.00 769 CYS A C 1
ATOM 5991 O O . CYS A 1 769 ? 18.174 9.185 3.661 1.00 51.00 769 CYS A O 1
ATOM 5993 N N . GLU A 1 770 ? 19.036 11.090 4.460 1.00 48.75 770 GLU A N 1
ATOM 5994 C CA . GLU A 1 770 ? 18.067 11.952 3.777 1.00 48.75 770 GLU A CA 1
ATOM 5995 C C . GLU A 1 770 ? 18.779 13.114 3.068 1.00 48.75 770 GLU A C 1
ATOM 5997 O O . GLU A 1 770 ? 19.396 13.976 3.693 1.00 48.75 770 GLU A O 1
ATOM 6002 N N . LYS A 1 771 ? 18.691 13.099 1.726 1.00 44.38 771 LYS A N 1
ATOM 6003 C CA . LYS A 1 771 ? 19.226 14.068 0.743 1.00 44.38 771 LYS A CA 1
ATOM 6004 C C . LYS A 1 771 ? 20.142 15.169 1.308 1.00 44.38 771 LYS A C 1
ATOM 6006 O O . LYS A 1 771 ? 19.749 16.335 1.411 1.00 44.38 771 LYS A O 1
ATOM 6011 N N . GLY A 1 772 ? 21.400 14.797 1.545 1.00 55.66 772 GLY A N 1
ATOM 6012 C CA . GLY A 1 772 ? 22.522 15.721 1.745 1.00 55.66 772 GLY A CA 1
ATOM 6013 C C . GLY A 1 772 ? 23.160 15.700 3.133 1.00 55.66 772 GLY A C 1
ATOM 6014 O O . GLY A 1 772 ? 24.291 16.160 3.251 1.00 55.66 772 GLY A O 1
ATOM 6015 N N . ASN A 1 773 ? 22.494 15.136 4.144 1.00 65.56 773 ASN A N 1
ATOM 6016 C CA . ASN A 1 773 ? 23.054 14.952 5.485 1.00 65.56 773 ASN A CA 1
ATOM 6017 C C . ASN A 1 773 ? 22.973 13.465 5.872 1.00 65.56 773 ASN A C 1
ATOM 6019 O O . ASN A 1 773 ? 21.964 12.811 5.596 1.00 65.56 773 ASN A O 1
ATOM 6023 N N . LYS A 1 774 ? 24.024 12.939 6.510 1.00 74.81 774 LYS A N 1
ATOM 6024 C CA . LYS A 1 774 ? 24.062 11.570 7.041 1.00 74.81 774 LYS A CA 1
ATOM 6025 C C . LYS A 1 774 ? 23.798 11.586 8.546 1.00 74.81 774 LYS A C 1
ATOM 6027 O O . LYS A 1 774 ? 24.338 12.442 9.252 1.00 74.81 774 LYS A O 1
ATOM 6032 N N . TRP A 1 775 ? 23.006 10.629 9.014 1.00 84.56 775 TRP A N 1
ATOM 6033 C CA . TRP A 1 775 ? 22.708 10.413 10.426 1.00 84.56 775 TRP A CA 1
ATOM 6034 C C . TRP A 1 775 ? 23.177 9.017 10.840 1.00 84.56 775 TRP A C 1
ATOM 6036 O O . TRP A 1 775 ? 23.010 8.067 10.080 1.00 84.56 775 TRP A O 1
ATOM 6046 N N . GLU A 1 776 ? 23.758 8.898 12.030 1.00 85.31 776 GLU A N 1
ATOM 6047 C CA . GLU A 1 776 ? 24.297 7.654 12.587 1.00 85.31 776 GLU A CA 1
ATOM 6048 C C . GLU A 1 776 ? 23.779 7.399 14.009 1.00 85.31 776 GLU A C 1
ATOM 6050 O O . GLU A 1 776 ? 23.572 8.331 14.784 1.00 85.31 776 GLU A O 1
ATOM 6055 N N . ALA A 1 777 ? 23.606 6.133 14.372 1.00 87.12 777 ALA A N 1
ATOM 6056 C CA . ALA A 1 777 ? 23.406 5.658 15.741 1.00 87.12 777 ALA A CA 1
ATOM 6057 C C . ALA A 1 777 ? 24.088 4.300 15.894 1.00 87.12 777 ALA A C 1
ATOM 6059 O O . ALA A 1 777 ? 24.177 3.550 14.925 1.00 87.12 777 ALA A O 1
ATOM 6060 N N . TYR A 1 778 ? 24.553 3.950 17.090 1.00 85.75 778 TYR A N 1
ATOM 6061 C CA . TYR A 1 778 ? 25.103 2.621 17.340 1.00 85.75 778 TYR A CA 1
ATOM 6062 C C . TYR A 1 778 ? 24.871 2.136 18.768 1.00 85.75 778 TYR A C 1
ATOM 6064 O O . TYR A 1 778 ? 24.835 2.928 19.708 1.00 85.75 778 TYR A O 1
ATOM 6072 N N . GLY A 1 779 ? 24.753 0.816 18.905 1.00 85.69 779 GLY A N 1
ATOM 6073 C CA . GLY A 1 779 ? 24.641 0.111 20.179 1.00 85.69 779 GLY A CA 1
ATOM 6074 C C . GLY A 1 779 ? 25.627 -1.055 20.255 1.00 85.69 779 GLY A C 1
ATOM 6075 O O . GLY A 1 779 ? 25.899 -1.733 19.254 1.00 85.69 779 GLY A O 1
ATOM 6076 N N . HIS A 1 780 ? 26.186 -1.280 21.440 1.00 85.12 780 HIS A N 1
ATOM 6077 C CA . HIS A 1 780 ? 27.113 -2.373 21.741 1.00 85.12 780 HIS A CA 1
ATOM 6078 C C . HIS A 1 780 ? 26.364 -3.552 22.340 1.00 85.12 780 HIS A C 1
ATOM 6080 O O . HIS A 1 780 ? 25.780 -3.430 23.410 1.00 85.12 780 HIS A O 1
ATOM 6086 N N . TYR A 1 781 ? 26.426 -4.708 21.689 1.00 82.81 781 TYR A N 1
ATOM 6087 C CA . TYR A 1 781 ? 25.697 -5.901 22.109 1.00 82.81 781 TYR A CA 1
ATOM 6088 C C . TYR A 1 781 ? 26.640 -7.096 22.262 1.00 82.81 781 TYR A C 1
ATOM 6090 O O . TYR A 1 781 ? 27.662 -7.205 21.578 1.00 82.81 781 TYR A O 1
ATOM 6098 N N . THR A 1 782 ? 26.313 -8.010 23.167 1.00 80.00 782 THR A N 1
ATOM 6099 C CA . THR A 1 782 ? 27.038 -9.279 23.310 1.00 80.00 782 THR A CA 1
ATOM 6100 C C . THR A 1 782 ? 26.097 -10.393 22.905 1.00 80.00 782 THR A C 1
ATOM 6102 O O . THR A 1 782 ? 25.005 -10.469 23.451 1.00 80.00 782 THR A O 1
ATOM 6105 N N . ALA A 1 783 ? 26.509 -11.217 21.942 1.00 77.56 783 ALA A N 1
ATOM 6106 C CA . ALA A 1 783 ? 25.717 -12.366 21.532 1.00 77.56 783 ALA A CA 1
ATOM 6107 C C . ALA A 1 783 ? 25.614 -13.403 22.652 1.00 77.56 783 ALA A C 1
ATOM 6109 O O . ALA A 1 783 ? 26.570 -13.612 23.406 1.00 77.56 783 ALA A O 1
ATOM 6110 N N . ASP A 1 784 ? 24.453 -14.046 22.740 1.00 75.38 784 ASP A N 1
ATOM 6111 C CA . ASP A 1 784 ? 24.213 -15.156 23.650 1.00 75.38 784 ASP A CA 1
ATOM 6112 C C . ASP A 1 784 ? 25.029 -16.408 23.255 1.00 75.38 784 ASP A C 1
ATOM 6114 O O . ASP A 1 784 ? 25.772 -16.430 22.270 1.00 75.38 784 ASP A O 1
ATOM 6118 N N . ALA A 1 785 ? 24.871 -17.496 24.013 1.00 71.75 785 ALA A N 1
ATOM 6119 C CA . ALA A 1 785 ? 25.577 -18.754 23.755 1.00 71.75 785 ALA A CA 1
ATOM 6120 C C . ALA A 1 785 ? 25.195 -19.448 22.426 1.00 71.75 785 ALA A C 1
ATOM 6122 O O . ALA A 1 785 ? 25.886 -20.380 22.010 1.00 71.75 785 ALA A O 1
ATOM 6123 N N . THR A 1 786 ? 24.108 -19.026 21.772 1.00 68.81 786 THR A N 1
ATOM 6124 C CA . THR A 1 786 ? 23.684 -19.495 20.442 1.00 68.81 786 THR A CA 1
ATOM 6125 C C . THR A 1 786 ? 24.222 -18.611 19.312 1.00 68.81 786 THR A C 1
ATOM 6127 O O . THR A 1 786 ? 24.167 -19.004 18.146 1.00 68.81 786 THR A O 1
ATOM 6130 N N . GLY A 1 787 ? 24.800 -17.452 19.644 1.00 69.62 787 GLY A N 1
ATOM 6131 C CA . GLY A 1 787 ? 25.196 -16.433 18.680 1.00 69.62 787 GLY A CA 1
ATOM 6132 C C . GLY A 1 787 ? 24.083 -15.435 18.348 1.00 69.62 787 GLY A C 1
ATOM 6133 O O . GLY A 1 787 ? 24.177 -14.734 17.339 1.00 69.62 787 GLY A O 1
ATOM 6134 N N . THR A 1 788 ? 23.027 -15.379 19.157 1.00 73.62 788 THR A N 1
ATOM 6135 C CA . THR A 1 788 ? 21.868 -14.514 18.938 1.00 73.62 788 THR A CA 1
ATOM 6136 C C . THR A 1 788 ? 22.036 -13.172 19.649 1.00 73.62 788 THR A C 1
ATOM 6138 O O . THR A 1 788 ? 22.578 -13.111 20.749 1.00 73.62 788 THR A O 1
ATOM 6141 N N . VAL A 1 789 ? 21.564 -12.087 19.027 1.00 75.50 789 VAL A N 1
ATOM 6142 C CA . VAL A 1 789 ? 21.280 -10.811 19.712 1.00 75.50 789 VAL A CA 1
ATOM 6143 C C . VAL A 1 789 ? 19.902 -10.306 19.286 1.00 75.50 789 VAL A C 1
ATOM 6145 O O . VAL A 1 789 ? 19.683 -10.122 18.086 1.00 75.50 789 VAL A O 1
ATOM 6148 N N . ASN A 1 790 ? 19.024 -10.002 20.237 1.00 82.25 790 ASN A N 1
ATOM 6149 C CA . ASN A 1 790 ? 17.700 -9.404 20.070 1.00 82.25 790 ASN A CA 1
ATOM 6150 C C . ASN A 1 790 ? 17.649 -8.025 20.758 1.00 82.25 790 ASN A C 1
ATOM 6152 O O . ASN A 1 790 ? 17.645 -7.947 21.981 1.00 82.25 790 ASN A O 1
ATOM 6156 N N . VAL A 1 791 ? 17.551 -6.917 20.008 1.00 81.44 791 VAL A N 1
ATOM 6157 C CA . VAL A 1 791 ? 17.564 -5.553 20.610 1.00 81.44 791 VAL A CA 1
ATOM 6158 C C . VAL A 1 791 ? 16.402 -5.259 21.560 1.00 81.44 791 VAL A C 1
ATOM 6160 O O . VAL A 1 791 ? 16.466 -4.272 22.289 1.00 81.44 791 VAL A O 1
ATOM 6163 N N . ALA A 1 792 ? 15.330 -6.054 21.508 1.00 80.94 792 ALA A N 1
ATOM 6164 C CA . ALA A 1 792 ? 14.162 -5.873 22.360 1.00 80.94 792 ALA A CA 1
ATOM 6165 C C . ALA A 1 792 ? 14.311 -6.527 23.746 1.00 80.94 792 ALA A C 1
ATOM 6167 O O . ALA A 1 792 ? 13.517 -6.235 24.636 1.00 80.94 792 ALA A O 1
ATOM 6168 N N . GLU A 1 793 ? 15.314 -7.390 23.922 1.00 83.31 793 GLU A N 1
ATOM 6169 C CA . GLU A 1 793 ? 15.547 -8.186 25.135 1.00 83.31 793 GLU A CA 1
ATOM 6170 C C . GLU A 1 793 ? 16.973 -7.984 25.674 1.00 83.31 793 GLU A C 1
ATOM 6172 O O . GLU A 1 793 ? 17.177 -7.893 26.885 1.00 83.31 793 GLU A O 1
ATOM 6177 N N . ASP A 1 794 ? 17.959 -7.846 24.784 1.00 82.25 794 ASP A N 1
ATOM 6178 C CA . ASP A 1 794 ? 19.359 -7.643 25.141 1.00 82.25 794 ASP A CA 1
ATOM 6179 C C . ASP A 1 794 ? 19.681 -6.187 25.481 1.00 82.25 794 ASP A C 1
ATOM 6181 O O . ASP A 1 794 ? 19.255 -5.230 24.827 1.00 82.25 794 ASP A O 1
ATOM 6185 N N . ILE A 1 795 ? 20.540 -6.023 26.484 1.00 85.12 795 ILE A N 1
ATOM 6186 C CA . ILE A 1 795 ? 21.045 -4.725 26.928 1.00 85.12 795 ILE A CA 1
ATOM 6187 C C . ILE A 1 795 ? 22.087 -4.198 25.931 1.00 85.12 795 ILE A C 1
ATOM 6189 O O . ILE A 1 795 ? 23.129 -4.825 25.725 1.00 85.12 795 ILE A O 1
ATOM 6193 N N . SER A 1 796 ? 21.871 -2.987 25.404 1.00 88.69 796 SER A N 1
ATOM 6194 C CA . SER A 1 796 ? 22.957 -2.192 24.821 1.00 88.69 796 SER A CA 1
ATOM 6195 C C . SER A 1 796 ? 23.915 -1.762 25.935 1.00 88.69 796 SER A C 1
ATOM 6197 O O . SER A 1 796 ? 23.539 -1.031 26.857 1.00 88.69 796 SER A O 1
ATOM 6199 N N . LEU A 1 797 ? 25.164 -2.216 25.857 1.00 85.06 797 LEU A N 1
ATOM 6200 C CA . LEU A 1 797 ? 26.226 -1.938 26.829 1.00 85.06 797 LEU A CA 1
ATOM 6201 C C . LEU A 1 797 ? 26.805 -0.519 26.696 1.00 85.06 797 LEU A C 1
ATOM 6203 O O . LEU A 1 797 ? 27.523 -0.062 27.584 1.00 85.06 797 LEU A O 1
ATOM 6207 N N . GLY A 1 798 ? 26.503 0.178 25.600 1.00 80.50 798 GLY A N 1
ATOM 6208 C CA . GLY A 1 798 ? 27.020 1.508 25.303 1.00 80.50 798 GLY A CA 1
ATOM 6209 C C . GLY A 1 798 ? 26.842 1.896 23.837 1.00 80.50 798 GLY A C 1
ATOM 6210 O O . GLY A 1 798 ? 26.438 1.087 23.003 1.00 80.50 798 GLY A O 1
ATOM 6211 N N . GLY A 1 799 ? 27.159 3.154 23.534 1.00 85.50 799 GLY A N 1
ATOM 6212 C CA . GLY A 1 799 ? 27.064 3.734 22.198 1.00 85.50 799 GLY A CA 1
ATOM 6213 C C . GLY A 1 799 ? 26.323 5.064 22.217 1.00 85.50 799 G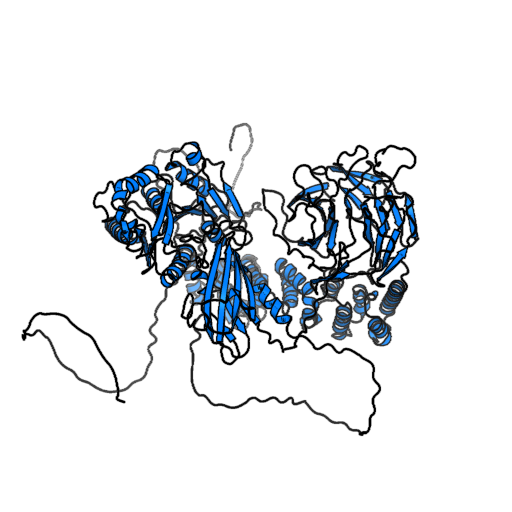LY A C 1
ATOM 6214 O O . GLY A 1 799 ? 26.548 5.883 23.107 1.00 85.50 799 GLY A O 1
ATOM 6215 N N . THR A 1 800 ? 25.436 5.294 21.249 1.00 87.38 800 THR A N 1
ATOM 6216 C CA . THR A 1 800 ? 24.535 6.461 21.258 1.00 87.38 800 THR A CA 1
ATOM 6217 C C . THR A 1 800 ? 23.363 6.306 22.237 1.00 87.38 800 THR A C 1
ATOM 6219 O O . THR A 1 800 ? 22.686 7.290 22.527 1.00 87.38 800 THR A O 1
ATOM 6222 N N . TYR A 1 801 ? 23.161 5.100 22.776 1.00 89.31 801 TYR A N 1
ATOM 6223 C CA . TYR A 1 801 ? 22.257 4.768 23.879 1.00 89.31 801 TYR A CA 1
ATOM 6224 C C . TYR A 1 801 ? 22.758 3.514 24.623 1.00 89.31 801 TYR A C 1
ATOM 6226 O O . TYR A 1 801 ? 23.609 2.774 24.121 1.00 89.31 801 TYR A O 1
ATOM 6234 N N . SER A 1 802 ? 22.208 3.253 25.807 1.00 89.44 802 SER A N 1
ATOM 6235 C CA . SER A 1 802 ? 22.437 2.037 26.598 1.00 89.44 802 SER A CA 1
ATOM 6236 C C . SER A 1 802 ? 21.127 1.546 27.225 1.00 89.44 802 SER A C 1
ATOM 6238 O O . SER A 1 802 ? 20.146 2.285 27.260 1.00 89.44 802 SER A O 1
ATOM 6240 N N . GLY A 1 803 ? 21.102 0.300 27.706 1.00 89.31 803 GLY A N 1
ATOM 6241 C CA . GLY A 1 803 ? 19.891 -0.345 28.231 1.00 89.31 803 GLY A CA 1
ATOM 6242 C C . GLY A 1 803 ? 19.126 -1.162 27.183 1.00 89.31 803 GLY A C 1
ATOM 6243 O O . GLY A 1 803 ? 19.603 -1.358 26.063 1.00 89.31 803 GLY A O 1
ATOM 6244 N N . ILE A 1 804 ? 17.956 -1.675 27.573 1.00 89.56 804 ILE A N 1
ATOM 6245 C CA . ILE A 1 804 ? 17.046 -2.427 26.694 1.00 89.56 804 ILE A CA 1
ATOM 6246 C C . ILE A 1 804 ? 16.125 -1.414 26.011 1.00 89.56 804 ILE A C 1
ATOM 6248 O O . ILE A 1 804 ? 15.107 -1.005 26.561 1.00 89.56 804 ILE A O 1
ATOM 6252 N N . GLU A 1 805 ? 16.530 -0.966 24.828 1.00 87.75 805 GLU A N 1
ATOM 6253 C CA . GLU A 1 805 ? 15.866 0.091 24.063 1.00 87.75 805 GLU A CA 1
ATOM 6254 C C . GLU A 1 805 ? 15.646 -0.415 22.628 1.00 87.75 805 GLU A C 1
ATOM 6256 O O . GLU A 1 805 ? 16.523 -0.224 21.776 1.00 87.75 805 GLU A O 1
ATOM 6261 N N . PRO A 1 806 ? 14.498 -1.064 22.328 1.00 84.69 806 PRO A N 1
ATOM 6262 C CA . PRO A 1 806 ? 14.264 -1.731 21.042 1.00 84.69 806 PRO A CA 1
ATOM 6263 C C . PRO A 1 806 ? 14.452 -0.798 19.836 1.00 84.69 806 PRO A C 1
ATOM 6265 O O . PRO A 1 806 ? 14.923 -1.202 18.775 1.00 84.69 806 PRO A O 1
ATOM 6268 N N . MET A 1 807 ? 14.117 0.480 20.031 1.00 87.81 807 MET A N 1
ATOM 6269 C CA . MET A 1 807 ? 14.149 1.534 19.017 1.00 87.81 807 MET A CA 1
ATOM 6270 C C . MET A 1 807 ? 15.308 2.525 19.196 1.00 87.81 807 MET A C 1
ATOM 6272 O O . MET A 1 807 ? 15.345 3.551 18.509 1.00 87.81 807 MET A O 1
ATOM 6276 N N . GLY A 1 808 ? 16.278 2.206 20.066 1.00 87.88 808 GLY A N 1
ATOM 6277 C CA . GLY A 1 808 ? 17.436 3.054 20.368 1.00 87.88 808 GLY A CA 1
ATOM 6278 C C . GLY A 1 808 ? 18.188 3.506 19.118 1.00 87.88 808 GLY A C 1
ATOM 6279 O O . GLY A 1 808 ? 18.426 4.697 18.935 1.00 87.88 808 GLY A O 1
ATOM 6280 N N . LEU A 1 809 ? 18.434 2.580 18.183 1.00 85.75 809 LEU A N 1
ATOM 6281 C CA . LEU A 1 809 ? 19.093 2.849 16.895 1.00 85.75 809 LEU A CA 1
ATOM 6282 C C . LEU A 1 809 ? 18.383 3.886 16.002 1.00 85.75 809 LEU A C 1
ATOM 6284 O O . LEU A 1 809 ? 18.986 4.327 15.026 1.00 85.75 809 LEU A O 1
ATOM 6288 N N . LEU A 1 810 ? 17.133 4.267 16.284 1.00 88.06 810 LEU A N 1
ATOM 6289 C CA . LEU A 1 810 ? 16.413 5.296 15.528 1.00 88.06 810 LEU A CA 1
ATOM 6290 C C . LEU A 1 810 ? 16.279 6.603 16.305 1.00 88.06 810 LEU A C 1
ATOM 6292 O O . LEU A 1 810 ? 16.664 7.655 15.795 1.00 88.06 810 LEU A O 1
ATOM 6296 N N . TRP A 1 811 ? 15.769 6.562 17.540 1.00 90.50 811 TRP A N 1
ATOM 6297 C CA . TRP A 1 811 ? 15.572 7.797 18.304 1.00 90.50 811 TRP A CA 1
ATOM 6298 C C . TRP A 1 811 ? 16.903 8.447 18.715 1.00 90.50 811 TRP A C 1
ATOM 6300 O O . TRP A 1 811 ? 16.960 9.668 18.876 1.00 90.50 811 TRP A O 1
ATOM 6310 N N . SER A 1 812 ? 17.989 7.667 18.819 1.00 90.62 812 SER A N 1
ATOM 6311 C CA . SER A 1 812 ? 19.328 8.159 19.164 1.00 90.62 812 SER A CA 1
ATOM 6312 C C . SER A 1 812 ? 20.171 8.585 17.948 1.00 90.62 812 SER A C 1
ATOM 6314 O O . SER A 1 812 ? 21.386 8.754 18.090 1.00 90.62 812 SER A O 1
ATOM 6316 N N . LEU A 1 813 ? 19.591 8.690 16.745 1.00 88.56 813 LEU A N 1
ATOM 6317 C CA . LEU A 1 813 ? 20.317 9.136 15.550 1.00 88.56 813 LEU A CA 1
ATOM 6318 C C . LEU A 1 813 ? 20.888 10.548 15.754 1.00 88.56 813 LEU A C 1
ATOM 6320 O O . LEU A 1 813 ? 20.186 11.487 16.124 1.00 88.56 813 LEU A O 1
ATOM 6324 N N . ARG A 1 814 ? 22.172 10.719 15.449 1.00 85.56 814 ARG A N 1
ATOM 6325 C CA . ARG A 1 814 ? 22.891 12.000 15.494 1.00 85.56 814 ARG A CA 1
ATOM 6326 C C . ARG A 1 814 ? 23.515 12.306 14.136 1.00 85.56 814 ARG A C 1
ATOM 6328 O O . ARG A 1 814 ? 23.743 11.405 13.336 1.00 85.56 814 ARG A O 1
ATOM 6335 N N . LEU A 1 815 ? 23.823 13.573 13.872 1.00 82.88 815 LEU A N 1
ATOM 6336 C CA . LEU A 1 815 ? 24.570 13.957 12.671 1.00 82.88 815 LEU A CA 1
ATOM 6337 C C . LEU A 1 815 ? 25.961 13.304 12.669 1.00 82.88 815 LEU A C 1
ATOM 6339 O O . LEU A 1 815 ? 26.677 13.377 13.669 1.00 82.88 815 LEU A O 1
ATOM 6343 N N . VAL A 1 816 ? 26.362 12.730 11.531 1.00 79.94 816 VAL A N 1
ATOM 6344 C CA . VAL A 1 816 ? 27.718 12.184 11.338 1.00 79.94 816 VAL A CA 1
ATOM 6345 C C . VAL A 1 816 ? 28.763 13.292 11.516 1.00 79.94 816 VAL A C 1
ATOM 6347 O O . VAL A 1 816 ? 28.562 14.424 11.060 1.00 79.94 816 VAL A O 1
ATOM 6350 N N . GLN A 1 817 ? 29.893 12.971 12.153 1.00 70.75 817 GLN A N 1
ATOM 6351 C CA . GLN A 1 817 ? 30.992 13.916 12.383 1.00 70.75 817 GLN A CA 1
ATOM 6352 C C . GLN A 1 817 ? 31.445 14.606 11.081 1.00 70.75 817 GLN A C 1
ATOM 6354 O O . GLN A 1 817 ? 31.554 13.985 10.026 1.00 70.75 817 GLN A O 1
ATOM 6359 N N . GLY A 1 818 ? 31.694 15.918 11.147 1.00 69.56 818 GLY A N 1
ATOM 6360 C CA . GLY A 1 818 ? 32.001 16.752 9.974 1.00 69.56 818 GLY A CA 1
ATOM 6361 C C . GLY A 1 818 ? 30.774 17.300 9.226 1.00 69.56 818 GLY A C 1
ATOM 6362 O O . GLY A 1 818 ? 30.929 18.162 8.360 1.00 69.56 818 GLY A O 1
ATOM 6363 N N . SER A 1 819 ? 29.555 16.875 9.580 1.00 76.12 819 SER A N 1
ATOM 6364 C CA . SER A 1 819 ? 28.317 17.541 9.142 1.00 76.12 819 SER A CA 1
ATOM 6365 C C . SER A 1 819 ? 28.220 18.969 9.695 1.00 76.12 819 SER A C 1
ATOM 6367 O O . SER A 1 819 ? 28.859 19.321 10.688 1.00 76.12 819 SER A O 1
ATOM 6369 N N . LYS A 1 820 ? 27.393 19.818 9.070 1.00 76.94 820 LYS A N 1
ATOM 6370 C CA . LYS A 1 820 ? 27.187 21.194 9.553 1.00 76.94 820 LYS A CA 1
ATOM 6371 C C . LYS A 1 820 ? 26.485 21.167 10.922 1.00 76.94 820 LYS A C 1
ATOM 6373 O O . LYS A 1 820 ? 25.439 20.527 11.023 1.00 76.94 820 LYS A O 1
ATOM 6378 N N . PRO A 1 821 ? 27.003 21.862 11.951 1.00 74.31 821 PRO A N 1
ATOM 6379 C CA . PRO A 1 821 ? 26.423 21.823 13.290 1.00 74.31 821 PRO A CA 1
ATOM 6380 C C . PRO A 1 821 ? 25.014 22.431 13.328 1.00 74.31 821 PRO A C 1
ATOM 6382 O O . PRO A 1 821 ? 24.693 23.346 12.567 1.00 74.31 821 PRO A O 1
ATOM 6385 N N . GLY A 1 822 ? 24.180 21.920 14.238 1.00 75.69 822 GLY A N 1
ATOM 6386 C CA . GLY A 1 822 ? 22.831 22.428 14.501 1.00 75.69 822 GLY A CA 1
ATOM 6387 C C . GLY A 1 822 ? 21.817 22.221 13.370 1.00 75.69 822 GLY A C 1
ATOM 6388 O O . GLY A 1 822 ? 20.902 23.027 13.224 1.00 75.69 822 GLY A O 1
ATOM 6389 N N . GLN A 1 823 ? 21.949 21.174 12.552 1.00 79.94 823 GLN A N 1
ATOM 6390 C CA . GLN A 1 823 ? 20.867 20.762 11.652 1.00 79.94 823 GLN A CA 1
ATOM 6391 C C . GLN A 1 823 ? 19.844 19.894 12.401 1.00 79.94 823 GLN A C 1
ATOM 6393 O O . GLN A 1 823 ? 20.220 18.942 13.075 1.00 79.94 823 GLN A O 1
ATOM 6398 N N . SER A 1 824 ? 18.555 20.188 12.240 1.00 80.38 824 SER A N 1
ATOM 6399 C CA . SER A 1 824 ? 17.458 19.325 12.704 1.00 80.38 824 SER A CA 1
ATOM 6400 C C . SER A 1 824 ? 17.156 18.226 11.679 1.00 80.38 824 SER A C 1
ATOM 6402 O O . SER A 1 824 ? 17.339 18.430 10.472 1.00 80.38 824 SER A O 1
ATOM 6404 N N . PHE A 1 825 ? 16.625 17.090 12.134 1.00 83.12 825 PHE A N 1
ATOM 6405 C CA . PHE A 1 825 ? 16.040 16.092 11.239 1.00 83.12 825 PHE A CA 1
ATOM 6406 C C . PHE A 1 825 ? 14.716 16.623 10.657 1.00 83.12 825 PHE A C 1
ATOM 6408 O O . PHE A 1 825 ? 13.865 17.105 11.400 1.00 83.12 825 PHE A O 1
ATOM 6415 N N . VAL A 1 826 ? 14.530 16.566 9.332 1.00 79.25 826 VAL A N 1
ATOM 6416 C CA . VAL A 1 826 ? 13.300 17.038 8.663 1.00 79.25 826 VAL A CA 1
ATOM 6417 C C . VAL A 1 826 ? 12.998 16.174 7.442 1.00 79.25 826 VAL A C 1
ATOM 6419 O O . VAL A 1 826 ? 13.679 16.302 6.421 1.00 79.25 826 VAL A O 1
ATOM 6422 N N . LYS A 1 827 ? 11.920 15.382 7.513 1.00 84.75 827 LYS A N 1
ATOM 6423 C CA . LYS A 1 827 ? 11.414 14.606 6.376 1.00 84.75 827 LYS A CA 1
ATOM 6424 C C . LYS A 1 827 ? 10.790 15.530 5.329 1.00 84.75 827 LYS A C 1
ATOM 6426 O O . LYS A 1 827 ? 9.700 16.062 5.533 1.00 84.75 827 LYS A O 1
ATOM 6431 N N . LYS A 1 828 ? 11.476 15.740 4.201 1.00 78.50 828 LYS A N 1
ATOM 6432 C CA . LYS A 1 828 ? 11.060 16.710 3.164 1.00 78.50 828 LYS A CA 1
ATOM 6433 C C . LYS A 1 828 ? 10.052 16.158 2.168 1.00 78.50 828 LYS A C 1
ATOM 6435 O O . LYS A 1 828 ? 9.220 16.910 1.676 1.00 78.50 828 LYS A O 1
ATOM 6440 N N . ASN A 1 829 ? 10.161 14.876 1.827 1.00 84.81 829 ASN A N 1
ATOM 6441 C CA . ASN A 1 829 ? 9.230 14.213 0.920 1.00 84.81 829 ASN A CA 1
ATOM 6442 C C . ASN A 1 829 ? 8.558 13.046 1.638 1.00 84.81 829 ASN A C 1
ATOM 6444 O O . ASN A 1 829 ? 9.175 12.002 1.841 1.00 84.81 829 ASN A O 1
ATOM 6448 N N . THR A 1 830 ? 7.292 13.233 1.999 1.00 87.62 830 THR A N 1
ATOM 6449 C CA . THR A 1 830 ? 6.448 12.227 2.658 1.00 87.62 830 THR A CA 1
ATOM 6450 C C . THR A 1 830 ? 6.091 11.057 1.743 1.00 87.62 830 THR A C 1
ATOM 6452 O O . THR A 1 830 ? 5.823 9.971 2.242 1.00 87.62 830 THR A O 1
ATOM 6455 N N . GLN A 1 831 ? 6.154 11.245 0.419 1.00 85.50 831 GLN A N 1
ATOM 6456 C CA . GLN A 1 831 ? 5.802 10.236 -0.589 1.00 85.50 831 GLN A CA 1
ATOM 6457 C C . GLN A 1 831 ? 6.909 9.199 -0.855 1.00 85.50 831 GLN A C 1
ATOM 6459 O O . GLN A 1 831 ? 6.737 8.328 -1.699 1.00 85.50 831 GLN A O 1
ATOM 6464 N N . THR A 1 832 ? 8.060 9.312 -0.188 1.00 85.94 832 THR A N 1
ATOM 6465 C CA . THR A 1 832 ? 9.185 8.369 -0.302 1.00 85.94 832 THR A CA 1
ATOM 6466 C C . THR A 1 832 ? 9.616 7.916 1.088 1.00 85.94 832 THR A C 1
ATOM 6468 O O . THR A 1 832 ? 9.693 8.778 1.977 1.00 85.94 832 THR A O 1
ATOM 6471 N N . PRO A 1 833 ? 9.967 6.635 1.295 1.00 84.81 833 PRO A N 1
ATOM 6472 C CA . PRO A 1 833 ? 10.445 6.158 2.584 1.00 84.81 833 PRO A CA 1
ATOM 6473 C C . PRO A 1 833 ? 11.740 6.863 3.001 1.00 84.81 833 PRO A C 1
ATOM 6475 O O . PRO A 1 833 ? 12.371 7.607 2.244 1.00 84.81 833 PRO A O 1
ATOM 6478 N N . MET A 1 834 ? 12.093 6.720 4.269 1.00 83.56 834 MET A N 1
ATOM 6479 C CA . MET A 1 834 ? 13.439 6.948 4.777 1.00 83.56 834 MET A CA 1
ATOM 6480 C C . MET A 1 834 ? 14.153 5.599 4.765 1.00 83.56 834 MET A C 1
ATOM 6482 O O . MET A 1 834 ? 13.694 4.666 5.420 1.00 83.56 834 MET A O 1
ATOM 6486 N N . GLU A 1 835 ? 15.237 5.501 4.002 1.00 84.19 835 GLU A N 1
ATOM 6487 C CA . GLU A 1 835 ? 16.096 4.319 3.978 1.00 84.19 835 GLU A CA 1
ATOM 6488 C C . GLU A 1 835 ? 17.020 4.350 5.199 1.00 84.19 835 GLU A C 1
ATOM 6490 O O . GLU A 1 835 ? 17.728 5.334 5.447 1.00 84.19 835 GLU A O 1
ATOM 6495 N N . VAL A 1 836 ? 16.988 3.266 5.970 1.00 81.44 836 VAL A N 1
ATOM 6496 C CA . VAL A 1 836 ? 17.799 3.070 7.169 1.00 81.44 836 VAL A CA 1
ATOM 6497 C C . VAL A 1 836 ? 18.654 1.825 6.968 1.00 81.44 836 VAL A C 1
ATOM 6499 O O . VAL A 1 836 ? 18.134 0.716 6.880 1.00 81.44 836 VAL A O 1
ATOM 6502 N N . THR A 1 837 ? 19.967 2.008 6.877 1.00 81.69 837 THR A N 1
ATOM 6503 C CA . THR A 1 837 ? 20.939 0.925 6.698 1.00 81.69 837 THR A CA 1
ATOM 6504 C C . THR A 1 837 ? 21.405 0.440 8.064 1.00 81.69 837 THR A C 1
ATOM 6506 O O . THR A 1 837 ? 21.990 1.204 8.827 1.00 81.69 837 THR A O 1
ATOM 6509 N N . ILE A 1 838 ? 21.155 -0.827 8.379 1.00 82.06 838 ILE A N 1
ATOM 6510 C CA . ILE A 1 838 ? 21.533 -1.464 9.640 1.00 82.06 838 ILE A CA 1
ATOM 6511 C C . ILE A 1 838 ? 22.678 -2.435 9.359 1.00 82.06 838 ILE A C 1
ATOM 6513 O O . ILE A 1 838 ? 22.500 -3.448 8.686 1.00 82.06 838 ILE A O 1
ATOM 6517 N N . SER A 1 839 ? 23.849 -2.117 9.900 1.00 80.12 839 SER A N 1
ATOM 6518 C CA . SER A 1 839 ? 25.110 -2.828 9.699 1.00 80.12 839 SER A CA 1
ATOM 6519 C C . SER A 1 839 ? 25.610 -3.434 11.009 1.00 80.12 839 SER A C 1
ATOM 6521 O O . SER A 1 839 ? 25.624 -2.781 12.053 1.00 80.12 839 SER A O 1
ATOM 6523 N N . VAL A 1 840 ? 26.074 -4.679 10.954 1.00 78.62 840 VAL A N 1
ATOM 6524 C CA . VAL A 1 840 ? 26.677 -5.400 12.084 1.00 78.62 840 VAL A CA 1
ATOM 6525 C C . VAL A 1 840 ? 28.193 -5.434 11.903 1.00 78.62 840 VAL A C 1
ATOM 6527 O O . VAL A 1 840 ? 28.676 -5.775 10.829 1.00 78.62 840 VAL A O 1
ATOM 6530 N N . TYR A 1 841 ? 28.952 -5.116 12.947 1.00 77.12 841 TYR A N 1
ATOM 6531 C CA . TYR A 1 841 ? 30.416 -5.066 12.970 1.00 77.12 841 TYR A CA 1
ATOM 6532 C C . TYR A 1 841 ? 30.983 -5.904 14.122 1.00 77.12 841 TYR A C 1
ATOM 6534 O O . TYR A 1 841 ? 30.299 -6.174 15.111 1.00 77.12 841 TYR A O 1
ATOM 6542 N N . GLN A 1 842 ? 32.253 -6.296 14.008 1.00 74.81 842 GLN A N 1
ATOM 6543 C CA . GLN A 1 842 ? 32.940 -7.107 15.013 1.00 74.81 842 GLN A CA 1
ATOM 6544 C C . GLN A 1 842 ? 33.583 -6.247 16.119 1.00 74.81 842 GLN A C 1
ATOM 6546 O O . GLN A 1 842 ? 34.253 -5.252 15.845 1.00 74.81 842 GLN A O 1
ATOM 6551 N N . GLY A 1 843 ? 33.440 -6.681 17.373 1.00 73.88 843 GLY A N 1
ATOM 6552 C CA . GLY A 1 843 ? 33.971 -6.012 18.566 1.00 73.88 843 GLY A CA 1
ATOM 6553 C C . GLY A 1 843 ? 33.095 -4.863 19.076 1.00 73.88 843 GLY A C 1
ATOM 6554 O O . GLY A 1 843 ? 32.078 -4.529 18.473 1.00 73.88 843 GLY A O 1
ATOM 6555 N N . HIS A 1 844 ? 33.504 -4.243 20.187 1.00 76.50 844 HIS A N 1
ATOM 6556 C CA . HIS A 1 844 ? 32.913 -3.015 20.746 1.00 76.50 844 HIS A CA 1
ATOM 6557 C C . HIS A 1 844 ? 33.871 -1.842 20.530 1.00 76.50 844 HIS A C 1
ATOM 6559 O O . HIS A 1 844 ? 34.745 -1.579 21.353 1.00 76.50 844 HIS A O 1
ATOM 6565 N N . GLN A 1 845 ? 33.755 -1.171 19.386 1.00 66.00 845 GLN A N 1
ATOM 6566 C CA . GLN A 1 845 ? 34.550 0.024 19.068 1.00 66.00 845 GLN A CA 1
ATOM 6567 C C . GLN A 1 845 ? 33.668 1.276 19.180 1.00 66.00 845 GLN A C 1
ATOM 6569 O O . GLN A 1 845 ? 32.466 1.160 19.391 1.00 66.00 845 GLN A O 1
ATOM 6574 N N . THR A 1 846 ? 34.228 2.478 19.067 1.00 67.19 846 THR A N 1
ATOM 6575 C CA . THR A 1 846 ? 33.454 3.742 19.098 1.00 67.19 846 THR A CA 1
ATOM 6576 C C . THR A 1 846 ? 33.781 4.683 17.939 1.00 67.19 846 THR A C 1
ATOM 6578 O O . THR A 1 846 ? 33.082 5.675 17.739 1.00 67.19 846 THR A O 1
ATOM 6581 N N . GLU A 1 847 ? 34.825 4.370 17.169 1.00 66.50 847 GLU A N 1
ATOM 6582 C CA . GLU A 1 847 ? 35.357 5.160 16.058 1.00 66.50 847 GLU A CA 1
ATOM 6583 C C . GLU A 1 847 ? 35.883 4.221 14.956 1.00 66.50 847 GLU A C 1
ATOM 6585 O O . GLU A 1 847 ? 36.148 3.046 15.202 1.00 66.50 847 GLU A O 1
ATOM 6590 N N . GLY A 1 848 ? 36.054 4.725 13.729 1.00 61.69 848 GLY A N 1
ATOM 6591 C CA . GLY A 1 848 ? 36.744 4.001 12.649 1.00 61.69 848 GLY A CA 1
ATOM 6592 C C . GLY A 1 848 ? 35.942 2.925 11.896 1.00 61.69 848 GLY A C 1
ATOM 6593 O O . GLY A 1 848 ? 36.462 2.376 10.925 1.00 61.69 848 GLY A O 1
ATOM 6594 N N . PHE A 1 849 ? 34.682 2.659 12.263 1.00 64.50 849 PHE A N 1
ATOM 6595 C CA . PHE A 1 849 ? 33.839 1.612 11.649 1.00 64.50 849 PHE A CA 1
ATOM 6596 C C . PHE A 1 849 ? 33.677 1.715 10.127 1.00 64.50 849 PHE A C 1
ATOM 6598 O O . PHE A 1 849 ? 33.616 0.695 9.450 1.00 64.50 849 PHE A O 1
ATOM 6605 N N . MET A 1 850 ? 33.649 2.933 9.573 1.00 58.84 850 MET A N 1
ATOM 6606 C CA . MET A 1 850 ? 33.511 3.166 8.124 1.00 58.84 850 MET A CA 1
ATOM 6607 C C . MET A 1 850 ? 34.673 2.580 7.300 1.00 58.84 850 MET A C 1
ATOM 6609 O O . MET A 1 850 ? 34.552 2.442 6.087 1.00 58.84 850 MET A O 1
ATOM 6613 N N . ASN A 1 851 ? 35.787 2.228 7.953 1.00 64.75 851 ASN A N 1
ATOM 6614 C CA . ASN A 1 851 ? 36.944 1.575 7.341 1.00 64.75 851 ASN A CA 1
ATOM 6615 C C . ASN A 1 851 ? 36.917 0.039 7.492 1.00 64.75 851 ASN A C 1
ATOM 6617 O O . ASN A 1 851 ? 37.855 -0.631 7.061 1.00 64.75 851 ASN A O 1
ATOM 6621 N N . GLN A 1 852 ? 35.887 -0.524 8.131 1.00 67.06 852 GLN A N 1
ATOM 6622 C CA . GLN A 1 852 ? 35.707 -1.964 8.321 1.00 67.06 852 GLN A CA 1
ATOM 6623 C C . GLN A 1 852 ? 34.633 -2.513 7.384 1.00 67.06 852 GLN A C 1
ATOM 6625 O O . GLN A 1 852 ? 33.689 -1.823 7.003 1.00 67.06 852 GLN A O 1
ATOM 6630 N N . VAL A 1 853 ? 34.764 -3.794 7.043 1.00 71.88 853 VAL A N 1
ATOM 6631 C CA . VAL A 1 853 ? 33.726 -4.531 6.319 1.00 71.88 853 VAL A CA 1
ATOM 6632 C C . VAL A 1 853 ? 32.688 -5.015 7.342 1.00 71.88 853 VAL A C 1
ATOM 6634 O O . VAL A 1 853 ? 33.086 -5.667 8.310 1.00 71.88 853 VAL A O 1
ATOM 6637 N N . PRO A 1 854 ? 31.388 -4.710 7.176 1.00 75.31 854 PRO A N 1
ATOM 6638 C CA . PRO A 1 854 ? 30.356 -5.226 8.068 1.00 75.31 854 PRO A CA 1
ATOM 6639 C C . PRO A 1 854 ? 30.213 -6.750 7.927 1.00 75.31 854 PRO A C 1
ATOM 6641 O O . PRO A 1 854 ? 30.341 -7.303 6.836 1.00 75.31 854 PRO A O 1
ATOM 6644 N N . LEU A 1 855 ? 29.914 -7.420 9.041 1.00 73.56 855 LEU A N 1
ATOM 6645 C CA . LEU A 1 855 ? 29.597 -8.851 9.122 1.00 73.56 855 LEU A CA 1
ATOM 6646 C C . LEU A 1 855 ? 28.271 -9.184 8.422 1.00 73.56 855 LEU A C 1
ATOM 6648 O O . LEU A 1 855 ? 28.144 -10.236 7.805 1.00 73.56 855 LEU A O 1
ATOM 6652 N N . ALA A 1 856 ? 27.296 -8.281 8.537 1.00 71.50 856 ALA A N 1
ATOM 6653 C CA . ALA A 1 856 ? 25.996 -8.334 7.878 1.00 71.50 856 ALA A CA 1
ATOM 6654 C C . ALA A 1 856 ? 25.470 -6.903 7.687 1.00 71.50 856 ALA A C 1
ATOM 6656 O O . ALA A 1 856 ? 25.825 -6.005 8.453 1.00 71.50 856 ALA A O 1
ATOM 6657 N N . CYS A 1 857 ? 24.626 -6.687 6.681 1.00 72.56 857 CYS A N 1
ATOM 6658 C CA . CYS A 1 857 ? 24.003 -5.396 6.398 1.00 72.56 857 CYS A CA 1
ATOM 6659 C C . CYS A 1 857 ? 22.596 -5.611 5.828 1.00 72.56 857 CYS A C 1
ATOM 6661 O O . CYS A 1 857 ? 22.406 -6.499 4.999 1.00 72.56 857 CYS A O 1
ATOM 6663 N N . ALA A 1 858 ? 21.630 -4.803 6.259 1.00 75.69 858 ALA A N 1
ATOM 6664 C CA . ALA A 1 858 ? 20.262 -4.792 5.751 1.00 75.69 858 ALA A CA 1
ATOM 6665 C C . ALA A 1 858 ? 19.755 -3.351 5.607 1.00 75.69 858 ALA A C 1
ATOM 6667 O O . ALA A 1 858 ? 20.173 -2.465 6.350 1.00 75.69 858 ALA A O 1
ATOM 6668 N N . VAL A 1 859 ? 18.831 -3.114 4.675 1.00 78.56 859 VAL A N 1
ATOM 6669 C CA . VAL A 1 859 ? 18.176 -1.809 4.491 1.00 78.56 859 VAL A CA 1
ATOM 6670 C C . VAL A 1 859 ? 16.704 -1.937 4.866 1.00 78.56 859 VAL A C 1
ATOM 6672 O O . VAL A 1 859 ? 16.020 -2.849 4.409 1.00 78.56 859 VAL A O 1
ATOM 6675 N N . VAL A 1 860 ? 16.225 -1.020 5.705 1.00 79.00 860 VAL A N 1
ATOM 6676 C CA . VAL A 1 860 ? 14.839 -0.947 6.179 1.00 79.00 860 VAL A CA 1
ATOM 6677 C C . VAL A 1 860 ? 14.188 0.326 5.653 1.00 79.00 860 VAL A C 1
ATOM 6679 O O . VAL A 1 860 ? 14.764 1.412 5.750 1.00 79.00 860 VAL A O 1
ATOM 6682 N N . GLU A 1 861 ? 12.967 0.212 5.135 1.00 83.94 861 GLU A N 1
ATOM 6683 C CA . GLU A 1 861 ? 12.183 1.355 4.676 1.00 83.94 861 GLU A CA 1
ATOM 6684 C C . GLU A 1 861 ? 11.222 1.847 5.767 1.00 83.94 861 GLU A C 1
ATOM 6686 O O . GLU A 1 861 ? 10.331 1.117 6.214 1.00 83.94 861 GLU A O 1
ATOM 6691 N N . ARG A 1 862 ? 11.360 3.119 6.167 1.00 83.94 862 ARG A N 1
ATOM 6692 C CA . ARG A 1 862 ? 10.425 3.794 7.085 1.00 83.94 862 ARG A CA 1
ATOM 6693 C C . ARG A 1 862 ? 9.518 4.768 6.338 1.00 83.94 862 ARG A C 1
ATOM 6695 O O . ARG A 1 862 ? 9.947 5.837 5.897 1.00 83.94 862 ARG A O 1
ATOM 6702 N N . TRP A 1 863 ? 8.248 4.407 6.205 1.00 86.00 863 TRP A N 1
ATOM 6703 C CA . TRP A 1 863 ? 7.234 5.148 5.458 1.00 86.00 863 TRP A CA 1
ATOM 6704 C C . TRP A 1 863 ? 6.512 6.177 6.340 1.00 86.00 863 TRP A C 1
ATOM 6706 O O . TRP A 1 863 ? 5.874 5.833 7.330 1.00 86.00 863 TRP A O 1
ATOM 6716 N N . TYR A 1 864 ? 6.586 7.459 5.971 1.00 87.06 864 TYR A N 1
ATOM 6717 C CA . TYR A 1 864 ? 5.876 8.554 6.663 1.00 87.06 864 TYR A CA 1
ATOM 6718 C C . TYR A 1 864 ? 4.446 8.778 6.144 1.00 87.06 864 TYR A C 1
ATOM 6720 O O . TYR A 1 864 ? 3.673 9.526 6.736 1.00 87.06 864 TYR A O 1
ATOM 6728 N N . MET A 1 865 ? 4.107 8.137 5.029 1.00 88.19 865 MET A N 1
ATOM 6729 C CA . MET A 1 865 ? 2.790 8.116 4.413 1.00 88.19 865 MET A CA 1
ATOM 6730 C C . MET A 1 865 ? 2.540 6.666 4.000 1.00 88.19 865 MET A C 1
ATOM 6732 O O . MET A 1 865 ? 3.310 6.132 3.202 1.00 88.19 865 MET A O 1
ATOM 6736 N N . THR A 1 866 ? 1.538 6.003 4.577 1.00 79.44 866 THR A N 1
ATOM 6737 C CA . THR A 1 866 ? 1.231 4.611 4.217 1.00 79.44 866 THR A CA 1
ATOM 6738 C C . THR A 1 866 ? 0.618 4.512 2.812 1.00 79.44 866 THR A C 1
ATOM 6740 O O . THR A 1 866 ? 0.016 5.482 2.331 1.00 79.44 866 THR A O 1
ATOM 6743 N N . PRO A 1 867 ? 0.748 3.353 2.134 1.00 76.19 867 PRO A N 1
ATOM 6744 C CA . PRO A 1 867 ? 0.093 3.113 0.851 1.00 76.19 867 PRO A CA 1
ATOM 6745 C C . PRO A 1 867 ? -1.409 3.431 0.897 1.00 76.19 867 PRO A C 1
ATOM 6747 O O . PRO A 1 867 ? -2.103 3.127 1.868 1.00 76.19 867 PRO A O 1
ATOM 6750 N N . GLY A 1 868 ? -1.909 4.085 -0.152 1.00 80.94 868 GLY A N 1
ATOM 6751 C CA . GLY A 1 868 ? -3.307 4.512 -0.264 1.00 80.94 868 GLY A CA 1
ATOM 6752 C C . GLY A 1 868 ? -3.667 5.847 0.410 1.00 80.94 868 GLY A C 1
ATOM 6753 O O . GLY A 1 868 ? -4.749 6.372 0.144 1.00 80.94 868 GLY A O 1
ATOM 6754 N N . VAL A 1 869 ? -2.789 6.454 1.222 1.00 89.25 869 VAL A N 1
ATOM 6755 C CA . VAL A 1 869 ? -2.988 7.840 1.687 1.00 89.25 869 VAL A CA 1
ATOM 6756 C C . VAL A 1 869 ? -2.764 8.810 0.522 1.00 89.25 869 VAL A C 1
ATOM 6758 O O . VAL A 1 869 ? -1.699 8.837 -0.096 1.00 89.25 869 VAL A O 1
ATOM 6761 N N . ARG A 1 870 ? -3.763 9.646 0.224 1.00 93.31 870 ARG A N 1
ATOM 6762 C CA . ARG A 1 870 ? -3.715 10.623 -0.875 1.00 93.31 870 ARG A CA 1
ATOM 6763 C C . ARG A 1 870 ? -3.249 11.984 -0.376 1.00 93.31 870 ARG A C 1
ATOM 6765 O O . ARG A 1 870 ? -3.851 12.540 0.539 1.00 93.31 870 ARG A O 1
ATOM 6772 N N . ARG A 1 871 ? -2.227 12.545 -1.025 1.00 94.88 871 ARG A N 1
ATOM 6773 C CA . ARG A 1 871 ? -1.670 13.883 -0.767 1.00 94.88 871 ARG A CA 1
ATOM 6774 C C . ARG A 1 871 ? -2.175 14.886 -1.807 1.00 94.88 871 ARG A C 1
ATOM 6776 O O . ARG A 1 871 ? -1.870 14.745 -2.988 1.00 94.88 871 ARG A O 1
ATOM 6783 N N . ILE A 1 872 ? -2.893 15.918 -1.371 1.00 94.75 872 ILE A N 1
ATOM 6784 C CA . ILE A 1 872 ? -3.585 16.892 -2.227 1.00 94.75 872 ILE A CA 1
ATOM 6785 C C . ILE A 1 872 ? -3.129 18.318 -1.858 1.00 94.75 872 ILE A C 1
ATOM 6787 O O . ILE A 1 872 ? -3.568 18.857 -0.841 1.00 94.75 872 ILE A O 1
ATOM 6791 N N . PRO A 1 873 ? -2.245 18.954 -2.649 1.00 93.00 873 PRO A N 1
ATOM 6792 C CA . PRO A 1 873 ? -1.891 20.360 -2.466 1.00 93.00 873 PRO A CA 1
ATOM 6793 C C . PRO A 1 873 ? -3.076 21.288 -2.751 1.00 93.00 873 PRO A C 1
ATOM 6795 O O . PRO A 1 873 ? -3.748 21.137 -3.768 1.00 93.00 873 PRO A O 1
ATOM 6798 N N . ILE A 1 874 ? -3.293 22.273 -1.881 1.00 90.56 874 ILE A N 1
ATOM 6799 C CA . ILE A 1 874 ? -4.341 23.290 -1.994 1.00 90.56 874 ILE A CA 1
ATOM 6800 C C . ILE A 1 874 ? -3.669 24.659 -2.093 1.00 90.56 874 ILE A C 1
ATOM 6802 O O . ILE A 1 874 ? -2.937 25.053 -1.186 1.00 90.56 874 ILE A O 1
ATOM 6806 N N . THR A 1 875 ? -3.907 25.378 -3.193 1.00 77.25 875 THR A N 1
ATOM 6807 C CA . THR A 1 875 ? -3.369 26.739 -3.385 1.00 77.25 875 THR A CA 1
ATOM 6808 C C . THR A 1 875 ? -4.334 27.733 -4.038 1.00 77.25 875 THR A C 1
ATOM 6810 O O . THR A 1 875 ? -3.936 28.859 -4.322 1.00 77.25 875 THR A O 1
ATOM 6813 N N . GLU A 1 876 ? -5.569 27.322 -4.339 1.00 71.69 876 GLU A N 1
ATOM 6814 C CA . GLU A 1 876 ? -6.564 28.144 -5.058 1.00 71.69 876 GLU A CA 1
ATOM 6815 C C . GLU A 1 876 ? -7.700 28.643 -4.142 1.00 71.69 876 GLU A C 1
ATOM 6817 O O . GLU A 1 876 ? -8.377 29.613 -4.461 1.00 71.69 876 GLU A O 1
ATOM 6822 N N . GLU A 1 877 ? -7.833 28.074 -2.939 1.00 74.62 877 GLU A N 1
ATOM 6823 C CA . GLU A 1 877 ? -8.859 28.405 -1.928 1.00 74.62 877 GLU A CA 1
ATOM 6824 C C . GLU A 1 877 ? -8.530 29.679 -1.108 1.00 74.62 877 GLU A C 1
ATOM 6826 O O . GLU A 1 877 ? -9.084 29.946 -0.038 1.00 74.62 877 GLU A O 1
ATOM 6831 N N . GLY A 1 878 ? -7.569 30.478 -1.582 1.00 80.00 878 GLY A N 1
ATOM 6832 C CA . GLY A 1 878 ? -7.070 31.669 -0.890 1.00 80.00 878 GLY A CA 1
ATOM 6833 C C . GLY A 1 878 ? -6.251 31.379 0.378 1.00 80.00 878 GLY A C 1
ATOM 6834 O O . GLY A 1 878 ? -6.043 32.297 1.177 1.00 80.00 878 GLY A O 1
ATOM 6835 N N . PHE A 1 879 ? -5.805 30.135 0.561 1.00 87.50 879 PHE A N 1
ATOM 6836 C CA . PHE A 1 879 ? -4.796 29.707 1.530 1.00 87.50 879 PHE A CA 1
ATOM 6837 C C . PHE A 1 879 ? -3.895 28.621 0.916 1.00 87.50 879 PHE A C 1
ATOM 6839 O O . PHE A 1 879 ? -4.315 27.905 0.007 1.00 87.50 879 PHE A O 1
ATOM 6846 N N . ASP A 1 880 ? -2.658 28.509 1.407 1.00 90.19 880 ASP A N 1
ATOM 6847 C CA . ASP A 1 880 ? -1.694 27.481 0.996 1.00 90.19 880 ASP A CA 1
ATOM 6848 C C . ASP A 1 880 ? -1.657 26.345 2.028 1.00 90.19 880 ASP A C 1
ATOM 6850 O O . ASP A 1 880 ? -1.263 26.546 3.182 1.00 90.19 880 ASP A O 1
ATOM 6854 N N . ALA A 1 881 ? -2.042 25.139 1.616 1.00 93.94 881 ALA A N 1
ATOM 6855 C CA . ALA A 1 881 ? -2.099 23.959 2.476 1.00 93.94 881 ALA A CA 1
ATOM 6856 C C . ALA A 1 881 ? -1.815 22.660 1.705 1.00 93.94 881 ALA A C 1
ATOM 6858 O O . ALA A 1 881 ? -1.774 22.638 0.475 1.00 93.94 881 ALA A O 1
ATOM 6859 N N . VAL A 1 882 ? -1.666 21.550 2.428 1.00 95.94 882 VAL A N 1
ATOM 6860 C CA . VAL A 1 882 ? -1.695 20.197 1.852 1.00 95.94 882 VAL A CA 1
ATOM 6861 C C . VAL A 1 882 ? -2.645 19.332 2.672 1.00 95.94 882 VAL A C 1
ATOM 6863 O O . VAL A 1 882 ? -2.474 19.178 3.881 1.00 95.94 882 VAL A O 1
ATOM 6866 N N . LEU A 1 883 ? -3.655 18.783 2.000 1.00 96.69 883 LEU A N 1
ATOM 6867 C CA . LEU A 1 883 ? -4.628 17.854 2.559 1.00 96.69 883 LEU A CA 1
ATOM 6868 C C . LEU A 1 883 ? -4.145 16.416 2.354 1.00 96.69 883 LEU A C 1
ATOM 6870 O O . LEU A 1 883 ? -3.863 16.005 1.230 1.00 96.69 883 LEU A O 1
ATOM 6874 N N . PHE A 1 884 ? -4.104 15.639 3.427 1.00 97.19 884 PHE A N 1
ATOM 6875 C CA . PHE A 1 884 ? -3.878 14.202 3.407 1.00 97.19 884 PHE A CA 1
ATOM 6876 C C . PHE A 1 884 ? -5.192 13.484 3.712 1.00 97.19 884 PHE A C 1
ATOM 6878 O O . PHE A 1 884 ? -5.828 13.752 4.732 1.00 97.19 884 PHE A O 1
ATOM 6885 N N . LEU A 1 885 ? -5.612 12.582 2.825 1.00 95.19 885 LEU A N 1
ATOM 6886 C CA . LEU A 1 885 ? -6.819 11.771 2.988 1.00 95.19 885 LEU A CA 1
ATOM 6887 C C . LEU A 1 885 ? -6.443 10.293 3.149 1.00 95.19 885 LEU A C 1
ATOM 6889 O O . LEU A 1 885 ? -5.709 9.782 2.299 1.00 95.19 885 LEU A O 1
ATOM 6893 N N . PRO A 1 886 ? -6.966 9.590 4.168 1.00 92.62 886 PRO A N 1
ATOM 6894 C CA . PRO A 1 886 ? -6.809 8.145 4.287 1.00 92.62 886 PRO A CA 1
ATOM 6895 C C . PRO A 1 886 ? -7.422 7.388 3.091 1.00 92.62 886 PRO A C 1
ATOM 6897 O O . PRO A 1 886 ? -8.296 7.928 2.396 1.00 92.62 886 PRO A O 1
ATOM 6900 N N . PRO A 1 887 ? -7.006 6.132 2.851 1.00 83.50 887 PRO A N 1
ATOM 6901 C CA . PRO A 1 887 ? -7.625 5.276 1.845 1.00 83.50 887 PRO A CA 1
ATOM 6902 C C . PRO A 1 887 ? -9.082 4.924 2.185 1.00 83.50 887 PRO A C 1
ATOM 6904 O O . PRO A 1 887 ? -9.475 4.817 3.348 1.00 83.50 887 PRO A O 1
ATOM 6907 N N . GLY A 1 888 ? -9.880 4.673 1.144 1.00 79.88 888 GLY A N 1
ATOM 6908 C CA . GLY A 1 888 ? -11.252 4.170 1.254 1.00 79.88 888 GLY A CA 1
ATOM 6909 C C . GLY A 1 888 ? -12.362 5.222 1.070 1.00 79.88 888 GLY A C 1
ATOM 6910 O O . GLY A 1 888 ? -12.095 6.411 0.898 1.00 79.88 888 GLY A O 1
ATOM 6911 N N . PRO A 1 889 ? -13.639 4.789 1.078 1.00 67.50 889 PRO A N 1
ATOM 6912 C CA . PRO A 1 889 ? -14.799 5.618 0.723 1.00 67.50 889 PRO A CA 1
ATOM 6913 C C . PRO A 1 889 ? -15.360 6.457 1.889 1.00 67.50 889 PRO A C 1
ATOM 6915 O O . PRO A 1 889 ? -16.455 7.010 1.780 1.00 67.50 889 PRO A O 1
ATOM 6918 N N . GLY A 1 890 ? -14.675 6.480 3.035 1.00 65.00 890 GLY A N 1
ATOM 6919 C CA . GLY A 1 890 ? -15.191 7.047 4.278 1.00 65.00 890 GLY A CA 1
ATOM 6920 C C . GLY A 1 890 ? -15.325 8.572 4.267 1.00 65.00 890 GLY A C 1
ATOM 6921 O O . GLY A 1 890 ? -14.667 9.283 3.509 1.00 65.00 890 GLY A O 1
ATOM 6922 N N . ARG A 1 891 ? -16.152 9.081 5.187 1.00 82.12 891 ARG A N 1
ATOM 6923 C CA . ARG A 1 891 ? -15.960 10.430 5.723 1.00 82.12 891 ARG A CA 1
ATOM 6924 C C . ARG A 1 891 ? -15.080 10.320 6.953 1.00 82.12 891 ARG A C 1
ATOM 6926 O O . ARG A 1 891 ? -15.448 9.635 7.905 1.00 82.12 891 ARG A O 1
ATOM 6933 N N . PHE A 1 892 ? -13.941 10.989 6.913 1.00 92.56 892 PHE A N 1
ATOM 6934 C CA . PHE A 1 892 ? -12.918 10.894 7.934 1.00 92.56 892 PHE A CA 1
ATOM 6935 C C . PHE A 1 892 ? -13.052 12.014 8.979 1.00 92.56 892 PHE A C 1
ATOM 6937 O O . PHE A 1 892 ? -13.412 13.145 8.642 1.00 92.56 892 PHE A O 1
ATOM 6944 N N . PRO A 1 893 ? -12.746 11.724 10.249 1.00 94.56 893 PRO A N 1
ATOM 6945 C CA . PRO A 1 893 ? -12.315 12.695 11.249 1.00 94.56 893 PRO A CA 1
ATOM 6946 C C . PRO A 1 893 ? -11.349 13.732 10.662 1.00 94.56 893 PRO A C 1
ATOM 6948 O O . PRO A 1 893 ? -10.309 13.358 10.125 1.00 94.56 893 PRO A O 1
ATOM 6951 N N . GLY A 1 894 ? -11.680 15.020 10.741 1.00 95.88 894 GLY A N 1
ATOM 6952 C CA . GLY A 1 894 ? -10.805 16.085 10.247 1.00 95.88 894 GLY A CA 1
ATOM 6953 C C . GLY A 1 894 ? -9.788 16.530 11.298 1.00 95.88 894 GLY A C 1
ATOM 6954 O O . GLY A 1 894 ? -10.131 16.667 12.472 1.00 95.88 894 GLY A O 1
ATOM 6955 N N . VAL A 1 895 ? -8.555 16.810 10.879 1.00 97.81 895 VAL A N 1
ATOM 6956 C CA . VAL A 1 895 ? -7.531 17.474 11.699 1.00 97.81 895 VAL A CA 1
ATOM 6957 C C . VAL A 1 895 ? -6.940 18.638 10.908 1.00 97.81 895 VAL A C 1
ATOM 6959 O O . VAL A 1 895 ? -6.503 18.462 9.776 1.00 97.81 895 VAL A O 1
ATOM 6962 N N . LEU A 1 896 ? -6.918 19.833 11.493 1.00 97.56 896 LEU A N 1
ATOM 6963 C CA . LEU A 1 896 ? -6.188 20.986 10.963 1.00 97.56 896 LEU A CA 1
ATOM 6964 C C . LEU A 1 896 ? -4.874 21.138 11.749 1.00 97.56 896 LEU A C 1
ATOM 6966 O O . LEU A 1 896 ? -4.889 21.367 12.957 1.00 97.56 896 LEU A O 1
ATOM 6970 N N . ASP A 1 897 ? -3.752 20.947 11.058 1.00 96.44 897 ASP A N 1
ATOM 6971 C CA . ASP A 1 897 ? -2.406 20.757 11.609 1.00 96.44 897 ASP A CA 1
ATOM 6972 C C . ASP A 1 897 ? -1.555 22.032 11.454 1.00 96.44 897 ASP A C 1
ATOM 6974 O O . ASP A 1 897 ? -1.286 22.4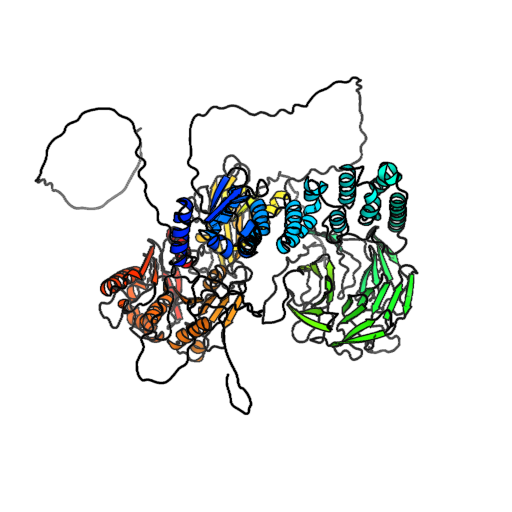87 10.338 1.00 96.44 897 ASP A O 1
ATOM 6978 N N . LEU A 1 898 ? -1.142 22.626 12.580 1.00 94.44 898 LEU A N 1
ATOM 6979 C CA . LEU A 1 898 ? -0.394 23.885 12.651 1.00 94.44 898 LEU A CA 1
ATOM 6980 C C . LEU A 1 898 ? 0.988 23.693 13.299 1.00 94.44 898 LEU A C 1
ATOM 6982 O O . LEU A 1 898 ? 1.130 23.361 14.478 1.00 94.44 898 LEU A O 1
ATOM 6986 N N . TRP A 1 899 ? 2.032 23.958 12.520 1.00 91.25 899 TRP A N 1
ATOM 6987 C CA . TRP A 1 899 ? 3.431 23.848 12.944 1.00 91.25 899 TRP A CA 1
ATOM 6988 C C . TRP A 1 899 ? 3.972 25.107 13.627 1.00 91.25 899 TRP A C 1
ATOM 6990 O O . TRP A 1 899 ? 3.388 26.178 13.529 1.00 91.25 899 TRP A O 1
ATOM 7000 N N . GLY A 1 900 ? 5.106 24.982 14.320 1.00 84.31 900 GLY A N 1
ATOM 7001 C CA . GLY A 1 900 ? 5.749 26.084 15.040 1.00 84.31 900 GLY A CA 1
ATOM 7002 C C . GLY A 1 900 ? 6.523 27.074 14.159 1.00 84.31 900 GLY A C 1
ATOM 7003 O O . GLY A 1 900 ? 6.903 26.783 13.019 1.00 84.31 900 GLY A O 1
ATOM 7004 N N . ALA A 1 901 ? 6.822 28.246 14.728 1.00 69.06 901 ALA A N 1
ATOM 7005 C CA . ALA A 1 901 ? 7.651 29.266 14.091 1.00 69.06 901 ALA A CA 1
ATOM 7006 C C . ALA A 1 901 ? 9.080 28.759 13.812 1.00 69.06 901 ALA A C 1
ATOM 7008 O O . ALA A 1 901 ? 9.699 28.125 14.659 1.00 69.06 901 ALA A O 1
ATOM 7009 N N . GLY A 1 902 ? 9.615 29.069 12.626 1.00 60.66 902 GLY A N 1
ATOM 7010 C CA . GLY A 1 902 ? 10.976 28.693 12.208 1.00 60.66 902 GLY A CA 1
ATOM 7011 C C . GLY A 1 902 ? 11.079 27.411 11.377 1.00 60.66 902 GLY A C 1
ATOM 7012 O O . GLY A 1 902 ? 12.105 27.198 10.732 1.00 60.66 902 GLY A O 1
ATOM 7013 N N . THR A 1 903 ? 10.019 26.605 11.310 1.00 58.84 903 THR A N 1
ATOM 7014 C CA . THR A 1 903 ? 9.971 25.430 10.431 1.00 58.84 903 THR A CA 1
ATOM 7015 C C . THR A 1 903 ? 9.849 25.829 8.948 1.00 58.84 903 THR A C 1
ATOM 7017 O O . THR A 1 903 ? 9.243 26.844 8.589 1.00 58.84 903 THR A O 1
ATOM 7020 N N . ILE A 1 904 ? 10.457 25.040 8.055 1.00 63.66 904 ILE A N 1
ATOM 7021 C CA . ILE A 1 904 ? 10.050 24.989 6.637 1.00 63.66 904 ILE A CA 1
ATOM 7022 C C . ILE A 1 904 ? 8.701 24.270 6.616 1.00 63.66 904 ILE A C 1
ATOM 7024 O O . ILE A 1 904 ? 8.568 23.325 7.375 1.00 63.66 904 ILE A O 1
ATOM 7028 N N . PHE A 1 905 ? 7.738 24.672 5.778 1.00 79.19 905 PHE A N 1
ATOM 7029 C CA . PHE A 1 905 ? 6.416 24.027 5.689 1.00 79.19 905 PHE A CA 1
ATOM 7030 C C . PHE A 1 905 ? 6.512 22.486 5.749 1.00 79.19 905 PHE A C 1
ATOM 7032 O O . PHE A 1 905 ? 7.130 21.869 4.879 1.00 79.19 905 PHE A O 1
ATOM 7039 N N . VAL A 1 906 ? 5.963 21.904 6.823 1.00 83.06 906 VAL A N 1
ATOM 7040 C CA . VAL A 1 906 ? 6.128 20.492 7.196 1.00 83.06 906 VAL A CA 1
ATOM 7041 C C . VAL A 1 906 ? 4.848 19.713 6.919 1.00 83.06 906 VAL A C 1
ATOM 7043 O O . VAL A 1 906 ? 3.741 20.167 7.210 1.00 83.06 906 VAL A O 1
ATOM 7046 N N . GLU A 1 907 ? 5.012 18.497 6.403 1.00 92.19 907 GLU A N 1
ATOM 7047 C CA . GLU A 1 907 ? 3.897 17.637 6.005 1.00 92.19 907 GLU A CA 1
ATOM 7048 C C . GLU A 1 907 ? 3.851 16.282 6.723 1.00 92.19 907 GLU A C 1
ATOM 7050 O O . GLU A 1 907 ? 2.799 15.645 6.748 1.00 92.19 907 GLU A O 1
ATOM 7055 N N . TYR A 1 908 ? 4.960 15.818 7.312 1.00 91.81 908 TYR A N 1
ATOM 7056 C CA . TYR A 1 908 ? 5.073 14.424 7.754 1.00 91.81 908 TYR A CA 1
ATOM 7057 C C . TYR A 1 908 ? 4.114 14.049 8.889 1.00 91.81 908 TYR A C 1
ATOM 7059 O O . TYR A 1 908 ? 3.552 12.960 8.849 1.00 91.81 908 TYR A O 1
ATOM 7067 N N . ARG A 1 909 ? 3.823 14.950 9.835 1.00 93.50 909 ARG A N 1
ATOM 7068 C CA . ARG A 1 909 ? 2.820 14.689 10.881 1.00 93.50 909 ARG A CA 1
ATOM 7069 C C . ARG A 1 909 ? 1.418 14.503 10.309 1.00 93.50 909 ARG A C 1
ATOM 7071 O O . ARG A 1 909 ? 0.743 13.551 10.682 1.00 93.50 909 ARG A O 1
ATOM 7078 N N . SER A 1 910 ? 1.005 15.349 9.366 1.00 95.12 910 SER A N 1
ATOM 7079 C CA . SER A 1 910 ? -0.283 15.201 8.678 1.00 95.12 910 SER A CA 1
ATOM 7080 C C . SER A 1 910 ? -0.360 13.931 7.824 1.00 95.12 910 SER A C 1
ATOM 7082 O O . SER A 1 910 ? -1.390 13.260 7.826 1.00 95.12 910 SER A O 1
ATOM 7084 N N . ALA A 1 911 ? 0.731 13.546 7.155 1.00 94.81 911 ALA A N 1
ATOM 7085 C CA . ALA A 1 911 ? 0.807 12.274 6.435 1.00 94.81 911 ALA A CA 1
ATOM 7086 C C . ALA A 1 911 ? 0.680 11.060 7.381 1.00 94.81 911 ALA A C 1
ATOM 7088 O O . ALA A 1 911 ? -0.045 10.105 7.086 1.00 94.81 911 ALA A O 1
ATOM 7089 N N . MET A 1 912 ? 1.310 11.125 8.559 1.00 92.75 912 MET A N 1
ATOM 7090 C CA . MET A 1 912 ? 1.210 10.093 9.593 1.00 92.75 912 MET A CA 1
ATOM 7091 C C . MET A 1 912 ? -0.184 10.050 10.234 1.00 92.75 912 MET A C 1
ATOM 7093 O O . MET A 1 912 ? -0.707 8.961 10.443 1.00 92.75 912 MET A O 1
ATOM 7097 N N . LEU A 1 913 ? -0.839 11.189 10.480 1.00 93.50 913 LEU A N 1
ATOM 7098 C CA . LEU A 1 913 ? -2.237 11.236 10.937 1.00 93.50 913 LEU A CA 1
ATOM 7099 C C . LEU A 1 913 ? -3.193 10.595 9.922 1.00 93.50 913 LEU A C 1
ATOM 7101 O O . LEU A 1 913 ? -4.043 9.789 10.297 1.00 93.50 913 LEU A O 1
ATOM 7105 N N . ALA A 1 914 ? -3.025 10.875 8.628 1.00 93.56 914 ALA A N 1
ATOM 7106 C CA . ALA A 1 914 ? -3.831 10.232 7.591 1.00 93.56 914 ALA A CA 1
ATOM 7107 C C . ALA A 1 914 ? -3.560 8.731 7.454 1.00 93.56 914 ALA A C 1
ATOM 7109 O O . ALA A 1 914 ? -4.485 7.962 7.190 1.00 93.56 914 ALA A O 1
ATOM 7110 N N . SER A 1 915 ? -2.339 8.297 7.764 1.00 90.69 915 SER A N 1
ATOM 7111 C CA . SER A 1 915 ? -1.999 6.875 7.898 1.00 90.69 915 SER A CA 1
ATOM 7112 C C . SER A 1 915 ? -2.724 6.187 9.073 1.00 90.69 915 SER A C 1
ATOM 7114 O O . SER A 1 915 ? -2.829 4.966 9.082 1.00 90.69 915 SER A O 1
ATOM 7116 N N . HIS A 1 916 ? -3.271 6.955 10.027 1.00 88.38 916 HIS A N 1
ATOM 7117 C CA . HIS A 1 916 ? -4.092 6.484 11.154 1.00 88.38 916 HIS A CA 1
ATOM 7118 C C . HIS A 1 916 ? -5.591 6.838 11.010 1.00 88.38 916 HIS A C 1
ATOM 7120 O O . HIS A 1 916 ? -6.338 6.790 11.986 1.00 88.38 916 HIS A O 1
ATOM 7126 N N . GLY A 1 917 ? -6.062 7.184 9.803 1.00 89.62 917 GLY A N 1
ATOM 7127 C CA . GLY A 1 917 ? -7.495 7.362 9.520 1.00 89.62 917 GLY A CA 1
ATOM 7128 C C . GLY A 1 917 ? -8.054 8.785 9.669 1.00 89.62 917 GLY A C 1
ATOM 7129 O O . GLY A 1 917 ? -9.273 8.957 9.598 1.00 89.62 917 GLY A O 1
ATOM 7130 N N . PHE A 1 918 ? -7.204 9.807 9.816 1.00 93.94 918 PHE A N 1
ATOM 7131 C CA . PHE A 1 918 ? -7.615 11.218 9.897 1.00 93.94 918 PHE A CA 1
ATOM 7132 C C . PHE A 1 918 ? -7.457 11.964 8.562 1.00 93.94 918 PHE A C 1
ATOM 7134 O O . PHE A 1 918 ? -6.400 11.926 7.944 1.00 93.94 918 PHE A O 1
ATOM 7141 N N . ALA A 1 919 ? -8.458 12.728 8.126 1.00 96.50 919 ALA A N 1
ATOM 7142 C CA . ALA A 1 919 ? -8.268 13.707 7.056 1.00 96.50 919 ALA A CA 1
ATOM 7143 C C . ALA A 1 919 ? -7.494 14.918 7.604 1.00 96.50 919 ALA A C 1
ATOM 7145 O O . ALA A 1 919 ? -8.081 15.784 8.254 1.00 96.50 919 ALA A O 1
ATOM 7146 N N . SER A 1 920 ? -6.181 14.964 7.370 1.00 96.94 920 SER A N 1
ATOM 7147 C CA . SER A 1 920 ? -5.279 15.946 7.982 1.00 96.94 920 SER A CA 1
ATOM 7148 C C . SER A 1 920 ? -4.860 17.038 6.998 1.00 96.94 920 SER A C 1
ATOM 7150 O O . SER A 1 920 ? -4.276 16.748 5.958 1.00 96.94 920 SER A O 1
ATOM 7152 N N . LEU A 1 921 ? -5.125 18.300 7.326 1.00 97.25 921 LEU A N 1
ATOM 7153 C CA . LEU A 1 921 ? -4.778 19.477 6.529 1.00 97.25 921 LEU A CA 1
ATOM 7154 C C . LEU A 1 921 ? -3.650 20.251 7.220 1.00 97.25 921 LEU A C 1
ATOM 7156 O O . LEU A 1 921 ? -3.905 20.922 8.216 1.00 97.25 921 LEU A O 1
ATOM 7160 N N . THR A 1 922 ? -2.422 20.190 6.695 1.00 95.62 922 THR A N 1
ATOM 7161 C CA . THR A 1 922 ? -1.311 21.040 7.173 1.00 95.62 922 THR A CA 1
ATOM 7162 C C . THR A 1 922 ? -1.328 22.388 6.457 1.00 95.62 922 THR A C 1
ATOM 7164 O O . THR A 1 922 ? -1.477 22.446 5.233 1.00 95.62 922 THR A O 1
ATOM 7167 N N . LEU A 1 923 ? -1.195 23.480 7.213 1.00 93.06 923 LEU A N 1
ATOM 7168 C CA . LEU A 1 923 ? -1.370 24.850 6.722 1.00 93.06 923 LEU A CA 1
ATOM 7169 C C . LEU A 1 923 ? -0.047 25.630 6.71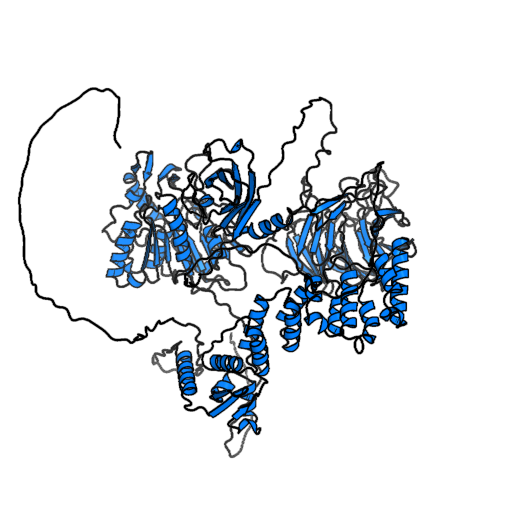9 1.00 93.06 923 LEU A C 1
ATOM 7171 O O . LEU A 1 923 ? 0.594 25.804 7.757 1.00 93.06 923 LEU A O 1
ATOM 7175 N N . ASN A 1 924 ? 0.335 26.193 5.571 1.00 90.50 924 ASN A N 1
ATOM 7176 C CA . ASN A 1 924 ? 1.430 27.157 5.500 1.00 90.50 924 ASN A CA 1
ATOM 7177 C C . ASN A 1 924 ? 0.892 28.550 5.851 1.00 90.50 924 ASN A C 1
ATOM 7179 O O . ASN A 1 924 ? 0.348 29.241 4.998 1.00 90.50 924 ASN A O 1
ATOM 7183 N N . TYR A 1 925 ? 1.026 28.970 7.108 1.00 88.69 925 TYR A N 1
ATOM 7184 C CA . TYR A 1 925 ? 0.538 30.280 7.568 1.00 88.69 925 TYR A CA 1
ATOM 7185 C C . TYR A 1 925 ? 1.665 31.293 7.854 1.00 88.69 925 TYR A C 1
ATOM 7187 O O . TYR A 1 925 ? 1.424 32.496 7.930 1.00 88.69 925 TYR A O 1
ATOM 7195 N N . LEU A 1 926 ? 2.916 30.831 7.966 1.00 82.94 926 LEU A N 1
ATOM 7196 C CA . LEU A 1 926 ? 4.083 31.686 8.226 1.00 82.94 926 LEU A CA 1
ATOM 7197 C C . LEU A 1 926 ? 4.704 32.258 6.947 1.00 82.94 926 LEU A C 1
ATOM 7199 O O . LEU A 1 926 ? 5.216 33.377 6.965 1.00 82.94 926 LEU A O 1
ATOM 7203 N N . LYS A 1 927 ? 4.691 31.493 5.846 1.00 81.62 927 LYS A N 1
ATOM 7204 C CA . LYS A 1 927 ? 5.205 31.910 4.530 1.00 81.62 927 LYS A CA 1
ATOM 7205 C C . LYS A 1 927 ? 4.297 31.463 3.365 1.00 81.62 927 LYS A C 1
ATOM 7207 O O . LYS A 1 927 ? 4.817 30.870 2.413 1.00 81.62 927 LYS A O 1
ATOM 7212 N N . PRO A 1 928 ? 2.968 31.686 3.405 1.00 82.12 928 PRO A N 1
ATOM 7213 C CA . PRO A 1 928 ? 2.133 31.506 2.222 1.00 82.12 928 PRO A CA 1
ATOM 7214 C C . PRO A 1 928 ? 2.505 32.511 1.132 1.00 82.12 928 PRO A C 1
ATOM 7216 O O . PRO A 1 928 ? 3.108 33.552 1.410 1.00 82.12 928 PRO A O 1
ATOM 7219 N N . LYS A 1 929 ? 2.099 32.220 -0.104 1.00 81.12 929 LYS A N 1
ATOM 7220 C CA . LYS A 1 929 ? 2.277 33.070 -1.288 1.00 81.12 929 LYS A CA 1
ATOM 7221 C C . LYS A 1 929 ? 1.816 34.498 -1.020 1.00 81.12 929 LYS A C 1
ATOM 7223 O O . LYS A 1 929 ? 2.582 35.424 -1.240 1.00 81.12 929 LYS A O 1
ATOM 7228 N N . VAL A 1 930 ? 0.642 34.669 -0.407 1.00 81.94 930 VAL A N 1
ATOM 7229 C CA . VAL A 1 930 ? 0.093 35.989 -0.045 1.00 81.94 930 VAL A CA 1
ATOM 7230 C C . VAL A 1 930 ? 1.047 36.780 0.861 1.00 81.94 930 VAL A C 1
ATOM 7232 O O . VAL A 1 930 ? 1.273 37.965 0.621 1.00 81.94 930 VAL A O 1
ATOM 7235 N N . THR A 1 931 ? 1.674 36.144 1.857 1.00 82.38 931 THR A N 1
ATOM 7236 C CA . THR A 1 931 ? 2.677 36.799 2.719 1.00 82.38 931 THR A CA 1
ATOM 7237 C C . THR A 1 931 ? 3.965 37.112 1.957 1.00 82.38 931 THR A C 1
ATOM 7239 O O . THR A 1 931 ? 4.559 38.167 2.166 1.00 82.38 931 THR A O 1
ATOM 7242 N N . LEU A 1 932 ? 4.399 36.222 1.060 1.00 81.50 932 LEU A N 1
ATOM 7243 C CA . LEU A 1 932 ? 5.597 36.414 0.232 1.00 81.50 932 LEU A CA 1
ATOM 7244 C C . LEU A 1 932 ? 5.421 37.526 -0.818 1.00 81.50 932 LEU A C 1
ATOM 7246 O O . LEU A 1 932 ? 6.377 38.237 -1.113 1.00 81.50 932 LEU A O 1
ATOM 7250 N N . GLU A 1 933 ? 4.213 37.689 -1.356 1.00 83.50 933 GLU A N 1
ATOM 7251 C CA . GLU A 1 933 ? 3.859 38.676 -2.382 1.00 83.50 933 GLU A CA 1
ATOM 7252 C C . GLU A 1 933 ? 3.537 40.055 -1.787 1.00 83.50 933 GLU A C 1
ATOM 7254 O O . GLU A 1 933 ? 3.937 41.077 -2.342 1.00 83.50 933 GLU A O 1
ATOM 7259 N N . THR A 1 934 ? 2.826 40.105 -0.654 1.00 82.94 934 THR A N 1
ATOM 7260 C CA . THR A 1 934 ? 2.364 41.369 -0.044 1.00 82.94 934 THR A CA 1
ATOM 7261 C C . THR A 1 934 ? 3.243 41.874 1.101 1.00 82.94 934 THR A C 1
ATOM 7263 O O . THR A 1 934 ? 3.097 43.023 1.522 1.00 82.94 934 THR A O 1
ATOM 7266 N N . GLY A 1 935 ? 4.112 41.022 1.655 1.00 79.44 935 GLY A N 1
ATOM 7267 C CA . GLY A 1 935 ? 4.894 41.304 2.861 1.00 79.44 935 GLY A CA 1
ATOM 7268 C C . GLY A 1 935 ? 4.081 41.358 4.164 1.00 79.44 935 GLY A C 1
ATOM 7269 O O . GLY A 1 935 ? 4.657 41.621 5.219 1.00 79.44 935 GLY A O 1
ATOM 7270 N N . LYS A 1 936 ? 2.761 41.127 4.121 1.00 83.25 936 LYS A N 1
ATOM 7271 C CA . LYS A 1 936 ? 1.871 41.142 5.293 1.00 83.25 936 LYS A CA 1
ATOM 7272 C C . LYS A 1 936 ? 1.601 39.724 5.781 1.00 83.25 936 LYS A C 1
ATOM 7274 O O . LYS A 1 936 ? 1.356 38.836 4.974 1.00 83.25 936 LYS A O 1
ATOM 7279 N N . MET A 1 937 ? 1.618 39.515 7.096 1.00 84.88 937 MET A N 1
ATOM 7280 C CA . MET A 1 937 ? 1.197 38.240 7.684 1.00 84.88 937 MET A CA 1
ATOM 7281 C C . MET A 1 937 ? -0.309 38.010 7.494 1.00 84.88 937 MET A C 1
ATOM 7283 O O . MET A 1 937 ? -1.071 38.967 7.361 1.00 84.88 937 MET A O 1
ATOM 7287 N N . VAL A 1 938 ? -0.725 36.741 7.501 1.00 88.75 938 VAL A N 1
ATOM 7288 C CA . VAL A 1 938 ? -2.138 36.359 7.381 1.00 88.75 938 VAL A CA 1
ATOM 7289 C C . VAL A 1 938 ? -2.950 36.731 8.625 1.00 88.75 938 VAL A C 1
ATOM 7291 O O . VAL A 1 938 ? -2.421 36.817 9.734 1.00 88.75 938 VAL A O 1
ATOM 7294 N N . ASP A 1 939 ? -4.242 36.954 8.417 1.00 89.50 939 ASP A N 1
ATOM 7295 C CA . ASP A 1 939 ? -5.240 37.288 9.432 1.00 89.50 939 ASP A CA 1
ATOM 7296 C C . ASP A 1 939 ? -5.923 36.037 10.016 1.00 89.50 939 ASP A C 1
ATOM 7298 O O . ASP A 1 939 ? -5.581 34.899 9.689 1.00 89.50 939 ASP A O 1
ATOM 7302 N N . ASN A 1 940 ? -6.900 36.243 10.904 1.00 90.00 940 ASN A N 1
ATOM 7303 C CA . ASN A 1 940 ? -7.679 35.148 11.482 1.00 90.00 940 ASN A CA 1
ATOM 7304 C C . ASN A 1 940 ? -8.610 34.500 10.433 1.00 90.00 940 ASN A C 1
ATOM 7306 O O . ASN A 1 940 ? -8.774 33.279 10.447 1.00 90.00 940 ASN A O 1
ATOM 7310 N N . GLU A 1 941 ? -9.133 35.274 9.469 1.00 91.31 941 GLU A N 1
ATOM 7311 C CA . GLU A 1 941 ? -9.985 34.770 8.378 1.00 91.31 941 GLU A CA 1
ATOM 7312 C C . GLU A 1 941 ? -9.275 33.707 7.523 1.00 91.31 941 GLU A C 1
ATOM 7314 O O . GLU A 1 941 ? -9.917 32.803 6.992 1.00 91.31 941 GLU A O 1
ATOM 7319 N N . TYR A 1 942 ? -7.947 33.766 7.394 1.00 92.81 942 TYR A N 1
ATOM 7320 C CA . TYR A 1 942 ? -7.138 32.719 6.763 1.00 92.81 942 TYR A CA 1
ATOM 7321 C C . TYR A 1 942 ? -7.328 31.340 7.420 1.00 92.81 942 TYR A C 1
ATOM 7323 O O . TYR A 1 942 ? -7.561 30.342 6.732 1.00 92.81 942 TYR A O 1
ATOM 7331 N N . PHE A 1 943 ? -7.282 31.283 8.753 1.00 93.62 943 PHE A N 1
ATOM 7332 C CA . PHE A 1 943 ? -7.465 30.045 9.517 1.00 93.62 943 PHE A CA 1
ATOM 7333 C C . PHE A 1 943 ? -8.934 29.605 9.528 1.00 93.62 943 PHE A C 1
ATOM 7335 O O . PHE A 1 943 ? -9.219 28.415 9.400 1.00 93.62 943 PHE A O 1
ATOM 7342 N N . GLU A 1 944 ? -9.872 30.553 9.612 1.00 95.00 944 GLU A N 1
ATOM 7343 C CA . GLU A 1 944 ? -11.313 30.273 9.541 1.00 95.00 944 GLU A CA 1
ATOM 7344 C C . GLU A 1 944 ? -11.724 29.718 8.172 1.00 95.00 944 GLU A C 1
ATOM 7346 O O . GLU A 1 944 ? -12.530 28.787 8.104 1.00 95.00 944 GLU A O 1
ATOM 7351 N N . ARG A 1 945 ? -11.126 30.212 7.078 1.00 94.94 945 ARG A N 1
ATOM 7352 C CA . ARG A 1 945 ? -11.309 29.660 5.726 1.00 94.94 945 ARG A CA 1
ATOM 7353 C C . ARG A 1 945 ? -10.721 28.259 5.593 1.00 94.94 945 ARG A C 1
ATOM 7355 O O . ARG A 1 945 ? -11.419 27.389 5.079 1.00 94.94 945 ARG A O 1
ATOM 7362 N N . ALA A 1 946 ? -9.517 28.002 6.108 1.00 95.69 946 ALA A N 1
ATOM 7363 C CA . ALA A 1 946 ? -8.923 26.660 6.104 1.00 95.69 946 ALA A CA 1
ATOM 7364 C C . ALA A 1 946 ? -9.765 25.644 6.907 1.00 95.69 946 ALA A C 1
ATOM 7366 O O . ALA A 1 946 ? -10.042 24.543 6.426 1.00 95.69 946 ALA A O 1
ATOM 7367 N N . TYR A 1 947 ? -10.254 26.035 8.090 1.00 96.31 947 TYR A N 1
ATOM 7368 C CA . TYR A 1 947 ? -11.201 25.245 8.883 1.00 96.31 947 TYR A CA 1
ATOM 7369 C C . TYR A 1 947 ? -12.519 25.003 8.126 1.00 96.31 947 TYR A C 1
ATOM 7371 O O . TYR A 1 947 ? -12.985 23.869 8.036 1.00 96.31 947 TYR A O 1
ATOM 7379 N N . THR A 1 948 ? -13.097 26.047 7.523 1.00 95.69 948 THR A N 1
ATOM 7380 C CA . THR A 1 948 ? -14.360 25.964 6.769 1.00 95.69 948 THR A CA 1
ATOM 7381 C C . THR A 1 948 ? -14.230 25.096 5.515 1.00 95.69 948 THR A C 1
ATOM 7383 O O . THR A 1 948 ? -15.164 24.375 5.166 1.00 95.69 948 THR A O 1
ATOM 7386 N N . PHE A 1 949 ? -13.081 25.134 4.838 1.00 96.00 949 PHE A N 1
ATOM 7387 C CA . PHE A 1 949 ? -12.764 24.246 3.722 1.00 96.00 949 PHE A CA 1
ATOM 7388 C C . PHE A 1 949 ? -12.727 22.788 4.184 1.00 96.00 949 PHE A C 1
ATOM 7390 O O . PHE A 1 949 ? -13.430 21.953 3.615 1.00 96.00 949 PHE A O 1
ATOM 7397 N N . LEU A 1 950 ? -11.990 22.491 5.262 1.00 94.75 950 LEU A N 1
ATOM 7398 C CA . LEU A 1 950 ? -11.927 21.143 5.828 1.00 94.75 950 LEU A CA 1
ATOM 7399 C C . LEU A 1 950 ? -13.320 20.656 6.267 1.00 94.75 950 LEU A C 1
ATOM 7401 O O . LEU A 1 950 ? -13.683 19.517 5.997 1.00 94.75 950 LEU A O 1
ATOM 7405 N N . GLN A 1 951 ? -14.134 21.540 6.851 1.00 95.00 951 GLN A N 1
ATOM 7406 C CA . GLN A 1 951 ? -15.519 21.271 7.249 1.00 95.00 951 GLN A CA 1
ATOM 7407 C C . GLN A 1 951 ? -16.456 20.967 6.076 1.00 95.00 951 GLN A C 1
ATOM 7409 O O . GLN A 1 951 ? -17.348 20.130 6.209 1.00 95.00 951 GLN A O 1
ATOM 7414 N N . LYS A 1 952 ? -16.278 21.636 4.935 1.00 94.50 952 LYS A N 1
ATOM 7415 C CA . LYS A 1 952 ? -17.097 21.428 3.730 1.00 94.50 952 LYS A CA 1
ATOM 7416 C C . LYS A 1 952 ? -16.590 20.288 2.846 1.00 94.50 952 LYS A C 1
ATOM 7418 O O . LYS A 1 952 ? -17.307 19.873 1.934 1.00 94.50 952 LYS A O 1
ATOM 7423 N N . HIS A 1 953 ? -15.381 19.783 3.085 1.00 94.06 953 HIS A N 1
ATOM 7424 C CA . HIS A 1 953 ? -14.773 18.758 2.249 1.00 94.06 953 HIS A CA 1
ATOM 7425 C C . HIS A 1 953 ? -15.586 17.443 2.304 1.00 94.06 953 HIS A C 1
ATOM 7427 O O . HIS A 1 953 ? -15.843 16.918 3.388 1.00 94.06 953 HIS A O 1
ATOM 7433 N N . PRO A 1 954 ? -15.989 16.850 1.161 1.00 92.44 954 PRO A N 1
ATOM 7434 C CA . PRO A 1 954 ? -16.984 15.770 1.131 1.00 92.44 954 PRO A CA 1
ATOM 7435 C C . PRO A 1 954 ? -16.527 14.461 1.791 1.00 92.44 954 PRO A C 1
ATOM 7437 O O . PRO A 1 954 ? -17.375 13.654 2.180 1.00 92.44 954 PRO A O 1
ATOM 7440 N N . ALA A 1 955 ? -15.210 14.267 1.917 1.00 91.06 955 ALA A N 1
ATOM 7441 C CA . ALA A 1 955 ? -14.580 13.145 2.614 1.00 91.06 955 ALA A CA 1
ATOM 7442 C C . ALA A 1 955 ? -14.285 13.433 4.101 1.00 91.06 955 ALA A C 1
ATOM 7444 O O . ALA A 1 955 ? -13.533 12.686 4.715 1.00 91.06 955 ALA A O 1
ATOM 7445 N N . VAL A 1 956 ? -14.833 14.504 4.686 1.00 93.12 956 VAL A N 1
ATOM 7446 C CA . VAL A 1 956 ? -14.642 14.870 6.100 1.00 93.12 956 VAL A CA 1
ATOM 7447 C C . VAL A 1 956 ? -15.976 14.833 6.845 1.00 93.12 956 VAL A C 1
ATOM 7449 O O . VAL A 1 956 ? -17.038 15.100 6.280 1.00 93.12 956 VAL A O 1
ATOM 7452 N N . LEU A 1 957 ? -15.936 14.469 8.125 1.00 92.44 957 LEU A N 1
ATOM 7453 C CA . LEU A 1 957 ? -17.068 14.595 9.040 1.00 92.44 957 LEU A CA 1
ATOM 7454 C C . LEU A 1 957 ? -17.114 16.037 9.579 1.00 92.44 957 LEU A C 1
ATOM 7456 O O . LEU A 1 957 ? -16.303 16.435 10.412 1.00 92.44 957 LEU A O 1
ATOM 7460 N N . SER A 1 958 ? -18.054 16.839 9.075 1.00 88.81 958 SER A N 1
ATOM 7461 C CA . SER A 1 958 ? -18.143 18.292 9.307 1.00 88.81 958 SER A CA 1
ATOM 7462 C C . SER A 1 958 ? -18.383 18.712 10.769 1.00 88.81 958 SER A C 1
ATOM 7464 O O . SER A 1 958 ? -18.111 19.852 11.139 1.00 88.81 958 SER A O 1
ATOM 7466 N N . ASP A 1 959 ? -18.914 17.807 11.593 1.00 88.19 959 ASP A N 1
ATOM 7467 C CA . ASP A 1 959 ? -19.145 17.941 13.042 1.00 88.19 959 ASP A CA 1
ATOM 7468 C C . ASP A 1 959 ? -17.944 17.476 13.893 1.00 88.19 959 ASP A C 1
ATOM 7470 O O . ASP A 1 959 ? -17.969 17.513 15.125 1.00 88.19 959 ASP A O 1
ATOM 7474 N N . ARG A 1 960 ? -16.898 16.979 13.232 1.00 91.06 960 ARG A N 1
ATOM 7475 C CA . ARG A 1 960 ? -15.850 16.128 13.796 1.00 91.06 960 ARG A CA 1
ATOM 7476 C C . ARG A 1 960 ? -14.493 16.583 13.271 1.00 91.06 960 ARG A C 1
ATOM 7478 O O . ARG A 1 960 ? -13.808 15.866 12.543 1.00 91.06 960 ARG A O 1
ATOM 7485 N N . ILE A 1 961 ? -14.123 17.797 13.672 1.00 95.31 961 ILE A N 1
ATOM 7486 C CA . ILE A 1 961 ? -12.844 18.429 13.340 1.00 95.31 961 ILE A CA 1
ATOM 7487 C C . ILE A 1 961 ? -12.084 18.788 14.613 1.00 95.31 961 ILE A C 1
ATOM 7489 O O . ILE A 1 961 ? -12.624 19.437 15.509 1.00 95.31 961 ILE A O 1
ATOM 7493 N N . ALA A 1 962 ? -10.823 18.378 14.666 1.00 96.56 962 ALA A N 1
ATOM 7494 C CA . ALA A 1 962 ? -9.845 18.787 15.661 1.00 96.56 962 ALA A CA 1
ATOM 7495 C C . ALA A 1 962 ? -8.859 19.807 15.071 1.00 96.56 962 ALA A C 1
ATOM 7497 O O . ALA A 1 962 ? -8.656 19.860 13.856 1.00 96.56 962 ALA A O 1
ATOM 7498 N N . MET A 1 963 ? -8.188 20.572 15.932 1.00 97.62 963 MET A N 1
ATOM 7499 C CA . MET A 1 963 ? -6.939 21.250 15.570 1.00 97.62 963 MET A CA 1
ATOM 7500 C C . MET A 1 963 ? -5.780 20.673 16.383 1.00 97.62 963 MET A C 1
ATOM 7502 O O . MET A 1 963 ? -5.923 20.468 17.589 1.00 97.62 963 MET A O 1
ATOM 7506 N N . LEU A 1 964 ? -4.643 20.440 15.724 1.00 97.25 964 LEU A N 1
ATOM 7507 C CA . LEU A 1 964 ? -3.389 19.997 16.332 1.00 97.25 964 LEU A CA 1
ATOM 7508 C C . LEU A 1 964 ? -2.315 21.062 16.117 1.00 97.25 964 LEU A C 1
ATOM 7510 O O . LEU A 1 964 ? -2.065 21.468 14.985 1.00 97.25 964 LEU A O 1
ATOM 7514 N N . GLY A 1 965 ? -1.674 21.505 17.194 1.00 95.12 965 GLY A N 1
ATOM 7515 C CA . GLY A 1 965 ? -0.649 22.541 17.161 1.00 95.12 965 GLY A CA 1
ATOM 7516 C C . GLY A 1 965 ? 0.643 22.123 17.839 1.00 95.12 965 GLY A C 1
ATOM 7517 O O . GLY A 1 965 ? 0.639 21.325 18.777 1.00 95.12 965 GLY A O 1
ATOM 7518 N N . THR A 1 966 ? 1.740 22.741 17.406 1.00 93.12 966 THR A N 1
ATOM 7519 C CA . THR A 1 966 ? 2.996 22.782 18.167 1.00 93.12 966 THR A CA 1
ATOM 7520 C C . THR A 1 966 ? 3.488 24.211 18.285 1.00 93.12 966 THR A C 1
ATOM 7522 O O . THR A 1 966 ? 3.461 24.954 17.299 1.00 93.12 966 THR A O 1
ATOM 7525 N N . SER A 1 967 ? 4.006 24.585 19.458 1.00 91.25 967 SER A N 1
ATOM 7526 C CA . SER A 1 967 ? 4.656 25.879 19.669 1.00 91.25 967 SER A CA 1
ATOM 7527 C C . SER A 1 967 ? 3.710 27.033 19.298 1.00 91.25 967 SER A C 1
ATOM 7529 O O . SER A 1 967 ? 2.557 27.084 19.725 1.00 91.25 967 SER A O 1
ATOM 7531 N N . PHE A 1 968 ? 4.162 27.939 18.433 1.00 88.88 968 PHE A N 1
ATOM 7532 C CA . PHE A 1 968 ? 3.378 29.046 17.895 1.00 88.88 968 PHE A CA 1
ATOM 7533 C C . PHE A 1 968 ? 2.059 28.613 17.218 1.00 88.88 968 PHE A C 1
ATOM 7535 O O . PHE A 1 968 ? 1.082 29.358 17.268 1.00 88.88 968 PHE A O 1
ATOM 7542 N N . GLY A 1 969 ? 1.996 27.407 16.640 1.00 92.25 969 GLY A N 1
ATOM 7543 C CA . GLY A 1 969 ? 0.759 26.829 16.106 1.00 92.25 969 GLY A CA 1
ATOM 7544 C C . GLY A 1 969 ? -0.266 26.523 17.202 1.00 92.25 969 GLY A C 1
ATOM 7545 O O . GLY A 1 969 ? -1.448 26.818 17.042 1.00 92.25 969 GLY A O 1
ATOM 7546 N N . SER A 1 970 ? 0.184 26.025 18.357 1.00 94.38 970 SER A N 1
ATOM 7547 C CA . SER A 1 970 ? -0.667 25.790 19.532 1.00 94.38 970 SER A CA 1
ATOM 7548 C C . SER A 1 970 ? -1.261 27.087 20.076 1.00 94.38 970 SER A C 1
ATOM 7550 O O . SER A 1 970 ? -2.445 27.141 20.397 1.00 94.38 970 SER A O 1
ATOM 7552 N N . ASN A 1 971 ? -0.462 28.155 20.135 1.00 91.88 971 ASN A N 1
ATOM 7553 C CA . ASN A 1 971 ? -0.915 29.465 20.609 1.00 91.88 971 ASN A CA 1
ATOM 7554 C C . ASN A 1 971 ? -2.080 29.999 19.755 1.00 91.88 971 ASN A C 1
ATOM 7556 O O . ASN A 1 971 ? -3.064 30.508 20.295 1.00 91.88 971 ASN A O 1
ATOM 7560 N N . LEU A 1 972 ? -2.002 29.823 18.431 1.00 92.44 972 LEU A N 1
ATOM 7561 C CA . LEU A 1 972 ? -3.083 30.178 17.509 1.00 92.44 972 LEU A CA 1
ATOM 7562 C C . LEU A 1 972 ? -4.344 29.352 17.775 1.00 92.44 972 LEU A C 1
ATOM 7564 O O . LEU A 1 972 ? -5.428 29.923 17.838 1.00 92.44 972 LEU A O 1
ATOM 7568 N N . ILE A 1 973 ? -4.218 28.041 18.005 1.00 95.44 973 ILE A N 1
ATOM 7569 C CA . ILE A 1 973 ? -5.363 27.174 18.334 1.00 95.44 973 ILE A CA 1
ATOM 7570 C C . ILE A 1 973 ? -6.053 27.631 19.618 1.00 95.44 973 ILE A C 1
ATOM 7572 O O . ILE A 1 973 ? -7.276 27.729 19.630 1.00 95.44 973 ILE A O 1
ATOM 7576 N N . LEU A 1 974 ? -5.299 27.961 20.675 1.00 95.06 974 LEU A N 1
ATOM 7577 C CA . LEU A 1 974 ? -5.881 28.480 21.918 1.00 95.06 974 LEU A CA 1
ATOM 7578 C C . LEU A 1 974 ? -6.656 29.791 21.678 1.00 95.06 974 LEU A C 1
ATOM 7580 O O . LEU A 1 974 ? -7.730 29.977 22.247 1.00 95.06 974 LEU A O 1
ATOM 7584 N N . ASN A 1 975 ? -6.160 30.678 20.805 1.00 92.69 975 ASN A N 1
ATOM 7585 C CA . ASN A 1 975 ? -6.871 31.908 20.437 1.00 92.69 975 ASN A CA 1
ATOM 7586 C C . ASN A 1 975 ? -8.161 31.601 19.659 1.00 92.69 975 ASN A C 1
ATOM 7588 O O . ASN A 1 975 ? -9.237 32.062 20.040 1.00 92.69 975 ASN A O 1
ATOM 7592 N N . MET A 1 976 ? -8.079 30.766 18.617 1.00 93.62 976 MET A N 1
ATOM 7593 C CA . MET A 1 976 ? -9.237 30.388 17.801 1.00 93.62 976 MET A CA 1
ATOM 7594 C C . MET A 1 976 ? -10.308 29.664 18.630 1.00 93.62 976 MET A C 1
ATOM 7596 O O . MET A 1 976 ? -11.481 30.013 18.542 1.00 93.62 976 MET A O 1
ATOM 7600 N N . ALA A 1 977 ? -9.922 28.715 19.487 1.00 94.00 977 ALA A N 1
ATOM 7601 C CA . ALA A 1 977 ? -10.851 27.924 20.297 1.00 94.00 977 ALA A CA 1
ATOM 7602 C C . ALA A 1 977 ? -11.583 28.734 21.388 1.00 94.00 977 ALA A C 1
ATOM 7604 O O . ALA A 1 977 ? -12.672 28.335 21.806 1.00 94.00 977 ALA A O 1
ATOM 7605 N N . CYS A 1 978 ? -11.011 29.855 21.843 1.00 93.00 978 CYS A N 1
ATOM 7606 C CA . CYS A 1 978 ? -11.618 30.731 22.854 1.00 93.00 978 CYS A CA 1
ATOM 7607 C C . CYS A 1 978 ? -12.353 31.955 22.272 1.00 93.00 978 CYS A C 1
ATOM 7609 O O . CYS A 1 978 ? -13.231 32.493 22.950 1.00 93.00 978 CYS A O 1
ATOM 7611 N N . TYR A 1 979 ? -12.002 32.415 21.061 1.00 92.06 979 TYR A N 1
ATOM 7612 C CA . TYR A 1 979 ? -12.474 33.704 20.525 1.00 92.06 979 TYR A CA 1
ATOM 7613 C C . TYR A 1 979 ? -13.034 33.682 19.094 1.00 92.06 979 TYR A C 1
ATOM 7615 O O . TYR A 1 979 ? -13.672 34.660 18.711 1.00 92.06 979 TYR A O 1
ATOM 7623 N N . SER A 1 980 ? -12.855 32.617 18.303 1.00 92.62 980 SER A N 1
ATOM 7624 C CA . SER A 1 980 ? -13.460 32.545 16.962 1.00 92.62 980 SER A CA 1
ATOM 7625 C C . SER A 1 980 ? -14.950 32.200 17.034 1.00 92.62 980 SER A C 1
ATOM 7627 O O . SER A 1 980 ? -15.381 31.243 17.692 1.00 92.62 980 SER A O 1
ATOM 7629 N N . GLU A 1 981 ? -15.760 32.955 16.295 1.00 92.12 981 GLU A N 1
ATOM 7630 C CA . GLU A 1 981 ? -17.174 32.638 16.101 1.00 92.12 981 GLU A CA 1
ATOM 7631 C C . GLU A 1 981 ? -17.367 31.494 15.089 1.00 92.12 981 GLU A C 1
ATOM 7633 O O . GLU A 1 981 ? -18.308 30.714 15.236 1.00 92.12 981 GLU A O 1
ATOM 7638 N N . VAL A 1 982 ? -16.439 31.331 14.136 1.00 94.56 982 VAL A N 1
ATOM 7639 C CA . VAL A 1 982 ? -16.495 30.332 13.051 1.00 94.56 982 VAL A CA 1
ATOM 7640 C C . VAL A 1 982 ? -15.955 28.964 13.480 1.00 94.56 982 VAL A C 1
ATOM 7642 O O . VAL A 1 982 ? -16.567 27.934 13.190 1.00 94.56 982 VAL A O 1
ATOM 7645 N N . VAL A 1 983 ? -14.810 28.924 14.167 1.00 94.31 983 VAL A N 1
ATOM 7646 C CA . VAL A 1 983 ? -14.131 27.669 14.519 1.00 94.31 983 VAL A CA 1
ATOM 7647 C C . VAL A 1 983 ? -14.832 27.001 15.704 1.00 94.31 983 VAL A C 1
ATOM 7649 O O . VAL A 1 983 ? -14.858 27.534 16.813 1.00 94.31 983 VAL A O 1
ATOM 7652 N N . LYS A 1 984 ? -15.402 25.810 15.474 1.00 93.38 984 LYS A N 1
ATOM 7653 C CA . LYS A 1 984 ? -16.096 24.992 16.485 1.00 93.38 984 LYS A CA 1
ATOM 7654 C C . LYS A 1 984 ? -15.500 23.590 16.518 1.00 93.38 984 LYS A C 1
ATOM 7656 O O . LYS A 1 984 ? -15.903 22.696 15.782 1.00 93.38 984 LYS A O 1
ATOM 7661 N N . LEU A 1 985 ? -14.495 23.419 17.369 1.00 94.12 985 LEU A N 1
ATOM 7662 C CA . LEU A 1 985 ? -13.714 22.191 17.428 1.00 94.12 985 LEU A CA 1
ATOM 7663 C C . LEU A 1 985 ? -14.419 21.087 18.213 1.00 94.12 985 LEU A C 1
ATOM 7665 O O . LEU A 1 985 ? -14.998 21.327 19.273 1.00 94.12 985 LEU A O 1
ATOM 7669 N N . ARG A 1 986 ? -14.258 19.847 17.746 1.00 94.38 986 ARG A N 1
ATOM 7670 C CA . ARG A 1 986 ? -14.496 18.657 18.567 1.00 94.38 986 ARG A CA 1
ATOM 7671 C C . ARG A 1 986 ? -13.452 18.549 19.680 1.00 94.38 986 ARG A C 1
ATOM 7673 O O . ARG A 1 986 ? -13.797 18.106 20.772 1.00 94.38 986 ARG A O 1
ATOM 7680 N N . CYS A 1 987 ? -12.222 18.995 19.411 1.00 94.56 987 CYS A N 1
ATOM 7681 C CA . CYS A 1 987 ? -11.179 19.225 20.405 1.00 94.56 987 CYS A CA 1
ATOM 7682 C C . CYS A 1 987 ? -10.031 20.107 19.892 1.00 94.56 987 CYS A C 1
ATOM 7684 O O . CYS A 1 987 ? -9.824 20.252 18.684 1.00 94.56 987 CYS A O 1
ATOM 7686 N N . ALA A 1 988 ? -9.203 20.572 20.822 1.00 96.62 988 ALA A N 1
ATOM 7687 C CA . ALA A 1 988 ? -7.878 21.111 20.553 1.00 96.62 988 ALA A CA 1
ATOM 7688 C C . ALA A 1 988 ? -6.789 20.193 21.133 1.00 96.62 988 ALA A C 1
ATOM 7690 O O . ALA A 1 988 ? -6.928 19.663 22.236 1.00 96.62 988 ALA A O 1
ATOM 7691 N N . VAL A 1 989 ? -5.686 20.038 20.405 1.00 97.56 989 VAL A N 1
ATOM 7692 C CA . VAL A 1 989 ? -4.460 19.394 20.883 1.00 97.56 989 VAL A CA 1
ATOM 7693 C C . VAL A 1 989 ? -3.313 20.380 20.704 1.00 97.56 989 VAL A C 1
ATOM 7695 O O . VAL A 1 989 ? -3.055 20.846 19.597 1.00 97.56 989 VAL A O 1
ATOM 7698 N N . CYS A 1 990 ? -2.631 20.711 21.794 1.00 97.50 990 CYS A N 1
ATOM 7699 C CA . CYS A 1 990 ? -1.674 21.809 21.847 1.00 97.50 990 CYS A CA 1
ATOM 7700 C C . CYS A 1 990 ? -0.370 21.343 22.502 1.00 97.50 990 CYS A C 1
ATOM 7702 O O . CYS A 1 990 ? -0.291 21.186 23.721 1.00 97.50 990 CYS A O 1
ATOM 7704 N N . ILE A 1 991 ? 0.659 21.142 21.679 1.00 97.00 991 ILE A N 1
ATOM 7705 C CA . ILE A 1 991 ? 2.004 20.741 22.102 1.00 97.00 991 ILE A CA 1
ATOM 7706 C C . ILE A 1 991 ? 2.825 22.000 22.414 1.00 97.00 991 ILE A C 1
ATOM 7708 O O . ILE A 1 991 ? 2.907 22.898 21.571 1.00 97.00 991 ILE A O 1
ATOM 7712 N N . ASN A 1 992 ? 3.421 22.069 23.607 1.00 96.12 992 ASN A N 1
ATOM 7713 C CA . ASN A 1 992 ? 4.272 23.160 24.099 1.00 96.12 992 ASN A CA 1
ATOM 7714 C C . ASN A 1 992 ? 3.694 24.558 23.818 1.00 96.12 992 ASN A C 1
ATOM 7716 O O . ASN A 1 992 ? 4.212 25.346 23.022 1.00 96.12 992 ASN A O 1
ATOM 7720 N N . ALA A 1 993 ? 2.539 24.807 24.439 1.00 93.62 993 ALA A N 1
ATOM 7721 C CA . ALA A 1 993 ? 1.677 25.953 24.189 1.00 93.62 993 ALA A CA 1
ATOM 7722 C C . ALA A 1 993 ? 1.747 27.006 25.300 1.00 93.62 993 ALA A C 1
ATOM 7724 O O . ALA A 1 993 ? 1.780 26.686 26.491 1.00 93.62 993 ALA A O 1
ATOM 7725 N N . THR A 1 994 ? 1.635 28.278 24.917 1.00 93.56 994 THR A N 1
ATOM 7726 C CA . THR A 1 994 ? 1.475 29.389 25.857 1.00 93.56 994 THR A CA 1
ATOM 7727 C C . THR A 1 994 ? 0.183 30.166 25.617 1.00 93.56 994 THR A C 1
ATOM 7729 O O . THR A 1 994 ? -0.153 30.531 24.492 1.00 93.56 994 THR A O 1
ATOM 7732 N N . HIS A 1 995 ? -0.544 30.445 26.701 1.00 93.50 995 HIS A N 1
ATOM 7733 C CA . HIS A 1 995 ? -1.707 31.336 26.686 1.00 93.50 995 HIS A CA 1
ATOM 7734 C C . HIS A 1 995 ? -1.322 32.820 26.838 1.00 93.50 995 HIS A C 1
ATOM 7736 O O . HIS A 1 995 ? -2.193 33.684 26.741 1.00 93.50 995 HIS A O 1
ATOM 7742 N N . VAL A 1 996 ? -0.038 33.131 27.071 1.00 92.44 996 VAL A N 1
ATOM 7743 C CA . VAL A 1 996 ? 0.481 34.501 27.232 1.00 92.44 996 VAL A CA 1
ATOM 7744 C C . VAL A 1 996 ? 0.685 35.141 25.859 1.00 92.44 996 VAL A C 1
ATOM 7746 O O . VAL A 1 996 ? 1.729 34.978 25.227 1.00 92.44 996 VAL A O 1
ATOM 7749 N N . GLN A 1 997 ? -0.341 35.845 25.390 1.00 90.31 997 GLN A N 1
ATOM 7750 C CA . GLN A 1 997 ? -0.390 36.540 24.105 1.00 90.31 997 GLN A CA 1
ATOM 7751 C C . GLN A 1 997 ? -1.518 37.595 24.101 1.00 90.31 997 GLN A C 1
ATOM 7753 O O . GLN A 1 997 ? -2.415 37.517 24.946 1.00 90.31 997 GLN A O 1
ATOM 7758 N N . PRO A 1 998 ? -1.504 38.578 23.178 1.00 87.88 998 PRO A N 1
ATOM 7759 C CA . PRO A 1 998 ? -2.543 39.607 23.096 1.00 87.88 998 PRO A CA 1
ATOM 7760 C C . PRO A 1 998 ? -3.941 39.021 22.852 1.00 87.88 998 PRO A C 1
ATOM 7762 O O . PRO A 1 998 ? -4.151 38.276 21.892 1.00 87.88 998 PRO A O 1
ATOM 7765 N N . VAL A 1 999 ? -4.911 39.381 23.695 1.00 84.69 999 VAL A N 1
ATOM 7766 C CA . VAL A 1 999 ? -6.301 38.910 23.570 1.00 84.69 999 VAL A CA 1
ATOM 7767 C C . VAL A 1 999 ? -6.959 39.475 22.313 1.00 84.69 999 VAL A C 1
ATOM 7769 O O . VAL A 1 999 ? -6.982 40.688 22.117 1.00 84.69 999 VAL A O 1
ATOM 7772 N N . GLY A 1 1000 ? -7.511 38.599 21.465 1.00 74.00 1000 GLY A N 1
ATOM 7773 C CA . GLY A 1 1000 ? -8.148 38.996 20.203 1.00 74.00 1000 GLY A CA 1
ATOM 7774 C C . GLY A 1 1000 ? -7.176 39.549 19.151 1.00 74.00 1000 GLY A C 1
ATOM 7775 O O . GLY A 1 1000 ? -7.622 40.043 18.118 1.00 74.00 1000 GLY A O 1
ATOM 7776 N N . GLY A 1 1001 ? -5.864 39.471 19.398 1.00 79.19 1001 GLY A N 1
ATOM 7777 C CA . GLY A 1 1001 ? -4.838 39.917 18.463 1.00 79.19 1001 GLY A CA 1
ATOM 7778 C C . GLY A 1 1001 ? -4.751 39.040 17.213 1.00 79.19 1001 GLY A C 1
ATOM 7779 O O . GLY A 1 1001 ? -5.136 37.867 17.210 1.00 79.19 1001 GLY A O 1
ATOM 7780 N N . THR A 1 1002 ? -4.206 39.619 16.148 1.00 85.75 1002 THR A N 1
ATOM 7781 C CA . THR A 1 1002 ? -3.843 38.902 14.923 1.00 85.75 1002 THR A CA 1
ATOM 7782 C C . THR A 1 1002 ? -2.525 38.140 15.096 1.00 85.75 1002 THR A C 1
ATOM 7784 O O . THR A 1 1002 ? -1.746 38.389 16.022 1.00 85.75 1002 THR A O 1
ATOM 7787 N N . LEU A 1 1003 ? -2.207 37.272 14.131 1.00 86.31 1003 LEU A N 1
ATOM 7788 C CA . LEU A 1 1003 ? -0.888 36.645 13.993 1.00 86.31 1003 LEU A CA 1
ATOM 7789 C C . LEU A 1 1003 ? 0.262 37.673 14.057 1.00 86.31 1003 LEU A C 1
ATOM 7791 O O . LEU A 1 1003 ? 1.303 37.417 14.665 1.00 86.31 1003 LEU A O 1
ATOM 7795 N N . GLN A 1 1004 ? 0.063 38.856 13.465 1.00 86.75 1004 GLN A N 1
ATOM 7796 C CA . GLN A 1 1004 ? 1.048 39.936 13.456 1.00 86.75 1004 GLN A CA 1
ATOM 7797 C C . GLN A 1 1004 ? 1.269 40.533 14.855 1.00 86.75 1004 GLN A C 1
ATOM 7799 O O . GLN A 1 1004 ? 2.410 40.858 15.199 1.00 86.75 1004 GLN A O 1
ATOM 7804 N N . ASP A 1 1005 ? 0.215 40.638 15.666 1.00 88.50 1005 ASP A N 1
ATOM 7805 C CA . ASP A 1 1005 ? 0.269 41.170 17.033 1.00 88.50 1005 ASP A CA 1
ATOM 7806 C C . ASP A 1 1005 ? 0.957 40.191 17.986 1.00 88.50 1005 ASP A C 1
ATOM 7808 O O . ASP A 1 1005 ? 1.805 40.599 18.779 1.00 88.50 1005 ASP A O 1
ATOM 7812 N N . MET A 1 1006 ? 0.679 38.889 17.851 1.00 87.06 1006 MET A N 1
ATOM 7813 C CA . MET A 1 1006 ? 1.391 37.829 18.578 1.00 87.06 1006 MET A CA 1
ATOM 7814 C C . MET A 1 1006 ? 2.897 37.860 18.280 1.00 87.06 1006 MET A C 1
ATOM 7816 O O . MET A 1 1006 ? 3.721 37.803 19.193 1.00 87.06 1006 MET A O 1
ATOM 7820 N N . VAL A 1 1007 ? 3.269 38.004 17.002 1.00 85.56 1007 VAL A N 1
ATOM 7821 C CA . VAL A 1 1007 ? 4.673 38.139 16.585 1.00 85.56 1007 VAL A CA 1
ATOM 7822 C C . VAL A 1 1007 ? 5.304 39.414 17.154 1.00 85.56 1007 VAL A C 1
ATOM 7824 O O . VAL A 1 1007 ? 6.427 39.367 17.657 1.00 85.56 1007 VAL A O 1
ATOM 7827 N N . ASN A 1 1008 ? 4.610 40.553 17.108 1.00 87.44 1008 ASN A N 1
ATOM 7828 C CA . ASN A 1 1008 ? 5.124 41.811 17.657 1.00 87.44 1008 ASN A CA 1
ATOM 7829 C C . ASN A 1 1008 ? 5.320 41.735 19.180 1.00 87.44 1008 ASN A C 1
ATOM 7831 O O . ASN A 1 1008 ? 6.389 42.103 19.658 1.00 87.44 1008 ASN A O 1
ATOM 7835 N N . HIS A 1 1009 ? 4.378 41.135 19.914 1.00 86.38 1009 HIS A N 1
ATOM 7836 C CA . HIS A 1 1009 ? 4.470 40.935 21.363 1.00 86.38 1009 HIS A CA 1
ATOM 7837 C C . HIS A 1 1009 ? 5.736 40.174 21.797 1.00 86.38 1009 HIS A C 1
ATOM 7839 O O . HIS A 1 1009 ? 6.346 40.507 22.815 1.00 86.38 1009 HIS A O 1
ATOM 7845 N N . LEU A 1 1010 ? 6.160 39.173 21.015 1.00 85.25 1010 LEU A N 1
ATOM 7846 C CA . LEU A 1 1010 ? 7.422 38.459 21.238 1.00 85.25 1010 LEU A CA 1
ATOM 7847 C C . LEU A 1 1010 ? 8.640 39.339 20.910 1.00 85.25 1010 LEU A C 1
ATOM 7849 O O . LEU A 1 1010 ? 9.595 39.390 21.686 1.00 85.25 1010 LEU A O 1
ATOM 7853 N N . TYR A 1 1011 ? 8.606 40.063 19.786 1.00 81.88 1011 TYR A N 1
ATOM 7854 C CA . TYR A 1 1011 ? 9.714 40.921 19.351 1.00 81.88 1011 TYR A CA 1
ATOM 7855 C C . TYR A 1 1011 ? 9.981 42.111 20.278 1.00 81.88 1011 TYR A C 1
ATOM 7857 O O . TYR A 1 1011 ? 11.146 42.432 20.517 1.00 81.88 1011 TYR A O 1
ATOM 7865 N N . ASP A 1 1012 ? 8.942 42.733 20.833 1.00 84.44 1012 ASP A N 1
ATOM 7866 C CA . ASP A 1 1012 ? 9.077 43.871 21.754 1.00 84.44 1012 ASP A CA 1
ATOM 7867 C C . ASP A 1 1012 ? 9.783 43.472 23.061 1.00 84.44 1012 ASP A C 1
ATOM 7869 O O . ASP A 1 1012 ? 10.406 44.299 23.728 1.00 84.44 1012 ASP A O 1
ATOM 7873 N N . ARG A 1 1013 ? 9.748 42.178 23.403 1.00 83.75 1013 ARG A N 1
ATOM 7874 C CA . ARG A 1 1013 ? 10.384 41.598 24.593 1.00 83.75 1013 ARG A CA 1
ATOM 7875 C C . ARG A 1 1013 ? 11.758 40.980 24.324 1.00 83.75 1013 ARG A C 1
ATOM 7877 O O . ARG A 1 1013 ? 12.346 40.431 25.253 1.00 83.75 1013 ARG A O 1
ATOM 7884 N N . ARG A 1 1014 ? 12.310 41.102 23.106 1.00 79.19 1014 ARG A N 1
ATOM 7885 C CA . ARG A 1 1014 ? 13.571 40.450 22.680 1.00 79.19 1014 ARG A CA 1
ATOM 7886 C C . ARG A 1 1014 ? 14.784 40.687 23.588 1.00 79.19 1014 ARG A C 1
ATOM 7888 O O . ARG A 1 1014 ? 15.688 39.866 23.598 1.00 79.19 1014 ARG A O 1
ATOM 7895 N N . SER A 1 1015 ? 14.806 41.769 24.367 1.00 82.38 1015 SER A N 1
ATOM 7896 C CA . SER A 1 1015 ? 15.854 42.043 25.364 1.00 82.38 1015 SER A CA 1
ATOM 7897 C C . SER A 1 1015 ? 15.874 41.066 26.549 1.00 82.38 1015 SER A C 1
ATOM 7899 O O . SER A 1 1015 ? 16.831 41.080 27.315 1.00 82.38 1015 SER A O 1
ATOM 7901 N N . LYS A 1 1016 ? 14.838 40.231 26.709 1.00 86.50 1016 LYS A N 1
ATOM 7902 C CA . LYS A 1 1016 ? 14.783 39.133 27.687 1.00 86.50 1016 LYS A CA 1
ATOM 7903 C C . LYS A 1 1016 ? 15.326 37.797 27.165 1.00 86.50 1016 LYS A C 1
ATOM 7905 O O . LYS A 1 1016 ? 15.381 36.837 27.930 1.00 86.50 1016 LYS A O 1
ATOM 7910 N N . VAL A 1 1017 ? 15.674 37.710 25.881 1.00 85.06 1017 VAL A N 1
ATOM 7911 C CA . VAL A 1 1017 ? 16.395 36.553 25.338 1.00 85.06 1017 VAL A CA 1
ATOM 7912 C C . VAL A 1 1017 ? 17.824 36.602 25.866 1.00 85.06 1017 VAL A C 1
ATOM 7914 O O . VAL A 1 1017 ? 18.446 37.664 25.858 1.00 85.06 1017 VAL A O 1
ATOM 7917 N N . TYR A 1 1018 ? 18.344 35.465 26.316 1.00 87.12 1018 TYR A N 1
ATOM 7918 C CA . TYR A 1 1018 ? 19.714 35.346 26.808 1.00 87.12 1018 TYR A CA 1
ATOM 7919 C C . TYR A 1 1018 ? 20.424 3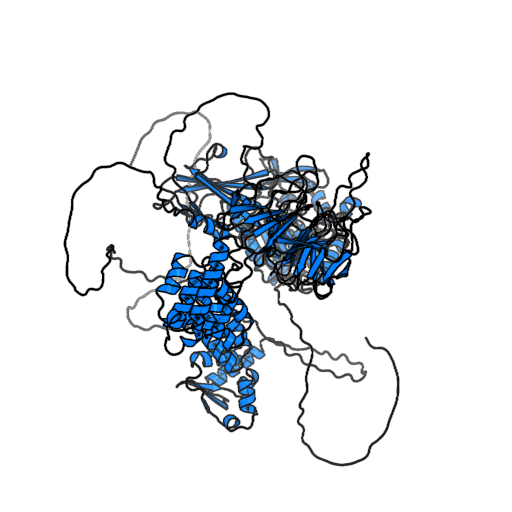4.148 26.175 1.00 87.12 1018 TYR A C 1
ATOM 7921 O O . TYR A 1 1018 ? 19.788 33.253 25.612 1.00 87.12 1018 TYR A O 1
ATOM 7929 N N . LEU A 1 1019 ? 21.754 34.171 26.248 1.00 87.44 1019 LEU A N 1
ATOM 7930 C CA . LEU A 1 1019 ? 22.617 33.063 25.855 1.00 87.44 1019 LEU A CA 1
ATOM 7931 C C . LEU A 1 1019 ? 23.015 32.267 27.105 1.00 87.44 1019 LEU A C 1
ATOM 7933 O O . LEU A 1 1019 ? 23.207 32.859 28.170 1.00 87.44 1019 LEU A O 1
ATOM 7937 N N . ASN A 1 1020 ? 23.141 30.948 26.980 1.00 88.88 1020 ASN A N 1
ATOM 7938 C CA . ASN A 1 1020 ? 23.803 30.119 27.989 1.00 88.88 1020 ASN A CA 1
ATOM 7939 C C . ASN A 1 1020 ? 25.338 30.144 27.818 1.00 88.88 1020 ASN A C 1
ATOM 7941 O O . ASN A 1 1020 ? 25.874 30.831 26.946 1.00 88.88 1020 ASN A O 1
ATOM 7945 N N . GLU A 1 1021 ? 26.045 29.376 28.649 1.00 88.00 1021 GLU A N 1
ATOM 7946 C CA . GLU A 1 1021 ? 27.513 29.253 28.622 1.00 88.00 1021 GLU A CA 1
ATOM 7947 C C . GLU A 1 1021 ? 28.062 28.662 27.305 1.00 88.00 1021 GLU A C 1
ATOM 7949 O O . GLU A 1 1021 ? 29.224 28.877 26.975 1.00 88.00 1021 GLU A O 1
ATOM 7954 N N . GLU A 1 1022 ? 27.223 27.972 26.522 1.00 84.94 1022 GLU A N 1
ATOM 7955 C CA . GLU A 1 1022 ? 27.549 27.378 25.215 1.00 84.94 1022 GLU A CA 1
ATOM 7956 C C . GLU A 1 1022 ? 27.163 28.292 24.026 1.00 84.94 1022 GLU A C 1
ATOM 7958 O O . GLU A 1 1022 ? 27.051 27.828 22.891 1.00 84.94 1022 GLU A O 1
ATOM 7963 N N . GLU A 1 1023 ? 26.910 29.584 24.277 1.00 86.75 1023 GLU A N 1
ATOM 7964 C CA . GLU A 1 1023 ? 26.420 30.583 23.305 1.00 86.75 1023 GLU A CA 1
ATOM 7965 C C . GLU A 1 1023 ? 25.076 30.219 22.626 1.00 86.75 1023 GLU A C 1
ATOM 7967 O O . GLU A 1 1023 ? 24.741 30.719 21.548 1.00 86.75 1023 GLU A O 1
ATOM 7972 N N . GLN A 1 1024 ? 24.258 29.375 23.263 1.00 90.19 1024 GLN A N 1
ATOM 7973 C CA . GLN A 1 1024 ? 22.944 28.971 22.757 1.00 90.19 1024 GLN A CA 1
ATOM 7974 C C . GLN A 1 1024 ? 21.841 29.886 23.286 1.00 90.19 1024 GLN A C 1
ATOM 7976 O O . GLN A 1 1024 ? 21.762 30.190 24.475 1.00 90.19 1024 GLN A O 1
ATOM 7981 N N . MET A 1 1025 ? 20.948 30.286 22.388 1.00 89.44 1025 MET A N 1
ATOM 7982 C CA . MET A 1 1025 ? 19.857 31.217 22.637 1.00 89.44 1025 MET A CA 1
ATOM 7983 C C . MET A 1 1025 ? 18.652 30.534 23.295 1.00 89.44 1025 MET A C 1
ATOM 7985 O O . MET A 1 1025 ? 18.143 29.542 22.774 1.00 89.44 1025 MET A O 1
ATOM 7989 N N . ILE A 1 1026 ? 18.172 31.103 24.406 1.00 90.62 1026 ILE A N 1
ATOM 7990 C CA . ILE A 1 1026 ? 17.028 30.618 25.194 1.00 90.62 1026 ILE A CA 1
ATOM 7991 C C . ILE A 1 1026 ? 15.894 31.651 25.130 1.00 90.62 1026 ILE A C 1
ATOM 7993 O O . ILE A 1 1026 ? 16.071 32.814 25.500 1.00 90.62 1026 ILE A O 1
ATOM 7997 N N . TRP A 1 1027 ? 14.714 31.229 24.663 1.00 88.56 1027 TRP A N 1
ATOM 7998 C CA . TRP A 1 1027 ? 13.562 32.119 24.431 1.00 88.56 1027 TRP A CA 1
ATOM 7999 C C . TRP A 1 1027 ? 12.538 32.101 25.573 1.00 88.56 1027 TRP A C 1
ATOM 8001 O O . TRP A 1 1027 ? 11.767 33.056 25.691 1.00 88.56 1027 TRP A O 1
ATOM 8011 N N . ARG A 1 1028 ? 12.566 31.094 26.467 1.00 89.38 1028 ARG A N 1
ATOM 8012 C CA . ARG A 1 1028 ? 11.633 30.949 27.611 1.00 89.38 1028 ARG A CA 1
ATOM 8013 C C . ARG A 1 1028 ? 11.483 32.247 28.427 1.00 89.38 1028 ARG A C 1
ATOM 8015 O O . ARG A 1 1028 ? 10.383 32.599 28.856 1.00 89.38 1028 ARG A O 1
ATOM 8022 N N . GLY A 1 1029 ? 12.574 33.010 28.567 1.00 86.75 1029 GLY A N 1
ATOM 8023 C CA . GLY A 1 1029 ? 12.623 34.302 29.263 1.00 86.75 1029 GLY A CA 1
ATOM 8024 C C . GLY A 1 1029 ? 11.729 35.412 28.684 1.00 86.75 1029 GLY A C 1
ATOM 8025 O O . GLY A 1 1029 ? 11.322 36.302 29.430 1.00 86.75 1029 GLY A O 1
ATOM 8026 N N . LEU A 1 1030 ? 11.348 35.361 27.400 1.00 87.38 1030 LEU A N 1
ATOM 8027 C CA . LEU A 1 1030 ? 10.472 36.358 26.753 1.00 87.38 1030 LEU A CA 1
ATOM 8028 C C . LEU A 1 1030 ? 9.133 36.537 27.477 1.00 87.38 1030 LEU A C 1
ATOM 8030 O O . LEU A 1 1030 ? 8.623 37.655 27.616 1.00 87.38 1030 LEU A O 1
ATOM 8034 N N . LEU A 1 1031 ? 8.557 35.423 27.927 1.00 89.38 1031 LEU A N 1
ATOM 8035 C CA . LEU A 1 1031 ? 7.206 35.353 28.480 1.00 89.38 1031 LEU A CA 1
ATOM 8036 C C . LEU A 1 1031 ? 7.186 35.065 29.987 1.00 89.38 1031 LEU A C 1
ATOM 8038 O O . LEU A 1 1031 ? 6.105 35.009 30.568 1.00 89.38 1031 LEU A O 1
ATOM 8042 N N . LEU A 1 1032 ? 8.358 34.946 30.624 1.00 89.56 1032 LEU A N 1
ATOM 8043 C CA . LEU A 1 1032 ? 8.478 34.823 32.075 1.00 89.56 1032 LEU A CA 1
ATOM 8044 C C . LEU A 1 1032 ? 8.721 36.179 32.781 1.00 89.56 1032 LEU A C 1
ATOM 8046 O O . LEU A 1 1032 ? 9.369 37.084 32.228 1.00 89.56 1032 LEU A O 1
ATOM 8050 N N . PRO A 1 1033 ? 8.225 36.336 34.025 1.00 90.31 1033 PRO A N 1
ATOM 8051 C CA . PRO A 1 1033 ? 7.193 35.498 34.651 1.00 90.31 1033 PRO A CA 1
ATOM 8052 C C . PRO A 1 1033 ? 5.840 35.636 33.925 1.00 90.31 1033 PRO A C 1
ATOM 8054 O O . PRO A 1 1033 ? 5.601 36.642 33.252 1.00 90.31 1033 PRO A O 1
ATOM 8057 N N . ILE A 1 1034 ? 4.957 34.640 34.080 1.00 91.38 1034 ILE A N 1
ATOM 8058 C CA . ILE A 1 1034 ? 3.596 34.669 33.517 1.00 91.38 1034 ILE A CA 1
ATOM 8059 C C . ILE A 1 1034 ? 2.876 35.944 33.981 1.00 91.38 1034 ILE A C 1
ATOM 8061 O O . ILE A 1 1034 ? 2.885 36.294 35.163 1.00 91.38 1034 ILE A O 1
ATOM 8065 N N . THR A 1 1035 ? 2.275 36.659 33.031 1.00 86.25 1035 THR A N 1
ATOM 8066 C CA . THR A 1 1035 ? 1.668 37.972 33.274 1.00 86.25 1035 THR A CA 1
ATOM 8067 C C . THR A 1 1035 ? 0.397 37.882 34.129 1.00 86.25 1035 THR A C 1
ATOM 8069 O O . THR A 1 1035 ? -0.443 36.993 33.964 1.00 86.25 1035 THR A O 1
ATOM 8072 N N . ALA A 1 1036 ? 0.229 38.841 35.041 1.00 86.75 1036 ALA A N 1
ATOM 8073 C CA . ALA A 1 1036 ? -1.025 39.033 35.768 1.00 86.75 1036 ALA A CA 1
ATOM 8074 C C . ALA A 1 1036 ? -2.047 39.861 34.965 1.00 86.75 1036 ALA A C 1
ATOM 8076 O O . ALA A 1 1036 ? -3.239 39.803 35.261 1.00 86.75 1036 ALA A O 1
ATOM 8077 N N . ASP A 1 1037 ? -1.592 40.621 33.964 1.00 88.56 1037 ASP A N 1
ATOM 8078 C CA . ASP A 1 1037 ? -2.436 41.498 33.150 1.00 88.56 1037 ASP A CA 1
ATOM 8079 C C . ASP A 1 1037 ? -3.333 40.682 32.192 1.00 88.56 1037 ASP A C 1
ATOM 8081 O O . ASP A 1 1037 ? -2.811 39.931 31.364 1.00 88.56 1037 ASP A O 1
ATOM 8085 N N . PRO A 1 1038 ? -4.672 40.831 32.263 1.00 85.31 1038 PRO A N 1
ATOM 8086 C CA . PRO A 1 1038 ? -5.608 40.078 31.433 1.00 85.31 1038 PRO A CA 1
ATOM 8087 C C . PRO A 1 1038 ? -5.610 40.492 29.954 1.00 85.31 1038 PRO A C 1
ATOM 8089 O O . PRO A 1 1038 ? -6.159 39.759 29.142 1.00 85.31 1038 PRO A O 1
ATOM 8092 N N . SER A 1 1039 ? -5.018 41.630 29.566 1.00 86.12 1039 SER A N 1
ATOM 8093 C CA . SER A 1 1039 ? -4.923 42.015 28.146 1.00 86.12 1039 SER A CA 1
ATOM 8094 C C . SER A 1 1039 ? -3.837 41.240 27.385 1.00 86.12 1039 SER A C 1
ATOM 8096 O O . SER A 1 1039 ? -3.898 41.113 26.159 1.00 86.12 1039 SER A O 1
ATOM 8098 N N . THR A 1 1040 ? -2.868 40.673 28.114 1.00 86.88 1040 THR A N 1
ATOM 8099 C CA . THR A 1 1040 ? -1.717 39.936 27.572 1.00 86.88 1040 THR A CA 1
ATOM 8100 C C . THR A 1 1040 ? -1.757 38.431 27.862 1.00 86.88 1040 THR A C 1
ATOM 8102 O O . THR A 1 1040 ? -0.733 37.753 27.742 1.00 86.88 1040 THR A O 1
ATOM 8105 N N . LYS A 1 1041 ? -2.935 37.887 28.205 1.00 90.19 1041 LYS A N 1
ATOM 8106 C CA . LYS A 1 1041 ? -3.167 36.440 28.297 1.00 90.19 1041 LYS A CA 1
ATOM 8107 C C . LYS A 1 1041 ? -4.594 36.029 27.937 1.00 90.19 1041 LYS A C 1
ATOM 8109 O O . LYS A 1 1041 ? -5.546 36.720 28.282 1.00 90.19 1041 LYS A O 1
ATOM 8114 N N . LEU A 1 1042 ? -4.753 34.883 27.276 1.00 93.00 1042 LEU A N 1
ATOM 8115 C CA . LEU A 1 1042 ? -6.069 34.376 26.884 1.00 93.00 1042 LEU A CA 1
ATOM 8116 C C . LEU A 1 1042 ? -6.898 33.904 28.087 1.00 93.00 1042 LEU A C 1
ATOM 8118 O O . LEU A 1 1042 ? -6.406 33.194 28.962 1.00 93.00 1042 LEU A O 1
ATOM 8122 N N . ASP A 1 1043 ? -8.189 34.232 28.074 1.00 93.31 1043 ASP A N 1
ATOM 8123 C CA . ASP A 1 1043 ? -9.186 33.761 29.030 1.00 93.31 1043 ASP A CA 1
ATOM 8124 C C . ASP A 1 1043 ? -9.608 32.316 28.718 1.00 93.31 1043 ASP A C 1
ATOM 8126 O O . ASP A 1 1043 ? -10.572 32.061 27.994 1.00 93.31 1043 ASP A O 1
ATOM 8130 N N . MET A 1 1044 ? -8.873 31.353 29.278 1.00 94.81 1044 MET A N 1
ATOM 8131 C CA . MET A 1 1044 ? -9.165 29.921 29.132 1.00 94.81 1044 MET A CA 1
ATOM 8132 C C . MET A 1 1044 ? -10.502 29.487 29.760 1.00 94.81 1044 MET A C 1
ATOM 8134 O O . MET A 1 1044 ? -10.996 28.400 29.453 1.00 94.81 1044 MET A O 1
ATOM 8138 N N . GLY A 1 1045 ? -11.146 30.338 30.568 1.00 93.31 1045 GLY A N 1
ATOM 8139 C CA . GLY A 1 1045 ? -12.514 30.105 31.040 1.00 93.31 1045 GLY A CA 1
ATOM 8140 C C . GLY A 1 1045 ? -13.558 30.112 29.916 1.00 93.31 1045 GLY A C 1
ATOM 8141 O O . GLY A 1 1045 ? -14.658 29.598 30.095 1.00 93.31 1045 GLY A O 1
ATOM 8142 N N . ARG A 1 1046 ? -13.209 30.643 28.734 1.00 94.00 1046 ARG A N 1
ATOM 8143 C CA . ARG A 1 1046 ? -14.067 30.668 27.535 1.00 94.00 1046 ARG A CA 1
ATOM 8144 C C . ARG A 1 1046 ? -14.042 29.388 26.714 1.00 94.00 1046 ARG A C 1
ATOM 8146 O O . ARG A 1 1046 ? -14.873 29.244 25.821 1.00 94.00 1046 ARG A O 1
ATOM 8153 N N . LEU A 1 1047 ? -13.092 28.489 26.969 1.00 94.81 1047 LEU A N 1
ATOM 8154 C CA . LEU A 1 1047 ? -12.890 27.291 26.162 1.00 94.81 1047 LEU A CA 1
ATOM 8155 C C . LEU A 1 1047 ? -14.133 26.384 26.202 1.00 94.81 1047 LEU A C 1
ATOM 8157 O O . LEU A 1 1047 ? -14.596 26.014 27.281 1.00 94.81 1047 LEU A O 1
ATOM 8161 N N . GLN A 1 1048 ? -14.647 26.021 25.021 1.00 90.38 1048 GLN A N 1
ATOM 8162 C CA . GLN A 1 1048 ? -15.894 25.249 24.853 1.00 90.38 1048 GLN A CA 1
ATOM 8163 C C . GLN A 1 1048 ? -15.679 23.790 24.413 1.00 90.38 1048 GLN A C 1
ATOM 8165 O O . GLN A 1 1048 ? -16.640 23.030 24.316 1.00 90.38 1048 GLN A O 1
ATOM 8170 N N . CYS A 1 1049 ? -14.438 23.394 24.122 1.00 93.75 1049 CYS A N 1
ATOM 8171 C CA . CYS A 1 1049 ? -14.087 22.055 23.643 1.00 93.75 1049 CYS A CA 1
ATOM 8172 C C . CYS A 1 1049 ? -13.018 21.408 24.540 1.00 93.75 1049 CYS A C 1
ATOM 8174 O O . CYS A 1 1049 ? -12.258 22.136 25.182 1.00 93.75 1049 CYS A O 1
ATOM 8176 N N . PRO A 1 1050 ? -12.924 20.065 24.581 1.00 96.75 1050 PRO A N 1
ATOM 8177 C CA . PRO A 1 1050 ? -11.808 19.371 25.213 1.00 96.75 1050 PRO A CA 1
ATOM 8178 C C . PRO A 1 1050 ? -10.452 19.835 24.666 1.00 96.75 1050 PRO A C 1
ATOM 8180 O O . PRO A 1 1050 ? -10.278 19.960 23.451 1.00 96.75 1050 PRO A O 1
ATOM 8183 N N . LEU A 1 1051 ? -9.493 20.047 25.565 1.00 96.88 1051 LEU A N 1
ATOM 8184 C CA . LEU A 1 1051 ? -8.129 20.476 25.278 1.00 96.88 1051 LEU A CA 1
ATOM 8185 C C . LEU A 1 1051 ? -7.133 19.477 25.871 1.00 96.88 1051 LEU A C 1
ATOM 8187 O O . LEU A 1 1051 ? -7.064 19.308 27.089 1.00 96.88 1051 LEU A O 1
ATOM 8191 N N . LEU A 1 1052 ? -6.331 18.864 25.002 1.00 97.50 1052 LEU A N 1
ATOM 8192 C CA . LEU A 1 1052 ? -5.155 18.090 25.383 1.00 97.50 1052 LEU A CA 1
ATOM 8193 C C . LEU A 1 1052 ? -3.913 18.987 25.295 1.00 97.50 1052 LEU A C 1
ATOM 8195 O O . LEU A 1 1052 ? -3.521 19.404 24.203 1.00 97.50 1052 LEU A O 1
ATOM 8199 N N . LEU A 1 1053 ? -3.297 19.279 26.438 1.00 97.38 1053 LEU A N 1
ATOM 8200 C CA . LEU A 1 1053 ? -1.985 19.914 26.521 1.00 97.38 1053 LEU A CA 1
ATOM 8201 C C . LEU A 1 1053 ? -0.899 18.847 26.629 1.00 97.38 1053 LEU A C 1
ATOM 8203 O O . LEU A 1 1053 ? -0.961 17.989 27.505 1.00 97.38 1053 LEU A O 1
ATOM 8207 N N . VAL A 1 1054 ? 0.110 18.944 25.769 1.00 97.62 1054 VAL A N 1
ATOM 8208 C CA . VAL A 1 1054 ? 1.329 18.127 25.806 1.00 97.62 1054 VAL A CA 1
ATOM 8209 C C . VAL A 1 1054 ? 2.486 19.068 26.122 1.00 97.62 1054 VAL A C 1
ATOM 8211 O O . VAL A 1 1054 ? 2.690 20.042 25.398 1.00 97.62 1054 VAL A O 1
ATOM 8214 N N . VAL A 1 1055 ? 3.204 18.823 27.215 1.00 97.00 1055 VAL A N 1
ATOM 8215 C CA . VAL A 1 1055 ? 4.158 19.771 27.804 1.00 97.00 1055 VAL A CA 1
ATOM 8216 C C . VAL A 1 1055 ? 5.487 19.082 28.099 1.00 97.00 1055 VAL A C 1
ATOM 8218 O O . VAL A 1 1055 ? 5.525 18.096 28.827 1.00 97.00 1055 VAL A O 1
ATOM 8221 N N . GLY A 1 1056 ? 6.580 19.639 27.583 1.00 97.19 1056 GLY A N 1
ATOM 8222 C CA . GLY A 1 1056 ? 7.934 19.350 28.045 1.00 97.19 1056 GLY A CA 1
ATOM 8223 C C . GLY A 1 1056 ? 8.324 20.292 29.184 1.00 97.19 1056 GLY A C 1
ATOM 8224 O O . GLY A 1 1056 ? 8.184 21.511 29.067 1.00 97.19 1056 GLY A O 1
ATOM 8225 N N . GLU A 1 1057 ? 8.797 19.751 30.305 1.00 96.25 1057 GLU A N 1
ATOM 8226 C CA . GLU A 1 1057 ? 9.171 20.568 31.471 1.00 96.25 1057 GLU A CA 1
ATOM 8227 C C . GLU A 1 1057 ? 10.492 21.336 31.247 1.00 96.25 1057 GLU A C 1
ATOM 8229 O O . GLU A 1 1057 ? 10.627 22.487 31.686 1.00 96.25 1057 GLU A O 1
ATOM 8234 N N . ASP A 1 1058 ? 11.413 20.759 30.462 1.00 96.31 1058 ASP A N 1
ATOM 8235 C CA . ASP A 1 1058 ? 12.670 21.376 30.003 1.00 96.31 1058 ASP A CA 1
ATOM 8236 C C . ASP A 1 1058 ? 12.485 22.159 28.683 1.00 96.31 1058 ASP A C 1
ATOM 8238 O O . ASP A 1 1058 ? 13.399 22.269 27.873 1.00 96.31 1058 ASP A O 1
ATOM 8242 N N . ASP A 1 1059 ? 11.297 22.713 28.418 1.00 95.94 1059 ASP A N 1
ATOM 8243 C CA . ASP A 1 1059 ? 11.073 23.596 27.267 1.00 95.94 1059 ASP A CA 1
ATOM 8244 C C . ASP A 1 1059 ? 11.878 24.904 27.409 1.00 95.94 1059 ASP A C 1
ATOM 8246 O O . ASP A 1 1059 ? 11.542 25.784 28.203 1.00 95.94 1059 ASP A O 1
ATOM 8250 N N . GLN A 1 1060 ? 12.953 25.052 26.632 1.00 93.88 1060 GLN A N 1
ATOM 8251 C CA . GLN A 1 1060 ? 13.816 26.244 26.661 1.00 93.88 1060 GLN A CA 1
ATOM 8252 C C . GLN A 1 1060 ? 13.360 27.359 25.696 1.00 93.88 1060 GLN A C 1
ATOM 8254 O O . GLN A 1 1060 ? 13.941 28.451 25.662 1.00 93.88 1060 GLN A O 1
ATOM 8259 N N . ASN A 1 1061 ? 12.276 27.144 24.944 1.00 90.38 1061 ASN A N 1
ATOM 8260 C CA . ASN A 1 1061 ? 11.751 28.113 23.985 1.00 90.38 1061 ASN A CA 1
ATOM 8261 C C . ASN A 1 1061 ? 10.494 28.846 24.491 1.00 90.38 1061 ASN A C 1
ATOM 8263 O O . ASN A 1 1061 ? 10.368 30.054 24.295 1.00 90.38 1061 ASN A O 1
ATOM 8267 N N . MET A 1 1062 ? 9.583 28.147 25.170 1.00 90.00 1062 MET A N 1
ATOM 8268 C CA . MET A 1 1062 ? 8.340 28.696 25.725 1.00 90.00 1062 MET A CA 1
ATOM 8269 C C . MET A 1 1062 ? 8.147 28.261 27.187 1.00 90.00 1062 MET A C 1
ATOM 8271 O O . MET A 1 1062 ? 8.525 27.150 27.546 1.00 90.00 1062 MET A O 1
ATOM 8275 N N . PRO A 1 1063 ? 7.513 29.076 28.054 1.00 93.31 1063 PRO A N 1
ATOM 8276 C CA . PRO A 1 1063 ? 7.156 28.664 29.414 1.00 93.31 1063 PRO A CA 1
ATOM 8277 C C . PRO A 1 1063 ? 5.902 27.776 29.411 1.00 93.31 1063 PRO A C 1
ATOM 8279 O O . PRO A 1 1063 ? 4.857 28.131 29.963 1.00 93.31 1063 PRO A O 1
ATOM 8282 N N . SER A 1 1064 ? 5.976 26.652 28.700 1.00 95.00 1064 SER A N 1
ATOM 8283 C CA . SER A 1 1064 ? 4.846 25.757 28.432 1.00 95.00 1064 SER A CA 1
ATOM 8284 C C . SER A 1 1064 ? 4.284 25.147 29.719 1.00 95.00 1064 SER A C 1
ATOM 8286 O O . SER A 1 1064 ? 3.066 25.090 29.892 1.00 95.00 1064 SER A O 1
ATOM 8288 N N . TYR A 1 1065 ? 5.156 24.786 30.664 1.00 94.94 1065 TYR A N 1
ATOM 8289 C CA . TYR A 1 1065 ? 4.772 24.240 31.967 1.00 94.94 1065 TYR A CA 1
ATOM 8290 C C . TYR A 1 1065 ? 4.120 25.287 32.881 1.00 94.94 1065 TYR A C 1
ATOM 8292 O O . TYR A 1 1065 ? 3.013 25.078 33.379 1.00 94.94 1065 TYR A O 1
ATOM 8300 N N . GLU A 1 1066 ? 4.738 26.458 33.055 1.00 96.25 1066 GLU A N 1
ATOM 8301 C CA . GLU A 1 1066 ? 4.174 27.540 33.870 1.00 96.25 1066 GLU A CA 1
ATOM 8302 C C . GLU A 1 1066 ? 2.847 28.044 33.286 1.00 96.25 1066 GLU A C 1
ATOM 8304 O O . GLU A 1 1066 ? 1.911 28.351 34.027 1.00 96.25 1066 GLU A O 1
ATOM 8309 N N . SER A 1 1067 ? 2.748 28.081 31.954 1.00 95.88 1067 SER A N 1
ATOM 8310 C CA . SER A 1 1067 ? 1.515 28.377 31.233 1.00 95.88 1067 SER A CA 1
ATOM 8311 C C . SER A 1 1067 ? 0.435 27.325 31.499 1.00 95.88 1067 SER A C 1
ATOM 8313 O O . SER A 1 1067 ? -0.679 27.705 31.850 1.00 95.88 1067 SER A O 1
ATOM 8315 N N . ALA A 1 1068 ? 0.739 26.025 31.399 1.00 96.31 1068 ALA A N 1
ATOM 8316 C CA . ALA A 1 1068 ? -0.215 24.955 31.706 1.00 96.31 1068 ALA A CA 1
ATOM 8317 C C . ALA A 1 1068 ? -0.754 25.049 33.143 1.00 96.31 1068 ALA A C 1
ATOM 8319 O O . ALA A 1 1068 ? -1.960 24.931 33.360 1.00 96.31 1068 ALA A O 1
ATOM 8320 N N . MET A 1 1069 ? 0.115 25.367 34.107 1.00 95.56 1069 MET A N 1
ATOM 8321 C CA . MET A 1 1069 ? -0.265 25.549 35.510 1.00 95.56 1069 MET A CA 1
ATOM 8322 C C . MET A 1 1069 ? -1.140 26.791 35.767 1.00 95.56 1069 MET A C 1
ATOM 8324 O O . MET A 1 1069 ? -1.965 26.756 36.682 1.00 95.56 1069 MET A O 1
ATOM 8328 N N . ASP A 1 1070 ? -0.991 27.894 35.017 1.00 96.38 1070 ASP A N 1
ATOM 8329 C CA . ASP A 1 1070 ? -1.916 29.044 35.124 1.00 96.38 1070 ASP A CA 1
ATOM 8330 C C . ASP A 1 1070 ? -3.230 28.776 34.372 1.00 96.38 1070 ASP A C 1
ATOM 8332 O O . ASP A 1 1070 ? -4.303 29.033 34.918 1.00 96.38 1070 ASP A O 1
ATOM 8336 N N . MET A 1 1071 ? -3.175 28.158 33.182 1.00 96.00 1071 MET A N 1
ATOM 8337 C CA . MET A 1 1071 ? -4.365 27.745 32.424 1.00 96.00 1071 MET A CA 1
ATOM 8338 C C . MET A 1 1071 ? -5.267 26.815 33.242 1.00 96.00 1071 MET A C 1
ATOM 8340 O O . MET A 1 1071 ? -6.474 27.049 33.308 1.00 96.00 1071 MET A O 1
ATOM 8344 N N . GLN A 1 1072 ? -4.696 25.818 33.927 1.00 95.81 1072 GLN A N 1
ATOM 8345 C CA . GLN A 1 1072 ? -5.444 24.932 34.820 1.00 95.81 1072 GLN A CA 1
ATOM 8346 C C . GLN A 1 1072 ? -6.181 25.727 35.910 1.00 95.81 1072 GLN A C 1
ATOM 8348 O O . GLN A 1 1072 ? -7.394 25.583 36.060 1.00 95.81 1072 GLN A O 1
ATOM 8353 N N . LYS A 1 1073 ? -5.490 26.635 36.613 1.00 95.88 1073 LYS A N 1
ATOM 8354 C CA . LYS A 1 1073 ? -6.096 27.486 37.658 1.00 95.88 1073 LYS A CA 1
ATOM 8355 C C . LYS A 1 1073 ? -7.184 28.408 37.108 1.00 95.88 1073 LYS A C 1
ATOM 8357 O O . LYS A 1 1073 ? -8.157 28.691 37.806 1.00 95.88 1073 LYS A O 1
ATOM 8362 N N . MET A 1 1074 ? -7.029 28.908 35.882 1.00 95.19 1074 MET A N 1
ATOM 8363 C CA . MET A 1 1074 ? -8.055 29.710 35.210 1.00 95.19 1074 MET A CA 1
ATOM 8364 C C . MET A 1 1074 ? -9.301 28.870 34.905 1.00 95.19 1074 MET A C 1
ATOM 8366 O O . MET A 1 1074 ? -10.411 29.307 35.205 1.00 95.19 1074 MET A O 1
ATOM 8370 N N . MET A 1 1075 ? -9.124 27.651 34.390 1.00 96.12 1075 MET A N 1
ATOM 8371 C CA . MET A 1 1075 ? -10.229 26.752 34.046 1.00 96.12 1075 MET A CA 1
ATOM 8372 C C . MET A 1 1075 ? -10.947 26.174 35.278 1.00 96.12 1075 MET A C 1
ATOM 8374 O O . MET A 1 1075 ? -12.170 26.041 35.289 1.00 96.12 1075 MET A O 1
ATOM 8378 N N . GLU A 1 1076 ? -10.219 25.903 36.363 1.00 95.75 1076 GLU A N 1
ATOM 8379 C CA . GLU A 1 1076 ? -10.798 25.538 37.664 1.00 95.75 1076 GLU A CA 1
ATOM 8380 C C . GLU A 1 1076 ? -11.696 26.653 38.217 1.00 95.75 1076 GLU A C 1
ATOM 8382 O O . GLU A 1 1076 ? -12.822 26.387 38.634 1.00 95.75 1076 GLU A O 1
ATOM 8387 N N . ARG A 1 1077 ? -11.249 27.917 38.155 1.00 95.75 1077 ARG A N 1
ATOM 8388 C CA . ARG A 1 1077 ? -12.048 29.082 38.586 1.00 95.75 1077 ARG A CA 1
ATOM 8389 C C . ARG A 1 1077 ? -13.286 29.320 37.719 1.00 95.75 1077 ARG A C 1
ATOM 8391 O O . ARG A 1 1077 ? -14.279 29.831 38.229 1.00 95.75 1077 ARG A O 1
ATOM 8398 N N . ALA A 1 1078 ? -13.227 28.967 36.436 1.00 95.69 1078 ALA A N 1
ATOM 8399 C CA . ALA A 1 1078 ? -14.349 29.066 35.504 1.00 95.69 1078 ALA A CA 1
ATOM 8400 C C . ALA A 1 1078 ? -15.305 27.854 35.553 1.00 95.69 1078 ALA A C 1
ATOM 8402 O O . ALA A 1 1078 ? -16.376 27.896 34.952 1.00 95.69 1078 ALA A O 1
ATOM 8403 N N . GLY A 1 1079 ? -14.938 26.770 36.249 1.00 94.06 1079 GLY A N 1
ATOM 8404 C CA . GLY A 1 1079 ? -15.715 25.527 36.308 1.00 94.06 1079 GLY A CA 1
ATOM 8405 C C . GLY A 1 1079 ? -15.612 24.637 35.058 1.00 94.06 1079 GLY A C 1
ATOM 8406 O O . GLY A 1 1079 ? -16.289 23.609 34.983 1.00 94.06 1079 GLY A O 1
ATOM 8407 N N . ASN A 1 1080 ? -14.758 24.981 34.086 1.00 94.62 1080 ASN A N 1
ATOM 8408 C CA . ASN A 1 1080 ? -14.551 24.212 32.852 1.00 94.62 1080 ASN A CA 1
ATOM 8409 C C . ASN A 1 1080 ? -13.295 23.313 32.884 1.00 94.62 1080 ASN A C 1
ATOM 8411 O O . ASN A 1 1080 ? -12.923 22.752 31.857 1.00 94.62 1080 ASN A O 1
ATOM 8415 N N . SER A 1 1081 ? -12.677 23.103 34.055 1.00 91.62 1081 SER A N 1
ATOM 8416 C CA . SER A 1 1081 ? -11.506 22.220 34.241 1.00 91.62 1081 SER A CA 1
ATOM 8417 C C . SER A 1 1081 ? -11.699 20.788 33.727 1.00 91.62 1081 SER A C 1
ATOM 8419 O O . SER A 1 1081 ? -10.738 20.167 33.289 1.00 91.62 1081 SER A O 1
ATOM 8421 N N . HIS A 1 1082 ? -12.936 20.286 33.690 1.00 92.94 1082 HIS A N 1
ATOM 8422 C CA . HIS A 1 1082 ? -13.290 18.983 33.113 1.00 92.94 1082 HIS A CA 1
ATOM 8423 C C . HIS A 1 1082 ? -13.016 18.860 31.597 1.00 92.94 1082 HIS A C 1
ATOM 8425 O O . HIS A 1 1082 ? -13.066 17.754 31.060 1.00 92.94 1082 HIS A O 1
ATOM 8431 N N . LEU A 1 1083 ? -12.754 19.973 30.900 1.00 93.75 1083 LEU A N 1
ATOM 8432 C CA . LEU A 1 1083 ? -12.332 19.990 29.497 1.00 93.75 1083 LEU A CA 1
ATOM 8433 C C . LEU A 1 1083 ? -10.812 19.845 29.327 1.00 93.75 1083 LEU A C 1
ATOM 8435 O O . LEU A 1 1083 ? -10.362 19.608 28.210 1.00 93.75 1083 LEU A O 1
ATOM 8439 N N . LEU A 1 1084 ? -10.020 20.008 30.389 1.00 95.56 1084 LEU A N 1
ATOM 8440 C CA . LEU A 1 1084 ? -8.562 20.023 30.315 1.00 95.56 1084 LEU A CA 1
ATOM 8441 C C . LEU A 1 1084 ? -7.967 18.641 30.609 1.00 95.56 1084 LEU A C 1
ATOM 8443 O O . LEU A 1 1084 ? -8.305 17.991 31.593 1.00 95.56 1084 LEU A O 1
ATOM 8447 N N . THR A 1 1085 ? -7.019 18.212 29.783 1.00 96.12 1085 THR A N 1
ATOM 8448 C CA . THR A 1 1085 ? -6.098 17.106 30.077 1.00 96.12 1085 THR A CA 1
ATOM 8449 C C . THR A 1 1085 ? -4.677 17.604 29.852 1.00 96.12 1085 THR A C 1
ATOM 8451 O O . THR A 1 1085 ? -4.398 18.194 28.811 1.00 96.12 1085 THR A O 1
ATOM 8454 N N . VAL A 1 1086 ? -3.785 17.393 30.822 1.00 95.69 1086 VAL A N 1
ATOM 8455 C CA . VAL A 1 1086 ? -2.377 17.809 30.741 1.00 95.69 1086 VAL A CA 1
ATOM 8456 C C . VAL A 1 1086 ? -1.489 16.577 30.832 1.00 95.69 1086 VAL A C 1
ATOM 8458 O O . VAL A 1 1086 ? -1.573 15.828 31.802 1.00 95.69 1086 VAL A O 1
ATOM 8461 N N . LEU A 1 1087 ? -0.633 16.396 29.832 1.00 96.69 1087 LEU A N 1
ATOM 8462 C CA . LEU A 1 1087 ? 0.464 15.438 29.829 1.00 96.69 1087 LEU A CA 1
ATOM 8463 C C . LEU A 1 1087 ? 1.759 16.236 29.996 1.00 96.69 1087 LEU A C 1
ATOM 8465 O O . LEU A 1 1087 ? 2.114 17.024 29.117 1.00 96.69 1087 LEU A O 1
ATOM 8469 N N . SER A 1 1088 ? 2.408 16.081 31.149 1.00 96.56 1088 SER A N 1
ATOM 8470 C CA . SER A 1 1088 ? 3.664 16.755 31.493 1.00 96.56 1088 SER A CA 1
ATOM 8471 C C . SER A 1 1088 ? 4.790 15.733 31.491 1.00 96.56 1088 SER A C 1
ATOM 8473 O O . SER A 1 1088 ? 4.680 14.702 32.155 1.00 96.56 1088 SER A O 1
ATOM 8475 N N . TYR A 1 1089 ? 5.848 16.013 30.737 1.00 97.50 1089 TYR A N 1
ATOM 8476 C CA . TYR A 1 1089 ? 6.987 15.123 30.567 1.00 97.50 1089 TYR A CA 1
ATOM 8477 C C . TYR A 1 1089 ? 8.253 15.781 31.140 1.00 97.50 1089 TYR A C 1
ATOM 8479 O O . TYR A 1 1089 ? 8.770 16.746 30.555 1.00 97.50 1089 TYR A O 1
ATOM 8487 N N . PRO A 1 1090 ? 8.776 15.269 32.270 1.00 95.38 1090 PRO A N 1
ATOM 8488 C CA . PRO A 1 1090 ? 10.082 15.650 32.791 1.00 95.38 1090 PRO A CA 1
ATOM 8489 C C . PRO A 1 1090 ? 11.183 15.465 31.744 1.00 95.38 1090 PRO A C 1
ATOM 8491 O O . PRO A 1 1090 ? 11.080 14.618 30.853 1.00 95.38 1090 PRO A O 1
ATOM 8494 N N . ASN A 1 1091 ? 12.236 16.278 31.841 1.00 95.56 1091 ASN A N 1
ATOM 8495 C CA . ASN A 1 1091 ? 13.424 16.231 30.978 1.00 95.56 1091 ASN A CA 1
ATOM 8496 C C . ASN A 1 1091 ? 13.113 16.210 29.463 1.00 95.56 1091 ASN A C 1
ATOM 8498 O O . ASN A 1 1091 ? 13.912 15.729 28.665 1.00 95.56 1091 ASN A O 1
ATOM 8502 N N . THR A 1 1092 ? 11.958 16.739 29.052 1.00 97.69 1092 THR A N 1
ATOM 8503 C CA . THR A 1 1092 ? 11.517 16.812 27.653 1.00 97.69 1092 THR A CA 1
ATOM 8504 C C . THR A 1 1092 ? 11.500 18.266 27.198 1.00 97.69 1092 THR A C 1
ATOM 8506 O O . THR A 1 1092 ? 11.057 19.146 27.935 1.00 97.69 1092 THR A O 1
ATOM 8509 N N . GLY A 1 1093 ? 12.010 18.517 25.993 1.00 95.88 1093 GLY A N 1
ATOM 8510 C CA . GLY A 1 1093 ? 12.190 19.853 25.433 1.00 95.88 1093 GLY A CA 1
ATOM 8511 C C . GLY A 1 1093 ? 11.025 20.353 24.582 1.00 95.88 1093 GLY A C 1
ATOM 8512 O O . GLY A 1 1093 ? 9.932 19.784 24.541 1.00 95.88 1093 GLY A O 1
ATOM 8513 N N . HIS A 1 1094 ? 11.284 21.425 23.834 1.00 94.44 1094 HIS A N 1
ATOM 8514 C CA . HIS A 1 1094 ? 10.272 22.105 23.026 1.00 94.44 1094 HIS A CA 1
ATOM 8515 C C . HIS A 1 1094 ? 9.781 21.304 21.802 1.00 94.44 1094 HIS A C 1
ATOM 8517 O O . HIS A 1 1094 ? 8.613 21.397 21.416 1.00 94.44 1094 HIS A O 1
ATOM 8523 N N . VAL A 1 1095 ? 10.664 20.529 21.164 1.00 91.81 1095 VAL A N 1
ATOM 8524 C CA . VAL A 1 1095 ? 10.428 19.908 19.843 1.00 91.81 1095 VAL A CA 1
ATOM 8525 C C . VAL A 1 1095 ? 9.900 18.473 19.997 1.00 91.81 1095 VAL A C 1
ATOM 8527 O O . VAL A 1 1095 ? 10.581 17.491 19.699 1.00 91.81 1095 VAL A O 1
ATOM 8530 N N . ILE A 1 1096 ? 8.688 18.343 20.546 1.00 93.88 1096 ILE A N 1
ATOM 8531 C CA . ILE A 1 1096 ? 7.986 17.054 20.670 1.00 93.88 1096 ILE A CA 1
ATOM 8532 C C . ILE A 1 1096 ? 7.339 16.725 19.317 1.00 93.88 1096 ILE A C 1
ATOM 8534 O O . ILE A 1 1096 ? 6.356 17.343 18.904 1.00 93.88 1096 ILE A O 1
ATOM 8538 N N . GLU A 1 1097 ? 7.945 15.765 18.628 1.00 92.00 1097 GLU A N 1
ATOM 8539 C CA . GLU A 1 1097 ? 7.619 15.306 17.277 1.00 92.00 1097 GLU A CA 1
ATOM 8540 C C . GLU A 1 1097 ? 6.865 13.962 17.304 1.00 92.00 1097 GLU A C 1
ATOM 8542 O O . GLU A 1 1097 ? 6.752 13.341 18.363 1.00 92.00 1097 GLU A O 1
ATOM 8547 N N . PRO A 1 1098 ? 6.349 13.471 16.160 1.00 92.75 1098 PRO A N 1
ATOM 8548 C CA . PRO A 1 1098 ? 5.952 12.073 16.022 1.00 92.75 1098 PRO A CA 1
ATOM 8549 C C . PRO A 1 1098 ? 7.075 11.078 16.406 1.00 92.75 1098 PRO A C 1
ATOM 8551 O O . PRO A 1 1098 ? 8.255 11.430 16.337 1.00 92.75 1098 PRO A O 1
ATOM 8554 N N . PRO A 1 1099 ? 6.736 9.824 16.766 1.00 90.88 1099 PRO A N 1
ATOM 8555 C CA . PRO A 1 1099 ? 7.676 8.871 17.354 1.00 90.88 1099 PRO A CA 1
ATOM 8556 C C . PRO A 1 1099 ? 8.894 8.566 16.485 1.00 90.88 1099 PRO A C 1
ATOM 8558 O O . PRO A 1 1099 ? 8.805 8.530 15.256 1.00 90.88 1099 PRO A O 1
ATOM 8561 N N . TYR A 1 1100 ? 10.010 8.262 17.151 1.00 89.50 1100 TYR A N 1
ATOM 8562 C CA . TYR A 1 1100 ? 11.284 7.855 16.543 1.00 89.50 1100 TYR A CA 1
ATOM 8563 C C . TYR A 1 1100 ? 11.948 8.916 15.649 1.00 89.50 1100 TYR A C 1
ATOM 8565 O O . TYR A 1 1100 ? 12.916 8.610 14.951 1.00 89.50 1100 TYR A O 1
ATOM 8573 N N . ILE A 1 1101 ? 11.472 10.166 15.682 1.00 89.62 1101 ILE A N 1
ATOM 8574 C CA . ILE A 1 1101 ? 12.169 11.302 15.076 1.00 89.62 1101 ILE A CA 1
ATOM 8575 C C . ILE A 1 1101 ? 13.323 11.721 16.002 1.00 89.62 1101 ILE A C 1
ATOM 8577 O O . ILE A 1 1101 ? 13.091 11.941 17.192 1.00 89.62 1101 ILE A O 1
ATOM 8581 N N . PRO A 1 1102 ? 14.563 11.865 15.496 1.00 89.94 1102 PRO A N 1
ATOM 8582 C CA . PRO A 1 1102 ? 15.722 12.047 16.363 1.00 89.94 1102 PRO A CA 1
ATOM 8583 C C . PRO A 1 1102 ? 15.658 13.335 17.190 1.00 89.94 1102 PRO A C 1
ATOM 8585 O O . PRO A 1 1102 ? 15.399 14.426 16.667 1.00 89.94 1102 PRO A O 1
ATOM 8588 N N . HIS A 1 1103 ? 15.924 13.213 18.492 1.00 91.06 1103 HIS A N 1
ATOM 8589 C CA . HIS A 1 1103 ? 15.851 14.338 19.420 1.00 91.06 1103 HIS A CA 1
ATOM 8590 C C . HIS A 1 1103 ? 16.849 15.447 19.043 1.00 91.06 1103 HIS A C 1
ATOM 8592 O O . HIS A 1 1103 ? 18.064 15.253 19.012 1.00 91.06 1103 HIS A O 1
ATOM 8598 N N . THR A 1 1104 ? 16.325 16.649 18.795 1.00 88.25 1104 THR A N 1
ATOM 8599 C CA . THR A 1 1104 ? 17.122 17.831 18.450 1.00 88.25 1104 THR A CA 1
ATOM 8600 C C . THR A 1 1104 ? 17.193 18.788 19.644 1.00 88.25 1104 THR A C 1
ATOM 8602 O O . THR A 1 1104 ? 16.403 19.726 19.729 1.00 88.25 1104 THR A O 1
ATOM 8605 N N . ARG A 1 1105 ? 18.158 18.580 20.556 1.00 90.62 1105 ARG A N 1
ATOM 8606 C CA . ARG A 1 1105 ? 18.335 19.425 21.761 1.00 90.62 1105 ARG A CA 1
ATOM 8607 C C . ARG A 1 1105 ? 18.589 20.898 21.430 1.00 90.62 1105 ARG A C 1
ATOM 8609 O O . ARG A 1 1105 ? 18.064 21.783 22.099 1.00 90.62 1105 ARG A O 1
ATOM 8616 N N . ALA A 1 1106 ? 19.394 21.165 20.404 1.00 90.44 1106 ALA A N 1
ATOM 8617 C CA . ALA A 1 1106 ? 19.697 22.509 19.922 1.00 90.44 1106 ALA A CA 1
ATOM 8618 C C . ALA A 1 1106 ? 19.838 22.513 18.395 1.00 90.44 1106 ALA A C 1
ATOM 8620 O O . ALA A 1 1106 ? 20.328 21.546 17.807 1.00 90.44 1106 ALA A O 1
ATOM 8621 N N . SER A 1 1107 ? 19.413 23.593 17.738 1.00 88.88 1107 SER A N 1
ATOM 8622 C CA . SER A 1 1107 ? 19.578 23.741 16.288 1.00 88.88 1107 SER A CA 1
ATOM 8623 C C . SER A 1 1107 ? 19.726 25.189 15.841 1.00 88.88 1107 SER A C 1
ATOM 8625 O O . SER A 1 1107 ? 19.423 26.139 16.562 1.00 88.88 1107 SER A O 1
ATOM 8627 N N . VAL A 1 1108 ? 20.180 25.358 14.603 1.00 86.12 1108 VAL A N 1
ATOM 8628 C CA . VAL A 1 1108 ? 20.265 26.647 13.933 1.00 86.12 1108 VAL A CA 1
ATOM 8629 C C . VAL A 1 1108 ? 18.859 27.179 13.658 1.00 86.12 1108 VAL A C 1
ATOM 8631 O O . VAL A 1 1108 ? 18.113 26.627 12.847 1.00 86.12 1108 VAL A O 1
ATOM 8634 N N . PHE A 1 1109 ? 18.528 28.303 14.285 1.00 82.06 1109 PHE A N 1
ATOM 8635 C CA . PHE A 1 1109 ? 17.315 29.072 14.042 1.00 82.06 1109 PHE A CA 1
ATOM 8636 C C . PHE A 1 1109 ? 17.660 30.366 13.302 1.00 82.06 1109 PHE A C 1
ATOM 8638 O O . PHE A 1 1109 ? 18.679 31.003 13.579 1.00 82.06 1109 PHE A O 1
ATOM 8645 N N . ARG A 1 1110 ? 16.797 30.781 12.366 1.00 77.38 1110 ARG A N 1
ATOM 8646 C CA . ARG A 1 1110 ? 16.924 32.073 11.682 1.00 77.38 1110 ARG A CA 1
ATOM 8647 C C . ARG A 1 1110 ? 15.796 33.006 12.090 1.00 77.38 1110 ARG A C 1
ATOM 8649 O O . ARG A 1 1110 ? 14.631 32.707 11.836 1.00 77.38 1110 ARG A O 1
ATOM 8656 N N . VAL A 1 1111 ? 16.150 34.155 12.657 1.00 70.88 1111 VAL A N 1
ATOM 8657 C CA . VAL A 1 1111 ? 15.192 35.137 13.176 1.00 70.88 1111 VAL A CA 1
ATOM 8658 C C . VAL A 1 1111 ? 14.437 35.809 12.013 1.00 70.88 1111 VAL A C 1
ATOM 8660 O O . VAL A 1 1111 ? 15.069 36.491 11.202 1.00 70.88 1111 VAL A O 1
ATOM 8663 N N . PRO A 1 1112 ? 13.095 35.679 11.912 1.00 59.19 1112 PRO A N 1
ATOM 8664 C CA . PRO A 1 1112 ? 12.343 36.112 10.725 1.00 59.19 1112 PRO A CA 1
ATOM 8665 C C . PRO A 1 1112 ? 12.447 37.594 10.323 1.00 59.19 1112 PRO A C 1
ATOM 8667 O O . PRO A 1 1112 ? 12.313 37.888 9.139 1.00 59.19 1112 PRO A O 1
ATOM 8670 N N . LYS A 1 1113 ? 12.680 38.523 11.266 1.00 62.50 1113 LYS A N 1
ATOM 8671 C CA . LYS A 1 1113 ? 12.820 39.968 10.977 1.00 62.50 1113 LYS A CA 1
ATOM 8672 C C . LYS A 1 1113 ? 14.252 40.426 10.669 1.00 62.50 1113 LYS A C 1
ATOM 8674 O O . LYS A 1 1113 ? 14.418 41.332 9.861 1.00 62.50 1113 LYS A O 1
ATOM 8679 N N . THR A 1 1114 ? 15.274 39.851 11.306 1.00 67.56 1114 THR A N 1
ATOM 8680 C CA . THR A 1 1114 ? 16.676 40.299 11.154 1.00 67.56 1114 THR A CA 1
ATOM 8681 C C . THR A 1 1114 ? 17.494 39.421 10.209 1.00 67.56 1114 THR A C 1
ATOM 8683 O O . THR A 1 1114 ? 18.571 39.824 9.783 1.00 67.56 1114 THR A O 1
ATOM 8686 N N . ASN A 1 1115 ? 16.989 38.231 9.852 1.00 67.44 1115 ASN A N 1
ATOM 8687 C CA . ASN A 1 1115 ? 17.708 37.190 9.105 1.00 67.44 1115 ASN A CA 1
ATOM 8688 C C . ASN A 1 1115 ? 18.974 36.657 9.817 1.00 67.44 1115 ASN A C 1
ATOM 8690 O O . ASN A 1 1115 ? 19.685 35.831 9.241 1.00 67.44 1115 ASN A O 1
ATOM 8694 N N . GLU A 1 1116 ? 19.228 37.085 11.058 1.00 76.12 1116 GLU A N 1
ATOM 8695 C CA . GLU A 1 1116 ? 20.321 36.610 11.908 1.00 76.12 1116 GLU A CA 1
ATOM 8696 C C . GLU A 1 1116 ? 20.149 35.122 12.228 1.00 76.12 1116 GLU A C 1
ATOM 8698 O O . GLU A 1 1116 ? 19.032 34.596 12.291 1.00 76.12 1116 GLU A O 1
ATOM 8703 N N . ILE A 1 1117 ? 21.281 34.445 12.403 1.00 78.62 1117 ILE A N 1
ATOM 8704 C CA . ILE A 1 1117 ? 21.376 32.997 12.549 1.00 78.62 1117 ILE A CA 1
ATOM 8705 C C . ILE A 1 1117 ? 22.007 32.708 13.908 1.00 78.62 1117 ILE A C 1
ATOM 8707 O O . ILE A 1 1117 ? 23.132 33.128 14.158 1.00 78.62 1117 ILE A O 1
ATOM 8711 N N . TYR A 1 1118 ? 21.291 31.973 14.754 1.00 83.25 1118 TYR A N 1
ATOM 8712 C CA . TYR A 1 1118 ? 21.712 31.637 16.113 1.00 83.25 1118 TYR A CA 1
ATOM 8713 C C . TYR A 1 1118 ? 21.521 30.145 16.374 1.00 83.25 1118 TYR A C 1
ATOM 8715 O O . TYR A 1 1118 ? 20.559 29.547 15.882 1.00 83.25 1118 TYR A O 1
ATOM 8723 N N . MET A 1 1119 ? 22.386 29.550 17.195 1.00 88.81 1119 MET A N 1
ATOM 8724 C CA . MET A 1 1119 ? 22.073 28.267 17.822 1.00 88.81 1119 MET A CA 1
ATOM 8725 C C . MET A 1 1119 ? 20.992 28.515 18.877 1.00 88.81 1119 MET A C 1
ATOM 8727 O O . MET A 1 1119 ? 21.174 29.358 19.747 1.00 88.81 1119 MET A O 1
ATOM 8731 N N . THR A 1 1120 ? 19.856 27.831 18.786 1.00 90.38 1120 THR A N 1
ATOM 8732 C CA . THR A 1 1120 ? 18.759 27.922 19.761 1.00 90.38 1120 THR A CA 1
ATOM 8733 C C . THR A 1 1120 ? 18.684 26.621 20.538 1.00 90.38 1120 THR A C 1
ATOM 8735 O O . THR A 1 1120 ? 18.708 25.548 19.932 1.00 90.38 1120 THR A O 1
ATOM 8738 N N . LEU A 1 1121 ? 18.616 26.720 21.865 1.00 93.38 1121 LEU A N 1
ATOM 8739 C CA . LEU A 1 1121 ? 18.407 25.577 22.746 1.00 93.38 1121 LEU A CA 1
ATOM 8740 C C . LEU A 1 1121 ? 16.901 25.308 22.848 1.00 93.38 1121 LEU A C 1
ATOM 8742 O O . LEU A 1 1121 ? 16.131 26.180 23.244 1.00 93.38 1121 LEU A O 1
ATOM 8746 N N . TRP A 1 1122 ? 16.491 24.093 22.499 1.00 93.50 1122 TRP A N 1
ATOM 8747 C CA . TRP A 1 1122 ? 15.116 23.610 22.639 1.00 93.50 1122 TRP A CA 1
ATOM 8748 C C . TRP A 1 1122 ? 14.894 22.876 23.967 1.00 93.50 1122 TRP A C 1
ATOM 8750 O O . TRP A 1 1122 ? 13.755 22.796 24.429 1.00 93.50 1122 TRP A O 1
ATOM 8760 N N . GLY A 1 1123 ? 15.981 22.387 24.575 1.00 94.06 1123 GLY A N 1
ATOM 8761 C CA . GLY A 1 1123 ? 15.979 21.574 25.792 1.00 94.06 1123 GLY A CA 1
ATOM 8762 C C . GLY A 1 1123 ? 15.671 20.101 25.522 1.00 94.06 1123 GLY A C 1
ATOM 8763 O O . GLY A 1 1123 ? 15.561 19.694 24.368 1.00 94.06 1123 GLY A O 1
ATOM 8764 N N . GLY A 1 1124 ? 15.547 19.316 26.589 1.00 95.38 1124 GLY A N 1
ATOM 8765 C CA . GLY A 1 1124 ? 15.281 17.878 26.568 1.00 95.38 1124 GLY A CA 1
ATOM 8766 C C . GLY A 1 1124 ? 16.528 16.996 26.710 1.00 95.38 1124 GLY A C 1
ATOM 8767 O O . GLY A 1 1124 ? 17.625 17.349 26.266 1.00 95.38 1124 GLY A O 1
ATOM 8768 N N . GLU A 1 1125 ? 16.359 15.825 27.317 1.00 94.38 1125 GLU A N 1
ATOM 8769 C CA . GLU A 1 1125 ? 17.315 14.716 27.338 1.00 94.38 1125 GLU A CA 1
ATOM 8770 C C . GLU A 1 1125 ? 16.852 13.634 26.359 1.00 94.38 1125 GLU A C 1
ATOM 8772 O O . GLU A 1 1125 ? 15.682 13.267 26.345 1.00 94.38 1125 GLU A O 1
ATOM 8777 N N . THR A 1 1126 ? 17.761 13.092 25.546 1.00 92.75 1126 THR A N 1
ATOM 8778 C CA . THR A 1 1126 ? 17.416 12.251 24.384 1.00 92.75 1126 THR A CA 1
ATOM 8779 C C . THR A 1 1126 ? 16.503 11.063 24.710 1.00 92.75 1126 THR A C 1
ATOM 8781 O O . THR A 1 1126 ? 15.534 10.852 23.985 1.00 92.75 1126 THR A O 1
ATOM 8784 N N . VAL A 1 1127 ? 16.761 10.332 25.802 1.00 92.62 1127 VAL A N 1
ATOM 8785 C CA . VAL A 1 1127 ? 15.937 9.177 26.212 1.00 92.62 1127 VAL A CA 1
ATOM 8786 C C . VAL A 1 1127 ? 14.534 9.635 26.617 1.00 92.62 1127 VAL A C 1
ATOM 8788 O O . VAL A 1 1127 ? 13.561 9.284 25.952 1.00 92.62 1127 VAL A O 1
ATOM 8791 N N . ALA A 1 1128 ? 14.435 10.491 27.641 1.00 94.50 1128 ALA A N 1
ATOM 8792 C CA . ALA A 1 1128 ? 13.164 10.990 28.169 1.00 94.50 1128 ALA A CA 1
ATOM 8793 C C . ALA A 1 1128 ? 12.312 11.671 27.085 1.00 94.50 1128 ALA A C 1
ATOM 8795 O O . ALA A 1 1128 ? 11.116 11.409 26.975 1.00 94.50 1128 ALA A O 1
ATOM 8796 N N . HIS A 1 1129 ? 12.946 12.471 26.224 1.00 96.50 1129 HIS A N 1
ATOM 8797 C CA . HIS A 1 1129 ? 12.290 13.136 25.102 1.00 96.50 1129 HIS A CA 1
ATOM 8798 C C . HIS A 1 1129 ? 11.750 12.136 24.071 1.00 96.50 1129 HIS A C 1
ATOM 8800 O O . HIS A 1 1129 ? 10.648 12.329 23.562 1.00 96.50 1129 HIS A O 1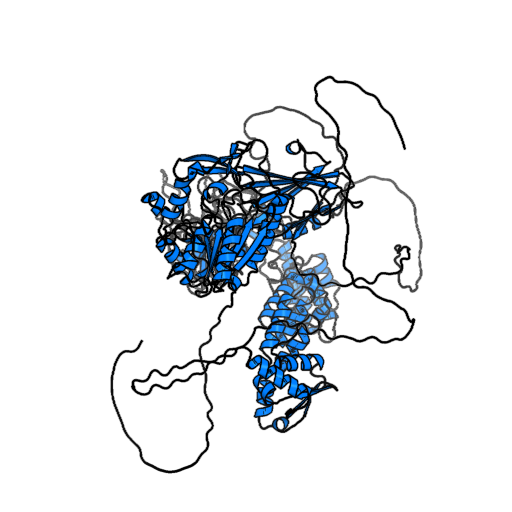
ATOM 8806 N N . SER A 1 1130 ? 12.481 11.056 23.767 1.00 94.44 1130 SER A N 1
ATOM 8807 C CA . SER A 1 1130 ? 12.010 10.019 22.835 1.00 94.44 1130 SER A CA 1
ATOM 8808 C C . SER A 1 1130 ? 10.809 9.235 23.381 1.00 94.44 1130 SER A C 1
ATOM 8810 O O . SER A 1 1130 ? 9.823 9.039 22.668 1.00 94.44 1130 SER A O 1
ATOM 8812 N N . HIS A 1 1131 ? 10.828 8.878 24.670 1.00 94.19 1131 HIS A N 1
ATOM 8813 C CA . HIS A 1 1131 ? 9.700 8.221 25.338 1.00 94.19 1131 HIS A CA 1
ATOM 8814 C C . HIS A 1 1131 ? 8.480 9.154 25.428 1.00 94.19 1131 HIS A C 1
ATOM 8816 O O . HIS A 1 1131 ? 7.349 8.714 25.217 1.00 94.19 1131 HIS A O 1
ATOM 8822 N N . ALA A 1 1132 ? 8.696 10.456 25.646 1.00 95.62 1132 ALA A N 1
ATOM 8823 C CA . ALA A 1 1132 ? 7.638 11.466 25.622 1.00 95.62 1132 ALA A CA 1
ATOM 8824 C C . ALA A 1 1132 ? 6.998 11.632 24.232 1.00 95.62 1132 ALA A C 1
ATOM 8826 O O . ALA A 1 1132 ? 5.780 11.760 24.143 1.00 95.62 1132 ALA A O 1
ATOM 8827 N N . GLN A 1 1133 ? 7.774 11.585 23.141 1.00 95.31 1133 GLN A N 1
ATOM 8828 C CA . GLN A 1 1133 ? 7.229 11.582 21.772 1.00 95.31 1133 GLN A CA 1
ATOM 8829 C C . GLN A 1 1133 ? 6.334 10.358 21.516 1.00 95.31 1133 GLN A C 1
ATOM 8831 O O . GLN A 1 1133 ? 5.253 10.488 20.938 1.00 95.31 1133 GLN A O 1
ATOM 8836 N N . GLU A 1 1134 ? 6.758 9.172 21.964 1.00 92.94 1134 GLU A N 1
ATOM 8837 C CA . GLU A 1 1134 ? 5.963 7.945 21.862 1.00 92.94 1134 GLU A CA 1
ATOM 8838 C C . GLU A 1 1134 ? 4.636 8.023 22.621 1.00 92.94 1134 GLU A C 1
ATOM 8840 O O . GLU A 1 1134 ? 3.581 7.728 22.052 1.00 92.94 1134 GLU A O 1
ATOM 8845 N N . ASP A 1 1135 ? 4.682 8.389 23.902 1.00 94.00 1135 ASP A N 1
ATOM 8846 C CA . ASP A 1 1135 ? 3.490 8.449 24.745 1.00 94.00 1135 ASP A CA 1
ATOM 8847 C C . ASP A 1 1135 ? 2.547 9.582 24.320 1.00 94.00 1135 ASP A C 1
ATOM 8849 O O . ASP A 1 1135 ? 1.339 9.366 24.189 1.00 94.00 1135 ASP A O 1
ATOM 8853 N N . ALA A 1 1136 ? 3.085 10.760 23.988 1.00 93.25 1136 ALA A N 1
ATOM 8854 C CA . ALA A 1 1136 ? 2.289 11.856 23.452 1.00 93.25 1136 ALA A CA 1
ATOM 8855 C C . ALA A 1 1136 ? 1.573 11.431 22.163 1.00 93.25 1136 ALA A C 1
ATOM 8857 O O . ALA A 1 1136 ? 0.373 11.656 22.040 1.00 93.25 1136 ALA A O 1
ATOM 8858 N N . TRP A 1 1137 ? 2.246 10.758 21.223 1.00 94.00 1137 TRP A N 1
ATOM 8859 C CA . TRP A 1 1137 ? 1.609 10.294 19.984 1.00 94.00 1137 TRP A CA 1
ATOM 8860 C C . TRP A 1 1137 ? 0.492 9.271 20.231 1.00 94.00 1137 TRP A C 1
ATOM 8862 O O . TRP A 1 1137 ? -0.597 9.406 19.663 1.00 94.00 1137 TRP A O 1
ATOM 8872 N N . LYS A 1 1138 ? 0.720 8.295 21.124 1.00 89.25 1138 LYS A N 1
ATOM 8873 C CA . LYS A 1 1138 ? -0.299 7.317 21.554 1.00 89.25 1138 LYS A CA 1
ATOM 8874 C C . LYS A 1 1138 ? -1.526 8.031 22.134 1.00 89.25 1138 LYS A C 1
ATOM 8876 O O . LYS A 1 1138 ? -2.653 7.726 21.744 1.00 89.25 1138 LYS A O 1
ATOM 8881 N N . ASN A 1 1139 ? -1.318 9.032 22.990 1.00 88.06 1139 ASN A N 1
ATOM 8882 C CA . ASN A 1 1139 ? -2.396 9.832 23.568 1.00 88.06 1139 ASN A CA 1
ATOM 8883 C C . ASN A 1 1139 ? -3.102 10.729 22.539 1.00 88.06 1139 ASN A C 1
ATOM 8885 O O . ASN A 1 1139 ? -4.324 10.835 22.576 1.00 88.06 1139 ASN A O 1
ATOM 8889 N N . ILE A 1 1140 ? -2.384 11.337 21.591 1.00 89.69 1140 ILE A N 1
ATOM 8890 C CA . ILE A 1 1140 ? -2.975 12.165 20.527 1.00 89.69 1140 ILE A CA 1
ATOM 8891 C C . ILE A 1 1140 ? -3.941 11.325 19.680 1.00 89.69 1140 ILE A C 1
ATOM 8893 O O . ILE A 1 1140 ? -5.099 11.715 19.518 1.00 89.69 1140 ILE A O 1
ATOM 8897 N N . LEU A 1 1141 ? -3.504 10.147 19.220 1.00 84.69 1141 LEU A N 1
ATOM 8898 C CA . LEU A 1 1141 ? -4.327 9.215 18.439 1.00 84.69 1141 LEU A CA 1
ATOM 8899 C C . LEU A 1 1141 ? -5.473 8.589 19.254 1.00 84.69 1141 LEU A C 1
ATOM 8901 O O . LEU A 1 1141 ? -6.582 8.438 18.742 1.00 84.69 1141 LEU A O 1
ATOM 8905 N N . GLY A 1 1142 ? -5.209 8.204 20.506 1.00 65.69 1142 GLY A N 1
ATOM 8906 C CA . GLY A 1 1142 ? -6.160 7.503 21.377 1.00 65.69 1142 GLY A CA 1
ATOM 8907 C C . GLY A 1 1142 ? -7.137 8.406 22.135 1.00 65.69 1142 GLY A C 1
ATOM 8908 O O . GLY A 1 1142 ? -8.108 7.914 22.715 1.00 65.69 1142 GLY A O 1
ATOM 8909 N N . SER A 1 1143 ? -6.900 9.719 22.155 1.00 46.47 1143 SER A N 1
ATOM 8910 C CA . SER A 1 1143 ? -7.715 10.673 22.906 1.00 46.47 1143 SER A CA 1
ATOM 8911 C C . SER A 1 1143 ? -9.197 10.611 22.510 1.00 46.47 1143 SER A C 1
ATOM 8913 O O . SER A 1 1143 ? -9.555 10.602 21.334 1.00 46.47 1143 SER A O 1
ATOM 8915 N N . ARG A 1 1144 ? -10.099 10.725 23.500 1.00 39.31 1144 ARG A N 1
ATOM 8916 C CA . ARG A 1 1144 ? -11.558 10.948 23.299 1.00 39.31 1144 ARG A CA 1
ATOM 8917 C C . ARG A 1 1144 ? -11.896 12.251 22.544 1.00 39.31 1144 ARG A C 1
ATOM 8919 O O . ARG A 1 1144 ? -13.065 12.575 22.327 1.00 39.31 1144 ARG A O 1
ATOM 8926 N N . ALA A 1 1145 ? -10.858 13.006 22.220 1.00 36.62 1145 ALA A N 1
ATOM 8927 C CA . ALA A 1 1145 ? -10.823 14.283 21.550 1.00 36.62 1145 ALA A CA 1
ATOM 8928 C C . ALA A 1 1145 ? -10.788 14.083 20.015 1.00 36.62 1145 ALA A C 1
ATOM 8930 O O . ALA A 1 1145 ? -11.530 14.743 19.283 1.00 36.62 1145 ALA A O 1
ATOM 8931 N N . ALA A 1 1146 ? -10.025 13.090 19.544 1.00 30.08 1146 ALA A N 1
ATOM 8932 C CA . ALA A 1 1146 ? -9.967 12.690 18.147 1.00 30.08 1146 ALA A CA 1
ATOM 8933 C C . ALA A 1 1146 ? -11.324 12.108 17.671 1.00 30.08 1146 ALA A C 1
ATOM 8935 O O . ALA A 1 1146 ? -11.898 11.234 18.331 1.00 30.08 1146 ALA A O 1
ATOM 8936 N N . PRO A 1 1147 ? -11.890 12.569 16.541 1.00 33.28 1147 PRO A N 1
ATOM 8937 C CA . PRO A 1 1147 ? -13.159 12.029 16.062 1.00 33.28 1147 PRO A CA 1
ATOM 8938 C C . PRO A 1 1147 ? -13.024 10.587 15.538 1.00 33.28 1147 PRO A C 1
ATOM 8940 O O . PRO A 1 1147 ? -11.947 10.176 15.125 1.00 33.28 1147 PRO A O 1
ATOM 8943 N N . ARG A 1 1148 ? -14.125 9.816 15.496 1.00 31.72 1148 ARG A N 1
ATOM 8944 C CA . ARG A 1 1148 ? -14.168 8.454 14.903 1.00 31.72 1148 ARG A CA 1
ATOM 8945 C C . ARG A 1 1148 ? -14.963 8.396 13.589 1.00 31.72 1148 ARG A C 1
ATOM 8947 O O . ARG A 1 1148 ? -15.984 9.077 13.471 1.00 31.72 1148 ARG A O 1
ATOM 8954 N N . CYS A 1 1149 ? -14.521 7.551 12.653 1.00 25.94 1149 CYS A N 1
ATOM 8955 C CA . CYS A 1 1149 ? -15.232 7.166 11.422 1.00 25.94 1149 CYS A CA 1
ATOM 8956 C C . CYS A 1 1149 ? -16.436 6.248 11.690 1.00 25.94 1149 CYS A C 1
ATOM 8958 O O . CYS A 1 1149 ? -16.327 5.308 12.472 1.00 25.94 1149 CYS A O 1
ATOM 8960 N N . ALA A 1 1150 ? -17.517 6.435 10.930 1.00 26.09 1150 ALA A N 1
ATOM 8961 C CA . ALA A 1 1150 ? -18.488 5.392 10.583 1.00 26.09 1150 ALA A CA 1
ATOM 8962 C C . ALA A 1 1150 ? -19.062 5.714 9.188 1.00 26.09 1150 ALA A C 1
ATOM 8964 O O . ALA A 1 1150 ? -19.366 6.875 8.906 1.00 26.09 1150 ALA A O 1
ATOM 8965 N N . ALA A 1 1151 ? -19.155 4.725 8.293 1.00 27.12 1151 ALA A N 1
ATOM 8966 C CA . ALA A 1 1151 ? -19.488 4.939 6.878 1.00 27.12 1151 ALA A CA 1
ATOM 8967 C C . ALA A 1 1151 ? -20.954 4.571 6.542 1.00 27.12 1151 ALA A C 1
ATOM 8969 O O . ALA A 1 1151 ? -21.491 3.638 7.136 1.00 27.12 1151 ALA A O 1
ATOM 8970 N N . PRO A 1 1152 ? -21.609 5.256 5.581 1.00 31.16 1152 PRO A N 1
ATOM 8971 C CA . PRO A 1 1152 ? -22.998 4.988 5.206 1.00 31.16 1152 PRO A CA 1
ATOM 8972 C C . PRO A 1 1152 ? -23.130 4.098 3.956 1.00 31.16 1152 PRO A C 1
ATOM 8974 O O . PRO A 1 1152 ? -22.333 4.198 3.021 1.00 31.16 1152 PRO A O 1
ATOM 8977 N N . ARG A 1 1153 ? -24.225 3.332 3.857 1.00 27.19 1153 ARG A N 1
ATOM 8978 C CA . ARG A 1 1153 ? -24.749 2.831 2.572 1.00 27.19 1153 ARG A CA 1
ATOM 8979 C C . ARG A 1 1153 ? -26.255 3.049 2.446 1.00 27.19 1153 ARG A C 1
ATOM 8981 O O . ARG A 1 1153 ? -26.966 3.238 3.425 1.00 27.19 1153 ARG A O 1
ATOM 8988 N N . CYS A 1 1154 ? -26.697 3.117 1.196 1.00 23.28 1154 CYS A N 1
ATOM 8989 C CA . CYS A 1 1154 ? -27.984 3.649 0.762 1.00 23.28 1154 CYS A CA 1
ATOM 8990 C C . CYS A 1 1154 ? -28.785 2.561 0.037 1.00 23.28 1154 CYS A C 1
ATOM 8992 O O . CYS A 1 1154 ? -28.193 1.769 -0.697 1.00 23.28 1154 CYS A O 1
ATOM 8994 N N . MET A 1 1155 ? -30.115 2.566 0.162 1.00 24.19 1155 MET A N 1
ATOM 8995 C CA . MET A 1 1155 ? -30.985 1.815 -0.745 1.00 24.19 1155 MET A CA 1
ATOM 8996 C C . MET A 1 1155 ? -32.300 2.565 -1.007 1.00 24.19 1155 MET A C 1
ATOM 8998 O O . MET A 1 1155 ? -32.935 3.088 -0.093 1.00 24.19 1155 MET A O 1
ATOM 9002 N N . ARG A 1 1156 ? -32.701 2.620 -2.281 1.00 24.62 1156 ARG A N 1
ATOM 9003 C CA . ARG A 1 1156 ? -34.039 3.019 -2.749 1.00 24.62 1156 ARG A CA 1
ATOM 9004 C C . ARG A 1 1156 ? -34.753 1.779 -3.308 1.00 24.62 1156 ARG A C 1
ATOM 9006 O O . ARG A 1 1156 ? -34.090 0.815 -3.668 1.00 24.62 1156 ARG A O 1
ATOM 9013 N N . CYS A 1 1157 ? -36.073 1.909 -3.478 1.00 22.53 1157 CYS A N 1
ATOM 9014 C CA . CYS A 1 1157 ? -36.991 1.009 -4.203 1.00 22.53 1157 CYS A CA 1
ATOM 9015 C C . CYS A 1 1157 ? -37.634 -0.146 -3.399 1.00 22.53 1157 CYS A C 1
ATOM 9017 O O . CYS A 1 1157 ? -37.206 -1.289 -3.443 1.00 22.53 1157 CYS A O 1
ATOM 9019 N N . ALA A 1 1158 ? -38.726 0.238 -2.722 1.00 26.25 1158 ALA A N 1
ATOM 9020 C CA . ALA A 1 1158 ? -40.005 -0.450 -2.456 1.00 26.25 1158 ALA A CA 1
ATOM 9021 C C . ALA A 1 1158 ? -40.259 -1.861 -3.054 1.00 26.25 1158 ALA A C 1
ATOM 9023 O O . ALA A 1 1158 ? -39.856 -2.135 -4.185 1.00 26.25 1158 ALA A O 1
ATOM 9024 N N . PRO A 1 1159 ? -41.117 -2.677 -2.396 1.00 25.28 1159 PRO A N 1
ATOM 9025 C CA . PRO A 1 1159 ? -42.544 -2.598 -2.762 1.00 25.28 1159 PRO A CA 1
ATOM 9026 C C . PRO A 1 1159 ? -43.588 -2.799 -1.630 1.00 25.28 1159 PRO A C 1
ATOM 9028 O O . PRO A 1 1159 ? -43.329 -3.410 -0.606 1.00 25.28 1159 PRO A O 1
ATOM 9031 N N . LEU A 1 1160 ? -44.808 -2.318 -1.924 1.00 23.97 1160 LEU A N 1
ATOM 9032 C CA . LEU A 1 1160 ? -46.146 -2.831 -1.547 1.00 23.97 1160 LEU A CA 1
ATOM 9033 C C . LEU A 1 1160 ? -46.522 -3.118 -0.067 1.00 23.97 1160 LEU A C 1
ATOM 9035 O O . LEU A 1 1160 ? -45.986 -3.982 0.612 1.00 23.97 1160 LEU A O 1
ATOM 9039 N N . LYS A 1 1161 ? -47.605 -2.453 0.370 1.00 24.28 1161 LYS A N 1
ATOM 9040 C CA . LYS A 1 1161 ? -48.348 -2.713 1.621 1.00 24.28 1161 LYS A CA 1
ATOM 9041 C C . LYS A 1 1161 ? -49.123 -4.041 1.567 1.00 24.28 1161 LYS A C 1
ATOM 9043 O O . LYS A 1 1161 ? -49.627 -4.397 0.503 1.00 24.28 1161 LYS A O 1
ATOM 9048 N N . PRO A 1 1162 ? -49.490 -4.568 2.745 1.00 23.86 1162 PRO A N 1
ATOM 9049 C CA . PRO A 1 1162 ? -50.904 -4.827 3.015 1.00 23.86 1162 PR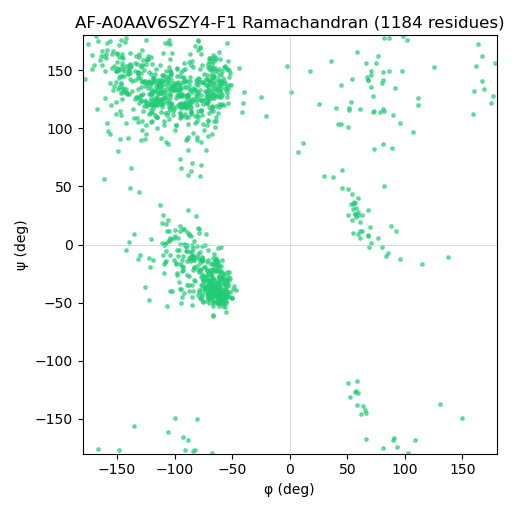O A CA 1
ATOM 9050 C C . PRO A 1 1162 ? -51.405 -4.003 4.210 1.00 23.86 1162 PRO A C 1
ATOM 9052 O O . PRO A 1 1162 ? -50.716 -3.837 5.211 1.00 23.86 1162 PRO A O 1
ATOM 9055 N N . ALA A 1 1163 ? -52.631 -3.489 4.112 1.00 25.39 1163 ALA A N 1
ATOM 9056 C CA . ALA A 1 1163 ? -53.343 -2.897 5.241 1.00 25.39 1163 ALA A CA 1
ATOM 9057 C C . ALA A 1 1163 ? -54.642 -3.674 5.462 1.00 25.39 1163 ALA A C 1
ATOM 9059 O O . ALA A 1 1163 ? -55.535 -3.655 4.616 1.00 25.39 1163 ALA A O 1
ATOM 9060 N N . THR A 1 1164 ? -54.761 -4.338 6.607 1.00 23.53 1164 THR A N 1
ATOM 9061 C CA . THR A 1 1164 ? -56.026 -4.910 7.072 1.00 23.53 1164 THR A CA 1
ATOM 9062 C C . THR A 1 1164 ? -56.814 -3.863 7.847 1.00 23.53 1164 THR A C 1
ATOM 9064 O O . THR A 1 1164 ? -56.355 -3.377 8.878 1.00 23.53 1164 THR A O 1
ATOM 9067 N N . SER A 1 1165 ? -58.046 -3.580 7.425 1.00 25.55 1165 SER A N 1
ATOM 9068 C CA . SER A 1 1165 ? -59.082 -3.148 8.365 1.00 25.55 1165 SER A CA 1
ATOM 9069 C C . SER A 1 1165 ? -60.443 -3.676 7.922 1.00 25.55 1165 SER A C 1
ATOM 9071 O O . SER A 1 1165 ? -60.820 -3.575 6.756 1.00 25.55 1165 SER A O 1
ATOM 9073 N N . TYR A 1 1166 ? -61.167 -4.269 8.868 1.00 24.77 1166 TYR A N 1
ATOM 9074 C CA . TYR A 1 1166 ? -62.533 -4.745 8.693 1.00 24.77 1166 TYR A CA 1
ATOM 9075 C C . TYR A 1 1166 ? -63.422 -3.992 9.686 1.00 24.77 1166 TYR A C 1
ATOM 9077 O O . TYR A 1 1166 ? -63.437 -4.319 10.869 1.00 24.77 1166 TYR A O 1
ATOM 9085 N N . SER A 1 1167 ? -64.225 -3.039 9.211 1.00 25.47 1167 SER A N 1
ATOM 9086 C CA . SER A 1 1167 ? -65.505 -2.722 9.859 1.00 25.47 1167 SER A CA 1
ATOM 9087 C C . SER A 1 1167 ? -66.490 -2.025 8.912 1.00 25.47 1167 SER A C 1
ATOM 9089 O O . SER A 1 1167 ? -66.479 -0.824 8.688 1.00 25.47 1167 SER A O 1
ATOM 9091 N N . LYS A 1 1168 ? -67.388 -2.852 8.371 1.00 27.14 1168 LYS A N 1
ATOM 9092 C CA . LYS A 1 1168 ? -68.825 -2.600 8.157 1.00 27.14 1168 LYS A CA 1
ATOM 9093 C C . LYS A 1 1168 ? -69.327 -1.141 8.019 1.00 27.14 1168 LYS A C 1
ATOM 9095 O O . LYS A 1 1168 ? -69.486 -0.445 9.014 1.00 27.14 1168 LYS A O 1
ATOM 9100 N N . LYS A 1 1169 ? -69.939 -0.926 6.841 1.00 26.97 1169 LYS A N 1
ATOM 9101 C CA . LYS A 1 1169 ? -71.352 -0.525 6.595 1.00 26.97 1169 LYS A CA 1
ATOM 9102 C C . LYS A 1 1169 ? -71.646 0.888 6.039 1.00 26.97 1169 LYS A C 1
ATOM 9104 O O . LYS A 1 1169 ? -71.595 1.874 6.754 1.00 26.97 1169 LYS A O 1
ATOM 9109 N N . VAL A 1 1170 ? -72.283 0.832 4.856 1.00 26.89 1170 VAL A N 1
ATOM 9110 C CA . VAL A 1 1170 ? -73.536 1.527 4.460 1.00 26.89 1170 VAL A CA 1
ATOM 9111 C C . VAL A 1 1170 ? -73.433 2.869 3.702 1.00 26.89 1170 VAL A C 1
ATOM 9113 O O . VAL A 1 1170 ? -73.313 3.930 4.294 1.00 26.89 1170 VAL A O 1
ATOM 9116 N N . ARG A 1 1171 ? -73.704 2.730 2.390 1.00 27.14 1171 ARG A N 1
ATOM 9117 C CA . ARG A 1 1171 ? -74.496 3.583 1.473 1.00 27.14 1171 ARG A CA 1
ATOM 9118 C C . ARG A 1 1171 ? -73.935 4.889 0.875 1.00 27.14 1171 ARG A C 1
ATOM 9120 O O . ARG A 1 1171 ? -73.866 5.916 1.532 1.00 27.14 1171 ARG A O 1
ATOM 9127 N N . ASP A 1 1172 ? -73.800 4.787 -0.451 1.00 26.33 1172 ASP A N 1
ATOM 9128 C CA . ASP A 1 1172 ? -74.415 5.622 -1.501 1.00 26.33 1172 ASP A CA 1
ATOM 9129 C C . ASP A 1 1172 ? -73.831 7.002 -1.883 1.00 26.33 1172 ASP A C 1
ATOM 9131 O O . ASP A 1 1172 ? -73.461 7.820 -1.051 1.00 26.33 1172 ASP A O 1
ATOM 9135 N N . PHE A 1 1173 ? -73.881 7.237 -3.206 1.00 28.55 1173 PHE A N 1
ATOM 9136 C CA . PHE A 1 1173 ? -73.597 8.451 -3.997 1.00 28.55 1173 PHE A CA 1
ATOM 9137 C C . PHE A 1 1173 ? -72.130 8.907 -4.192 1.00 28.55 1173 PHE A C 1
ATOM 9139 O O . PHE A 1 1173 ? -71.452 9.367 -3.281 1.00 28.55 1173 PHE A O 1
ATOM 9146 N N . GLY A 1 1174 ? -71.681 8.866 -5.458 1.00 24.88 1174 GLY A N 1
ATOM 9147 C CA . GLY A 1 1174 ? -70.716 9.826 -6.035 1.00 24.88 1174 GLY A CA 1
ATOM 9148 C C . GLY A 1 1174 ? -71.473 10.882 -6.870 1.00 24.88 1174 GLY A C 1
ATOM 9149 O O . GLY A 1 1174 ? -72.661 11.073 -6.596 1.00 24.88 1174 GLY A O 1
ATOM 9150 N N . PRO A 1 1175 ? -70.905 11.466 -7.952 1.00 36.78 1175 PRO A N 1
ATOM 9151 C CA . PRO A 1 1175 ? -69.523 11.392 -8.466 1.00 36.78 1175 PRO A CA 1
ATOM 9152 C C . PRO A 1 1175 ? -68.962 12.797 -8.875 1.00 36.78 1175 PRO A C 1
ATOM 9154 O O . PRO A 1 1175 ? -69.501 13.805 -8.434 1.00 36.78 1175 PRO A O 1
ATOM 9157 N N . LEU A 1 1176 ? -67.957 12.830 -9.779 1.00 26.14 1176 LEU A N 1
ATOM 9158 C CA . LEU A 1 1176 ? -67.503 13.963 -10.639 1.00 26.14 1176 LEU A CA 1
ATOM 9159 C C . LEU A 1 1176 ? -66.566 15.002 -9.958 1.00 26.14 1176 LEU A C 1
ATOM 9161 O O . LEU A 1 1176 ? -66.851 15.484 -8.871 1.00 26.14 1176 LEU A O 1
ATOM 9165 N N . GLU A 1 1177 ? -65.313 15.145 -10.433 1.00 25.50 1177 GLU A N 1
ATOM 9166 C CA . GLU A 1 1177 ? -64.795 16.162 -11.402 1.00 25.50 1177 GLU A CA 1
ATOM 9167 C C . GLU A 1 1177 ? -64.358 17.476 -10.711 1.00 25.50 1177 GLU A C 1
ATOM 9169 O O . GLU A 1 1177 ? -64.903 17.829 -9.674 1.00 25.50 1177 GLU A O 1
ATOM 9174 N N . SER A 1 1178 ? -63.378 18.267 -11.170 1.00 24.66 1178 SER A N 1
ATOM 9175 C CA . SER A 1 1178 ? -62.346 18.163 -12.230 1.00 24.66 1178 SER A CA 1
ATOM 9176 C C . SER A 1 1178 ? -61.388 19.369 -12.099 1.00 24.66 1178 SER A C 1
ATOM 9178 O O . SER A 1 1178 ? -61.833 20.385 -11.572 1.00 24.66 1178 SER A O 1
ATOM 9180 N N . ALA A 1 1179 ? -60.190 19.313 -12.711 1.00 26.25 1179 ALA A N 1
ATOM 9181 C CA . ALA A 1 1179 ? -59.352 20.484 -13.074 1.00 26.25 1179 ALA A CA 1
ATOM 9182 C C . ALA A 1 1179 ? -58.767 21.322 -11.893 1.00 26.25 1179 ALA A C 1
ATOM 9184 O O . ALA A 1 1179 ? -59.280 21.285 -10.781 1.00 26.25 1179 ALA A O 1
ATOM 9185 N N . GLU A 1 1180 ? -57.672 22.086 -12.004 1.00 25.78 1180 GLU A N 1
ATOM 9186 C CA . GLU A 1 1180 ? -56.595 22.230 -13.009 1.00 25.78 1180 GLU A CA 1
ATOM 9187 C C . GLU A 1 1180 ? -55.368 22.908 -12.330 1.00 25.78 1180 GLU A C 1
ATOM 9189 O O . GLU A 1 1180 ? -55.523 23.457 -11.244 1.00 25.78 1180 GLU A O 1
ATOM 9194 N N . THR A 1 1181 ? -54.180 22.830 -12.960 1.00 27.50 1181 THR A N 1
ATOM 9195 C CA . THR A 1 1181 ? -52.997 23.757 -12.954 1.00 27.50 1181 THR A CA 1
ATOM 9196 C C . THR A 1 1181 ? -52.826 24.836 -11.855 1.00 27.50 1181 THR A C 1
ATOM 9198 O O . THR A 1 1181 ? -53.774 25.510 -11.475 1.00 27.50 1181 THR A O 1
ATOM 9201 N N . ASP A 1 1182 ? -51.636 25.270 -11.427 1.00 26.39 1182 ASP A N 1
ATOM 9202 C CA . ASP A 1 1182 ? -50.223 24.906 -11.651 1.00 26.39 1182 ASP A CA 1
ATOM 9203 C C . ASP A 1 1182 ? -49.388 25.724 -10.638 1.00 26.39 1182 ASP A C 1
ATOM 9205 O O . ASP A 1 1182 ? -49.789 26.842 -10.314 1.00 26.39 1182 ASP A O 1
ATOM 9209 N N . MET A 1 1183 ? -48.225 25.220 -10.193 1.00 24.56 1183 MET A N 1
ATOM 9210 C CA . MET A 1 1183 ? -46.962 25.978 -9.988 1.00 24.56 1183 MET A CA 1
ATOM 9211 C C . MET A 1 1183 ? -45.967 25.276 -9.045 1.00 24.56 1183 MET A C 1
ATOM 9213 O O . MET A 1 1183 ? -46.290 24.940 -7.911 1.00 24.56 1183 MET A O 1
ATOM 9217 N N . ASN A 1 1184 ? -44.713 25.220 -9.507 1.00 25.67 1184 ASN A N 1
ATOM 9218 C CA . ASN A 1 1184 ? -43.461 25.369 -8.750 1.00 25.67 1184 ASN A CA 1
ATOM 9219 C C . ASN A 1 1184 ? -43.331 24.688 -7.368 1.00 25.67 1184 ASN A C 1
ATOM 9221 O O . ASN A 1 1184 ? -43.695 25.257 -6.338 1.00 25.67 1184 ASN A O 1
ATOM 9225 N N . SER A 1 1185 ? -42.590 23.578 -7.322 1.00 25.53 1185 SER A N 1
ATOM 9226 C CA . SER A 1 1185 ? -41.861 23.153 -6.118 1.00 25.53 1185 SER A CA 1
ATOM 9227 C C . SER A 1 1185 ? -40.517 22.507 -6.467 1.00 25.53 1185 SER A C 1
ATOM 9229 O O . SER A 1 1185 ? -40.388 21.911 -7.535 1.00 25.53 1185 SER A O 1
ATOM 9231 N N . CYS A 1 1186 ? -39.550 22.672 -5.558 1.00 28.81 1186 CYS A N 1
ATOM 9232 C CA . CYS A 1 1186 ? -38.165 22.189 -5.633 1.00 28.81 1186 CYS A CA 1
ATOM 9233 C C . CYS A 1 1186 ? -38.019 20.662 -5.728 1.00 28.81 1186 CYS A C 1
ATOM 9235 O O . CYS A 1 1186 ? -38.906 19.958 -5.193 1.00 28.81 1186 CYS A O 1
#

Secondary structure (DSSP, 8-state):
-----------------------------------------------------------PPPP----------------------TTHHHHHHHHHHHHHHTT-S--EEEEETTEEEEE-HHHHHHH-HHHHHHHHS-SGGGT-SEEE-GGGS-HHHHHHHHHHHHHS-----TTTHHHHHHHHHHTT-HHHHHHHHHHHHHT--TTTHHHHHHHHHHTT-HHHHHHHHHHHHHSHHHHTTSHHHHH--HHHHHHHHH-TT---S-HHHHHHHHHHHHHTTHHHHGGGHHHHHHHS-GGGS-HHHHHHHHHS-HHHHH-HHHHHHHHHHHHHHHHHHTT-S----GGGPPPGGGPPEEEE--SSS-B--EEEEETTTTEEEEEPPPSS-BBS-EEEEETTEEEEE--B-TT-PBP--EEEEETTT--EEEEPPPSS--BS-EEEEETTEEEEE--EE--TT-TTTPPPEEP--EEEEETTTTEEEEEPPPSS-EES-EEEEETTEEEEE--EETTSPBP-EEEEEETTTTEEEEEEE-SS--BS-EEEEETTEEEEE-SB-SS-TTEEEEEETTTTEEEEEEE-SS--EEEEEEEETTEEEEEEEEETTEE--PEEEEETTS------S-PPPPPPPPPP----GGGS--S--------PPP--PPPP-EEEEEE-----PPP-----------------------------------------PPPPP-TTHHHHHHHHTTSEEETTS-EEEEEE-SS-EEEEEEEEEETTEEEEEEEEEE--TTSEEETTTSPB-SBS--BS-TTHHHHT-EEPTTSPTTPPP----TTSPEEEEEEEEES--SS-GGGS--SEEEEEEEESS-TTPEEEEE-SSSSEEEEEE-SSSPPEEEEEEEPPTT-----HHHHHHHHTT-EEEEEE-SS-HHHHHHSPPP-HHHHHHHHHHHHH-TTEEEEEEEEEEETHHHHHHHHHHHH-SS---SEEEEES----S-TT--HHHHHHHHHHTGGG-EE-TTS-EE-GGGTPSPP--GGGS--GGG--S-EEEEEETT-SSS-HHHHHHHHHHHHHHHT-GGGEEEEEETT--S--PSTTPPP-SEEEEE-TTT--EEEEE----HHHHHHHHHHHHHHHHHSTTS----------------------------------------

Solvent-accessible surface area (backbone atoms only — not comparable to full-atom values): 69230 Å² total; per-residue (Å²): 135,85,89,80,91,86,82,88,82,86,81,90,85,83,90,83,92,82,88,82,91,84,82,89,79,80,87,79,90,80,90,82,87,84,85,86,84,89,88,83,89,86,85,91,78,91,78,88,78,89,79,89,81,88,78,92,82,88,86,61,82,83,86,81,83,86,86,86,77,94,75,80,95,68,100,67,90,78,88,81,77,88,87,79,67,58,68,48,63,60,50,49,32,49,49,52,38,50,30,33,78,67,65,47,88,48,67,31,31,40,30,20,64,91,49,77,45,58,32,45,60,74,52,47,32,72,59,14,61,48,45,33,49,47,56,66,63,77,47,73,72,39,74,50,53,69,48,74,54,38,87,79,44,57,53,69,52,54,48,44,58,49,46,22,66,32,65,83,46,73,91,80,48,90,90,44,28,63,65,40,26,56,49,19,55,75,46,39,28,57,73,55,19,54,50,27,48,55,50,49,58,75,70,63,42,65,88,50,19,62,57,45,26,52,54,18,58,75,70,64,37,60,68,45,23,61,51,18,51,49,44,44,29,62,36,36,82,59,35,69,70,41,74,62,50,65,70,54,51,72,67,60,52,43,56,54,54,54,38,56,74,35,46,54,89,54,62,57,60,55,54,53,48,54,50,52,50,29,64,76,42,53,85,82,35,52,80,50,49,57,58,50,58,70,40,43,46,58,31,67,34,57,72,64,58,52,51,43,57,70,72,70,38,68,72,43,69,70,34,74,64,35,41,53,52,52,54,51,25,52,54,50,31,49,33,61,80,62,67,68,56,68,60,83,49,75,37,59,54,75,39,44,65,58,67,80,51,72,51,69,54,47,71,91,48,71,33,32,55,30,30,36,52,39,87,83,82,72,43,76,45,77,49,69,59,45,97,68,46,27,17,34,48,28,68,38,64,52,66,68,33,37,40,40,40,38,5,27,40,91,86,64,48,61,28,29,52,26,41,35,37,33,72,84,78,61,44,79,45,77,52,62,56,50,93,66,43,24,26,34,31,22,37,29,54,53,96,85,23,44,36,41,42,35,2,31,40,80,80,86,86,62,87,80,84,66,79,71,46,26,30,32,58,25,37,38,32,37,61,83,77,55,43,70,41,83,50,59,50,46,89,70,24,25,19,34,26,21,39,40,50,56,96,88,26,43,41,35,44,30,2,28,28,61,88,63,48,58,26,41,50,27,41,31,36,40,69,92,74,53,39,62,46,80,64,37,71,47,101,58,46,27,24,32,29,21,38,33,52,54,91,88,37,36,37,39,35,38,8,57,43,96,85,58,30,23,47,26,32,36,40,39,80,87,81,56,42,78,43,85,72,41,44,50,92,56,56,23,27,62,32,47,39,46,54,53,67,65,32,42,36,38,39,50,25,31,45,91,92,49,68,44,73,38,43,40,54,44,75,71,80,71,85,86,73,88,83,85,85,88,69,78,62,85,73,51,83,62,47,73,79,75,82,72,76,83,81,74,83,84,76,87,81,89,86,90,82,89,81,88,85,82,91,72,89,84,80,82,49,51,75,44,51,43,75,60,74,87,69,85,82,77,88,77,81,84,81,89,81,82,90,79,92,80,84,94,74,93,77,91,81,82,90,86,84,90,87,82,88,85,85,89,87,86,85,87,84,91,87,85,89,78,96,77,89,79,83,79,86,76,82,66,67,75,60,58,62,60,35,64,80,43,34,72,43,48,46,74,58,61,53,37,50,37,34,44,38,78,76,51,50,28,24,40,39,27,44,35,59,59,98,90,52,54,30,36,15,32,37,24,40,67,41,42,100,81,8,39,40,40,36,65,74,43,54,23,79,32,70,60,45,62,44,67,44,47,55,40,56,43,29,38,35,37,73,39,90,90,56,77,84,40,70,68,86,74,77,84,57,45,93,48,60,43,52,35,35,43,33,32,34,82,36,80,74,93,72,72,62,92,81,53,81,60,68,36,73,50,72,36,38,30,26,34,39,45,92,63,47,44,80,44,81,40,71,83,86,80,48,37,34,38,38,20,34,35,65,74,93,50,35,17,14,28,32,43,37,31,65,38,81,82,64,71,90,69,52,40,69,32,29,42,41,9,58,72,55,23,29,14,34,25,53,41,68,89,73,22,67,66,28,71,75,69,74,46,74,55,54,63,66,52,55,46,48,54,52,49,49,53,38,66,34,86,51,27,36,60,85,24,31,30,39,40,20,28,35,60,21,11,33,51,49,58,49,38,57,45,68,43,89,79,57,78,50,45,9,42,36,25,29,34,29,50,53,74,35,52,57,93,52,44,61,58,49,45,52,44,61,53,58,78,31,50,87,44,46,46,64,52,98,84,66,30,35,33,42,23,44,51,62,53,75,80,75,86,54,68,65,47,26,55,66,55,54,53,50,82,42,37,34,41,38,40,26,22,64,35,24,27,47,43,52,17,48,65,32,48,58,49,47,49,56,42,11,52,76,55,70,48,41,91,35,59,45,79,47,78,34,68,50,11,19,49,84,74,48,64,33,58,57,42,63,59,40,48,28,63,43,60,43,91,89,78,68,48,76,43,45,31,34,22,34,41,40,62,67,50,31,45,54,43,16,42,52,50,46,53,47,58,71,68,33,94,43,51,53,78,69,76,74,89,88,86,88,85,84,84,83,85,84,89,84,90,83,89,80,88,87,86,83,86,82,86,82,83,90,78,90,78,92,87,83,90,81,134

Foldseek 3Di:
DDDDDDDDDDDDDDDDDDDDDDDDDDDDDDDDDDDDDDDDDDDDDDDDDDDDDDDDDDDFDWDDDDDDDDDDDDPDDDPDDDDTDRCPVQVVLQVQVVCQVVVHPFQAWEAEAHDIGGHHLVLLLVQFVLSVCQCPVPDVSVVDRYHYPYPVADPVLVVQSVVCSSRVDHDADPVCLLSNLVVCLVRVNVVSNVVSLVVCLVVDDLQCLLVQLVSCVVSVVVVSNVSSLLSCQQNVLNNLPHPSLLVDDLVVLLVNLLDLSRADDALVSNVVSLVVSCVVPVPPRLVSLLVSLLSGLLLRHDPVVLVCVQVPDPSQVVDPSSNVSSVVSVVLNVCLVVVQWFRDDPSQAHRLNNDWDKDDDEAPDWFQWIWIQDPPVRDTHIAGGRPFTFYQWEWEDQGQKIKTAWGAGPVRATFQWIWIQGNVVSDIDTFDGHPARFGQWYWEAAPSKIKTAWGWHDDPDDPDDDDTFIFQWMWIADRNVSDIDTFDGHPWRFGQWEWYDAPRKIWTHWGATRVRDIAQWIWIADPVVSDIDTLEGHPFRFGQWEWEDADRKIKIAAGDTPPARFWIWIARSVVRDIATQAGHPDRFGNWYWYDGNQKIWIAWGADDPGTQRWIFIDGNPDDDDGDDDDDHDDGGDTDDDDDPVVPPPPDDDDDDDDDDDDDDDDFAKAKAKDFDDDDPDDDPDDDDDDDDDDDDDDDDDDDDDDDDDDDDDDDDDDDDDDDDDDDDDDPPPVRVVNRVVRQEDALQTFMKMKMFGAFFWKKKKKWWDDPPWIKIWIFTWGADRRRMDILQPTWRPDTLDTGSDRLRRQQSIDTDPPPDPFDFDADPDLPFWTKMKMFMDGDDDHDDCVVDDTSDIDIHTHHLADPQWDWAFDDPLVFTKIKTAAHDDWQFQEEEEEEAPQDDQHCSVNRNVNVLGYGYIYGDQPDRPCCVVVVDGDWPVNVLSVLVCQLPPPSHPNLGYEYEYAHLRLCSVLQCQQPPPRDDALEYEYELYAQQAARVDTPVRRVVLQVVQCVQWDADPVRAIFQQRSCPPPDPDPRRGDQLLRGDHAYEYQEEPFFRNHNSVNRLVVSCVSNVVSVNNVSYDYDYFYQAFRDQDAASRHDSQWRWGQDPPPRDIGIHGRTGDSVSNRVSSSVSVVCVSPPPSHDDIDHDDDDDDDDDDDDDDDDDDDDDDDDDYDDDDDDDDD

Nearest PDB structures (foldseek):
  8h37-assembly1_P  TM=4.102E-01  e=2.881E-37  Homo sapiens
  8h37-assembly1_A  TM=4.271E-01  e=2.372E-32  Homo sapiens
  4ap2-assembly1_A  TM=8.697E-01  e=3.483E-18  Homo sapiens
  4apf-assembly1_A-2  TM=8.543E-01  e=2.042E-18  Homo sapiens
  3i3n-assembly1_A  TM=8.626E-01  e=3.674E-18  Homo sapiens

Sequence (1186 aa):
MTLLVQGGGGPCDSVNEKYGLFYSQKRDFALYAVSFPLVRFPGSRDYSLSVSVVVPEEAAMSVTVHENRKSRTSTGSMNISLFHKPSHPDSVLTHLNTMRKQCVFTDVTLWAGDRSFPCHRAVLAACSRYFEAMFSGGLRESLDSDVNFRDSIHPEILELLLDFAYSSRVIINEENAESLLEAADMLQFHDIRDAAAEFLEKNLHSSNCLGMMLLSDAHQCKRLYELSWRMCLLHYETVRESEDFYNLSKDKLLELILSDELEIEDEQIVFNSVLRWVQYDLEDRRHHLSELLRGIRLALLPSECLLEAVACEELIMADKRSRSIVEEAMLCKKKILQNDGVVTSPFARPRKAGHTLLILGGQTFMCDKIYQVDHKAKEIIPKADLPSPRKEFSACAIGCKVYVTGGRGSENGVSKDVWIYDTVHEEWSKGAPMLIARFGHGSAELENSLYVVGGHTAIAGVFPASPSVSLKQVERYDPLTNKWTMMAPLRDGVSNAAVVSAKLKLFVFGGSTIHRDKASKVQCYDPVGNRWTIAAECPQPWRYTAAAVVGSQIFIMGGDTEFTAASAYRFDCENNQWTRVGDMTSKRMSCHAVASGNKLYVVGGYFGTQRCKTLDYALSQAGMSPERGGESLETPPSWSCTQDQSLQELAAPHEFVKTEAVLTSRTTVTLTLYLGCTLTAVDIMSNESETETLSVVLRSGAFSRYCYCGRRRKISGVVIGSRALFKEWDLGQQLEEFIHQTSSCSASTCLSLVCLGQNGQGTRLCEACEKGNKWEAYGHYTADATGTVNVAEDISLGGTYSGIEPMGLLWSLRLVQGSKPGQSFVKKNTQTPMEVTISVYQGHQTEGFMNQVPLACAVVERWYMTPGVRRIPITEEGFDAVLFLPPGPGRFPGVLDLWGAGTIFVEYRSAMLASHGFASLTLNYLKPKVTLETGKMVDNEYFERAYTFLQKHPAVLSDRIAMLGTSFGSNLILNMACYSEVVKLRCAVCINATHVQPVGGTLQDMVNHLYDRRSKVYLNEEEQMIWRGLLLPITADPSTKLDMGRLQCPLLLVVGEDDQNMPSYESAMDMQKMMERAGNSHLLTVLSYPNTGHVIEPPYIPHTRASVFRVPKTNEIYMTLWGGETVAHSHAQEDAWKNILGSRAAPRCAAPRCMRCAPLKPATSYSKKVRDFGPLESAETDMNSC

InterPro domains:
  IPR000210 BTB/POZ domain [PF00651] (96-203)
  IPR000210 BTB/POZ domain [PS50097] (106-174)
  IPR000210 BTB/POZ domain [SM00225] (106-204)
  IPR006652 Kelch repeat type 1 [PF01344] (588-615)
  IPR006652 Kelch repeat type 1 [SM00612] (356-400)
  IPR006652 Kelch repeat type 1 [SM00612] (401-448)
  IPR006652 Kelch repeat type 1 [SM00612] (449-504)
  IPR006652 Kelch repeat type 1 [SM00612] (505-552)
  IPR006652 Kelch repeat type 1 [SM00612] (553-598)
  IPR006862 Acyl-CoA thioester hydrolase/bile acid-CoA amino acid N-acetyltransferase [PF04775] (769-876)
  IPR011705 BTB/Kelch-associated [PF07707] (209-310)
  IPR011705 BTB/Kelch-associated [SM00875] (209-311)
  IPR014940 BAAT/Acyl-CoA thioester hydrolase C-terminal [PF08840] (938-1141)

Radius of gyration: 40.4 Å; Cα contacts (8 Å, |Δi|>4): 2133; chains: 1; bounding box: 128×109×133 Å